Protein 6KSY (pdb70)

Foldseek 3Di:
DAEEEEQEQADQLVQHQLSNVLSVVQVVPDPDDPHHYDYQDDDHDDPPGFDQDVLATPVVRLLVSLVSLLVVCVVRVGQFYEYRYDAQQSCQNVVLSNCVVCPLLEAEEEEDQADLCDESVVHHRNSSRRLVLLQLDYDCSRVVSRPRRYQLLRYEYELYDDYDPVRVCVCVVRVHHYHHPVRLVVPVVVLVVSCVPSVNAEYAYEHEVQLAACVAPQFAPVNAPPDDDCNPPNRGTHDHHPVSVVVSVVVNCVSHPYRHYYYHGGHHNVVVVVVVVQVPDPPRVD/DDLVQAEEEQEQADQLVQHLLSNVLSVVQVVPDDDGSYHYDYQDDDRDDPDGFDQDPLATPVVSLLVSLVSLLVVCVVPVGQFYEYRDDAQLSCQNVVLSNCVVCPLLEAEEEEDQADLCDESVVHHRNSSRRLVLLQLDYDCSRVVSRPRRYQLLRYEYELYDDYDPVRVCVCVVRVRHYHHQVRLVVPVVSLVVSCVVSVNAEYAYEHEVQLAACVAPQFAPVNQPPDDCCPPPNRGTHDDHPVSVVVSVVVNCVRHPYRHYYYHGGRRNVVVVVVVVQVPDPPRVD/DAEEEQEQADQLVQHQLSNVLSVVQVVPDPDDPDHYDYQDDDHDDPPGFDQDPLATPVPRLLVSLVSLLVVCVVVLDQFYEYRYDAQLSCQNVVLSNCVVCPLLEAEEEEDQADLCDESVVHHRNSSNRLVLLQLDYDCSRVVSRPRRYQLLRYEYELYDDYDPVRVCVCVVSVRHYQHQVNLVVPVVSLVCSCVVSVRAEYAYEHEVQLAACVAPQFAPVNAPPDDDCNPPPRGTHDDHDVSVVVSVVVNCVSHPYRHYYYHGGHHNVVVVVVVVQVPDPPRD/DAAEEEEQEQADQLVQHQLSNVLSVVCVVPDPDDPHYYDYQDDDHDDVPGFDQDVLATPVVSLLVSLVSLLVVCVVRLGQFYEYRDDAQLVCQNVVLSNCVVCPQLEAEEEEDQADLCDESVVHHRNSSRRLVLLQLDYDCSRVVSRPRRHQQLRYEYELYDDYDPVRVCVCVVSVHHYHHQVNLVVPVVSLVCSCVVSVNAEYAYEHEVQLADCVAPQFAPVNAPPDDCCPPPNRGTHDDHPVSVVVVVVVNCVSHPYRHYYYHGGHHNVVVVVVVVQVPDPPRD

Solvent-accessible surface area: 45450 Å² total; per-residue (Å²): 158,107,31,1,18,0,24,4,0,3,16,1,0,8,58,32,60,12,2,33,20,0,0,39,4,0,23,88,7,16,29,124,61,127,33,31,60,29,79,0,79,16,70,139,40,117,72,142,117,47,133,103,48,131,20,0,7,0,20,76,45,1,58,64,0,15,58,46,0,44,116,31,0,83,140,44,68,0,28,5,1,10,0,0,0,0,0,2,9,0,0,0,6,0,1,4,31,0,1,36,96,30,107,81,66,0,0,0,0,0,0,0,1,27,1,9,0,21,14,32,152,23,92,106,20,0,29,8,2,0,0,1,2,0,27,33,59,33,26,73,56,0,20,188,51,12,140,57,62,6,47,31,49,34,0,0,0,0,0,9,30,104,27,67,81,38,5,18,68,14,11,31,121,65,144,8,72,12,0,6,4,62,4,5,127,36,21,0,53,20,0,48,27,3,7,160,103,42,137,5,80,59,0,0,0,0,0,3,0,10,0,1,28,14,138,53,4,37,5,0,39,7,5,95,30,71,62,31,143,127,90,46,64,97,37,10,38,2,105,0,54,24,95,35,0,13,108,1,0,60,40,0,25,88,83,15,138,18,5,0,0,0,0,0,7,3,0,2,15,14,7,40,46,0,68,58,0,0,78,96,0,15,35,0,27,128,83,8,45,28,68,22,3,28,0,23,4,0,3,15,1,0,7,59,31,61,17,1,25,42,0,0,53,40,23,23,200,110,28,109,133,58,151,30,39,60,32,79,0,83,14,67,137,42,116,75,135,115,49,134,98,52,140,19,0,7,1,31,72,47,1,54,63,0,15,57,52,0,53,105,31,0,70,137,49,78,4,34,4,2,31,0,5,0,0,0,2,8,0,0,0,5,0,1,3,28,0,1,46,83,27,120,82,76,0,0,0,0,0,0,0,1,29,1,10,0,22,13,24,158,72,95,107,21,0,30,9,2,0,0,1,0,0,23,36,56,34,17,78,57,1,24,157,36,10,129,48,61,5,42,29,64,31,0,0,0,0,0,9,24,104,56,75,114,69,6,43,95,7,21,83,111,53,159,9,68,52,0,30,0,83,79,8,118,82,13,0,26,29,0,2,31,1,0,1,80,35,118,0,68,67,0,0,6,0,16,4,22,10,0,4,31,12,141,98,48,155,24,0,40,6,19,90,77,86,62,36,144,129,89,45,66,95,42,9,42,5,91,0,54,84,96,31,10,80,109,0,16,87,9,0,40,45,9,10,69,42,2,2,60,0,27,0,7,13,0,2,11,111,33,46,83,100,103,63,104,70,99,146,67,108,163,87,86,150,167,42,4,27,0,23,4,0,3,15,1,0,7,56,32,60,14,1,35,41,0,0,54,40,24,23,198,113,26,108,131,59,161,25,46,65,42,80,0,82,17,67,131,38,114,72,138,112,47,134,105,57,134,21,0,5,0,28,75,46,1,37,63,0,12,53,45,0,24,116,27,0,81,136,60,82,11,95,21,2,30,0,5,0,0,0,1,8,0,0,0,1,0,1,0,26,0,1,46,83,32,116,80,66,0,0,0,0,0,0,0,1,25,1,10,0,26,5,32,173,72,91,103,17,0,28,12,1,0,0,1,1,0,26,35,60,30,25,79,48,0,22,165,26,10,134,37,60,6,36,32,103,30,0,0,0,0,0,9,29,60,54,74,108,70,5,42,90,18,21,80,126,69,160,8,72,50,0,33,2,10,64,7,36,30,21,0,55,18,1,19,58,0,0,14,107,38,81,0,21,58,0,0,6,0,16,3,22,9,0,4,7,11,125,100,47,154,23,0,38,6,18,98,76,87,66,33,134,126,84,43,64,91,41,7,38,1,26,0,32,85,96,28,9,79,118,1,16,87,43,0,39,36,0,2,66,49,9,3,57,0,26,0,5,12,0,3,12,104,35,41,77,93,93,62,89,65,105,146,71,114,191,119,62,202,88,80,34,2,11,0,21,5,1,3,14,1,0,8,59,27,59,14,1,36,21,0,0,41,3,0,23,90,7,14,35,125,57,77,35,34,63,30,80,0,87,14,70,139,40,100,69,131,122,48,135,102,56,138,20,0,5,0,26,64,50,2,53,83,4,16,71,56,0,34,88,14,0,74,127,45,63,0,23,5,1,5,0,0,0,0,0,2,9,0,0,0,3,0,1,2,30,0,1,35,83,29,111,83,115,0,0,0,0,0,0,0,1,28,1,10,0,21,24,33,187,56,95,104,18,0,27,11,2,0,0,1,1,0,24,37,58,37,27,65,46,1,24,167,47,10,146,39,59,4,36,36,95,27,0,0,0,0,0,10,30,107,57,66,115,67,8,45,99,13,22,70,130,62,163,9,73,53,0,30,3,119,77,7,122,98,19,0,108,26,1,30,55,0,5,121,111,36,170,6,60,47,0,0,0,0,0,4,0,9,0,1,27,15,139,51,5,35,6,0,44,6,6,90,30,75,67,32,145,125,91,43,66,94,38,9,38,2,105,0,35,20,94,23,1,14,112,0,0,51,38,0,27,90,80,12,117,24,10,0,1,0,0,0,6,3,0,4,14,13,8,43,50,0,70,59,2,0,80,102,3,16,48,2,46

CATH classification: 3.40.800.10

B-factor: mean 23.78, std 8.44, range [10.87, 66.66]

Secondary structure (DSSP, 8-state):
--EEEEE----TTTT-THHHHHHHHHHHHSPPPSSEEEE---PPP-SPPP-EETTEETHHHHHHHHHHHHHHHHHH--SEEEEE-SSGGGGHHHHHHHHHHHGGGEEEEEESSS-----TTT-SSGGGSHHHHHTT-S-HHHHTT-SSPPPGGGEEEES--S--HHHHHHHHHHT-EEE-HHHHHTT-HHHHHHHHHTT--EEEEEEEGGGB-TTT--SSGGG-TT--TTTTTT-----B-HHHHHHHHHHHHHSSEEEEEEEE----HHHHHHHHHHHHSSSTT-/--TTSPEEEE----TTTT-THHHHHHHHHHHHSPPPSS-EEE---PPP-SPPP-EETTEETHHHHHHHHHHHHHHHHHH--SSEEEE-SSGGGGHHHHHHHHHHHGGGEEEEEESSS-----TTT-SSGGGSHHHHHTT-S-HHHHTT-SSPPPGGGEEEES--S--HHHHHHHHHHT-EEE-HHHHHTT-HHHHHHHHHHT--EEEEEEEGGGB-TTT--SSGGG-TT--TTTTTT-----B-HHHHHHHHHHHHHSSEEEEEEEE----HHHHHHHHHHHHSSSTT-/-PEEEE----TTTT-THHHHHHHHHHHHSPPPSS-EEE---PPP-SPPP-EETTEETHHHHHHHHHHHHHHHHHH--S-EEEE-SSGGGGHHHHHHHHHHHGGGEEEEEESSS-----TTT-S-GGGTHHHHHTT-S-HHHHTT-SSPPPGGGEEEES--S--HHHHHHHHHHT-EEE-HHHHHTT-HHHHHHHHHHT--EEEEEEEGGGB-TTT--SSGGG-TT--TTTTTT-----B-HHHHHHHHHHHHHSSEEEEEEEE----HHHHHHHHHHHHSTTT-/---EEEEEE---TTTT-THHHHHHHHHHHHSPPPSSEEEE---PPP-SPPP-EETTEETHHHHHHHHHHHHHHHHHH--SEEEEEESSGGGGHHHHHHHHHHHGGGEEEEEESSS-----TTT-SSGGGSHHHHHTT-S-HHHHTT-SSPPPGGGEEEES--S--HHHHHHHHHHT-EEE-HHHHHTT-HHHHHHHHHTT--EEEEEEEGGGB-TTT--SSGGG-TT--TTTTTT-----B-HHHHHHHHHHHHTSSEEEEEEEE----HHHHHHHHHHHHSTTT-

Organism: Zymomonas mobilis subsp. mobilis (strain ATCC 31821 / ZM4 / CP4) (NCBI:txid264203)

Nearest PDB structures (foldseek):
  6ksy-assembly2_C-2  TM=1.004E+00  e=3.397E-61  Zymomonas mobilis subsp. mobilis ZM4 = ATCC 31821
  5zeh-assembly1_B  TM=8.153E-01  e=9.035E-18  Entamoeba histolytica
  5zeh-assembly1_A  TM=8.207E-01  e=1.378E-17  Entamoeba histolytica
  2ef4-assembly1_A  TM=7.714E-01  e=1.220E-12  Thermus thermophilus
  2eiv-assembly6_M  TM=7.763E-01  e=2.073E-11  Thermus thermophilus HB8

Radius of gyration: 36.87 Å; Cα contacts (8 Å, |Δi|>4): 2553; chains: 4; bounding box: 69×93×104 Å

Structure (mmCIF, N/CA/C/O backbone):
data_6KSY
#
_entry.id   6KSY
#
_cell.length_a   160.107
_cell.length_b   100.324
_cell.length_c   79.600
_cell.angle_alpha   90.000
_cell.angle_beta   113.310
_cell.angle_gamma   90.000
#
_symmetry.space_group_name_H-M   'C 1 2 1'
#
loop_
_entity.id
_entity.type
_entity.pdbx_description
1 polymer Arginase/agmatinase/formiminoglutamase
2 non-polymer 'ZINC ION'
3 water water
#
loop_
_atom_site.group_PDB
_atom_site.id
_atom_site.type_symbol
_atom_site.label_atom_id
_atom_site.label_alt_id
_atom_site.label_comp_id
_atom_site.label_asym_id
_atom_site.label_entity_id
_atom_site.label_seq_id
_atom_site.pdbx_PDB_ins_code
_atom_site.Cartn_x
_atom_site.Cartn_y
_atom_site.Cartn_z
_atom_site.occupancy
_atom_site.B_iso_or_equiv
_atom_site.auth_seq_id
_atom_site.auth_comp_id
_atom_site.auth_asym_id
_atom_site.auth_atom_id
_atom_site.pdbx_PDB_model_num
ATOM 1 N N . ASN A 1 5 ? 66.21200 115.99800 -0.45500 1.000 37.50000 5 ASN A N 1
ATOM 2 C CA . ASN A 1 5 ? 65.34000 114.99800 0.15200 1.000 34.75000 5 ASN A CA 1
ATOM 3 C C . ASN A 1 5 ? 65.23500 113.76900 -0.74000 1.000 33.97000 5 ASN A C 1
ATOM 4 O O . ASN A 1 5 ? 65.07700 113.89400 -1.95500 1.000 32.87000 5 ASN A O 1
ATOM 9 N N . LYS A 1 6 ? 65.31900 112.57900 -0.14300 1.000 27.79000 6 LYS A N 1
ATOM 10 C CA . LYS A 1 6 ? 65.32800 111.33200 -0.90400 1.000 27.26000 6 LYS A CA 1
ATOM 11 C C . LYS A 1 6 ? 64.39100 110.32000 -0.26200 1.000 21.18000 6 LYS A C 1
ATOM 12 O O . LYS A 1 6 ? 64.80800 109.53700 0.59500 1.000 23.13000 6 LYS A O 1
ATOM 18 N N . PRO A 1 7 ? 63.12500 110.28500 -0.67000 1.000 23.41000 7 PRO A N 1
ATOM 19 C CA . PRO A 1 7 ? 62.22000 109.25400 -0.15500 1.000 21.64000 7 PRO A CA 1
ATOM 20 C C . PRO A 1 7 ? 62.39100 107.94500 -0.90400 1.000 22.28000 7 PRO A C 1
ATOM 21 O O . PRO A 1 7 ? 62.77200 107.91200 -2.07700 1.000 21.38000 7 PRO A O 1
ATOM 25 N N . LEU A 1 8 ? 62.10900 106.85000 -0.20400 1.000 16.49000 8 LEU A N 1
ATOM 26 C CA . LEU A 1 8 ? 62.03300 105.53600 -0.83000 1.000 16.09000 8 LEU A CA 1
ATOM 27 C C . LEU A 1 8 ? 60.73700 104.86400 -0.41800 1.000 21.07000 8 LEU A C 1
ATOM 28 O O . LEU A 1 8 ? 60.43100 104.79200 0.77400 1.000 21.05000 8 LEU A O 1
ATOM 33 N N . ARG A 1 9 ? 59.99700 104.35900 -1.40200 1.000 16.22000 9 ARG A N 1
ATOM 34 C CA . ARG A 1 9 ? 58.84100 103.50600 -1.16900 1.000 18.17000 9 ARG A CA 1
ATOM 35 C C . ARG A 1 9 ? 59.26300 102.05100 -1.32900 1.000 18.40000 9 ARG A C 1
ATOM 36 O O . ARG A 1 9 ? 59.84500 101.67900 -2.35100 1.000 16.07000 9 ARG A O 1
ATOM 44 N N . LEU A 1 10 ? 59.00100 101.23900 -0.30600 1.000 15.86000 10 LEU A N 1
ATOM 45 C CA . LEU A 1 10 ? 59.30300 99.81400 -0.32500 1.000 17.02000 10 LEU A CA 1
ATOM 46 C C . LEU A 1 10 ? 57.99000 99.06200 -0.43600 1.000 17.50000 10 LEU A C 1
ATOM 47 O O . LEU A 1 10 ? 57.18900 99.06900 0.50600 1.000 19.85000 10 LEU A O 1
ATOM 52 N N . ILE A 1 11 ? 57.76600 98.40500 -1.56800 1.000 14.81000 11 ILE A N 1
ATOM 53 C CA . ILE A 1 11 ? 56.68100 97.43700 -1.66100 1.000 17.38000 11 ILE A CA 1
ATOM 54 C C . ILE A 1 11 ? 57.18900 96.12500 -1.07800 1.000 17.73000 11 ILE A C 1
ATOM 55 O O . ILE A 1 11 ? 58.14800 95.54300 -1.59000 1.000 19.11000 11 ILE A O 1
ATOM 60 N N . PHE A 1 12 ? 56.56000 95.66100 0.00300 1.000 13.66000 12 PHE A N 1
ATOM 61 C CA . PHE A 1 12 ? 57.10700 94.57300 0.81700 1.000 14.65000 12 PHE A CA 1
ATOM 62 C C . PHE A 1 12 ? 55.99000 93.57700 1.10100 1.000 18.60000 12 PHE A C 1
ATOM 63 O O . PHE A 1 12 ? 55.37800 93.59000 2.18000 1.000 15.14000 12 PHE A O 1
ATOM 71 N N . PRO A 1 13 ? 55.72200 92.66400 0.15200 1.000 15.91000 13 PRO A N 1
ATOM 72 C CA . PRO A 1 13 ? 54.54600 91.79500 0.26700 1.000 17.35000 13 PRO A CA 1
ATOM 73 C C . PRO A 1 13 ? 54.78000 90.56800 1.13500 1.000 17.30000 13 PRO A C 1
ATOM 74 O O . PRO A 1 13 ? 54.29300 89.47500 0.84300 1.000 16.89000 13 PRO A O 1
ATOM 78 N N . GLN A 1 14 ? 55.48900 90.76800 2.24200 1.000 16.31000 14 GLN A N 1
ATOM 79 C CA . GLN A 1 14 ? 55.74600 89.69000 3.19400 1.000 16.65000 14 GLN A CA 1
ATOM 80 C C . GLN A 1 14 ? 54.45900 89.17000 3.83000 1.000 18.73000 14 GLN A C 1
ATOM 81 O O . GLN A 1 14 ? 53.64900 89.93500 4.36400 1.000 17.38000 14 GLN A O 1
ATOM 87 N N . TRP A 1 15 ? 54.29200 87.85100 3.81300 1.000 18.32000 15 TRP A N 1
ATOM 88 C CA . TRP A 1 15 ? 53.10700 87.21700 4.37800 1.000 17.63000 15 TRP A CA 1
ATOM 89 C C . TRP A 1 15 ? 53.46200 86.17000 5.42100 1.000 19.09000 15 TRP A C 1
ATOM 90 O O . TRP A 1 15 ? 52.56800 85.68500 6.13100 1.000 20.65000 15 TRP A O 1
ATOM 101 N N . GLN A 1 16 ? 54.73800 85.82400 5.54200 1.000 18.07000 16 GLN A N 1
ATOM 102 C CA . GLN A 1 16 ? 55.15100 84.73300 6.41100 1.000 18.46000 16 GLN A CA 1
ATOM 103 C C . GLN A 1 16 ? 55.22100 85.14000 7.87500 1.000 21.33000 16 GLN A C 1
ATOM 104 O O . GLN A 1 16 ? 55.10500 84.27400 8.75200 1.000 20.08000 16 GLN A O 1
ATOM 110 N N . GLY A 1 17 ? 55.40000 86.43200 8.16300 1.000 21.56000 17 GLY A N 1
ATOM 111 C CA . GLY A 1 17 ? 55.44100 86.86900 9.54800 1.000 16.70000 17 GLY A CA 1
ATOM 112 C C . GLY A 1 17 ? 54.12600 86.67400 10.26600 1.000 18.69000 17 GLY A C 1
ATOM 113 O O . GLY A 1 17 ? 54.11000 86.40000 11.47200 1.000 20.19000 17 GLY A O 1
ATOM 114 N N . GLY A 1 18 ? 53.00900 86.81300 9.55000 1.000 18.76000 18 GLY A N 1
ATOM 115 C CA . GLY A 1 18 ? 51.69500 86.48300 10.05300 1.000 18.87000 18 GLY A CA 1
ATOM 116 C C . GLY A 1 18 ? 51.15000 85.16100 9.55800 1.000 22.11000 18 GLY A C 1
ATOM 117 O O . GLY A 1 18 ? 49.98300 84.85300 9.82900 1.000 25.40000 18 GLY A O 1
ATOM 118 N N . ASP A 1 19 ? 51.95000 84.38600 8.83300 1.000 20.40000 19 ASP A N 1
ATOM 119 C CA . ASP A 1 19 ? 51.56800 83.07900 8.28600 1.000 21.95000 19 ASP A CA 1
ATOM 120 C C . ASP A 1 19 ? 50.17000 83.11800 7.66600 1.000 25.29000 19 ASP A C 1
ATOM 121 O O . ASP A 1 19 ? 49.26600 82.36800 8.03200 1.000 23.22000 19 ASP A O 1
ATOM 126 N N . ASN A 1 20 ? 49.99800 84.02000 6.70600 1.000 20.39000 20 ASN A N 1
ATOM 127 C CA . ASN A 1 20 ? 48.68000 84.25100 6.11400 1.000 19.82000 20 ASN A CA 1
ATOM 128 C C . ASN A 1 20 ? 48.87300 84.69400 4.67400 1.000 22.22000 20 ASN A C 1
ATOM 129 O O . ASN A 1 20 ? 49.14200 85.87500 4.39400 1.000 19.66000 20 ASN A O 1
ATOM 134 N N . PRO A 1 21 ? 48.71200 83.77800 3.72700 1.000 21.89000 21 PRO A N 1
ATOM 135 C CA . PRO A 1 21 ? 48.97800 84.06700 2.30800 1.000 20.71000 21 PRO A CA 1
ATOM 136 C C . PRO A 1 21 ? 48.34100 85.34600 1.78400 1.000 18.77000 21 PRO A C 1
ATOM 137 O O . PRO A 1 21 ? 48.96300 86.00100 0.93100 1.000 21.19000 21 PRO A O 1
ATOM 141 N N . PRO A 1 22 ? 47.11900 85.72800 2.19400 1.000 20.30000 22 PRO A N 1
ATOM 142 C CA . PRO A 1 22 ? 46.50500 86.93800 1.60200 1.000 19.82000 22 PRO A CA 1
ATOM 143 C C . PRO A 1 22 ? 47.26300 88.23500 1.85900 1.000 19.33000 22 PRO A C 1
ATOM 144 O O . PRO A 1 22 ? 46.95700 89.23000 1.19200 1.000 18.59000 22 PRO A O 1
ATOM 148 N N . TYR A 1 23 ? 48.24000 88.27000 2.77300 1.000 19.47000 23 TYR A N 1
ATOM 149 C CA . TYR A 1 23 ? 49.01500 89.50000 2.91500 1.000 18.56000 23 TYR A CA 1
ATOM 150 C C . TYR A 1 23 ? 49.71300 89.86800 1.61200 1.000 17.96000 23 TYR A C 1
ATOM 151 O O . TYR A 1 23 ? 49.95100 91.05400 1.35400 1.000 16.15000 23 TYR A O 1
ATOM 160 N N . TYR A 1 24 ? 50.09300 88.87000 0.80800 1.000 16.83000 24 TYR A N 1
ATOM 161 C CA . TYR A 1 24 ? 50.81500 89.14400 -0.43100 1.000 16.95000 24 TYR A CA 1
ATOM 162 C C . TYR A 1 24 ? 49.96600 89.98900 -1.36900 1.000 17.62000 24 TYR A C 1
ATOM 163 O O . TYR A 1 24 ? 50.38300 91.06700 -1.81200 1.000 17.45000 24 TYR A O 1
ATOM 172 N N . LEU A 1 25 ? 48.75700 89.51800 -1.67400 1.000 15.75000 25 LEU A N 1
ATOM 173 C CA . LEU A 1 25 ? 47.83600 90.33100 -2.46300 1.000 15.56000 25 LEU A CA 1
ATOM 174 C C . LEU A 1 25 ? 47.55900 91.66600 -1.77800 1.000 18.89000 25 LEU A C 1
ATOM 175 O O . LEU A 1 25 ? 47.43600 92.70000 -2.44600 1.000 16.16000 25 LEU A O 1
ATOM 180 N N . GLY A 1 26 ? 47.45600 91.66100 -0.44500 1.000 18.00000 26 GLY A N 1
ATOM 181 C CA . GLY A 1 26 ? 47.18600 92.89700 0.27400 1.000 16.53000 26 GLY A CA 1
ATOM 182 C C . GLY A 1 26 ? 48.24000 93.95900 0.03300 1.000 15.90000 26 GLY A C 1
ATOM 183 O O . GLY A 1 26 ? 47.92400 95.14400 -0.08800 1.000 16.87000 26 GLY A O 1
ATOM 184 N N . SER A 1 27 ? 49.50900 93.54900 -0.04200 1.000 15.49000 27 SER A N 1
ATOM 185 C CA . SER A 1 27 ? 50.57000 94.50800 -0.32600 1.000 14.02000 27 SER A CA 1
ATOM 186 C C . SER A 1 27 ? 50.51100 94.99400 -1.77500 1.000 16.12000 27 SER A C 1
ATOM 187 O O . SER A 1 27 ? 50.63200 96.19600 -2.03900 1.000 15.21000 27 SER A O 1
ATOM 190 N N . GLN A 1 28 ? 50.29700 94.07900 -2.72400 1.000 15.38000 28 GLN A N 1
ATOM 191 C CA . GLN A 1 28 ? 50.22600 94.48900 -4.12300 1.000 16.13000 28 GLN A CA 1
ATOM 192 C C . GLN A 1 28 ? 49.03500 95.40600 -4.36700 1.000 18.31000 28 GLN A C 1
ATOM 193 O O . GLN A 1 28 ? 49.14000 96.38100 -5.11700 1.000 17.18000 28 GLN A O 1
ATOM 199 N N . LEU A 1 29 ? 47.90400 95.12500 -3.71900 1.000 16.84000 29 LEU A N 1
ATOM 200 C CA . LEU A 1 29 ? 46.73200 95.98100 -3.89200 1.000 14.94000 29 LEU A CA 1
ATOM 201 C C . LEU A 1 29 ? 46.95700 97.34300 -3.25000 1.000 15.34000 29 LEU A C 1
ATOM 202 O O . LEU A 1 29 ? 46.58600 98.37300 -3.81600 1.000 15.38000 29 LEU A O 1
ATOM 207 N N . LEU A 1 30 ? 47.57800 97.36800 -2.06800 1.000 15.74000 30 LEU A N 1
ATOM 208 C CA . LEU A 1 30 ? 47.95200 98.63500 -1.45000 1.000 15.61000 30 LEU A CA 1
ATOM 209 C C . LEU A 1 30 ? 48.81100 99.47700 -2.39100 1.000 17.55000 30 LEU A C 1
ATOM 210 O O . LEU A 1 30 ? 48.57800 100.67900 -2.55800 1.000 18.03000 30 LEU A O 1
ATOM 215 N N . ALA A 1 31 ? 49.80500 98.85100 -3.02800 1.000 16.81000 31 ALA A N 1
ATOM 216 C CA . ALA A 1 31 ? 50.66800 99.56600 -3.96300 1.000 17.07000 31 ALA A CA 1
ATOM 217 C C . ALA A 1 31 ? 49.87400 100.12700 -5.13400 1.000 19.76000 31 ALA A C 1
ATOM 218 O O . ALA A 1 31 ? 50.13700 101.24500 -5.59400 1.000 19.23000 31 ALA A O 1
ATOM 220 N N . TRP A 1 32 ? 48.89200 99.36100 -5.62600 1.000 16.99000 32 TRP A N 1
ATOM 221 C CA . TRP A 1 32 ? 48.08600 99.79700 -6.76400 1.000 19.65000 32 TRP A CA 1
ATOM 222 C C . TRP A 1 32 ? 47.17400 100.96700 -6.38900 1.000 17.29000 32 TRP A C 1
ATOM 223 O O . TRP A 1 32 ? 46.96300 101.88200 -7.19400 1.000 18.80000 32 TRP A O 1
ATOM 234 N N . LEU A 1 33 ? 46.65700 100.97100 -5.15700 1.000 16.24000 33 LEU A N 1
ATOM 235 C CA . LEU A 1 33 ? 45.76300 102.01500 -4.66400 1.000 15.75000 33 LEU A CA 1
ATOM 236 C C . LEU A 1 33 ? 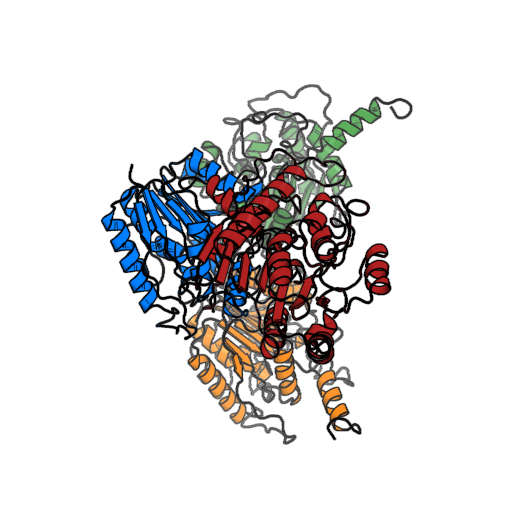46.49000 103.29400 -4.26100 1.000 17.28000 33 LEU A C 1
ATOM 237 O O . LEU A 1 33 ? 45.83900 104.32800 -4.08600 1.000 20.54000 33 LEU A O 1
ATOM 242 N N . SER A 1 34 ? 47.80500 103.24500 -4.10000 1.000 18.36000 34 SER A N 1
ATOM 243 C CA . SER A 1 34 ? 48.53300 104.36200 -3.52900 1.000 17.69000 34 SER A CA 1
ATOM 244 C C . SER A 1 34 ? 48.69600 105.49200 -4.53600 1.000 19.57000 34 SER A C 1
ATOM 245 O O . SER A 1 34 ? 48.67600 105.27400 -5.75000 1.000 20.91000 34 SER A O 1
ATOM 248 N N . PRO A 1 35 ? 48.90600 106.71600 -4.05300 1.000 19.34000 35 PRO A N 1
ATOM 249 C CA . PRO A 1 35 ? 49.30400 107.79900 -4.95400 1.000 21.92000 35 PRO A CA 1
ATOM 250 C C . PRO A 1 35 ? 50.64100 107.50000 -5.61800 1.000 22.84000 35 PRO A C 1
ATOM 251 O O . PRO A 1 35 ? 51.42000 106.65000 -5.17400 1.000 21.16000 35 PRO A O 1
ATOM 255 N N . ASP A 1 36 ? 50.89200 108.20800 -6.71200 1.000 24.58000 36 ASP A N 1
ATOM 256 C CA . ASP A 1 36 ? 52.16200 108.06900 -7.40700 1.000 24.68000 36 ASP A CA 1
ATOM 257 C C . ASP A 1 36 ? 53.31300 108.33700 -6.44100 1.000 25.96000 36 ASP A C 1
ATOM 258 O O . ASP A 1 36 ? 53.22400 109.24900 -5.61400 1.000 25.65000 36 ASP A O 1
ATOM 263 N N . PRO A 1 37 ? 54.40000 107.57400 -6.52200 1.000 26.33000 37 PRO A N 1
ATOM 264 C CA . PRO A 1 37 ? 55.50600 107.75900 -5.57100 1.000 24.33000 37 PRO A CA 1
ATOM 265 C C . PRO A 1 37 ? 56.26300 109.06300 -5.77600 1.000 26.02000 37 PRO A C 1
ATOM 266 O O . PRO A 1 37 ? 56.46800 109.52900 -6.89600 1.000 27.20000 37 PRO A O 1
ATOM 270 N N . LYS A 1 38 ? 56.73200 109.61500 -4.66100 1.000 27.72000 38 LYS A N 1
ATOM 271 C CA . LYS A 1 38 ? 57.47700 110.86800 -4.67900 1.000 30.18000 38 LYS A CA 1
ATOM 272 C C . LYS A 1 38 ? 58.93200 110.69100 -4.97800 1.000 24.69000 38 LYS A C 1
ATOM 273 O O . LYS A 1 38 ? 59.56900 111.62100 -5.47500 1.000 24.92000 38 LYS A O 1
ATOM 279 N N . GLY A 1 39 ? 59.45400 109.52000 -4.69600 1.000 20.31000 39 GLY A N 1
ATOM 280 C CA . GLY A 1 39 ? 60.85500 109.26500 -4.85600 1.000 23.01000 39 GLY A CA 1
ATOM 281 C C . GLY A 1 39 ? 61.01800 107.88200 -5.42300 1.000 20.77000 39 GLY A C 1
ATOM 282 O O . GLY A 1 39 ? 60.23600 107.45000 -6.28100 1.000 19.50000 39 GLY A O 1
ATOM 283 N N . ALA A 1 40 ? 62.02500 107.17300 -4.92900 1.000 19.82000 40 ALA A N 1
ATOM 284 C CA . ALA A 1 40 ? 62.35200 105.86300 -5.45500 1.000 20.00000 40 ALA A CA 1
ATOM 285 C C . ALA A 1 40 ? 61.31300 104.82700 -5.02400 1.000 20.04000 40 ALA A C 1
ATOM 286 O O . ALA A 1 40 ? 60.60400 104.99000 -4.02000 1.000 16.38000 40 ALA A O 1
ATOM 288 N N . VAL A 1 41 ? 61.21700 103.75300 -5.80900 1.000 20.65000 41 VAL A N 1
ATOM 289 C CA . VAL A 1 41 ? 60.40800 102.59200 -5.46200 1.000 16.88000 41 VAL A CA 1
ATOM 290 C C . VAL A 1 41 ? 61.23400 101.33400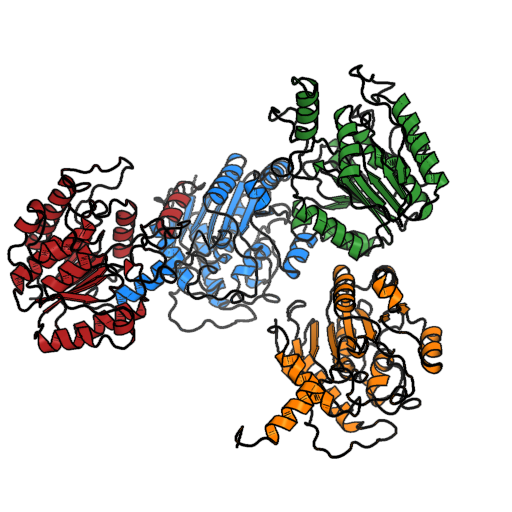 -5.67900 1.000 22.10000 41 VAL A C 1
ATOM 291 O O . VAL A 1 41 ? 61.90500 101.19600 -6.70900 1.000 20.80000 41 VAL A O 1
ATOM 295 N N . GLU A 1 42 ? 61.18900 100.42800 -4.70400 1.000 19.69000 42 GLU A N 1
ATOM 296 C CA . GLU A 1 42 ? 61.72600 99.08300 -4.82100 1.000 19.02000 42 GLU A CA 1
ATOM 297 C C . GLU A 1 42 ? 60.70100 98.10500 -4.27400 1.000 18.16000 42 GLU A C 1
ATOM 298 O O . GLU A 1 42 ? 59.92400 98.44200 -3.37800 1.000 20.09000 42 GLU A O 1
ATOM 304 N N . GLU A 1 43 ? 60.68800 96.89800 -4.82800 1.000 19.28000 43 GLU A N 1
ATOM 305 C CA . GLU A 1 43 ? 59.91300 95.80000 -4.26700 1.000 18.72000 43 GLU A CA 1
ATOM 306 C C . GLU A 1 43 ? 60.85900 94.76500 -3.67800 1.000 19.28000 43 GLU A C 1
ATOM 307 O O . GLU A 1 43 ? 61.77400 94.29800 -4.36200 1.000 20.91000 43 GLU A O 1
ATOM 313 N N . VAL A 1 44 ? 60.64500 94.42100 -2.41600 1.000 16.97000 44 VAL A N 1
ATOM 314 C CA . VAL A 1 44 ? 61.41900 93.34400 -1.78100 1.000 17.66000 44 VAL A CA 1
ATOM 315 C C . VAL A 1 44 ? 60.99900 92.00000 -2.37300 1.000 19.18000 44 VAL A C 1
ATOM 316 O O . VAL A 1 44 ? 59.79600 91.68400 -2.40000 1.000 18.94000 44 VAL A O 1
ATOM 320 N N . PRO A 1 45 ? 61.93600 91.18000 -2.84500 1.000 18.10000 45 PRO A N 1
ATOM 321 C CA . PRO A 1 45 ? 61.57100 89.84300 -3.34700 1.000 25.28000 45 PRO A CA 1
ATOM 322 C C . PRO A 1 45 ? 60.97900 88.98100 -2.24200 1.000 24.97000 45 PRO A C 1
ATOM 323 O O . PRO A 1 45 ? 61.61200 88.73200 -1.21100 1.000 24.70000 45 PRO A O 1
ATOM 327 N N . VAL A 1 46 ? 59.74800 88.53200 -2.46700 1.000 22.01000 46 VAL A N 1
ATOM 328 C CA . VAL A 1 46 ? 59.01700 87.66100 -1.54800 1.000 22.00000 46 VAL A CA 1
ATOM 329 C C . VAL A 1 46 ? 58.45000 86.50900 -2.36600 1.000 23.63000 46 VAL A C 1
ATOM 330 O O . VAL A 1 46 ? 57.77200 86.75500 -3.37300 1.000 23.89000 46 VAL A O 1
ATOM 334 N N . PRO A 1 47 ? 58.69400 85.25700 -1.98100 1.000 26.20000 47 PRO A N 1
ATOM 335 C CA . PRO A 1 47 ? 58.07000 84.13100 -2.69400 1.000 26.56000 47 PRO A CA 1
ATOM 336 C C . PRO A 1 47 ? 56.55700 84.18100 -2.55800 1.000 24.87000 47 PRO A C 1
ATOM 337 O O . PRO A 1 47 ? 56.02200 84.37000 -1.46500 1.000 25.75000 47 PRO A O 1
ATOM 341 N N . LYS A 1 48 ? 55.86700 83.99400 -3.67800 1.000 25.56000 48 LYS A N 1
ATOM 342 C CA . LYS A 1 48 ? 54.41600 83.96600 -3.65100 1.000 26.19000 48 LYS A CA 1
ATOM 343 C C . LYS A 1 48 ? 53.92600 82.74000 -2.88100 1.000 31.79000 48 LYS A C 1
ATOM 344 O O . LYS A 1 48 ? 54.55200 81.67700 -2.93000 1.000 32.05000 48 LYS A O 1
ATOM 350 N N . PRO A 1 49 ? 52.81600 82.86200 -2.15100 1.000 29.13000 49 PRO A N 1
ATOM 351 C CA . PRO A 1 49 ? 52.25500 81.68300 -1.47800 1.000 25.70000 49 PRO A CA 1
ATOM 352 C C . PRO A 1 49 ? 51.87200 80.61900 -2.49900 1.000 31.20000 49 PRO A C 1
ATOM 353 O O . PRO A 1 49 ? 51.24300 80.91400 -3.51700 1.000 33.01000 49 PRO A O 1
ATOM 357 N N . THR A 1 50 ? 52.25900 79.37500 -2.21500 1.000 34.37000 50 THR A N 1
ATOM 358 C CA . THR A 1 50 ? 51.98000 78.23300 -3.08300 1.000 37.09000 50 THR A CA 1
ATOM 359 C C . THR A 1 50 ? 51.00600 77.23600 -2.47800 1.000 39.65000 50 THR A C 1
ATOM 360 O O . THR A 1 50 ? 50.62700 76.27500 -3.15600 1.000 45.49000 50 THR A O 1
ATOM 364 N N . GLY A 1 51 ? 50.59600 77.42200 -1.22900 1.000 37.09000 51 GLY A N 1
ATOM 365 C CA . GLY A 1 51 ? 49.79700 76.44400 -0.53600 1.000 42.38000 51 GLY A CA 1
ATOM 366 C C . GLY A 1 51 ? 50.59300 75.43400 0.26200 1.000 40.07000 51 GLY A C 1
ATOM 367 O O . GLY A 1 51 ? 50.02300 74.76000 1.12300 1.000 40.51000 51 GLY A O 1
ATOM 368 N N . GLU A 1 52 ? 51.88200 75.31000 -0.00200 1.000 38.71000 52 GLU A N 1
ATOM 369 C CA . GLU A 1 52 ? 52.73500 74.50100 0.86200 1.000 39.28000 52 GLU A CA 1
ATOM 370 C C . GLU A 1 52 ? 52.89100 75.21100 2.20400 1.000 40.92000 52 GLU A C 1
ATOM 371 O O . GLU A 1 52 ? 53.29900 76.37600 2.23400 1.000 42.31000 52 GLU A O 1
ATOM 377 N N . PRO A 1 53 ? 52.58000 74.55500 3.32300 1.000 40.30000 53 PRO A N 1
ATOM 378 C CA . PRO A 1 53 ? 52.61700 75.25000 4.61800 1.000 34.85000 53 PRO A CA 1
ATOM 379 C C . PRO A 1 53 ? 54.03500 75.62300 5.02900 1.000 34.02000 53 PRO A C 1
ATOM 380 O O . PRO A 1 53 ? 54.99000 74.88000 4.79100 1.000 35.30000 53 PRO A O 1
ATOM 384 N N . LEU A 1 54 ? 54.16700 76.79300 5.64200 1.000 33.00000 54 LEU A N 1
ATOM 385 C CA . LEU A 1 54 ? 55.40800 77.12500 6.32100 1.000 32.99000 54 LEU A CA 1
ATOM 386 C C . LEU A 1 54 ? 55.54300 76.28000 7.57900 1.000 34.76000 54 LEU A C 1
ATOM 387 O O . LEU A 1 54 ? 54.54900 75.87600 8.18900 1.000 33.34000 54 LEU A O 1
ATOM 392 N N . GLN A 1 55 ? 56.77900 76.03000 7.98800 1.000 31.67000 55 GLN A N 1
ATOM 393 C CA . GLN A 1 55 ? 56.98600 75.29700 9.22500 1.000 38.01000 55 GLN A CA 1
ATOM 394 C C . GLN A 1 55 ? 57.65800 76.17500 10.26900 1.000 35.85000 55 GLN A C 1
ATOM 395 O O . GLN A 1 55 ? 58.32300 77.16800 9.95400 1.000 31.35000 55 GLN A O 1
ATOM 401 N N . GLU A 1 56 ? 57.44200 75.78800 11.52200 1.000 35.00000 56 GLU A N 1
ATOM 402 C CA . GLU A 1 56 ? 58.10600 76.41500 12.65500 1.000 31.14000 56 GLU A CA 1
ATOM 403 C C . GLU A 1 56 ? 59.58700 76.06900 12.64900 1.000 34.25000 56 GLU A C 1
ATOM 404 O O . GLU A 1 56 ? 59.96400 74.90000 12.51900 1.000 34.52000 56 GLU A O 1
ATOM 410 N N . GLU A 1 57 ? 60.43200 77.08600 12.79700 1.000 29.32000 57 GLU A N 1
ATOM 411 C CA . GLU A 1 57 ? 61.88200 76.92400 12.72000 1.000 30.23000 57 GLU A CA 1
ATOM 412 C C . GLU A 1 57 ? 62.47300 77.55700 13.97500 1.000 33.02000 57 GLU A C 1
ATOM 413 O O . GLU A 1 57 ? 62.59300 78.78400 14.05700 1.000 29.46000 57 GLU A O 1
ATOM 419 N N . ASN A 1 58 ? 62.82200 76.72000 14.95400 1.000 33.69000 58 ASN A N 1
ATOM 420 C CA . ASN A 1 58 ? 63.30500 77.18600 16.25300 1.000 31.43000 58 ASN A CA 1
ATOM 421 C C . ASN A 1 58 ? 62.34600 78.21000 16.85400 1.000 32.57000 58 ASN A C 1
ATOM 422 O O . ASN A 1 58 ? 62.74000 79.28500 17.31100 1.000 31.55000 58 ASN A O 1
ATOM 427 N N . GLY A 1 59 ? 61.06200 77.87900 16.83100 1.000 25.82000 59 GLY A N 1
ATOM 428 C CA . GLY A 1 59 ? 60.07300 78.70800 17.46700 1.000 27.91000 59 GLY A CA 1
ATOM 429 C C . GLY A 1 59 ? 59.50700 79.83400 16.62700 1.000 24.49000 59 GLY A C 1
ATOM 430 O O . GLY A 1 59 ? 58.61600 80.54200 17.11200 1.000 26.15000 59 GLY A O 1
ATOM 431 N N . ILE A 1 60 ? 59.97400 80.01800 15.38900 1.000 25.28000 60 ILE A N 1
ATOM 432 C CA . ILE A 1 60 ? 59.44400 81.05400 14.49800 1.000 24.86000 60 ILE A CA 1
ATOM 433 C C . ILE A 1 60 ? 59.01200 80.41000 13.18600 1.000 23.28000 60 ILE A C 1
ATOM 434 O O . ILE A 1 60 ? 59.82700 79.78100 12.49500 1.000 23.48000 60 ILE A O 1
ATOM 439 N N . VAL A 1 61 ? 57.74300 80.59500 12.83000 1.000 24.88000 61 VAL A N 1
ATOM 440 C CA . VAL A 1 61 ? 57.24500 80.11100 11.54900 1.000 23.63000 61 VAL A CA 1
ATOM 441 C C . VAL A 1 61 ? 57.95600 80.85100 10.42200 1.000 24.06000 61 VAL A C 1
ATOM 442 O O . VAL A 1 61 ? 57.98100 82.09000 10.38600 1.000 23.41000 61 VAL A O 1
ATOM 446 N N . GLY A 1 62 ? 58.56200 80.09800 9.50900 1.000 22.61000 62 GLY A N 1
ATOM 447 C CA . GLY A 1 62 ? 59.23500 80.70300 8.37100 1.000 24.32000 62 GLY A CA 1
ATOM 448 C C . GLY A 1 62 ? 60.47500 81.50600 8.71200 1.000 23.84000 62 GLY A C 1
ATOM 449 O O . GLY A 1 62 ? 60.79400 82.46100 8.00200 1.000 22.74000 62 GLY A O 1
ATOM 450 N N . ARG A 1 63 ? 61.20000 81.12300 9.76800 1.000 23.29000 63 ARG A N 1
ATOM 451 C CA . ARG A 1 63 ? 62.36000 81.89500 10.21400 1.000 21.71000 63 ARG A CA 1
ATOM 452 C C . ARG A 1 63 ? 63.33200 82.19400 9.07200 1.000 21.93000 63 ARG A C 1
ATOM 453 O O . ARG A 1 63 ? 63.73200 83.34700 8.87500 1.000 23.30000 63 ARG A O 1
ATOM 461 N N . SER A 1 64 ? 63.71600 81.17200 8.29700 1.000 21.52000 64 SER A N 1
ATOM 462 C CA . SER A 1 64 ? 64.78600 81.35100 7.31400 1.000 22.16000 64 SER A CA 1
ATOM 463 C C . SER A 1 64 ? 64.40800 82.36300 6.24000 1.000 21.28000 64 SER A C 1
ATOM 464 O O . SER A 1 64 ? 65.21100 83.23900 5.88300 1.000 22.13000 64 SER A O 1
ATOM 467 N N . ILE A 1 65 ? 63.20600 82.23000 5.67900 1.000 21.13000 65 ILE A N 1
ATOM 468 C CA . ILE A 1 65 ? 62.79600 83.14100 4.61800 1.000 20.27000 65 ILE A CA 1
ATOM 469 C C . ILE A 1 65 ? 62.59300 84.55100 5.17200 1.000 19.97000 65 ILE A C 1
ATOM 470 O O . ILE A 1 65 ? 62.87900 85.53600 4.48400 1.000 20.15000 65 ILE A O 1
ATOM 475 N N . LEU A 1 66 ? 62.13700 84.68100 6.42200 1.000 19.87000 66 LEU A N 1
ATOM 476 C CA . LEU A 1 66 ? 61.99100 86.01200 7.00600 1.000 20.69000 66 LEU A CA 1
ATOM 477 C C . LEU A 1 66 ? 63.34600 86.69200 7.15400 1.000 20.40000 66 LEU A C 1
ATOM 478 O O . LEU A 1 66 ? 63.47400 87.89900 6.90900 1.000 19.31000 66 LEU A O 1
ATOM 483 N N . ILE A 1 67 ? 64.37100 85.93600 7.55800 1.000 19.63000 67 ILE A N 1
ATOM 484 C CA . ILE A 1 67 ? 65.70400 86.52700 7.66400 1.000 18.61000 67 ILE A CA 1
ATOM 485 C C . ILE A 1 67 ? 66.22200 86.93500 6.29200 1.000 19.15000 67 ILE A C 1
ATOM 486 O O . ILE A 1 67 ? 66.86000 87.98500 6.13900 1.000 18.58000 67 ILE A O 1
ATOM 491 N N . ASP A 1 68 ? 65.96000 86.11500 5.27400 1.000 20.00000 68 ASP A N 1
ATOM 492 C CA . ASP A 1 68 ? 66.37300 86.46400 3.92100 1.000 21.24000 68 ASP A CA 1
ATOM 493 C C . ASP A 1 68 ? 65.71300 87.75700 3.45800 1.000 17.55000 68 ASP A C 1
ATOM 494 O O . ASP A 1 68 ? 66.37200 88.63600 2.88900 1.000 19.06000 68 ASP A O 1
ATOM 499 N N . GLN A 1 69 ? 64.41100 87.89200 3.69600 1.000 20.34000 69 GLN A N 1
ATOM 500 C CA . GLN A 1 69 ? 63.69300 89.08400 3.24800 1.000 18.35000 69 GLN A CA 1
ATOM 501 C C . GLN A 1 69 ? 64.09900 90.31600 4.04500 1.000 19.08000 69 GLN A C 1
ATOM 502 O O . GLN A 1 69 ? 64.19200 91.41800 3.48000 1.000 17.85000 69 GLN A O 1
ATOM 508 N N . LEU A 1 70 ? 64.37100 90.14200 5.33800 1.000 18.27000 70 LEU A N 1
ATOM 509 C CA . LEU A 1 70 ? 64.93100 91.21800 6.14500 1.000 17.93000 70 LEU A CA 1
ATOM 510 C C . LEU A 1 70 ? 66.26200 91.69100 5.57100 1.000 21.07000 70 LEU A C 1
ATOM 511 O O . LEU A 1 70 ? 66.50500 92.89800 5.45400 1.000 20.15000 70 LEU A O 1
ATOM 516 N N . SER A 1 71 ? 67.13100 90.74800 5.18200 1.000 16.92000 71 SER A N 1
ATOM 517 C CA . SER A 1 71 ? 68.41000 91.12500 4.59500 1.000 21.34000 71 SER A CA 1
ATOM 518 C C . SER A 1 71 ? 68.21700 91.85700 3.27500 1.000 20.12000 71 SER A C 1
ATOM 519 O O . SER A 1 71 ? 68.87700 92.87300 3.01400 1.000 20.42000 71 SER A O 1
ATOM 522 N N . GLU A 1 72 ? 67.29200 91.38100 2.44300 1.000 20.28000 72 GLU A N 1
ATOM 523 C CA . GLU A 1 72 ? 67.10100 92.00900 1.14200 1.000 19.96000 72 GLU A CA 1
ATOM 524 C C . GLU A 1 72 ? 66.46400 93.38700 1.27500 1.000 20.36000 72 GLU A C 1
ATOM 525 O O . GLU A 1 72 ? 66.80300 94.29900 0.50800 1.000 19.36000 72 GLU A O 1
ATOM 531 N N . ALA A 1 73 ? 65.54900 93.56200 2.23700 1.000 18.99000 73 ALA A N 1
ATOM 532 C CA . ALA A 1 73 ? 65.00300 94.89300 2.50100 1.000 15.68000 73 ALA A CA 1
ATOM 533 C C . ALA A 1 73 ? 66.11500 95.87400 2.86600 1.000 17.90000 73 ALA A C 1
ATOM 534 O O . ALA A 1 73 ? 66.15700 96.99600 2.34500 1.000 19.06000 73 ALA A O 1
ATOM 536 N N . ARG A 1 74 ? 67.03100 95.46500 3.75000 1.000 17.79000 74 ARG A N 1
ATOM 537 C CA . ARG A 1 74 ? 68.13400 96.34800 4.13100 1.000 18.53000 74 ARG A CA 1
ATOM 538 C C . ARG A 1 74 ? 69.00300 96.70000 2.92400 1.000 21.06000 74 ARG A C 1
ATOM 539 O O . ARG A 1 74 ? 69.41500 97.85500 2.76200 1.000 19.65000 74 ARG A O 1
ATOM 547 N N . GLN A 1 75 ? 69.28000 95.72000 2.05800 1.000 19.04000 75 GLN A N 1
ATOM 548 C CA . GLN A 1 75 ? 70.10100 95.98900 0.87900 1.000 21.98000 75 GLN A CA 1
ATOM 549 C C . GLN A 1 75 ? 69.44700 97.01500 -0.03500 1.000 21.61000 75 GLN A C 1
ATOM 550 O O . GLN A 1 75 ? 70.11700 97.92500 -0.54400 1.000 22.02000 75 GLN A O 1
ATOM 556 N N . LEU A 1 76 ? 68.13600 96.89300 -0.24100 1.000 19.32000 76 LEU A N 1
ATOM 557 C CA . LEU A 1 76 ? 67.41300 97.83200 -1.09200 1.000 18.63000 76 LEU A CA 1
ATOM 558 C C . LEU A 1 76 ? 67.36900 99.22500 -0.47800 1.000 21.44000 76 LEU A C 1
ATOM 559 O O . LEU A 1 76 ? 67.42400 100.22100 -1.20500 1.000 22.71000 76 LEU A O 1
ATOM 564 N N . ILE A 1 77 ? 67.26900 99.31800 0.84900 1.000 17.64000 77 ILE A N 1
ATOM 565 C CA . ILE A 1 77 ? 67.33700 100.62100 1.50700 1.000 19.04000 77 ILE A CA 1
ATOM 566 C C . ILE A 1 77 ? 68.71300 101.24400 1.31600 1.000 23.40000 77 ILE A C 1
ATOM 567 O O . ILE A 1 77 ? 68.84000 102.40900 0.91300 1.000 21.80000 77 ILE A O 1
ATOM 572 N N . GLU A 1 78 ? 69.76700 100.48400 1.63700 1.000 21.07000 78 GLU A N 1
ATOM 573 C CA . GLU A 1 78 ? 71.12600 101.00000 1.50000 1.000 24.68000 78 GLU A CA 1
ATOM 574 C C . GLU A 1 78 ? 71.40500 101.46400 0.08000 1.000 24.48000 78 GLU A C 1
ATOM 575 O O . GLU A 1 78 ? 72.15500 102.42700 -0.12500 1.000 25.84000 78 GLU A O 1
ATOM 581 N N . LYS A 1 79 ? 70.79600 100.80800 -0.90500 1.000 20.60000 79 LYS A N 1
ATOM 582 C CA . LYS A 1 79 ? 71.03400 101.17700 -2.29400 1.000 21.21000 79 LYS A CA 1
ATOM 583 C C . LYS A 1 79 ? 70.60100 102.61200 -2.57700 1.000 23.88000 79 LYS A C 1
ATOM 584 O O . LYS A 1 79 ? 71.17900 103.27200 -3.44800 1.000 26.68000 79 LYS A O 1
ATOM 590 N N . HIS A 1 80 ? 69.62100 103.12500 -1.83000 1.000 21.96000 80 HIS A N 1
ATOM 591 C CA . HIS A 1 80 ? 69.06300 104.45100 -2.08300 1.000 21.89000 80 HIS A CA 1
ATOM 592 C C . HIS A 1 80 ? 69.40900 105.48100 -1.01900 1.000 23.83000 80 HIS A C 1
ATOM 593 O O . HIS A 1 80 ? 69.05600 106.65600 -1.19000 1.000 25.01000 80 HIS A O 1
ATOM 600 N N . THR A 1 81 ? 70.08400 105.07800 0.06400 1.000 25.22000 81 THR A N 1
ATOM 601 C CA . THR A 1 81 ? 70.35400 105.85300 1.27800 1.000 24.99000 81 THR A CA 1
ATOM 602 C C . THR A 1 81 ? 69.29000 106.92600 1.50900 1.000 25.23000 81 THR A C 1
ATOM 603 O O . THR A 1 81 ? 69.59600 108.12500 1.50300 1.000 25.03000 81 THR A O 1
ATOM 607 N N . PRO A 1 82 ? 68.03600 106.53100 1.72100 1.000 21.35000 82 PRO A N 1
ATOM 608 C CA . PRO A 1 82 ? 66.94600 107.50700 1.77600 1.000 19.07000 82 PRO A CA 1
ATOM 609 C C . PRO A 1 82 ? 66.88100 108.22300 3.11500 1.000 23.19000 82 PRO A C 1
ATOM 610 O O . PRO A 1 82 ? 67.33900 107.73000 4.14700 1.000 21.43000 82 PRO A O 1
ATOM 614 N N . ASP A 1 83 ? 66.28600 109.41300 3.09000 1.000 19.22000 83 ASP A N 1
ATOM 615 C CA . ASP A 1 83 ? 66.02300 110.09600 4.34600 1.000 20.23000 83 ASP A CA 1
ATOM 616 C C . ASP A 1 83 ? 64.61000 109.85800 4.85100 1.000 18.31000 83 ASP A C 1
ATOM 617 O O . ASP A 1 83 ? 64.29900 110.25400 5.97400 1.000 16.90000 83 ASP A O 1
ATOM 622 N N . SER A 1 84 ? 63.75400 109.22100 4.05500 1.000 16.01000 84 SER A N 1
ATOM 623 C CA . SER A 1 84 ? 62.41000 108.89000 4.50400 1.000 16.29000 84 SER A CA 1
ATOM 624 C C . SER A 1 84 ? 61.98400 107.61000 3.80600 1.000 17.17000 84 SER A C 1
ATOM 625 O O . SER A 1 84 ? 62.48400 107.29200 2.72100 1.000 16.20000 84 SER A O 1
ATOM 628 N N . LEU A 1 85 ? 61.09400 106.85700 4.45800 1.000 15.14000 85 LEU A N 1
ATOM 629 C CA . LEU A 1 85 ? 60.67500 105.55200 3.96300 1.000 14.85000 85 LEU A CA 1
ATOM 630 C C . LEU A 1 85 ? 59.17100 105.40200 4.08800 1.000 18.38000 85 LEU A C 1
ATOM 631 O O . LEU A 1 85 ? 58.60800 105.65500 5.15500 1.000 15.10000 85 LEU A O 1
ATOM 636 N N . VAL A 1 86 ? 58.53900 104.95200 3.00800 1.000 14.43000 86 VAL A N 1
ATOM 637 C CA . VAL A 1 86 ? 57.15200 104.51900 3.01000 1.000 15.13000 86 VAL A CA 1
ATOM 638 C C . VAL A 1 86 ? 57.16200 103.03300 2.70700 1.000 13.76000 86 VAL A C 1
ATOM 639 O O . VAL A 1 86 ? 57.73900 102.60300 1.70300 1.000 15.19000 86 VAL A O 1
ATOM 643 N N . VAL A 1 87 ? 56.54700 102.24200 3.57500 1.000 13.04000 87 VAL A N 1
ATOM 644 C CA . VAL A 1 87 ? 56.61800 100.79100 3.47900 1.000 15.06000 87 VAL A CA 1
ATOM 645 C C . VAL A 1 87 ? 55.21300 100.25600 3.28800 1.000 16.05000 87 VAL A C 1
ATOM 646 O O . VAL A 1 87 ? 54.36000 100.40500 4.17400 1.000 14.39000 87 VAL A O 1
ATOM 650 N N . LEU A 1 88 ? 54.97500 99.62000 2.14300 1.000 12.82000 88 LEU A N 1
ATOM 651 C CA . LEU A 1 88 ? 53.65400 99.08100 1.83800 1.000 15.89000 88 LEU A CA 1
ATOM 652 C C . LEU A 1 88 ? 53.72100 97.57500 2.06900 1.000 14.64000 88 LEU A C 1
ATOM 653 O O . LEU A 1 88 ? 54.09600 96.80400 1.18300 1.000 16.05000 88 LEU A O 1
ATOM 658 N N . GLY A 1 89 ? 53.37300 97.15400 3.28400 1.000 13.49000 89 GLY A N 1
ATOM 659 C CA . GLY A 1 89 ? 53.35200 95.74700 3.63100 1.000 12.69000 89 GLY A CA 1
ATOM 660 C C . GLY A 1 89 ? 52.05700 95.10000 3.17600 1.000 14.24000 89 GLY A C 1
ATOM 661 O O . GLY A 1 89 ? 51.20700 95.73200 2.55000 1.000 14.13000 89 GLY A O 1
ATOM 662 N N . GLY A 1 90 ? 51.89600 93.81800 3.51300 1.000 15.20000 90 GLY A N 1
ATOM 663 C CA . GLY A 1 90 ? 52.83500 93.05000 4.31900 1.000 14.40000 90 GLY A CA 1
ATOM 664 C C . GLY A 1 90 ? 52.49900 93.01500 5.80800 1.000 14.59000 90 GLY A C 1
ATOM 665 O O . GLY A 1 90 ? 51.91500 93.95600 6.33400 1.000 15.59000 90 GLY A O 1
ATOM 666 N N . ASP A 1 91 ? 52.89000 91.94000 6.49900 1.000 16.16000 91 ASP A N 1
ATOM 667 C CA . ASP A 1 91 ? 52.63100 91.85700 7.93100 1.000 13.81000 91 ASP A CA 1
ATOM 668 C C . ASP A 1 91 ? 53.53500 92.83900 8.68700 1.000 15.17000 91 ASP A C 1
ATOM 669 O O . ASP A 1 91 ? 54.46800 93.41800 8.13300 1.000 14.37000 91 ASP A O 1
ATOM 674 N N . CYS A 1 92 ? 53.25100 93.02200 9.98000 1.000 14.83000 92 CYS A N 1
ATOM 675 C CA . CYS A 1 92 ? 53.90100 94.10700 10.71500 1.000 10.87000 92 CYS A CA 1
ATOM 676 C C . CYS A 1 92 ? 55.41200 93.99000 10.73200 1.000 13.40000 92 CYS A C 1
ATOM 677 O O . CYS A 1 92 ? 56.09200 95.00500 10.93800 1.000 13.68000 92 CYS A O 1
ATOM 680 N N . LEU A 1 93 ? 55.95800 92.78700 10.54200 1.000 13.96000 93 LEU A N 1
ATOM 681 C CA . LEU A 1 93 ? 57.40300 92.63700 10.62400 1.000 14.81000 93 LEU A CA 1
ATOM 682 C C . LEU A 1 93 ? 58.13500 93.37500 9.50900 1.000 15.15000 93 LEU A C 1
ATOM 683 O O . LEU A 1 93 ? 59.35100 93.55800 9.61400 1.000 15.79000 93 LEU A O 1
ATOM 688 N N . VAL A 1 94 ? 57.42900 93.83800 8.46900 1.000 13.76000 94 VAL A N 1
ATOM 689 C CA . VAL A 1 94 ? 58.09500 94.58500 7.40800 1.000 15.04000 94 VAL A CA 1
ATOM 690 C C . VAL A 1 94 ? 58.74300 95.86300 7.92100 1.000 14.34000 94 VAL A C 1
ATOM 691 O O . VAL A 1 94 ? 59.65000 96.38000 7.27600 1.000 16.59000 94 VAL A O 1
ATOM 695 N N . SER A 1 95 ? 58.30800 96.38800 9.07200 1.000 13.73000 95 SER A N 1
ATOM 696 C CA . SER A 1 95 ? 58.87000 97.64200 9.56400 1.000 13.82000 95 SER A CA 1
ATOM 697 C C . SER A 1 95 ? 60.25900 97.49600 10.17600 1.000 15.02000 95 SER A C 1
ATOM 698 O O . SER A 1 95 ? 60.87700 98.52000 10.47900 1.000 13.75000 95 SER A O 1
ATOM 701 N N . LEU A 1 96 ? 60.77400 96.27400 10.34800 1.000 13.94000 96 LEU A N 1
ATOM 702 C CA . LEU A 1 96 ? 62.00100 96.08200 11.11800 1.000 13.44000 96 LEU A CA 1
ATOM 703 C C . LEU A 1 96 ? 63.19500 96.75700 10.44600 1.000 13.17000 96 LEU A C 1
ATOM 704 O O . LEU A 1 96 ? 63.88000 97.58800 11.05500 1.000 13.48000 96 LEU A O 1
ATOM 709 N N . ALA A 1 97 ? 63.47200 96.41400 9.19200 1.000 13.92000 97 ALA A N 1
ATOM 710 C CA . ALA A 1 97 ? 64.63900 97.02800 8.56100 1.000 14.45000 97 ALA A CA 1
ATOM 711 C C . ALA A 1 97 ? 64.42500 98.51600 8.26600 1.000 13.75000 97 ALA A C 1
ATOM 712 O O . ALA A 1 97 ? 65.33800 99.32100 8.50400 1.000 14.25000 97 ALA A O 1
ATOM 714 N N . PRO A 1 98 ? 63.25000 98.92700 7.76300 1.000 13.87000 98 PRO A N 1
ATOM 715 C CA . PRO A 1 98 ? 63.02400 100.37200 7.56200 1.000 14.34000 98 PRO A CA 1
ATOM 716 C C . PRO A 1 98 ? 63.18500 101.18600 8.83900 1.000 13.59000 98 PRO A C 1
ATOM 717 O O . PRO A 1 98 ? 63.86300 102.22300 8.83100 1.000 13.27000 98 PRO A O 1
ATOM 721 N N . PHE A 1 99 ? 62.58300 100.74800 9.94600 1.000 13.78000 99 PHE A N 1
ATOM 722 C CA . PHE A 1 99 ? 62.66400 101.57300 11.14600 1.000 14.18000 99 PHE A CA 1
ATOM 723 C C . PHE A 1 99 ? 64.05400 101.49600 11.78100 1.000 14.91000 99 PHE A C 1
ATOM 724 O O . PHE A 1 99 ? 64.50200 102.46300 12.41600 1.000 13.84000 99 PHE A O 1
ATOM 732 N N . SER A 1 100 ? 64.76300 100.37600 11.59000 1.000 14.97000 100 SER A N 1
ATOM 733 C CA . SER A 1 100 ? 66.16000 100.28700 12.02500 1.000 14.15000 100 SER A CA 1
ATOM 734 C C . SER A 1 100 ? 67.03500 101.29200 11.28100 1.000 13.93000 100 SER A C 1
ATOM 735 O O . SER A 1 100 ? 67.87300 101.97700 11.89000 1.000 13.47000 100 SER A O 1
ATOM 738 N N . TRP A 1 101 ? 66.84200 101.40000 9.96100 1.000 13.76000 101 TRP A N 1
ATOM 739 C CA . TRP A 1 101 ? 67.51700 102.43000 9.17800 1.000 15.13000 101 TRP A CA 1
ATOM 740 C C . TRP A 1 101 ? 67.21800 103.82200 9.72400 1.000 16.26000 101 TRP A C 1
ATOM 741 O O . TRP A 1 101 ? 68.12400 104.64800 9.88200 1.000 14.23000 101 TRP A O 1
ATOM 752 N N . LEU A 1 102 ? 65.93600 104.11900 9.97800 1.000 12.96000 102 LEU A N 1
ATOM 753 C CA . LEU A 1 102 ? 65.58500 105.44800 10.47600 1.000 12.44000 102 LEU A CA 1
ATOM 754 C C . LEU A 1 102 ? 66.20000 105.70600 11.84700 1.000 14.99000 102 LEU A C 1
ATOM 755 O O . LEU A 1 102 ? 66.57000 106.84600 12.15800 1.000 15.62000 102 LEU A O 1
ATOM 760 N N . LEU A 1 103 ? 66.33100 104.66200 12.66600 1.000 14.81000 103 LEU A N 1
ATOM 761 C CA . LEU A 1 103 ? 67.02100 104.79700 13.94900 1.000 16.70000 103 LEU A CA 1
ATOM 762 C C . LEU A 1 103 ? 68.51800 105.09000 13.77000 1.000 15.58000 103 LEU A C 1
ATOM 763 O O . LEU A 1 103 ? 69.08600 105.90200 14.51000 1.000 13.98000 103 LEU A O 1
ATOM 768 N N . GLU A 1 104 ? 69.17700 104.44800 12.79800 1.000 15.15000 104 GLU A N 1
ATOM 769 C CA . GLU A 1 104 ? 70.57500 104.78200 12.52100 1.000 18.14000 104 GLU A CA 1
ATOM 770 C C . GLU A 1 104 ? 70.71900 106.22000 12.04000 1.000 18.68000 104 GLU A C 1
ATOM 771 O O . GLU A 1 104 ? 71.69600 106.90000 12.36300 1.000 18.00000 104 GLU A O 1
ATOM 777 N N . LYS A 1 105 ? 69.74600 106.70900 11.27800 1.000 16.04000 105 LYS A N 1
ATOM 778 C CA . LYS A 1 105 ? 69.87900 108.03400 10.69100 1.000 15.28000 105 LYS A CA 1
ATOM 779 C C . LYS A 1 105 ? 69.53700 109.13400 11.68000 1.000 17.78000 105 LYS A C 1
ATOM 780 O O . LYS A 1 105 ? 70.24300 110.14700 11.74700 1.000 21.09000 105 LYS A O 1
ATOM 786 N N . TYR A 1 106 ? 68.46800 108.94900 12.45100 1.000 15.44000 106 TYR A N 1
ATOM 787 C CA . TYR A 1 106 ? 67.91600 110.00900 13.28000 1.000 16.54000 106 TYR A CA 1
ATOM 788 C C . TYR A 1 106 ? 68.14400 109.78100 14.76800 1.000 16.14000 106 TYR A C 1
ATOM 789 O O . TYR A 1 106 ? 67.90700 110.70400 15.55900 1.000 16.05000 106 TYR A O 1
ATOM 798 N N . LYS A 1 107 ? 68.60800 108.58900 15.15400 1.000 17.13000 107 LYS A N 1
ATOM 799 C CA . LYS A 1 107 ? 69.10200 108.26200 16.50200 1.000 15.44000 107 LYS A CA 1
ATOM 800 C C . LYS A 1 107 ? 68.03800 108.57800 17.55200 1.000 15.96000 107 LYS A C 1
ATOM 801 O O . LYS A 1 107 ? 66.86800 108.20100 17.36900 1.000 15.85000 107 LYS A O 1
ATOM 807 N N . ASP A 1 108 ? 68.38800 109.23500 18.65600 1.000 16.29000 108 ASP A N 1
ATOM 808 C CA . ASP A 1 108 ? 67.49500 109.48100 19.77500 1.000 18.41000 108 ASP A CA 1
ATOM 809 C C . ASP A 1 108 ? 66.45700 110.54700 19.47200 1.000 16.95000 108 ASP A C 1
ATOM 810 O O . ASP A 1 108 ? 65.56200 110.76500 20.29400 1.000 18.18000 108 ASP A O 1
ATOM 815 N N . LYS A 1 109 ? 66.57000 111.23100 18.33500 1.000 15.90000 109 LYS A N 1
ATOM 816 C CA . LYS A 1 109 ? 65.58000 112.22600 17.94400 1.000 15.06000 109 LYS A CA 1
ATOM 817 C C . LYS A 1 109 ? 64.37100 111.59900 17.26200 1.000 16.30000 109 LYS A C 1
ATOM 818 O O . LYS A 1 109 ? 63.38800 112.30400 17.00600 1.000 14.59000 109 LYS A O 1
ATOM 824 N N . LEU A 1 110 ? 64.42500 110.30400 16.96900 1.000 14.00000 110 LEU A N 1
ATOM 825 C CA . LEU A 1 110 ? 63.30800 109.59300 16.36000 1.000 13.55000 110 LEU A CA 1
ATOM 826 C C . LEU A 1 110 ? 62.33700 109.10500 17.42400 1.000 16.35000 110 LEU A C 1
ATOM 827 O O . LEU A 1 110 ? 62.74700 108.57600 18.46200 1.000 15.88000 110 LEU A O 1
ATOM 832 N N . GLY A 1 111 ? 61.04900 109.26700 17.15000 1.000 13.87000 111 GLY A N 1
ATOM 833 C CA . GLY A 1 111 ? 60.01000 108.59000 17.90200 1.000 13.23000 111 GLY A CA 1
ATOM 834 C C . GLY A 1 111 ? 59.27700 107.63700 16.98000 1.000 15.54000 111 GLY A C 1
ATOM 835 O O . GLY A 1 111 ? 59.14500 107.89500 15.78100 1.000 13.59000 111 GLY A O 1
ATOM 836 N N . ILE A 1 112 ? 58.78900 106.54000 17.55100 1.000 12.94000 112 ILE A N 1
ATOM 837 C CA . ILE A 1 112 ? 58.02000 105.53500 16.81700 1.000 11.41000 112 ILE A CA 1
ATOM 838 C C . ILE A 1 112 ? 56.58300 105.59400 17.32000 1.000 13.94000 112 ILE A C 1
ATOM 839 O O . ILE A 1 112 ? 56.30200 105.28300 18.48800 1.000 14.10000 112 ILE A O 1
ATOM 844 N N . LEU A 1 113 ? 55.67100 106.01700 16.43700 1.000 12.18000 113 LEU A N 1
ATOM 845 C CA . LEU A 1 113 ? 54.24000 106.06600 16.74200 1.000 12.69000 113 LEU A CA 1
ATOM 846 C C . LEU A 1 113 ? 53.65400 104.79000 16.15500 1.000 14.58000 113 LEU A C 1
ATOM 847 O O . LEU A 1 113 ? 53.53400 104.65400 14.93600 1.000 14.02000 113 LEU A O 1
ATOM 852 N N . TRP A 1 114 ? 53.34700 103.83200 17.03200 1.000 13.09000 114 TRP A N 1
ATOM 853 C CA . TRP A 1 114 ? 52.93400 102.48800 16.63700 1.000 12.90000 114 TRP A CA 1
ATOM 854 C C . TRP A 1 114 ? 51.41400 102.41900 16.75100 1.000 13.49000 114 TRP A C 1
ATOM 855 O O . TRP A 1 114 ? 50.87200 102.31000 17.85500 1.000 13.65000 114 TRP A O 1
ATOM 866 N N . ILE A 1 115 ? 50.72200 102.48800 15.61000 1.000 13.21000 115 ILE A N 1
ATOM 867 C CA . ILE A 1 115 ? 49.26800 102.56600 15.57700 1.000 15.56000 115 ILE A CA 1
ATOM 868 C C . ILE A 1 115 ? 48.74800 101.16800 15.27300 1.000 15.82000 115 ILE A C 1
ATOM 869 O O . ILE A 1 115 ? 48.87900 100.66500 14.14800 1.000 15.29000 115 ILE A O 1
ATOM 874 N N . ASP A 1 116 ? 48.16500 100.53800 16.28700 1.000 14.38000 116 ASP A N 1
ATOM 875 C CA . ASP A 1 116 ? 47.92900 99.10100 16.27800 1.000 16.26000 116 ASP A CA 1
ATOM 876 C C . ASP A 1 116 ? 46.92400 98.78600 17.37400 1.000 17.38000 116 ASP A C 1
ATOM 877 O O . ASP A 1 116 ? 46.89800 99.45400 18.40700 1.000 18.14000 116 ASP A O 1
ATOM 882 N N . SER A 1 117 ? 46.08800 97.77400 17.14400 1.000 19.91000 117 SER A N 1
ATOM 883 C CA . SER A 1 117 ? 45.33000 97.22800 18.26000 1.000 17.79000 117 SER A CA 1
ATOM 884 C C . SER A 1 117 ? 46.23100 96.52500 19.27300 1.000 19.57000 117 SER A C 1
ATOM 885 O O . SER A 1 117 ? 45.83400 96.38700 20.43800 1.000 20.50000 117 SER A O 1
ATOM 888 N N . HIS A 1 118 ? 47.43100 96.10900 18.86200 1.000 17.64000 118 HIS A N 1
ATOM 889 C CA . HIS A 1 118 ? 48.33500 95.25300 19.61600 1.000 19.66000 118 HIS A CA 1
ATOM 890 C C . HIS A 1 118 ? 49.73200 95.85400 19.67700 1.000 20.75000 118 HIS A C 1
ATOM 891 O O . HIS A 1 118 ? 50.12700 96.61200 18.78700 1.000 20.68000 118 HIS A O 1
ATOM 898 N N . PRO A 1 119 ? 50.50700 95.53000 20.71100 1.000 20.04000 119 PRO A N 1
ATOM 899 C CA . PRO A 1 119 ? 51.81200 96.18800 20.88000 1.000 18.24000 119 PRO A CA 1
ATOM 900 C C . PRO A 1 119 ? 52.97800 95.53300 20.15000 1.000 20.44000 119 PRO A C 1
ATOM 901 O O . PRO A 1 119 ? 54.03900 96.15700 20.01200 1.000 18.93000 119 PRO A O 1
ATOM 905 N N . ASP A 1 120 ? 52.81200 94.28800 19.69300 1.000 19.78000 120 ASP A N 1
ATOM 906 C CA . ASP A 1 120 ? 53.83200 93.57700 18.92900 1.000 17.26000 120 ASP A CA 1
ATOM 907 C C . ASP A 1 120 ? 55.16400 93.52600 19.68600 1.000 19.39000 120 ASP A C 1
ATOM 908 O O . ASP A 1 120 ? 56.23200 93.79000 19.13000 1.000 19.12000 120 ASP A O 1
ATOM 913 N N . VAL A 1 121 ? 55.08600 93.15400 20.96600 1.000 18.07000 121 VAL A N 1
ATOM 914 C CA . VAL A 1 121 ? 56.25600 93.01400 21.82500 1.000 19.69000 121 VAL A CA 1
ATOM 915 C C . VAL A 1 121 ? 56.46300 91.57800 22.29700 1.000 21.62000 121 VAL A C 1
ATOM 916 O O . VAL A 1 121 ? 57.35300 91.32200 23.11100 1.000 21.28000 121 VAL A O 1
ATOM 920 N N . GLN A 1 122 ? 55.68000 90.63100 21.78900 1.000 21.76000 122 GLN A N 1
ATOM 921 C CA . GLN A 1 122 ? 55.91000 89.24100 22.15300 1.000 20.60000 122 GLN A CA 1
ATOM 922 C C . GLN A 1 122 ? 57.21200 88.73500 21.53000 1.000 23.81000 122 GLN A C 1
ATOM 923 O O . GLN A 1 122 ? 57.81500 89.37300 20.65700 1.000 20.97000 122 GLN A O 1
ATOM 929 N N . THR A 1 123 ? 57.67300 87.57700 22.02700 1.000 25.18000 123 THR A N 1
ATOM 930 C CA . THR A 1 123 ? 58.86300 86.89600 21.53700 1.000 22.35000 123 THR A CA 1
ATOM 931 C C . THR A 1 123 ? 58.47000 85.47600 21.13500 1.000 22.85000 123 THR A C 1
ATOM 932 O O . THR A 1 123 ? 57.31800 85.08100 21.34300 1.000 22.93000 123 THR A O 1
ATOM 936 N N . PRO A 1 124 ? 59.36800 84.69000 20.53600 1.000 23.91000 124 PRO A N 1
ATOM 937 C CA . PRO A 1 124 ? 59.00000 83.30600 20.19700 1.000 22.95000 124 PRO A CA 1
ATOM 938 C C . PRO A 1 124 ? 58.59400 82.46900 21.40000 1.000 27.96000 124 PRO A C 1
ATOM 939 O O . PRO A 1 124 ? 57.93900 81.43900 21.22100 1.000 30.78000 124 PRO A O 1
ATOM 943 N N . LYS A 1 125 ? 58.95800 82.87500 22.61800 1.000 29.65000 125 LYS A N 1
ATOM 944 C CA . LYS A 1 125 ? 58.47500 82.16000 23.79100 1.000 30.23000 125 LYS A CA 1
ATOM 945 C C . LYS A 1 125 ? 56.96800 82.31000 23.95200 1.000 30.57000 125 LYS A C 1
ATOM 946 O O . LYS A 1 125 ? 56.30300 81.39100 24.44500 1.000 33.82000 125 LYS A O 1
ATOM 952 N N . GLU A 1 126 ? 56.41200 83.44200 23.52200 1.000 28.10000 126 GLU A N 1
ATOM 953 C CA . GLU A 1 126 ? 54.98700 83.70300 23.64000 1.000 29.74000 126 GLU A CA 1
ATOM 954 C C . GLU A 1 126 ? 54.21600 83.41300 22.36500 1.000 30.59000 126 GLU A C 1
ATOM 955 O O . GLU A 1 126 ? 53.04300 83.04300 22.44100 1.000 31.75000 126 GLU A O 1
ATOM 961 N N . TYR A 1 127 ? 54.82600 83.55700 21.19200 1.000 25.40000 127 TYR A N 1
ATOM 962 C CA . TYR A 1 127 ? 54.03200 83.49400 19.97000 1.000 23.86000 127 TYR A CA 1
ATOM 963 C C . TYR A 1 127 ? 54.93200 83.13900 18.80200 1.000 25.12000 127 TYR A C 1
ATOM 964 O O . TYR A 1 127 ? 56.00900 83.72700 18.64700 1.000 23.48000 127 TYR A O 1
ATOM 973 N N . LYS A 1 128 ? 54.49600 82.18500 17.98100 1.000 22.04000 128 LYS A N 1
ATOM 974 C CA . LYS A 1 128 ? 55.34100 81.66700 16.91400 1.000 22.46000 128 LYS A CA 1
ATOM 975 C C . LYS A 1 128 ? 55.27400 82.47700 15.62400 1.000 23.23000 128 LYS A C 1
ATOM 976 O O . LYS A 1 128 ? 56.10600 82.24900 14.74000 1.000 24.40000 128 LYS A O 1
ATOM 982 N N . ASN A 1 129 ? 54.32500 83.40900 15.48400 1.000 21.65000 129 ASN A N 1
ATOM 983 C CA . ASN A 1 129 ? 54.21500 84.23300 14.28100 1.000 21.16000 129 ASN A CA 1
ATOM 984 C C . ASN A 1 129 ? 54.90000 85.57400 14.53500 1.000 18.45000 129 ASN A C 1
ATOM 985 O O . ASN A 1 129 ? 54.48600 86.33800 15.41800 1.000 20.71000 129 ASN A O 1
ATOM 990 N N . ALA A 1 130 ? 55.94000 85.84800 13.75200 1.000 17.70000 130 ALA A N 1
ATOM 991 C CA . ALA A 1 130 ? 56.89600 86.90800 14.04800 1.000 21.14000 130 ALA A CA 1
ATOM 992 C C . ALA A 1 130 ? 56.33600 88.30500 13.83400 1.000 20.89000 130 ALA A C 1
ATOM 993 O O . ALA A 1 130 ? 56.96700 89.27600 14.28200 1.000 18.87000 130 ALA A O 1
ATOM 995 N N . HIS A 1 131 ? 55.17600 88.44700 13.18600 1.000 20.36000 131 HIS A N 1
ATOM 996 C CA . HIS A 1 131 ? 54.64000 89.80000 13.08900 1.000 20.13000 131 HIS A CA 1
ATOM 997 C C . HIS A 1 131 ? 54.25900 90.36400 14.45200 1.000 17.69000 131 HIS A C 1
ATOM 998 O O . HIS A 1 131 ? 54.08800 91.58000 14.57400 1.000 18.62000 131 HIS A O 1
ATOM 1005 N N . ALA A 1 132 ? 54.19400 89.52800 15.49400 1.000 19.65000 132 ALA A N 1
ATOM 1006 C CA . ALA A 1 132 ? 53.93400 89.99800 16.84500 1.000 17.88000 132 ALA A CA 1
ATOM 1007 C C . ALA A 1 132 ? 55.21000 90.35700 17.60000 1.000 18.22000 132 ALA A C 1
ATOM 1008 O O . ALA A 1 132 ? 55.13800 90.68500 18.78800 1.000 19.50000 132 ALA A O 1
ATOM 1010 N N . HIS A 1 133 ? 56.37400 90.29700 16.94300 1.000 17.77000 133 HIS A N 1
ATOM 1011 C CA . HIS A 1 133 ? 57.65300 90.49400 17.61400 1.000 17.95000 133 HIS A CA 1
ATOM 1012 C C . HIS A 1 133 ? 58.31800 91.82800 17.31900 1.000 16.97000 133 HIS A C 1
ATOM 1013 O O . HIS A 1 133 ? 59.26600 92.18700 18.03000 1.000 17.24000 133 HIS A O 1
ATOM 1020 N N . VAL A 1 134 ? 57.85300 92.57000 16.30600 1.000 15.08000 134 VAL A N 1
ATOM 1021 C CA . VAL A 1 134 ? 58.72800 93.51600 15.61200 1.000 15.98000 134 VAL A CA 1
ATOM 1022 C C . VAL A 1 134 ? 59.02300 94.74400 16.47300 1.000 16.45000 134 VAL A C 1
ATOM 1023 O O . VAL A 1 134 ? 60.15000 95.25000 16.46700 1.000 15.17000 134 VAL A O 1
ATOM 1027 N N . LEU A 1 135 ? 58.04800 95.24200 17.23700 1.000 14.90000 135 LEU A N 1
ATOM 1028 C CA . LEU A 1 135 ? 58.32900 96.44200 18.02700 1.000 15.66000 135 LEU A CA 1
ATOM 1029 C C . LEU A 1 135 ? 59.28200 96.13000 19.17600 1.000 17.51000 135 LEU A C 1
ATOM 1030 O O . LEU A 1 135 ? 60.16300 96.94000 19.50000 1.000 16.07000 135 LEU A O 1
ATOM 1035 N N . GLY A 1 136 ? 59.12400 94.96600 19.80300 1.000 16.36000 136 GLY A N 1
ATOM 1036 C CA . GLY A 1 136 ? 60.12000 94.52500 20.76700 1.000 16.84000 136 GLY A CA 1
ATOM 1037 C C . GLY A 1 136 ? 61.50900 94.41200 20.16400 1.000 17.25000 136 GLY A C 1
ATOM 1038 O O . GLY A 1 136 ? 62.50800 94.77800 20.80100 1.000 17.61000 136 GLY A O 1
ATOM 1039 N N . GLU A 1 137 ? 61.59800 93.93300 18.91800 1.000 15.67000 137 GLU A N 1
ATOM 1040 C CA . GLU A 1 137 ? 62.91500 93.78600 18.29500 1.000 16.77000 137 GLU A CA 1
ATOM 1041 C C . GLU A 1 137 ? 63.55100 95.13800 17.98900 1.000 14.55000 137 GLU A C 1
ATOM 1042 O O . GLU A 1 137 ? 64.77800 95.26900 18.05400 1.000 15.46000 137 GLU A O 1
ATOM 1048 N N . LEU A 1 138 ? 62.73800 96.15400 17.66500 1.000 16.35000 138 LEU A N 1
ATOM 1049 C CA . LEU A 1 138 ? 63.28300 97.49800 17.47700 1.000 15.54000 138 LEU A CA 1
ATOM 1050 C C . LEU A 1 138 ? 63.86000 98.07300 18.76600 1.000 15.24000 138 LEU A C 1
ATOM 1051 O O . LEU A 1 138 ? 64.73300 98.93900 18.70400 1.000 15.38000 138 LEU A O 1
ATOM 1056 N N . MET A 1 139 ? 63.39500 97.61400 19.92800 1.000 17.63000 139 MET A N 1
ATOM 1057 C CA . MET A 1 139 ? 64.00600 97.94200 21.20600 1.000 16.96000 139 MET A CA 1
ATOM 1058 C C . MET A 1 139 ? 65.22500 97.08100 21.50000 1.000 17.88000 139 MET A C 1
ATOM 1059 O O . MET A 1 139 ? 65.88300 97.27900 22.53200 1.000 20.59000 139 MET A O 1
ATOM 1064 N N . GLY A 1 140 ? 65.53900 96.13300 20.63000 1.000 16.04000 140 GLY A N 1
ATOM 1065 C CA . GLY A 1 140 ? 66.66400 95.25100 20.85100 1.000 18.22000 140 GLY A CA 1
ATOM 1066 C C . GLY A 1 140 ? 66.33600 94.00300 21.62800 1.000 17.38000 140 GLY A C 1
ATOM 1067 O O . GLY A 1 140 ? 67.25100 93.21900 21.91300 1.000 17.39000 140 GLY A O 1
ATOM 1068 N N . ASN A 1 141 ? 65.05600 93.77300 21.94000 1.000 19.46000 141 ASN A N 1
ATOM 1069 C CA . ASN A 1 141 ? 64.59500 92.66300 22.76100 1.000 17.54000 141 ASN A CA 1
ATOM 1070 C C . ASN A 1 141 ? 64.10400 91.51800 21.88600 1.000 21.35000 141 ASN A C 1
ATOM 1071 O O . ASN A 1 141 ? 63.53600 91.73100 20.81100 1.000 19.45000 141 ASN A O 1
ATOM 1076 N N . GLY A 1 142 ? 64.31400 90.29600 22.36200 1.000 20.43000 142 GLY A N 1
ATOM 1077 C CA . GLY A 1 142 ? 63.75000 89.14900 21.68100 1.000 21.29000 142 GLY A CA 1
ATOM 1078 C C . GLY A 1 142 ? 64.75700 88.35400 20.88100 1.000 20.78000 142 GLY A C 1
ATOM 1079 O O . GLY A 1 142 ? 65.94100 88.29800 21.23100 1.000 22.48000 142 GLY A O 1
ATOM 1080 N N . ASP A 1 143 ? 64.29000 87.74500 19.79800 1.000 20.28000 143 ASP A N 1
ATOM 1081 C CA . ASP A 1 143 ? 65.09100 86.77600 19.06200 1.000 16.30000 143 ASP A CA 1
ATOM 1082 C C . ASP A 1 143 ? 66.28700 87.43600 18.38000 1.000 18.34000 143 ASP A C 1
ATOM 1083 O O . ASP A 1 143 ? 66.14000 88.38200 17.59900 1.000 16.69000 143 ASP A O 1
ATOM 1088 N N . SER A 1 144 ? 67.48500 86.91400 18.65800 1.000 18.17000 144 SER A N 1
ATOM 1089 C CA . SER A 1 144 ? 68.71200 87.58600 18.24300 1.000 16.75000 144 SER A CA 1
ATOM 1090 C C . SER A 1 144 ? 68.97200 87.52400 16.75000 1.000 15.08000 144 SER A C 1
ATOM 1091 O O . SER A 1 144 ? 69.74100 88.34800 16.24200 1.000 16.29000 144 SER A O 1
ATOM 1094 N N . ASP A 1 145 ? 68.38300 86.56400 16.02400 1.000 17.46000 145 ASP A N 1
ATOM 1095 C CA . ASP A 1 145 ? 68.53900 86.58600 14.57600 1.000 17.24000 145 ASP A CA 1
ATOM 1096 C C . ASP A 1 145 ? 67.98700 87.88300 14.00800 1.000 19.37000 145 ASP A C 1
ATOM 1097 O O . ASP A 1 145 ? 68.45800 88.36700 12.97300 1.000 20.32000 145 ASP A O 1
ATOM 1102 N N . PHE A 1 146 ? 66.99700 88.45600 14.68600 1.000 16.69000 146 PHE A N 1
ATOM 1103 C CA . PHE A 1 146 ? 66.39400 89.71800 14.29400 1.000 17.25000 146 PHE A CA 1
ATOM 1104 C C . PHE A 1 146 ? 67.01000 90.91000 15.01700 1.000 17.67000 146 PHE A C 1
ATOM 1105 O O . PHE A 1 146 ? 67.32800 91.91300 14.36900 1.000 17.27000 146 PHE A O 1
ATOM 1113 N N . THR A 1 147 ? 67.26200 90.82000 16.33200 1.000 17.24000 147 THR A N 1
ATOM 1114 C CA . THR A 1 147 ? 67.80700 91.99600 17.00500 1.000 16.89000 147 THR A CA 1
ATOM 1115 C C . THR A 1 147 ? 69.25200 92.28400 16.61700 1.000 17.17000 147 THR A C 1
ATOM 1116 O O . THR A 1 147 ? 69.68700 93.42800 16.77500 1.000 17.96000 147 THR A O 1
ATOM 1120 N N . ARG A 1 148 ? 70.00800 91.29400 16.10800 1.000 17.65000 148 ARG A N 1
ATOM 1121 C CA . ARG A 1 148 ? 71.38600 91.57900 15.71400 1.000 18.78000 148 ARG A CA 1
ATOM 1122 C C . ARG A 1 148 ? 71.45000 92.59800 14.58500 1.000 20.04000 148 ARG A C 1
ATOM 1123 O O . ARG A 1 148 ? 72.48200 93.24600 14.40900 1.000 20.40000 148 ARG A O 1
ATOM 1131 N N . THR A 1 149 ? 70.35900 92.79200 13.85300 1.000 19.18000 149 THR A N 1
ATOM 1132 C CA . THR A 1 149 ? 70.35500 93.77400 12.77600 1.000 18.44000 149 THR A CA 1
ATOM 1133 C C . THR A 1 149 ? 70.04200 95.18000 13.25900 1.000 17.64000 149 THR A C 1
ATOM 1134 O O . THR A 1 149 ? 70.08200 96.11700 12.45000 1.000 18.37000 149 THR A O 1
ATOM 1138 N N . VAL A 1 150 ? 69.73200 95.35200 14.53600 1.000 15.43000 150 VAL A N 1
ATOM 1139 C CA . VAL A 1 150 ? 69.29100 96.63500 15.07300 1.000 16.37000 150 VAL A CA 1
ATOM 1140 C C . VAL A 1 150 ? 70.49600 97.27100 15.77300 1.000 15.27000 150 VAL A C 1
ATOM 1141 O O . VAL A 1 150 ? 70.83000 96.92000 16.91300 1.000 16.87000 150 VAL A O 1
ATOM 1145 N N . LYS A 1 151 ? 71.13900 98.23400 15.10000 1.000 15.69000 151 LYS A N 1
ATOM 1146 C CA . LYS A 1 151 ? 72.38300 98.79900 15.62900 1.000 16.76000 151 LYS A CA 1
ATOM 1147 C C . LYS A 1 151 ? 72.14200 99.91100 16.63900 1.000 15.99000 151 LYS A C 1
ATOM 1148 O O . LYS A 1 151 ? 72.99700 100.14700 17.50600 1.000 16.82000 151 LYS A O 1
ATOM 1154 N N . HIS A 1 152 ? 71.01600 100.60900 16.53200 1.000 15.55000 152 HIS A N 1
ATOM 1155 C CA . HIS A 1 152 ? 70.64600 101.69900 17.43200 1.000 13.77000 152 HIS A CA 1
ATOM 1156 C C . HIS A 1 152 ? 69.24900 101.39300 17.95300 1.000 16.81000 152 HIS A C 1
ATOM 1157 O O . HIS A 1 152 ? 68.26400 101.94100 17.45200 1.000 15.79000 152 HIS A O 1
ATOM 1164 N N . PRO A 1 153 ? 69.12200 100.49200 18.93000 1.000 16.29000 153 PRO A N 1
ATOM 1165 C CA . PRO A 1 153 ? 67.78300 100.12900 19.42400 1.000 18.39000 153 PRO A CA 1
ATOM 1166 C C . PRO A 1 153 ? 67.07300 101.33000 20.02300 1.000 16.48000 153 PRO A C 1
ATOM 1167 O O . PRO A 1 153 ? 67.69100 102.20400 20.63400 1.000 19.75000 153 PRO A O 1
ATOM 1171 N N . VAL A 1 154 ? 65.76300 101.37000 19.84900 1.000 17.79000 154 VAL A N 1
ATOM 1172 C CA . VAL A 1 154 ? 65.00100 102.52000 20.31600 1.000 14.82000 154 VAL A CA 1
ATOM 1173 C C . VAL A 1 154 ? 64.78300 102.41500 21.82100 1.000 14.69000 154 VAL A C 1
ATOM 1174 O O . VAL A 1 154 ? 64.51600 101.33200 22.36500 1.000 15.96000 154 VAL A O 1
ATOM 1178 N N . SER A 1 155 ? 64.92400 103.54700 22.50300 1.000 17.03000 155 SER A N 1
ATOM 1179 C CA . SER A 1 155 ? 64.55600 103.61600 23.91000 1.000 17.56000 155 SER A CA 1
ATOM 1180 C C . SER A 1 155 ? 63.05100 103.39900 24.05300 1.000 19.09000 155 SER A C 1
ATOM 1181 O O . SER A 1 155 ? 62.27200 103.91500 23.24100 1.000 15.56000 155 SER A O 1
ATOM 1184 N N . PRO A 1 156 ? 62.59700 102.66200 25.07300 1.000 15.81000 156 PRO A N 1
ATOM 1185 C CA . PRO A 1 156 ? 61.14200 102.51400 25.26500 1.000 18.79000 156 PRO A CA 1
ATOM 1186 C C . PRO A 1 156 ? 60.42400 103.83600 25.49500 1.000 16.75000 156 PRO A C 1
ATOM 1187 O O . PRO A 1 156 ? 59.21600 103.92300 25.22100 1.000 16.86000 156 PRO A O 1
ATOM 1191 N N . GLN A 1 157 ? 61.13500 104.87500 25.94300 1.000 16.66000 157 GLN A N 1
ATOM 1192 C CA . GLN A 1 157 ? 60.52400 106.18300 26.12500 1.000 15.79000 157 GLN A CA 1
ATOM 1193 C C . GLN A 1 157 ? 60.26400 106.89100 24.79900 1.000 18.20000 157 GLN A C 1
ATOM 1194 O O . GLN A 1 157 ? 59.46400 107.83200 24.76400 1.000 17.92000 157 GLN A O 1
ATOM 1200 N N . LYS A 1 158 ? 60.88600 106.44300 23.70700 1.000 16.68000 158 LYS A N 1
ATOM 1201 C CA . LYS A 1 158 ? 60.66500 107.04100 22.39400 1.000 14.76000 158 LYS A CA 1
ATOM 1202 C C . LYS A 1 158 ? 59.63900 106.26000 21.57100 1.000 14.58000 158 LYS A C 1
ATOM 1203 O O . LYS A 1 158 ? 59.64000 106.34900 20.33800 1.000 14.41000 158 LYS A O 1
ATOM 1209 N N . ILE A 1 159 ? 58.77400 105.49300 22.23400 1.000 14.21000 159 ILE A N 1
ATOM 1210 C CA . ILE A 1 159 ? 57.67900 104.76200 21.60000 1.000 16.28000 159 ILE A CA 1
ATOM 1211 C C . ILE A 1 159 ? 56.35200 105.28600 22.13400 1.000 15.98000 159 ILE A C 1
ATOM 1212 O O . ILE A 1 159 ? 56.22800 105.59800 23.32500 1.000 17.95000 159 ILE A O 1
ATOM 1217 N N . MET A 1 160 ? 55.35000 105.36500 21.25300 1.000 14.90000 160 MET A N 1
ATOM 1218 C CA . MET A 1 160 ? 53.96400 105.61500 21.63800 1.000 13.87000 160 MET A CA 1
ATOM 1219 C C . MET A 1 160 ? 53.09400 104.61200 20.90000 1.000 15.64000 160 MET A C 1
ATOM 1220 O O . MET A 1 160 ? 53.11400 104.57100 19.66400 1.000 15.57000 160 MET A O 1
ATOM 1225 N N . ILE A 1 161 ? 52.35000 103.79600 21.64400 1.000 14.10000 161 ILE A N 1
ATOM 1226 C CA . ILE A 1 161 ? 51.44600 102.80900 21.04600 1.000 14.42000 161 ILE A CA 1
ATOM 1227 C C . ILE A 1 161 ? 50.03100 103.37300 21.10800 1.000 16.77000 161 ILE A C 1
ATOM 1228 O O . ILE A 1 161 ? 49.45200 103.51000 22.19300 1.000 17.24000 161 ILE A O 1
ATOM 1233 N N . ALA A 1 162 ? 49.46500 103.69500 19.94200 1.000 15.48000 162 ALA A N 1
ATOM 1234 C CA . ALA A 1 162 ? 48.16500 104.34800 19.84700 1.000 15.11000 162 ALA A CA 1
ATOM 1235 C C . ALA A 1 162 ? 47.13600 103.40000 19.24100 1.000 18.12000 162 ALA A C 1
ATOM 1236 O O . ALA A 1 162 ? 47.41300 102.73900 18.23900 1.000 16.65000 162 ALA A O 1
ATOM 1238 N N . GLY A 1 163 ? 45.93900 103.35300 19.83800 1.000 17.67000 163 GLY A N 1
ATOM 1239 C CA . GLY A 1 163 ? 44.87700 102.46800 19.38500 1.000 15.62000 163 GLY A CA 1
ATOM 1240 C C . GLY A 1 163 ? 44.80400 101.16800 20.15000 1.000 18.27000 163 GLY A C 1
ATOM 1241 O O . GLY A 1 163 ? 43.86200 100.38100 19.93900 1.000 19.57000 163 GLY A O 1
ATOM 1242 N N . ILE A 1 164 ? 45.76500 100.92900 21.02400 1.000 19.21000 164 ILE A N 1
ATOM 1243 C CA . ILE A 1 164 ? 45.84400 99.71000 21.81000 1.000 18.41000 164 ILE A CA 1
ATOM 1244 C C . ILE A 1 164 ? 44.78900 99.75200 22.90400 1.000 19.51000 164 ILE A C 1
ATOM 1245 O O . ILE A 1 164 ? 44.48100 100.81100 23.46800 1.000 20.76000 164 ILE A O 1
ATOM 1250 N N . HIS A 1 165 ? 44.23200 98.58000 23.19800 1.000 22.90000 165 HIS A N 1
ATOM 1251 C CA . HIS A 1 165 ? 43.29100 98.40400 24.29300 1.000 24.01000 165 HIS A CA 1
ATOM 1252 C C . HIS A 1 165 ? 43.26200 96.92900 24.65900 1.000 26.69000 165 HIS A C 1
ATOM 1253 O O . HIS A 1 165 ? 43.62300 96.06000 23.85700 1.000 26.71000 165 HIS A O 1
ATOM 1260 N N . ASP A 1 166 ? 42.83100 96.65700 25.88800 1.000 26.54000 166 ASP A N 1
ATOM 1261 C CA . ASP A 1 166 ? 42.69700 95.30800 26.43200 1.000 25.55000 166 ASP A CA 1
ATOM 1262 C C . ASP A 1 166 ? 43.92200 94.43900 26.11900 1.000 27.56000 166 ASP A C 1
ATOM 1263 O O . ASP A 1 166 ? 43.78800 93.37800 25.50200 1.000 27.47000 166 ASP A O 1
ATOM 1268 N N . PRO A 1 167 ? 45.11500 94.85500 26.53700 1.000 27.41000 167 PRO A N 1
ATOM 1269 C CA . PRO A 1 167 ? 46.30700 94.05100 26.25800 1.000 26.29000 167 PRO A CA 1
ATOM 1270 C C . PRO A 1 167 ? 46.29000 92.73400 27.01800 1.000 31.92000 167 PRO A C 1
ATOM 1271 O O . PRO A 1 167 ? 45.62600 92.57600 28.04700 1.000 30.39000 167 PRO A O 1
ATOM 1275 N N . LEU A 1 168 ? 47.04200 91.77600 26.48500 1.000 27.42000 168 LEU A N 1
ATOM 1276 C CA . LEU A 1 168 ? 47.23800 90.50500 27.16100 1.000 30.58000 168 LEU A CA 1
ATOM 1277 C C . LEU A 1 168 ? 48.06700 90.72100 28.42200 1.000 33.19000 168 LEU A C 1
ATOM 1278 O O . LEU A 1 168 ? 48.75000 91.74000 28.55900 1.000 31.22000 168 LEU A O 1
ATOM 1283 N N . PRO A 1 169 ? 48.00100 89.78400 29.37800 1.000 35.77000 169 PRO A N 1
ATOM 1284 C CA . PRO A 1 169 ? 48.80700 89.94700 30.59900 1.000 34.71000 169 PRO A CA 1
ATOM 1285 C C . PRO A 1 169 ? 50.29500 90.09900 30.32600 1.000 29.98000 169 PRO A C 1
ATOM 1286 O O . PRO A 1 169 ? 50.93500 90.96800 30.92500 1.000 34.41000 169 PRO A O 1
ATOM 1290 N N . TYR A 1 170 ? 50.86300 89.28900 29.42900 1.000 32.39000 170 TYR A N 1
ATOM 1291 C CA . TYR A 1 170 ? 52.27000 89.46200 29.08000 1.000 32.60000 170 TYR A CA 1
ATOM 1292 C C . TYR A 1 170 ? 52.53700 90.87300 28.56800 1.000 32.20000 170 TYR A C 1
ATOM 1293 O O . TYR A 1 170 ? 53.54200 91.49800 28.93300 1.000 30.25000 170 TYR A O 1
ATOM 1302 N N . GLU A 1 171 ? 51.64300 91.38600 27.72200 1.000 31.65000 171 GLU A N 1
ATOM 1303 C CA . GLU A 1 171 ? 51.87700 92.67500 27.07600 1.000 32.99000 171 GLU A CA 1
ATOM 1304 C C . GLU A 1 171 ? 51.73600 93.82300 28.05700 1.000 30.27000 171 GLU A C 1
ATOM 1305 O O . GLU A 1 171 ? 52.52200 94.77400 28.02300 1.000 28.24000 171 GLU A O 1
ATOM 1311 N N . ALA A 1 172 ? 50.72900 93.76600 28.92900 1.000 29.20000 172 ALA A N 1
ATOM 1312 C CA . ALA A 1 172 ? 50.57000 94.83000 29.91000 1.000 30.06000 172 ALA A CA 1
ATOM 1313 C C . ALA A 1 172 ? 51.75400 94.86200 30.86800 1.000 29.75000 172 ALA A C 1
ATOM 1314 O O . ALA A 1 172 ? 52.20200 95.94100 31.26600 1.000 29.24000 172 ALA A O 1
ATOM 1316 N N . ASN A 1 173 ? 52.29100 93.69200 31.23000 1.000 30.25000 173 ASN A N 1
ATOM 1317 C CA . ASN A 1 173 ? 53.47500 93.65900 32.08500 1.000 34.85000 173 ASN A CA 1
ATOM 1318 C C . ASN A 1 173 ? 54.67500 94.25500 31.36200 1.000 31.75000 173 ASN A C 1
ATOM 1319 O O . ASN A 1 173 ? 55.40800 95.07600 31.92400 1.000 33.82000 173 ASN A O 1
ATOM 1324 N N . PHE A 1 174 ? 54.88500 93.84100 30.10900 1.000 29.72000 174 PHE A N 1
ATOM 1325 C CA . PHE A 1 174 ? 55.98700 94.37100 29.31200 1.000 30.60000 174 PHE A CA 1
ATOM 1326 C C . PHE A 1 174 ? 55.89200 95.88300 29.18800 1.000 28.62000 174 PHE A C 1
ATOM 1327 O O . PHE A 1 174 ? 56.87600 96.60100 29.40400 1.000 28.22000 174 PHE A O 1
ATOM 1335 N N . ILE A 1 175 ? 54.71100 96.38200 28.81400 1.000 26.23000 175 ILE A N 1
ATOM 1336 C CA . ILE A 1 175 ? 54.50900 97.82200 28.69900 1.00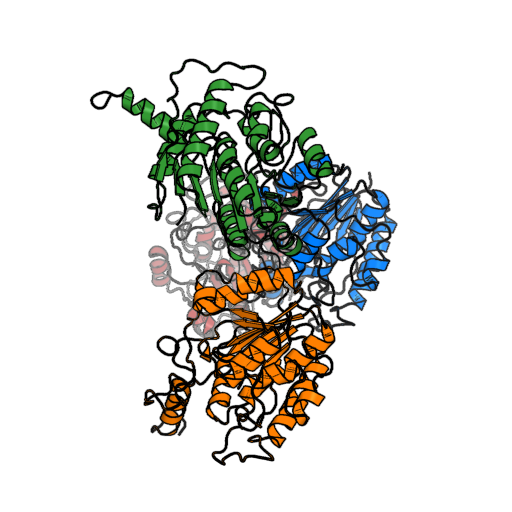0 24.30000 175 ILE A CA 1
ATOM 1337 C C . ILE A 1 175 ? 54.77200 98.50300 30.03300 1.000 27.34000 175 ILE A C 1
ATOM 1338 O O . ILE A 1 175 ? 55.43800 99.54100 30.09500 1.000 22.97000 175 ILE A O 1
ATOM 1343 N N . SER A 1 176 ? 54.27500 97.91500 31.12400 1.000 28.08000 176 SER A N 1
ATOM 1344 C CA . SER A 1 176 ? 54.46700 98.51200 32.44100 1.000 30.26000 176 SER A CA 1
ATOM 1345 C C . SER A 1 176 ? 55.93300 98.47100 32.85000 1.000 24.35000 176 SER A C 1
ATOM 1346 O O . SER A 1 176 ? 56.47900 99.46800 33.33900 1.000 31.82000 176 SER A O 1
ATOM 1349 N N . GLU A 1 177 ? 56.58700 97.32700 32.63600 1.000 27.94000 177 GLU A N 1
ATOM 1350 C CA . GLU A 1 177 ? 57.99200 97.17800 33.01600 1.000 31.07000 177 GLU A CA 1
ATOM 1351 C C . GLU A 1 177 ? 58.87400 98.22600 32.34700 1.000 32.46000 177 GLU A C 1
ATOM 1352 O O . GLU A 1 177 ? 59.78600 98.77700 32.97800 1.000 31.27000 177 GLU A O 1
ATOM 1358 N N . HIS A 1 178 ? 58.63300 98.50200 31.06700 1.000 27.66000 178 HIS A N 1
ATOM 1359 C CA . HIS A 1 178 ? 59.50400 99.36800 30.28400 1.000 28.05000 178 HIS A CA 1
ATOM 1360 C C . HIS A 1 178 ? 59.02200 100.81200 30.19600 1.000 26.10000 178 HIS A C 1
ATOM 1361 O O . HIS A 1 178 ? 59.67300 101.62300 29.53100 1.000 24.39000 178 HIS A O 1
ATOM 1368 N N . LYS A 1 179 ? 57.91200 101.15200 30.85100 1.000 25.86000 179 LYS A N 1
ATOM 1369 C CA . LYS A 1 179 ? 57.41200 102.52700 30.88500 1.000 29.64000 179 LYS A CA 1
ATOM 1370 C C . LYS A 1 179 ? 57.02300 103.00700 29.48500 1.000 24.08000 179 LYS A C 1
ATOM 1371 O O . LYS A 1 179 ? 57.25500 104.16100 29.13200 1.000 26.41000 179 LYS A O 1
ATOM 1377 N N . ILE A 1 180 ? 56.46500 102.11300 28.67300 1.000 23.44000 180 ILE A N 1
ATOM 1378 C CA . ILE A 1 180 ? 56.08900 102.47000 27.30200 1.000 19.54000 180 ILE A CA 1
ATOM 1379 C C . ILE A 1 180 ? 54.73800 103.17000 27.31800 1.000 18.43000 180 ILE A C 1
ATOM 1380 O O . ILE A 1 180 ? 53.74700 102.63000 27.82900 1.000 22.19000 180 ILE A O 1
ATOM 1385 N N . GLN A 1 181 ? 54.67800 104.35000 26.71200 1.000 16.99000 181 GLN A N 1
ATOM 1386 C CA . GLN A 1 181 ? 53.43900 105.11600 26.68000 1.000 17.85000 181 GLN A CA 1
ATOM 1387 C C . GLN A 1 181 ? 52.44700 104.52600 25.69000 1.000 15.72000 181 GLN A C 1
ATOM 1388 O O . GLN A 1 181 ? 52.81900 104.01300 24.63100 1.000 16.37000 181 GLN A O 1
ATOM 1394 N N . THR A 1 182 ? 51.16400 104.64100 26.03700 1.000 15.70000 182 THR A N 1
ATOM 1395 C CA . THR A 1 182 ? 50.07500 104.21400 25.17100 1.000 16.88000 182 THR A CA 1
ATOM 1396 C C . THR A 1 182 ? 49.05700 105.34000 25.02600 1.000 18.72000 182 THR A C 1
ATOM 1397 O O . THR A 1 182 ? 49.05000 106.31600 25.78300 1.000 17.59000 182 THR A O 1
ATOM 1401 N N . CYS A 1 183 ? 48.19300 105.19600 24.02900 1.000 16.03000 183 CYS A N 1
ATOM 1402 C CA . CYS A 1 183 ? 47.09500 106.13300 23.81700 1.000 17.08000 183 CYS A CA 1
ATOM 1403 C C . CYS A 1 183 ? 45.89800 105.31700 23.34700 1.000 19.66000 183 CYS A C 1
ATOM 1404 O O . CYS A 1 183 ? 45.89900 104.79800 22.22400 1.000 18.75000 183 CYS A O 1
ATOM 1407 N N . SER A 1 184 ? 44.88400 105.19800 24.20800 1.000 17.81000 184 SER A N 1
ATOM 1408 C CA . SER A 1 184 ? 43.71400 104.37600 23.91400 1.000 18.01000 184 SER A CA 1
ATOM 1409 C C . SER A 1 184 ? 42.91800 104.93400 22.73400 1.000 16.82000 184 SER A C 1
ATOM 1410 O O . SER A 1 184 ? 43.03600 106.11100 22.39600 1.000 18.53000 184 SER A O 1
ATOM 1413 N N . PRO A 1 185 ? 42.06700 104.10200 22.11000 1.000 18.22000 185 PRO A N 1
ATOM 1414 C CA . PRO A 1 185 ? 41.12100 104.64200 21.11600 1.000 19.33000 185 PRO A CA 1
ATOM 1415 C C . PRO A 1 185 ? 40.32300 105.82400 21.63800 1.000 21.60000 185 PRO A C 1
ATOM 1416 O O . PRO A 1 185 ? 40.10900 106.79600 20.90500 1.000 21.65000 185 PRO A O 1
ATOM 1420 N N . GLU A 1 186 ? 39.88500 105.77000 22.90200 1.000 20.44000 186 GLU A N 1
ATOM 1421 C CA . GLU A 1 186 ? 39.15700 106.89600 23.48600 1.000 24.50000 186 GLU A CA 1
ATOM 1422 C C . GLU A 1 186 ? 39.96800 108.18400 23.41100 1.000 23.34000 186 GLU A C 1
ATOM 1423 O O . GLU A 1 186 ? 39.44200 109.24600 23.05300 1.000 23.18000 186 GLU A O 1
ATOM 1429 N N . GLN A 1 187 ? 41.24400 108.12600 23.78700 1.000 17.85000 187 GLN A N 1
ATOM 1430 C CA . GLN A 1 187 ? 42.02000 109.35100 23.79300 1.000 18.06000 187 GLN A CA 1
ATOM 1431 C C . GLN A 1 187 ? 42.46100 109.75500 22.39700 1.000 20.45000 187 GLN A C 1
ATOM 1432 O O . GLN A 1 187 ? 42.72600 110.93700 22.17500 1.000 19.87000 187 GLN A O 1
ATOM 1438 N N . VAL A 1 188 ? 42.54400 108.81700 21.45200 1.000 19.35000 188 VAL A N 1
ATOM 1439 C CA . VAL A 1 188 ? 42.74000 109.23500 20.06500 1.000 19.91000 188 VAL A CA 1
ATOM 1440 C C . VAL A 1 188 ? 41.55100 110.07700 19.62500 1.000 20.97000 188 VAL A C 1
ATOM 1441 O O . VAL A 1 188 ? 41.71000 111.18300 19.09400 1.000 22.60000 188 VAL A O 1
ATOM 1445 N N . ARG A 1 189 ? 40.34000 109.60500 19.94200 1.000 19.37000 189 ARG A N 1
ATOM 1446 C CA . ARG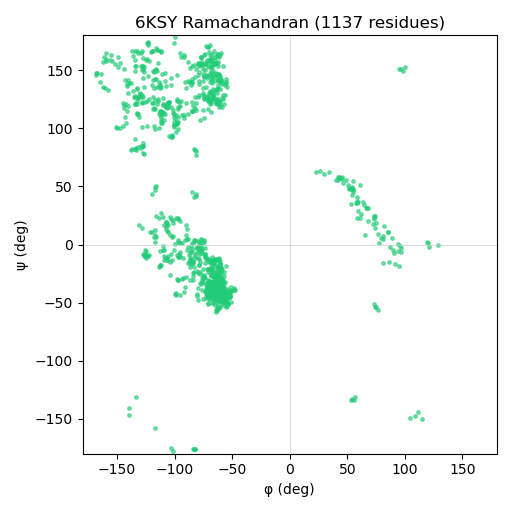 A 1 189 ? 39.11800 110.33300 19.59100 1.000 22.74000 189 ARG A CA 1
ATOM 1447 C C . ARG A 1 189 ? 39.03300 111.69400 20.26900 1.000 24.86000 189 ARG A C 1
ATOM 1448 O O . ARG A 1 189 ? 38.51100 112.65100 19.67500 1.000 23.44000 189 ARG A O 1
ATOM 1456 N N . SER A 1 190 ? 39.49300 111.80800 21.51400 1.000 25.18000 190 SER A N 1
ATOM 1457 C CA . SER A 1 190 ? 39.33800 113.05200 22.25100 1.000 21.94000 190 SER A CA 1
ATOM 1458 C C . SER A 1 190 ? 40.51000 114.00400 22.04900 1.000 25.68000 190 SER A C 1
ATOM 1459 O O . SER A 1 190 ? 40.66800 114.95300 22.82700 1.000 24.48000 190 SER A O 1
ATOM 1462 N N . GLY A 1 191 ? 41.32100 113.78700 21.01600 1.000 22.59000 191 GLY A N 1
ATOM 1463 C CA . GLY A 1 191 ? 42.32300 114.75800 20.62500 1.000 21.90000 191 GLY A CA 1
ATOM 1464 C C . GLY A 1 191 ? 43.75400 114.26300 20.65800 1.000 20.63000 191 GLY A C 1
ATOM 1465 O O . GLY A 1 191 ? 44.66100 115.06300 20.38800 1.000 21.12000 191 GLY A O 1
ATOM 1466 N N . ALA A 1 192 ? 44.00000 112.99300 21.00000 1.000 19.86000 192 ALA A N 1
ATOM 1467 C CA . ALA A 1 192 ? 45.35400 112.42500 21.04800 1.000 20.33000 192 ALA A CA 1
ATOM 1468 C C . ALA A 1 192 ? 46.30700 113.25200 21.91400 1.000 21.17000 192 ALA A C 1
ATOM 1469 O O . ALA A 1 192 ? 47.50100 113.35600 21.62000 1.000 20.58000 192 ALA A O 1
ATOM 1471 N N . GLN A 1 193 ? 45.80600 113.84800 22.99400 1.000 19.57000 193 GLN A N 1
ATOM 1472 C CA . GLN A 1 193 ? 46.67400 114.62800 23.87200 1.000 20.95000 193 GLN A CA 1
ATOM 1473 C C . GLN A 1 193 ? 47.92900 113.88500 24.32600 1.000 18.22000 193 GLN A C 1
ATOM 1474 O O . GLN A 1 193 ? 48.99600 114.51600 24.36200 1.000 20.39000 193 GLN A O 1
ATOM 1480 N N . PRO A 1 194 ? 47.89000 112.59500 24.68300 1.000 19.56000 194 PRO A N 1
ATOM 1481 C CA . PRO A 1 194 ? 49.14200 111.92500 25.07700 1.000 17.92000 194 PRO A CA 1
ATOM 1482 C C . PRO A 1 194 ? 50.18300 111.91900 23.97200 1.000 18.21000 194 PRO A C 1
ATOM 1483 O O . PRO A 1 194 ? 51.38100 111.98500 24.26400 1.000 17.64000 194 PRO A O 1
ATOM 1487 N N . VAL A 1 195 ? 49.76100 111.85400 22.71100 1.000 18.86000 195 VAL A N 1
ATOM 1488 C CA . VAL A 1 195 ? 50.72200 111.85400 21.60900 1.000 19.37000 195 VAL A CA 1
ATOM 1489 C C . VAL A 1 195 ? 51.39200 113.21800 21.48800 1.000 19.79000 195 VAL A C 1
ATOM 1490 O O . VAL A 1 195 ? 52.61600 113.31400 21.31900 1.000 17.41000 195 VAL A O 1
ATOM 1494 N N . LEU A 1 196 ? 50.59900 114.29500 21.55900 1.000 19.23000 196 LEU A N 1
ATOM 1495 C CA . LEU A 1 196 ? 51.17100 115.63500 21.49900 1.000 21.49000 196 LEU A CA 1
ATOM 1496 C C . LEU A 1 196 ? 52.11700 115.88900 22.66700 1.000 19.38000 196 LEU A C 1
ATOM 1497 O O . LEU A 1 196 ? 53.19700 116.46500 22.48800 1.000 18.29000 196 LEU A O 1
ATOM 1502 N N . ASP A 1 197 ? 51.72400 115.48000 23.87800 1.000 18.88000 197 ASP A N 1
ATOM 1503 C CA . ASP A 1 197 ? 52.57400 115.71500 25.03900 1.000 20.92000 197 ASP A CA 1
ATOM 1504 C C . ASP A 1 197 ? 53.86300 114.91500 24.94400 1.000 18.25000 197 ASP A C 1
ATOM 1505 O O . ASP A 1 197 ? 54.92700 115.38900 25.35300 1.000 20.05000 197 ASP A O 1
ATOM 1510 N N . TRP A 1 198 ? 53.77600 113.69500 24.40400 1.000 17.71000 198 TRP A N 1
ATOM 1511 C CA . TRP A 1 198 ? 54.95400 112.85500 24.25500 1.000 17.29000 198 TRP A CA 1
ATOM 1512 C C . TRP A 1 198 ? 55.93300 113.45600 23.25400 1.000 18.22000 198 TRP A C 1
ATOM 1513 O O . TRP A 1 198 ? 57.14100 113.49000 23.50900 1.000 16.51000 198 TRP A O 1
ATOM 1524 N N . ILE A 1 199 ? 55.43200 113.95800 22.11900 1.000 17.03000 199 ILE A N 1
ATOM 1525 C CA . ILE A 1 199 ? 56.32100 114.56100 21.12900 1.000 15.84000 199 ILE A CA 1
ATOM 1526 C C . ILE A 1 199 ? 57.04600 115.77500 21.72100 1.000 16.10000 199 ILE A C 1
ATOM 1527 O O . ILE A 1 199 ? 58.24800 115.96800 21.49900 1.000 19.16000 199 ILE A O 1
ATOM 1532 N N . LYS A 1 200 ? 56.34800 116.55900 22.54700 1.000 18.09000 200 LYS A N 1
ATOM 1533 C CA . LYS A 1 200 ? 56.96100 117.73100 23.17900 1.000 18.69000 200 LYS A CA 1
ATOM 1534 C C . LYS A 1 200 ? 57.96700 117.32700 24.25200 1.000 18.89000 200 LYS A C 1
ATOM 1535 O O . LYS A 1 200 ? 59.11900 117.78300 24.24300 1.000 19.95000 200 LYS A O 1
ATOM 1541 N N . ASN A 1 201 ? 57.55200 116.45900 25.17500 1.000 19.55000 201 ASN A N 1
ATOM 1542 C CA . ASN A 1 201 ? 58.33500 116.18600 26.37400 1.000 20.47000 201 ASN A CA 1
ATOM 1543 C C . ASN A 1 201 ? 59.50700 115.25400 26.10600 1.000 20.63000 201 ASN A C 1
ATOM 1544 O O . ASN A 1 201 ? 60.55800 115.40300 26.73800 1.000 21.30000 201 ASN A O 1
ATOM 1549 N N . GLU A 1 202 ? 59.36200 114.30700 25.18200 1.000 18.81000 202 GLU A N 1
ATOM 1550 C CA . GLU A 1 202 ? 60.46700 113.45600 24.77400 1.000 16.94000 202 GLU A CA 1
ATOM 1551 C C . GLU A 1 202 ? 61.25000 114.03200 23.60500 1.000 19.06000 202 GLU A C 1
ATOM 1552 O O . GLU A 1 202 ? 62.10800 113.33400 23.05700 1.000 20.93000 202 GLU A O 1
ATOM 1558 N N . LYS A 1 203 ? 60.97100 115.28100 23.21100 1.000 19.05000 203 LYS A N 1
ATOM 1559 C CA . LYS A 1 203 ? 61.71200 115.97500 22.15000 1.000 18.54000 203 LYS A CA 1
ATOM 1560 C C . LYS A 1 203 ? 61.81400 115.11000 20.89100 1.000 17.06000 203 LYS A C 1
ATOM 1561 O O . LYS A 1 203 ? 62.89600 114.87800 20.34300 1.000 19.79000 203 LYS A O 1
ATOM 1567 N N . ILE A 1 204 ? 60.66600 114.60600 20.45400 1.000 15.60000 204 ILE A N 1
ATOM 1568 C CA . ILE A 1 204 ? 60.58800 113.78700 19.24900 1.000 17.10000 204 ILE A CA 1
ATOM 1569 C C . ILE A 1 204 ? 60.65600 114.73500 18.05600 1.000 16.08000 204 ILE A C 1
ATOM 1570 O O . ILE A 1 204 ? 59.69700 115.45800 17.77800 1.000 20.10000 204 ILE A O 1
ATOM 1575 N N . GLU A 1 205 ? 61.79200 114.74700 17.36100 1.000 15.14000 205 GLU A N 1
ATOM 1576 C CA . GLU A 1 205 ? 61.96800 115.63400 16.22300 1.000 14.45000 205 GLU A CA 1
ATOM 1577 C C . GLU A 1 205 ? 61.60800 114.97300 14.90700 1.000 14.95000 205 GLU A C 1
ATOM 1578 O O . GLU A 1 205 ? 61.21200 115.66800 13.96200 1.000 16.67000 205 GLU A O 1
ATOM 1584 N N . TYR A 1 206 ? 61.78400 113.65800 14.82300 1.000 15.53000 206 TYR A N 1
ATOM 1585 C CA . TYR A 1 206 ? 61.51700 112.88100 13.62100 1.000 15.06000 206 TYR A CA 1
ATOM 1586 C C . TYR A 1 206 ? 60.59400 111.73900 13.99400 1.000 16.17000 206 TYR A C 1
ATOM 1587 O O . TYR A 1 206 ? 60.72700 111.17400 15.07700 1.000 14.55000 206 TYR A O 1
ATOM 1596 N N . LEU A 1 207 ? 59.66400 111.38800 13.09600 1.000 13.92000 207 LEU A N 1
ATOM 1597 C CA . LEU A 1 207 ? 58.59900 110.45600 13.44800 1.000 13.50000 207 LEU A CA 1
ATOM 1598 C C . LEU A 1 207 ? 58.51800 109.31100 12.45000 1.000 14.80000 207 LEU A C 1
ATOM 1599 O O . LEU A 1 207 ? 58.37900 109.53800 11.24300 1.000 14.45000 207 LEU A O 1
ATOM 1604 N N . ALA A 1 208 ? 58.55900 108.08600 12.96200 1.000 12.73000 208 ALA A N 1
ATOM 1605 C CA . ALA A 1 208 ? 58.28100 106.89000 12.17700 1.000 12.38000 208 ALA A CA 1
ATOM 1606 C C . ALA A 1 208 ? 56.91000 106.37700 12.59300 1.000 15.60000 208 ALA A C 1
ATOM 1607 O O . ALA A 1 208 ? 56.69800 106.03300 13.76400 1.000 14.58000 208 ALA A O 1
ATOM 1609 N N . ILE A 1 209 ? 55.97800 106.35900 11.64600 1.000 14.61000 209 ILE A N 1
ATOM 1610 C CA . ILE A 1 209 ? 54.58400 106.00200 11.89700 1.000 13.29000 209 ILE A CA 1
ATOM 1611 C C . ILE A 1 209 ? 54.34700 104.60500 11.34700 1.000 11.34000 209 ILE A C 1
ATOM 1612 O O . ILE A 1 209 ? 54.53300 104.36300 10.15100 1.000 14.01000 209 ILE A O 1
ATOM 1617 N N . HIS A 1 210 ? 53.90600 103.69100 12.20200 1.000 11.18000 210 HIS A N 1
ATOM 1618 C CA . HIS A 1 210 ? 53.51200 102.35500 11.77100 1.000 12.45000 210 HIS A CA 1
ATOM 1619 C C . HIS A 1 210 ? 52.00300 102.25000 11.90800 1.000 13.53000 210 HIS A C 1
ATOM 1620 O O . HIS A 1 210 ? 51.47900 102.39000 13.01700 1.000 15.30000 210 HIS A O 1
ATOM 1627 N N . ILE A 1 211 ? 51.30500 101.97300 10.80700 1.000 14.32000 211 ILE A N 1
ATOM 1628 C CA . ILE A 1 211 ? 49.85600 101.78100 10.84400 1.000 14.51000 211 ILE A CA 1
ATOM 1629 C C . ILE A 1 211 ? 49.56200 100.31800 10.56200 1.000 13.56000 211 ILE A C 1
ATOM 1630 O O . ILE A 1 211 ? 49.66900 99.86100 9.42100 1.000 15.22000 211 ILE A O 1
ATOM 1635 N N . ASP A 1 212 ? 49.21600 99.58000 11.60400 1.000 13.66000 212 ASP A N 1
ATOM 1636 C CA . ASP A 1 212 ? 48.65900 98.24600 11.44400 1.000 14.02000 212 ASP A CA 1
ATOM 1637 C C . ASP A 1 212 ? 47.17100 98.43200 11.20600 1.000 14.60000 212 ASP A C 1
ATOM 1638 O O . ASP A 1 212 ? 46.46300 98.93400 12.08100 1.000 14.38000 212 ASP A O 1
ATOM 1643 N N . LEU A 1 213 ? 46.69600 98.05800 10.01800 1.000 16.31000 213 LEU A N 1
ATOM 1644 C CA . LEU A 1 213 ? 45.30500 98.33100 9.68900 1.000 14.01000 213 LEU A CA 1
ATOM 1645 C C . LEU A 1 213 ? 44.31700 97.64900 10.64000 1.000 17.64000 213 LEU A C 1
ATOM 1646 O O . LEU A 1 213 ? 43.15200 98.06000 10.68500 1.000 16.46000 213 LEU A O 1
ATOM 1651 N N . ASP A 1 214 ? 44.74700 96.64500 11.41200 1.000 16.24000 214 ASP A N 1
ATOM 1652 C CA . ASP A 1 214 ? 43.82700 96.02100 12.36400 1.000 18.79000 214 ASP A CA 1
ATOM 1653 C C . ASP A 1 214 ? 43.55200 96.89600 13.59000 1.000 20.16000 214 ASP A C 1
ATOM 1654 O O . ASP A 1 214 ? 42.79500 96.47700 14.47700 1.000 19.03000 214 ASP A O 1
ATOM 1659 N N . VAL A 1 215 ? 44.12000 98.10400 13.64200 1.000 16.79000 215 VAL A N 1
ATOM 1660 C CA . VAL A 1 215 ? 43.63100 99.13300 14.55200 1.000 17.59000 215 VAL A CA 1
ATOM 1661 C C . VAL A 1 215 ? 42.22400 99.59200 14.16900 1.000 18.20000 215 VAL A C 1
ATOM 1662 O O . VAL A 1 215 ? 41.54400 100.23200 14.97400 1.000 17.88000 215 VAL A O 1
ATOM 1666 N N . LEU A 1 216 ? 41.76500 99.28600 12.95600 1.000 17.11000 216 LEU A N 1
ATOM 1667 C CA . LEU A 1 216 ? 40.48000 99.76800 12.47100 1.000 16.91000 216 LEU A CA 1
ATOM 1668 C C . LEU A 1 216 ? 39.34900 98.81200 12.84700 1.000 18.02000 216 LEU A C 1
ATOM 1669 O O . LEU A 1 216 ? 39.50000 97.58700 12.78800 1.000 20.21000 216 LEU A O 1
ATOM 1674 N N . ASP A 1 217 ? 38.21500 99.38400 13.22000 1.000 17.13000 217 ASP A N 1
ATOM 1675 C CA . ASP A 1 217 ? 37.02500 98.60400 13.52500 1.000 17.80000 217 ASP A CA 1
ATOM 1676 C C . ASP A 1 217 ? 36.63900 97.74600 12.32300 1.000 19.65000 217 ASP A C 1
ATOM 1677 O O . ASP A 1 217 ? 36.37000 98.29500 11.24800 1.000 19.95000 217 ASP A O 1
ATOM 1682 N N . PRO A 1 218 ? 36.57700 96.42100 12.46000 1.000 17.73000 218 PRO A N 1
ATOM 1683 C CA . PRO A 1 218 ? 36.27200 95.58100 11.29000 1.000 19.47000 218 PRO A CA 1
ATOM 1684 C C . PRO A 1 218 ? 34.84000 95.71200 10.81400 1.000 22.83000 218 PRO A C 1
ATOM 1685 O O . PRO A 1 218 ? 34.53500 95.25700 9.70400 1.000 24.38000 218 PRO A O 1
ATOM 1689 N N . HIS A 1 219 ? 33.95200 96.30900 11.61300 1.000 21.17000 219 HIS A N 1
ATOM 1690 C CA . HIS A 1 219 ? 32.59600 96.56300 11.13100 1.000 24.95000 219 HIS A CA 1
ATOM 1691 C C . HIS A 1 219 ? 32.58500 97.59700 10.01800 1.000 25.64000 219 HIS A C 1
ATOM 1692 O O . HIS A 1 219 ? 31.66900 97.60100 9.18600 1.000 27.55000 219 HIS A O 1
ATOM 1699 N N . ASN A 1 220 ? 33.58500 98.48200 9.98600 1.000 21.46000 220 ASN A N 1
ATOM 1700 C CA . ASN A 1 220 ? 33.59800 99.58900 9.04200 1.000 24.44000 220 ASN A CA 1
ATOM 1701 C C . ASN A 1 220 ? 34.70000 99.50000 7.99700 1.000 21.82000 220 ASN A C 1
ATOM 1702 O O . ASN A 1 220 ? 34.60500 100.17700 6.96600 1.000 21.65000 220 ASN A O 1
ATOM 1707 N N . PHE A 1 221 ? 35.73800 98.70700 8.23800 1.000 20.51000 221 PHE A N 1
ATOM 1708 C CA . PHE A 1 221 ? 36.77700 98.44100 7.24800 1.000 19.41000 221 PHE A CA 1
ATOM 1709 C C . PHE A 1 221 ? 36.98800 96.93400 7.22700 1.000 19.21000 221 PHE A C 1
ATOM 1710 O O . PHE A 1 221 ? 37.49000 96.35900 8.19700 1.000 18.52000 221 PHE A O 1
ATOM 1718 N N . ARG A 1 222 ? 36.62400 96.28800 6.12100 1.000 17.46000 222 ARG A N 1
ATOM 1719 C CA . ARG A 1 222 ? 36.48500 94.84000 6.11000 1.000 18.64000 222 ARG A CA 1
ATOM 1720 C C . ARG A 1 222 ? 37.67300 94.13400 5.46800 1.000 20.44000 222 ARG A C 1
ATOM 1721 O O . ARG A 1 222 ? 37.53600 92.99200 5.02300 1.000 19.87000 222 ARG A O 1
ATOM 1729 N N . SER A 1 223 ? 38.83400 94.79000 5.40000 1.000 17.23000 223 SER A N 1
ATOM 1730 C CA . SER A 1 223 ? 40.01700 94.16800 4.82000 1.000 16.24000 223 SER A CA 1
ATOM 1731 C C . SER A 1 223 ? 41.10800 94.01900 5.87600 1.000 18.39000 223 SER A C 1
ATOM 1732 O O . SER A 1 223 ? 42.26700 94.40300 5.66200 1.000 18.60000 223 SER A O 1
ATOM 1735 N N . VAL A 1 224 ? 40.72900 93.45000 7.02200 1.000 18.67000 224 VAL A N 1
ATOM 1736 C CA . VAL A 1 224 ? 41.64000 93.15500 8.12500 1.000 17.89000 224 VAL A CA 1
ATOM 1737 C C . VAL A 1 224 ? 41.30200 91.76400 8.64700 1.000 20.11000 224 VAL A C 1
ATOM 1738 O O . VAL A 1 224 ? 40.25100 91.20200 8.33300 1.000 19.28000 224 VAL A O 1
ATOM 1742 N N . LEU A 1 225 ? 42.20400 91.21700 9.47000 1.000 20.05000 225 LEU A N 1
ATOM 1743 C CA . LEU A 1 225 ? 42.04300 89.84500 9.94700 1.000 19.45000 225 LEU A CA 1
ATOM 1744 C C . LEU A 1 225 ? 40.66500 89.61500 10.56000 1.000 20.33000 225 LEU A C 1
ATOM 1745 O O . LEU A 1 225 ? 40.00300 88.60400 10.28500 1.000 21.78000 225 LEU A O 1
ATOM 1750 N N . PHE A 1 226 ? 40.21800 90.54700 11.40100 1.000 20.17000 226 PHE A N 1
ATOM 1751 C CA . PHE A 1 226 ? 39.01200 90.36700 12.20100 1.000 19.61000 226 PHE A CA 1
ATOM 1752 C C . PHE A 1 226 ? 37.73200 90.61000 11.41100 1.000 20.43000 226 PHE A C 1
ATOM 1753 O O . PHE A 1 226 ? 36.63600 90.52800 11.98000 1.000 22.82000 226 PHE A O 1
ATOM 1761 N N . ALA A 1 227 ? 37.83700 90.87900 10.11100 1.000 19.32000 227 ALA A N 1
ATOM 1762 C CA . ALA A 1 227 ? 36.67100 90.92900 9.24000 1.000 21.06000 227 ALA A CA 1
ATOM 1763 C C . ALA A 1 227 ? 36.60800 89.72500 8.30800 1.000 21.58000 227 ALA A C 1
ATOM 1764 O O . ALA A 1 227 ? 35.85300 89.73900 7.32600 1.000 22.31000 227 ALA A O 1
ATOM 1766 N N . LYS A 1 228 ? 37.36800 88.67700 8.61200 1.000 21.04000 228 LYS A N 1
ATOM 1767 C CA . LYS A 1 228 ? 37.37500 87.49800 7.75400 1.000 20.67000 228 LYS A CA 1
ATOM 1768 C C . LYS A 1 228 ? 35.95500 86.96200 7.60400 1.000 22.88000 228 LYS A C 1
ATOM 1769 O O . LYS A 1 228 ? 35.24700 86.79500 8.60800 1.000 21.66000 228 LYS A O 1
ATOM 1775 N N . PRO A 1 229 ? 35.48100 86.74000 6.38300 1.000 21.71000 229 PRO A N 1
ATOM 1776 C CA . PRO A 1 229 ? 34.10800 86.25100 6.21900 1.000 23.53000 229 PRO A CA 1
ATOM 1777 C C . PRO A 1 229 ? 33.92300 84.91000 6.91500 1.000 21.65000 229 PRO A C 1
ATOM 1778 O O . PRO A 1 229 ? 34.80900 84.05500 6.90600 1.000 23.57000 229 PRO A O 1
ATOM 1782 N N . GLY A 1 230 ? 32.76700 84.74900 7.55200 1.000 26.13000 230 GLY A N 1
ATOM 1783 C CA . GLY A 1 230 ? 32.43700 83.49300 8.19100 1.000 28.68000 230 GLY A CA 1
ATOM 1784 C C . GLY A 1 230 ? 33.07200 83.26400 9.54200 1.000 34.19000 230 GLY A C 1
ATOM 1785 O O . GLY A 1 230 ? 32.92100 82.17000 10.10000 1.000 31.88000 230 GLY A O 1
ATOM 1786 N N . ARG A 1 231 ? 33.77200 84.25400 10.08800 1.000 27.49000 231 ARG A N 1
ATOM 1787 C CA . ARG A 1 231 ? 34.43300 84.07800 11.37200 1.000 31.87000 231 ARG A CA 1
ATOM 1788 C C . ARG A 1 231 ? 33.41100 83.92200 12.49100 1.000 33.98000 231 ARG A C 1
ATOM 1789 O O . ARG A 1 231 ? 32.28000 84.41300 12.40900 1.000 34.59000 231 ARG A O 1
ATOM 1797 N N . GLY A 1 232 ? 33.82900 83.22200 13.54800 1.000 35.07000 232 GLY A N 1
ATOM 1798 C CA . GLY A 1 232 ? 33.11000 83.20500 14.80000 1.000 37.64000 232 GLY A CA 1
ATOM 1799 C C . GLY A 1 232 ? 33.74700 84.14600 15.81500 1.000 41.44000 232 GLY A C 1
ATOM 1800 O O . GLY A 1 232 ? 34.82100 84.70200 15.59400 1.000 38.16000 232 GLY A O 1
ATOM 1801 N N . GLN A 1 233 ? 33.06100 84.28500 16.95400 1.000 39.56000 233 GLN A N 1
ATOM 1802 C CA . GLN A 1 233 ? 33.42000 85.30000 17.94200 1.000 43.00000 233 GLN A CA 1
ATOM 1803 C C . GLN A 1 233 ? 34.80600 85.06300 18.53500 1.000 40.47000 233 GLN A C 1
ATOM 1804 O O . GLN A 1 233 ? 35.54500 86.01800 18.80200 1.000 39.43000 233 GLN A O 1
ATOM 1810 N N . HIS A 1 234 ? 35.17700 83.80400 18.75900 1.000 38.93000 234 HIS A N 1
ATOM 1811 C CA . HIS A 1 234 ? 36.40500 83.48500 19.47400 1.000 39.97000 234 HIS A CA 1
ATOM 1812 C C . HIS A 1 234 ? 37.47400 82.89900 18.56500 1.000 37.71000 234 HIS A C 1
ATOM 1813 O O . HIS A 1 234 ? 38.45600 82.33300 19.05400 1.000 40.96000 234 HIS A O 1
ATOM 1820 N N . ASP A 1 235 ? 37.32400 83.06600 17.24700 1.000 35.01000 235 ASP A N 1
ATOM 1821 C CA . ASP A 1 235 ? 38.25900 82.47600 16.29800 1.000 35.62000 235 ASP A CA 1
ATOM 1822 C C . ASP A 1 235 ? 39.68000 82.99200 16.46900 1.000 35.22000 235 ASP A C 1
ATOM 1823 O O . ASP A 1 235 ? 40.62400 82.33700 16.01300 1.000 36.96000 235 ASP A O 1
ATOM 1828 N N . PHE A 1 236 ? 39.86300 84.14100 17.12000 1.000 36.34000 236 PHE A N 1
ATOM 1829 C CA . PHE A 1 236 ? 41.18100 84.75600 17.22600 1.000 35.94000 236 PHE A CA 1
ATOM 1830 C C . PHE A 1 236 ? 41.66800 84.81900 18.66700 1.000 39.59000 236 PHE A C 1
ATOM 1831 O O . PHE A 1 236 ? 42.51400 85.65600 19.00200 1.000 39.76000 236 PHE A O 1
ATOM 1839 N N . GLY A 1 237 ? 41.16600 83.93000 19.52300 1.000 37.69000 237 GLY A N 1
ATOM 1840 C CA . GLY A 1 237 ? 41.60300 83.91100 20.90300 1.000 41.78000 237 GLY A CA 1
ATOM 1841 C C . GLY A 1 237 ? 41.09600 85.06000 21.73700 1.000 42.95000 237 GLY A C 1
ATOM 1842 O O . GLY A 1 237 ? 41.65900 85.33400 22.80200 1.000 42.33000 237 GLY A O 1
ATOM 1843 N N . ASP A 1 238 ? 40.05200 85.74900 21.27700 1.000 37.24000 238 ASP A N 1
ATOM 1844 C CA . ASP A 1 238 ? 39.46000 86.88200 21.98000 1.000 39.09000 238 ASP A CA 1
ATOM 1845 C C . ASP A 1 238 ? 40.46700 87.99900 22.22100 1.000 37.69000 238 ASP A C 1
ATOM 1846 O O . ASP A 1 238 ? 40.28700 88.82200 23.12400 1.000 36.15000 238 ASP A O 1
ATOM 1851 N N . VAL A 1 239 ? 41.53200 88.03600 21.41600 1.000 35.84000 239 VAL A N 1
ATOM 1852 C CA . VAL A 1 239 ? 42.46200 89.15300 21.46300 1.000 30.48000 239 VAL A CA 1
ATOM 1853 C C . VAL A 1 239 ? 41.73100 90.44100 21.06500 1.000 34.80000 239 VAL A C 1
ATOM 1854 O O . VAL A 1 239 ? 40.62400 90.42600 20.51500 1.000 31.91000 239 VAL A O 1
ATOM 1858 N N . ALA A 1 240 ? 42.36300 91.57500 21.37600 1.000 27.30000 240 ALA A N 1
ATOM 1859 C CA . ALA A 1 240 ? 41.76300 92.86600 21.08300 1.000 29.03000 240 ALA A CA 1
ATOM 1860 C C . ALA A 1 240 ? 41.53900 93.02200 19.58100 1.000 24.52000 240 ALA A C 1
ATOM 1861 O O . ALA A 1 240 ? 42.32100 92.52900 18.76400 1.000 23.03000 240 ALA A O 1
ATOM 1863 N N . GLU A 1 241 ? 40.44300 93.69300 19.22600 1.000 23.79000 241 GLU A N 1
ATOM 1864 C CA . GLU A 1 241 ? 40.10800 94.01700 17.84400 1.000 24.29000 241 GLU A CA 1
ATOM 1865 C C . GLU A 1 241 ? 39.99600 95.52900 17.68500 1.000 21.33000 241 GLU A C 1
ATOM 1866 O O . GLU A 1 241 ? 39.89100 96.27800 18.65700 1.000 22.69000 241 GLU A O 1
ATOM 1872 N N . GLY A 1 242 ? 39.98900 95.97600 16.43200 1.000 19.85000 242 GLY A N 1
ATOM 1873 C CA . GLY A 1 242 ? 40.10900 97.40200 16.16800 1.000 20.46000 242 GLY A CA 1
ATOM 1874 C C . GLY A 1 242 ? 38.89700 98.20000 16.62300 1.000 21.36000 242 GLY A C 1
ATOM 1875 O O . GLY A 1 242 ? 37.75000 97.74900 16.53300 1.000 20.47000 242 GLY A O 1
ATOM 1876 N N . LYS A 1 243 ? 39.15700 99.42000 17.10400 1.000 18.85000 243 LYS A N 1
ATOM 1877 C CA . LYS A 1 243 ? 38.09100 100.31200 17.53300 1.000 22.19000 243 LYS A CA 1
ATOM 1878 C C . LYS A 1 243 ? 38.11300 101.67700 16.86600 1.000 23.10000 243 LYS A C 1
ATOM 1879 O O . LYS A 1 243 ? 37.19500 102.47100 17.09700 1.000 26.40000 243 LYS A O 1
ATOM 1885 N N . LEU A 1 244 ? 39.11900 101.97900 16.05600 1.000 21.16000 244 LEU A N 1
ATOM 1886 C CA . LEU A 1 244 ? 39.18200 103.25400 15.36400 1.000 18.75000 244 LEU A CA 1
ATOM 1887 C C . LEU A 1 244 ? 38.58600 103.13000 13.96900 1.000 22.62000 244 LEU A C 1
ATOM 1888 O O . LEU A 1 244 ? 38.44400 102.03600 13.42200 1.000 20.45000 244 LEU A O 1
ATOM 1893 N N . ASN A 1 245 ? 38.24500 104.27100 13.39300 1.000 21.31000 245 ASN A N 1
ATOM 1894 C CA . ASN A 1 245 ? 37.88500 104.31300 11.98500 1.000 21.09000 245 ASN A CA 1
ATOM 1895 C C . ASN A 1 245 ? 38.91600 105.12000 11.20900 1.000 21.39000 245 ASN A C 1
ATOM 1896 O O . ASN A 1 245 ? 39.77800 105.78800 11.77800 1.000 18.53000 245 ASN A O 1
ATOM 1901 N N . ILE A 1 246 ? 38.84600 105.02100 9.88500 1.000 21.66000 246 ILE A N 1
ATOM 1902 C CA . ILE A 1 246 ? 39.88300 105.62100 9.04500 1.000 17.59000 246 ILE A CA 1
ATOM 1903 C C . ILE A 1 246 ? 40.08200 107.11300 9.33400 1.000 18.64000 246 ILE A C 1
ATOM 1904 O O . ILE A 1 246 ? 41.23600 107.53400 9.50400 1.000 18.66000 246 ILE A O 1
ATOM 1909 N N . PRO A 1 247 ? 39.03500 107.94100 9.44900 1.000 16.64000 247 PRO A N 1
ATOM 1910 C CA . PRO A 1 247 ? 39.26900 109.36300 9.76400 1.000 18.08000 247 PRO A CA 1
ATOM 1911 C C . PRO A 1 247 ? 40.00300 109.58500 11.07400 1.000 18.83000 247 PRO A C 1
ATOM 1912 O O . PRO A 1 247 ? 40.77600 110.55300 11.18900 1.000 19.65000 247 PRO A O 1
ATOM 1916 N N . ASP A 1 248 ? 39.78200 108.72600 12.07800 1.000 18.67000 248 ASP A N 1
ATOM 1917 C CA . ASP A 1 248 ? 40.53900 108.84400 13.32100 1.000 18.81000 248 ASP A CA 1
ATOM 1918 C C . ASP A 1 248 ? 42.02700 108.63200 13.07400 1.000 18.56000 248 ASP A C 1
ATOM 1919 O O . ASP A 1 248 ? 42.86800 109.34700 13.63500 1.000 17.73000 248 ASP A O 1
ATOM 1924 N N . VAL A 1 249 ? 42.37200 107.63200 12.25800 1.000 17.42000 249 VAL A N 1
ATOM 1925 C CA . VAL A 1 249 ? 43.77800 107.31800 12.01700 1.000 17.89000 249 VAL A CA 1
ATOM 1926 C C . VAL A 1 249 ? 44.42300 108.41000 11.18000 1.000 17.81000 249 VAL A C 1
ATOM 1927 O O . VAL A 1 249 ? 45.56200 108.81700 11.43000 1.000 16.91000 249 VAL A O 1
ATOM 1931 N N . VAL A 1 250 ? 43.70200 108.91100 10.17500 1.000 15.26000 250 VAL A N 1
ATOM 1932 C CA . VAL A 1 250 ? 44.24700 109.98700 9.35400 1.000 15.70000 250 VAL A CA 1
ATOM 1933 C C . VAL A 1 250 ? 44.50100 111.22300 10.20700 1.000 17.84000 250 VAL A C 1
ATOM 1934 O O . VAL A 1 250 ? 45.57000 111.84400 10.11700 1.000 16.42000 250 VAL A O 1
ATOM 1938 N N . LYS A 1 251 ? 43.53500 111.58100 11.06400 1.000 16.89000 251 LYS A N 1
ATOM 1939 C CA . LYS A 1 251 ? 43.68300 112.75700 11.91800 1.000 18.74000 251 LYS A CA 1
ATOM 1940 C C . LYS A 1 251 ? 44.86600 112.60300 12.86000 1.000 17.35000 251 LYS A C 1
ATOM 1941 O O . LYS A 1 251 ? 45.69500 113.51000 12.98300 1.000 17.08000 251 LYS A O 1
ATOM 1947 N N . LEU A 1 252 ? 44.96100 111.45300 13.53000 1.000 16.66000 252 LEU A N 1
ATOM 1948 C CA . LEU A 1 252 ? 46.07700 111.19900 14.43900 1.000 16.70000 252 LEU A CA 1
ATOM 1949 C C . LEU A 1 252 ? 47.41900 111.33600 13.72400 1.000 17.11000 252 LEU A C 1
ATOM 1950 O O . LEU A 1 252 ? 48.34400 111.98700 14.22900 1.000 15.49000 252 LEU A O 1
ATOM 1955 N N . ALA A 1 253 ? 47.55000 110.71200 12.55100 1.000 15.48000 253 ALA A N 1
ATOM 1956 C CA . ALA A 1 253 ? 48.82200 110.75200 11.83300 1.000 16.06000 253 ALA A CA 1
ATOM 1957 C C . ALA A 1 253 ? 49.18000 112.17400 11.43500 1.000 17.25000 253 ALA A C 1
ATOM 1958 O O . ALA A 1 253 ? 50.33700 112.59200 11.55100 1.000 16.48000 253 ALA A O 1
ATOM 1960 N N . ASN A 1 254 ? 48.19200 112.94400 10.98000 1.000 16.60000 254 ASN A N 1
ATOM 1961 C CA . ASN A 1 254 ? 48.47200 114.31500 10.57200 1.000 15.42000 254 ASN A CA 1
ATOM 1962 C C . ASN A 1 254 ? 48.72200 115.22700 11.77000 1.000 17.68000 254 ASN A C 1
ATOM 1963 O O . ASN A 1 254 ? 49.53500 116.15000 11.67300 1.000 17.07000 254 ASN A O 1
ATOM 1968 N N . GLN A 1 255 ? 48.06000 114.98300 12.90300 1.000 16.98000 255 GLN A N 1
ATOM 1969 C CA . GLN A 1 255 ? 48.39600 115.72600 14.11500 1.000 15.48000 255 GLN A CA 1
ATOM 1970 C C . GLN A 1 255 ? 49.84900 115.50900 14.49400 1.000 16.88000 255 GLN A C 1
ATOM 1971 O O . GLN A 1 255 ? 50.60100 116.46200 14.73300 1.000 16.49000 255 GLN A O 1
ATOM 1977 N N . ALA A 1 256 ? 50.25800 114.24500 14.56300 1.000 14.87000 256 ALA A N 1
ATOM 1978 C CA . ALA A 1 256 ? 51.62300 113.93700 14.97200 1.000 14.48000 256 ALA A CA 1
ATOM 1979 C C . ALA A 1 256 ? 52.63000 114.47400 13.96800 1.000 16.55000 256 ALA A C 1
ATOM 1980 O O . ALA A 1 256 ? 53.67900 115.00100 14.35400 1.000 17.12000 256 ALA A O 1
ATOM 1982 N N . ALA A 1 257 ? 52.33200 114.34600 12.67100 1.000 13.79000 257 ALA A N 1
ATOM 1983 C CA . ALA A 1 257 ? 53.24700 114.82900 11.64700 1.000 16.53000 257 ALA A CA 1
ATOM 1984 C C . ALA A 1 257 ? 53.26000 116.35000 11.52800 1.000 16.91000 257 ALA A C 1
ATOM 1985 O O . ALA A 1 257 ? 54.11100 116.89100 10.81300 1.000 18.75000 257 ALA A O 1
ATOM 1987 N N . SER A 1 258 ? 52.34300 117.05400 12.18500 1.000 15.94000 258 SER A N 1
ATOM 1988 C CA . SER A 1 258 ? 52.39500 118.50600 12.16300 1.000 17.34000 258 SER A CA 1
ATOM 1989 C C . SER A 1 258 ? 53.29100 119.08300 13.24900 1.000 16.64000 258 SER A C 1
ATOM 1990 O O . SER A 1 258 ? 53.62100 120.26900 13.18100 1.000 18.87000 258 SER A O 1
ATOM 1993 N N . ILE A 1 259 ? 53.71000 118.28800 14.23900 1.000 18.04000 259 ILE A N 1
ATOM 1994 C CA . ILE A 1 259 ? 54.56900 118.79100 15.30500 1.000 14.99000 259 ILE A CA 1
ATOM 1995 C C . ILE A 1 259 ? 55.88100 118.02900 15.38100 1.000 18.01000 259 ILE A C 1
ATOM 1996 O O . ILE A 1 259 ? 56.64900 118.19400 16.34100 1.000 17.21000 259 ILE A O 1
ATOM 2001 N N . SER A 1 260 ? 56.15000 117.20000 14.38100 1.000 17.26000 260 SER A N 1
ATOM 2002 C CA . SER A 1 260 ? 57.40300 116.48000 14.21900 1.000 17.65000 260 SER A CA 1
ATOM 2003 C C . SER A 1 260 ? 57.52100 116.18900 12.73400 1.000 19.67000 260 SER A C 1
ATOM 2004 O O . SER A 1 260 ? 56.53500 116.27300 11.99800 1.000 21.07000 260 SER A O 1
ATOM 2007 N N . LYS A 1 261 ? 58.72600 115.85400 12.29300 1.000 14.86000 261 LYS A N 1
ATOM 2008 C CA . LYS A 1 261 ? 58.97700 115.61500 10.87400 1.000 16.02000 261 LYS A CA 1
ATOM 2009 C C . LYS A 1 261 ? 58.78700 114.13600 10.56800 1.000 15.79000 261 LYS A C 1
ATOM 2010 O O . LYS A 1 261 ? 59.59600 113.29800 10.99600 1.000 15.80000 261 LYS A O 1
ATOM 2016 N N . ALA A 1 262 ? 57.74500 113.80600 9.81000 1.000 16.44000 262 ALA A N 1
ATOM 2017 C CA . ALA A 1 262 ? 57.49400 112.41200 9.46200 1.000 13.90000 262 ALA A CA 1
ATOM 2018 C C . ALA A 1 262 ? 58.56600 111.91300 8.49700 1.000 16.97000 262 ALA A C 1
ATOM 2019 O O . ALA A 1 262 ? 58.78300 112.50900 7.43100 1.000 16.92000 262 ALA A O 1
ATOM 2021 N N . VAL A 1 263 ? 59.22800 110.81200 8.87100 1.000 13.73000 263 VAL A N 1
ATOM 2022 C CA . VAL A 1 263 ? 60.27600 110.22400 8.04500 1.000 14.75000 263 VAL A CA 1
ATOM 2023 C C . VAL A 1 263 ? 60.00300 108.74800 7.78400 1.000 13.03000 263 VAL A C 1
ATOM 2024 O O . VAL A 1 263 ? 60.70200 108.12300 6.98200 1.000 14.50000 263 VAL A O 1
ATOM 2028 N N . GLY A 1 264 ? 59.01800 108.17100 8.46700 1.000 13.43000 264 GLY A N 1
ATOM 2029 C CA . GLY A 1 264 ? 58.62500 106.80700 8.18100 1.000 14.41000 264 GLY A CA 1
ATOM 2030 C C . GLY A 1 264 ? 57.11500 106.65100 8.17900 1.000 12.09000 264 GLY A C 1
ATOM 2031 O O . GLY A 1 264 ? 56.44400 107.20300 9.05500 1.000 13.70000 264 GLY A O 1
ATOM 2032 N N . LEU A 1 265 ? 56.58700 105.88300 7.22200 1.000 16.21000 265 LEU A N 1
ATOM 2033 C CA . LEU A 1 265 ? 55.18700 105.47700 7.22900 1.000 12.74000 265 LEU A CA 1
ATOM 2034 C C . LEU A 1 265 ? 55.08900 104.04100 6.73900 1.000 11.96000 265 LEU A C 1
ATOM 2035 O O . LEU A 1 265 ? 55.39500 103.77300 5.57700 1.000 15.75000 265 LEU A O 1
ATOM 2040 N N . THR A 1 266 ? 54.66600 103.11200 7.60600 1.000 12.53000 266 THR A N 1
ATOM 2041 C CA . THR A 1 266 ? 54.34500 101.75300 7.18300 1.000 14.47000 266 THR A CA 1
ATOM 2042 C C . THR A 1 266 ? 52.83500 101.55000 7.21500 1.000 14.40000 266 THR A C 1
ATOM 2043 O O . THR A 1 266 ? 52.16100 101.98700 8.15500 1.000 14.29000 266 THR A O 1
ATOM 2047 N N . ILE A 1 267 ? 52.29700 100.91300 6.17300 1.000 14.38000 267 ILE A N 1
ATOM 2048 C CA . ILE A 1 267 ? 50.92100 100.41800 6.17800 1.000 14.80000 267 ILE A CA 1
ATOM 2049 C C . ILE A 1 267 ? 50.99100 98.90200 6.16100 1.000 14.19000 267 ILE A C 1
ATOM 2050 O O . ILE A 1 267 ? 51.44100 98.31100 5.17000 1.000 15.10000 267 ILE A O 1
ATOM 2055 N N . ALA A 1 268 ? 50.55100 98.25900 7.24100 1.000 13.34000 268 ALA A N 1
ATOM 2056 C CA . ALA A 1 268 ? 50.73600 96.82100 7.38900 1.000 15.04000 268 ALA A CA 1
ATOM 2057 C C . ALA A 1 268 ? 49.41100 96.11100 7.63000 1.000 14.79000 268 ALA A C 1
ATOM 2058 O O . ALA A 1 268 ? 48.41000 96.72500 8.01100 1.000 14.60000 268 ALA A O 1
ATOM 2060 N N . GLU A 1 269 ? 49.42100 94.80000 7.34200 1.000 15.24000 269 GLU A N 1
ATOM 2061 C CA . GLU A 1 269 ? 48.37700 93.83700 7.71200 1.000 14.27000 269 GLU A CA 1
ATOM 2062 C C . GLU A 1 269 ? 47.09600 93.98200 6.89400 1.000 16.99000 269 GLU A C 1
ATOM 2063 O O . GLU A 1 269 ? 46.02900 93.52700 7.32600 1.000 16.85000 269 GLU A O 1
ATOM 2069 N N . HIS A 1 270 ? 47.17800 94.58800 5.71100 1.000 14.79000 270 HIS A N 1
ATOM 2070 C CA . HIS A 1 270 ? 46.06800 94.57900 4.76500 1.000 16.63000 270 HIS A CA 1
ATOM 2071 C C . HIS A 1 270 ? 45.73600 93.14500 4.36500 1.000 15.46000 270 HIS A C 1
ATOM 2072 O O . HIS A 1 270 ? 46.60300 92.40300 3.89100 1.000 17.15000 270 HIS A O 1
ATOM 2079 N N . LEU A 1 271 ? 44.48200 92.74300 4.59000 1.000 17.03000 271 LEU A N 1
ATOM 2080 C CA . LEU A 1 271 ? 43.99400 91.41100 4.24100 1.000 16.80000 271 LEU A CA 1
ATOM 2081 C C . LEU A 1 271 ? 42.70800 91.58100 3.44200 1.000 16.24000 271 LEU A C 1
ATOM 2082 O O . LEU A 1 271 ? 41.60500 91.56800 4.00500 1.000 19.07000 271 LEU A O 1
ATOM 2087 N N . PRO A 1 272 ? 42.81700 91.79500 2.12600 1.000 19.09000 272 PRO A N 1
ATOM 2088 C CA . PRO A 1 272 ? 41.64500 92.13300 1.29100 1.000 15.79000 272 PRO A CA 1
ATOM 2089 C C . PRO A 1 272 ? 40.84900 90.89700 0.87800 1.000 18.05000 272 PRO A C 1
ATOM 2090 O O . PRO A 1 272 ? 40.97800 90.36400 -0.22800 1.000 18.31000 272 PRO A O 1
ATOM 2094 N N . TRP A 1 273 ? 40.00600 90.43700 1.80500 1.000 17.86000 273 TRP A N 1
ATOM 2095 C CA . TRP A 1 273 ? 39.26700 89.19300 1.59000 1.000 20.01000 273 TRP A CA 1
ATOM 2096 C C . TRP A 1 273 ? 38.45800 89.24100 0.30100 1.000 19.11000 273 TRP A C 1
ATOM 2097 O O . TRP A 1 273 ? 38.47300 88.27800 -0.48600 1.000 19.36000 273 TRP A O 1
ATOM 2108 N N . ASP A 1 274 ? 37.75400 90.35400 0.05800 1.000 17.47000 274 ASP A N 1
ATOM 2109 C CA . ASP A 1 274 ? 36.93500 90.46900 -1.14600 1.000 18.68000 274 ASP A CA 1
ATOM 2110 C C . ASP A 1 274 ? 37.79500 90.38700 -2.40000 1.000 20.56000 274 ASP A C 1
ATOM 2111 O O . ASP A 1 274 ? 37.45700 89.68600 -3.36300 1.000 19.96000 274 ASP A O 1
ATOM 2116 N N . ALA A 1 275 ? 38.90400 91.12900 -2.42200 1.000 16.98000 275 ALA A N 1
ATOM 2117 C CA . ALA A 1 275 ? 39.73700 91.12200 -3.61800 1.000 17.27000 275 ALA A CA 1
ATOM 2118 C C . ALA A 1 275 ? 40.32100 89.73800 -3.85600 1.000 17.82000 275 ALA A C 1
ATOM 2119 O O . ALA A 1 275 ? 40.46800 89.30100 -5.00600 1.000 18.49000 275 ALA A O 1
ATOM 2121 N N . LEU A 1 276 ? 40.68000 89.04100 -2.77700 1.000 19.59000 276 LEU A N 1
ATOM 2122 C CA . LEU A 1 276 ? 41.22600 87.69400 -2.90800 1.000 20.49000 276 LEU A CA 1
ATOM 2123 C C . LEU A 1 276 ? 40.18100 86.74300 -3.48200 1.000 20.13000 276 LEU A C 1
ATOM 2124 O O . LEU A 1 276 ? 40.44500 85.99300 -4.42800 1.000 17.92000 276 LEU A O 1
ATOM 2129 N N . ASN A 1 277 ? 38.98200 86.78800 -2.92800 1.000 17.55000 277 ASN A N 1
ATOM 2130 C CA . ASN A 1 277 ? 37.92500 85.90700 -3.38800 1.000 20.19000 277 ASN A CA 1
ATOM 2131 C C . ASN A 1 277 ? 37.50300 86.25100 -4.81100 1.000 18.33000 277 ASN A C 1
ATOM 2132 O O . ASN A 1 277 ? 37.21000 85.34600 -5.60800 1.000 19.29000 277 ASN A O 1
ATOM 2137 N N . LEU A 1 278 ? 37.53800 87.53800 -5.16900 1.000 17.77000 278 LEU A N 1
ATOM 2138 C CA . LEU A 1 278 ? 37.22400 87.93700 -6.53600 1.000 19.94000 278 LEU A CA 1
ATOM 2139 C C . LEU A 1 278 ? 38.30600 87.47500 -7.50900 1.000 15.90000 278 LEU A C 1
ATOM 2140 O O . LEU A 1 278 ? 37.99500 86.97400 -8.59700 1.000 17.53000 278 LEU A O 1
ATOM 2145 N N . LYS A 1 279 ? 39.58200 87.64300 -7.14500 1.000 17.34000 279 LYS A N 1
ATOM 2146 C CA . LYS A 1 279 ? 40.66500 87.14000 -7.98500 1.000 18.47000 279 LYS A CA 1
ATOM 2147 C C . LYS A 1 279 ? 40.51400 85.64600 -8.24900 1.000 21.56000 279 LYS A C 1
ATOM 2148 O O . LYS A 1 279 ? 40.67600 85.18300 -9.38600 1.000 18.85000 279 LYS A O 1
ATOM 2154 N N . ASN A 1 280 ? 40.20400 84.87300 -7.20200 1.000 17.31000 280 ASN A N 1
ATOM 2155 C CA . ASN A 1 280 ? 40.06600 83.43300 -7.38000 1.000 19.13000 280 ASN A CA 1
ATOM 2156 C C . ASN A 1 280 ? 38.84100 83.10300 -8.21700 1.000 20.90000 280 ASN A C 1
ATOM 2157 O O . ASN A 1 280 ? 38.86300 82.15600 -9.01000 1.000 19.47000 280 ASN A O 1
ATOM 2162 N N . MET A 1 281 ? 37.76100 83.87200 -8.04400 1.000 18.19000 281 MET A N 1
ATOM 2163 C CA . MET A 1 281 ? 36.55900 83.68000 -8.85400 1.000 17.55000 281 MET A CA 1
ATOM 2164 C C . MET A 1 281 ? 36.86700 83.86000 -10.33400 1.000 16.98000 281 MET A C 1
ATOM 2165 O O . MET A 1 281 ? 36.49100 83.02700 -11.16800 1.000 20.44000 281 MET A O 1
ATOM 2170 N N . LEU A 1 282 ? 37.56300 84.94100 -10.67800 1.000 18.19000 282 LEU A N 1
ATOM 2171 C CA . LEU A 1 282 ? 37.83000 85.21300 -12.08400 1.000 16.23000 282 LEU A CA 1
ATOM 2172 C C . LEU A 1 282 ? 38.72700 84.14000 -12.68000 1.000 19.81000 282 LEU A C 1
ATOM 2173 O O . LEU A 1 282 ? 38.55300 83.73900 -13.83500 1.000 20.84000 282 LEU A O 1
ATOM 2178 N N . GLU A 1 283 ? 39.67400 83.63400 -11.89100 1.000 16.56000 283 GLU A N 1
ATOM 2179 C CA . GLU A 1 283 ? 40.52700 82.55800 -12.37700 1.000 18.17000 283 GLU A CA 1
ATOM 2180 C C . GLU A 1 283 ? 39.72100 81.31000 -12.70300 1.000 18.84000 283 GLU A C 1
ATOM 2181 O O . GLU A 1 283 ? 40.06800 80.57800 -13.63600 1.000 21.68000 283 GLU A O 1
ATOM 2187 N N . GLU A 1 284 ? 38.64400 81.05800 -11.95600 1.000 18.88000 284 GLU A N 1
ATOM 2188 C CA . GLU A 1 284 ? 37.86900 79.83000 -12.08800 1.000 17.71000 284 GLU A CA 1
ATOM 2189 C C . GLU A 1 284 ? 36.69300 79.95100 -13.05100 1.000 18.89000 284 GLU A C 1
ATOM 2190 O O . GLU A 1 284 ? 36.09700 78.92600 -13.39700 1.000 19.26000 284 GLU A O 1
ATOM 2196 N N . LEU A 1 285 ? 36.33500 81.16000 -13.48400 1.000 17.76000 285 LEU A N 1
ATOM 2197 C CA . LEU A 1 285 ? 35.15500 81.32800 -14.31900 1.000 16.28000 285 LEU A CA 1
ATOM 2198 C C . LEU A 1 285 ? 35.43800 80.94300 -15.77100 1.000 17.58000 285 LEU A C 1
ATOM 2199 O O . LEU A 1 285 ? 36.57500 81.01400 -16.24500 1.000 19.04000 285 LEU A O 1
ATOM 2204 N N . PRO A 1 286 ? 34.40500 80.55800 -16.51800 1.000 20.34000 286 PRO A N 1
ATOM 2205 C CA . PRO A 1 286 ? 34.60600 80.29700 -17.94800 1.000 18.83000 286 PRO A CA 1
ATOM 2206 C C . PRO A 1 286 ? 35.02500 81.55000 -18.70500 1.000 20.43000 286 PRO A C 1
ATOM 2207 O O . PRO A 1 286 ? 34.79900 82.68700 -18.27400 1.000 19.48000 286 PRO A O 1
ATOM 2211 N N . LEU A 1 287 ? 35.70300 81.31400 -19.83500 1.000 20.88000 287 LEU A N 1
ATOM 2212 C CA . LEU A 1 287 ? 35.99100 82.32000 -20.85300 1.000 20.15000 287 LEU A CA 1
ATOM 2213 C C . LEU A 1 287 ? 37.09500 83.30500 -20.46700 1.000 20.85000 287 LEU A C 1
ATOM 2214 O O . LEU A 1 287 ? 38.05100 83.48500 -21.23000 1.000 21.63000 287 LEU A O 1
ATOM 2219 N N . ILE A 1 288 ? 36.98000 83.96200 -19.31300 1.000 20.51000 288 ILE A N 1
ATOM 2220 C CA . ILE A 1 288 ? 37.90200 85.03800 -18.96500 1.000 20.54000 288 ILE A CA 1
ATOM 2221 C C . ILE A 1 288 ? 39.29700 84.46100 -18.76000 1.000 24.54000 288 ILE A C 1
ATOM 2222 O O . ILE A 1 288 ? 39.50300 83.55100 -17.94900 1.000 23.68000 288 ILE A O 1
ATOM 2227 N N . GLY A 1 289 ? 40.27300 84.99600 -19.48200 1.000 26.02000 289 GLY A N 1
ATOM 2228 C CA . GLY A 1 289 ? 41.59700 84.44900 -19.26800 1.000 26.47000 289 GLY A CA 1
ATOM 2229 C C . GLY A 1 289 ? 41.84700 83.12000 -19.93900 1.000 27.20000 289 GLY A C 1
ATOM 2230 O O . GLY A 1 289 ? 42.95800 82.59800 -19.82700 1.000 29.39000 289 GLY A O 1
ATOM 2231 N N . LYS A 1 290 ? 40.87300 82.57800 -20.67000 1.000 27.87000 290 LYS A N 1
ATOM 2232 C CA . LYS A 1 290 ? 40.93800 81.18900 -21.13500 1.000 27.44000 290 LYS A CA 1
ATOM 2233 C C . LYS A 1 290 ? 41.04100 81.03000 -22.65100 1.000 32.06000 290 LYS A C 1
ATOM 2234 O O . LYS A 1 290 ? 41.22400 79.90800 -23.12800 1.000 38.20000 290 LYS A O 1
ATOM 2240 N N . SER B 1 2 ? 57.77500 77.33900 26.11000 1.000 47.34000 2 SER B N 1
ATOM 2241 C CA . SER B 1 2 ? 56.67700 77.50200 27.05500 1.000 43.53000 2 SER B CA 1
ATOM 2242 C C . SER B 1 2 ? 56.57700 78.93000 27.56200 1.000 43.36000 2 SER B C 1
ATOM 2243 O O . SER B 1 2 ? 57.56600 79.66600 27.57700 1.000 45.57000 2 SER B O 1
ATOM 2246 N N . SER B 1 3 ? 55.38200 79.32200 27.98700 1.000 41.75000 3 SER B N 1
ATOM 2247 C CA . SER B 1 3 ? 55.18200 80.65400 28.52900 1.000 38.26000 3 SER B CA 1
ATOM 2248 C C . SER B 1 3 ? 54.17000 80.60400 29.66100 1.000 38.98000 3 SER B C 1
ATOM 2249 O O . SER B 1 3 ? 53.26500 79.76100 29.68400 1.000 36.59000 3 SER B O 1
ATOM 2252 N N . ILE B 1 4 ? 54.33300 81.54200 30.59300 1.000 37.00000 4 ILE B N 1
ATOM 2253 C CA . ILE B 1 4 ? 53.52100 81.60700 31.79700 1.000 37.27000 4 ILE B CA 1
ATOM 2254 C C . ILE B 1 4 ? 52.03500 81.77800 31.49500 1.000 40.84000 4 ILE B C 1
ATOM 2255 O O . ILE B 1 4 ? 51.19000 81.38800 32.30800 1.000 37.03000 4 ILE B O 1
ATOM 2260 N N . ASN B 1 5 ? 51.68400 82.32800 30.33300 1.000 40.98000 5 ASN B N 1
ATOM 2261 C CA . ASN B 1 5 ? 50.28700 82.56400 29.99600 1.000 38.71000 5 ASN B CA 1
ATOM 2262 C C . ASN B 1 5 ? 49.68800 81.46800 29.12500 1.000 38.41000 5 ASN B C 1
ATOM 2263 O O . ASN B 1 5 ? 48.53000 81.58500 28.71200 1.000 37.54000 5 ASN B O 1
ATOM 2268 N N . LYS B 1 6 ? 50.44300 80.41100 28.83200 1.000 35.21000 6 LYS B N 1
ATOM 2269 C CA . LYS B 1 6 ? 49.95100 79.27800 28.05100 1.000 29.81000 6 LYS B CA 1
ATOM 2270 C C . LYS B 1 6 ? 50.22100 78.00800 28.84900 1.000 21.67000 6 LYS B C 1
ATOM 2271 O O . LYS B 1 6 ? 51.16300 77.26000 28.56100 1.000 28.43000 6 LYS B O 1
ATOM 2277 N N . PRO B 1 7 ? 49.40400 77.73400 29.86400 1.000 24.03000 7 PRO B N 1
ATOM 2278 C CA . PRO B 1 7 ? 49.68500 76.60500 30.76000 1.000 23.96000 7 PRO B CA 1
ATOM 2279 C C . PRO B 1 7 ? 49.51400 75.26100 30.07600 1.000 22.61000 7 PRO B C 1
ATOM 2280 O O . PRO B 1 7 ? 48.75000 75.11200 29.12200 1.000 24.69000 7 PRO B O 1
ATOM 2284 N N . LEU B 1 8 ? 50.23500 74.26900 30.59400 1.000 20.83000 8 LEU B N 1
ATOM 2285 C CA . LEU B 1 8 ? 49.92300 72.88000 30.28200 1.000 21.56000 8 LEU B CA 1
ATOM 2286 C C . LEU B 1 8 ? 48.67100 72.47300 31.04100 1.000 20.72000 8 LEU B C 1
ATOM 2287 O O . LEU B 1 8 ? 48.60100 72.63300 32.26300 1.000 20.66000 8 LEU B O 1
ATOM 2292 N N . ARG B 1 9 ? 47.67800 71.95400 30.32400 1.000 19.43000 9 ARG B N 1
ATOM 2293 C CA . ARG B 1 9 ? 46.48100 71.43300 30.97100 1.000 20.12000 9 ARG B CA 1
ATOM 2294 C C . ARG B 1 9 ? 46.65400 69.93700 31.18100 1.000 21.79000 9 ARG B C 1
ATOM 2295 O O . ARG B 1 9 ? 46.89300 69.20000 30.22400 1.000 20.24000 9 ARG B O 1
ATOM 2303 N N . LEU B 1 10 ? 46.53900 69.49400 32.43000 1.000 16.81000 10 LEU B N 1
ATOM 2304 C CA . LEU B 1 10 ? 46.63800 68.08100 32.78200 1.000 19.08000 10 LEU B CA 1
ATOM 2305 C C . LEU B 1 10 ? 45.25300 67.60100 33.19400 1.000 20.39000 10 LEU B C 1
ATOM 2306 O O . LEU B 1 10 ? 44.73100 68.02900 34.22900 1.000 22.23000 10 LEU B O 1
ATOM 2311 N N . ILE B 1 11 ? 44.65200 66.73000 32.38500 1.000 17.43000 11 ILE B N 1
ATOM 2312 C CA . ILE B 1 11 ? 43.42600 66.04500 32.78300 1.000 17.99000 11 ILE B CA 1
ATOM 2313 C C . ILE B 1 11 ? 43.83200 64.83100 33.60600 1.000 17.80000 11 ILE B C 1
ATOM 2314 O O . ILE B 1 11 ? 44.56400 63.96200 33.12500 1.000 19.60000 11 ILE B O 1
ATOM 2319 N N . PHE B 1 12 ? 43.40300 64.78300 34.86300 1.000 16.14000 12 PHE B N 1
ATOM 2320 C CA . PHE B 1 12 ? 43.94700 63.83300 35.83500 1.000 15.72000 12 PHE B CA 1
ATOM 2321 C C . PHE B 1 12 ? 42.79600 63.18900 36.58900 1.000 16.40000 12 PHE B C 1
ATOM 2322 O O . PHE B 1 12 ? 42.45800 63.60700 37.70400 1.000 15.66000 12 PHE B O 1
ATOM 2330 N N . PRO B 1 13 ? 42.16800 62.14700 36.00800 1.000 15.88000 13 PRO B N 1
ATOM 2331 C CA . PRO B 1 13 ? 40.93100 61.60700 36.58900 1.000 16.91000 13 PRO B CA 1
ATOM 2332 C C . PRO B 1 13 ? 41.16500 60.59200 37.69500 1.000 19.11000 13 PRO B C 1
ATOM 2333 O O . PRO B 1 13 ? 40.51500 59.53800 37.75300 1.000 17.51000 13 PRO B O 1
ATOM 2337 N N . GLN B 1 14 ? 42.08000 60.92600 38.60200 1.000 16.82000 14 GLN B N 1
ATOM 2338 C CA . GLN B 1 14 ? 42.40200 60.06200 39.72700 1.000 15.89000 14 GLN B CA 1
ATOM 2339 C C . GLN B 1 14 ? 41.24400 59.98700 40.71700 1.000 19.03000 14 GLN B C 1
ATOM 2340 O O . GLN B 1 14 ? 40.68400 61.00800 41.12000 1.000 18.77000 14 GLN B O 1
ATOM 2346 N N . TRP B 1 15 ? 40.89000 58.76600 41.11500 1.000 17.43000 15 TRP B N 1
ATOM 2347 C CA . TRP B 1 15 ? 39.78300 58.54200 42.03600 1.000 16.48000 15 TRP B CA 1
ATOM 2348 C C . TRP B 1 15 ? 40.18700 57.73500 43.26000 1.000 18.01000 15 TRP B C 1
ATOM 2349 O O . TRP B 1 15 ? 39.41600 57.67000 44.23200 1.000 17.37000 15 TRP B O 1
ATOM 2360 N N . GLN B 1 16 ? 41.38200 57.14400 43.25000 1.000 19.10000 16 GLN B N 1
ATOM 2361 C CA . GLN B 1 16 ? 41.83200 56.24700 44.30300 1.000 18.62000 16 GLN B CA 1
ATOM 2362 C C . GLN B 1 16 ? 42.29500 56.98700 45.55200 1.000 19.77000 16 GLN B C 1
ATOM 2363 O O . GLN B 1 16 ? 42.26100 56.41100 46.65000 1.000 20.08000 16 GLN B O 1
ATOM 2369 N N . GLY B 1 17 ? 42.73200 58.24200 45.41200 1.000 17.84000 17 GLY B N 1
ATOM 2370 C CA . GLY B 1 17 ? 43.15500 58.99800 46.58100 1.000 19.09000 17 GLY B CA 1
ATOM 2371 C C . GLY B 1 17 ? 42.00800 59.28000 47.52900 1.000 19.54000 17 GLY B C 1
ATOM 2372 O O . GLY B 1 17 ? 42.19600 59.32200 48.74900 1.000 21.52000 17 GLY B O 1
ATOM 2373 N N . GLY B 1 18 ? 40.81300 59.48400 46.99200 1.000 18.58000 18 GLY B N 1
ATOM 2374 C CA . GLY B 1 18 ? 39.62100 59.58200 47.80700 1.000 21.54000 18 GLY B CA 1
ATOM 2375 C C . GLY B 1 18 ? 38.79500 58.31500 47.82400 1.000 23.58000 18 GLY B C 1
ATOM 2376 O O . GLY B 1 18 ? 37.68100 58.33300 48.36100 1.000 24.37000 18 GLY B O 1
ATOM 2377 N N . ASP B 1 19 ? 39.30200 57.23200 47.24200 1.000 20.74000 19 ASP B N 1
ATOM 2378 C CA . ASP B 1 19 ? 38.62000 55.93800 47.15300 1.000 21.88000 19 ASP B CA 1
ATOM 2379 C C . ASP B 1 19 ? 37.13700 56.10100 46.81200 1.000 24.94000 19 ASP B C 1
ATOM 2380 O O . ASP B 1 19 ? 36.24500 55.61900 47.51300 1.000 25.35000 19 ASP B O 1
ATOM 2385 N N . ASN B 1 20 ? 36.87800 56.79300 45.70200 1.000 20.21000 20 ASN B N 1
ATOM 2386 C CA . ASN B 1 20 ? 35.50500 57.10100 45.30200 1.000 19.34000 20 ASN B CA 1
ATOM 2387 C C . ASN B 1 20 ? 35.44200 57.11900 43.78400 1.000 20.57000 20 ASN B C 1
ATOM 2388 O O . ASN B 1 20 ? 35.80300 58.11700 43.14500 1.000 18.46000 20 ASN B O 1
ATOM 2393 N N . PRO B 1 21 ? 34.95200 56.04200 43.17200 1.000 19.65000 21 PRO B N 1
ATOM 2394 C CA . PRO B 1 21 ? 34.96800 55.91100 41.70200 1.000 19.50000 21 PRO B CA 1
ATOM 2395 C C . PRO B 1 21 ? 34.39400 57.10600 40.95000 1.000 20.07000 21 PRO B C 1
ATOM 2396 O O . PRO B 1 21 ? 34.90100 57.41100 39.86200 1.000 16.53000 21 PRO B O 1
ATOM 2400 N N . PRO B 1 22 ? 33.33300 57.78300 41.43000 1.000 18.47000 22 PRO B N 1
ATOM 2401 C CA . PRO B 1 22 ? 32.77600 58.90200 40.63800 1.000 19.37000 22 PRO B CA 1
ATOM 2402 C C . PRO B 1 22 ? 33.74500 60.06400 40.37900 1.000 17.23000 22 PRO B C 1
ATOM 2403 O O . PRO B 1 22 ? 33.43900 60.89200 39.51500 1.000 17.17000 22 PRO B O 1
ATOM 2407 N N . TYR B 1 23 ? 34.88300 60.15500 41.08100 1.000 17.40000 23 TYR B N 1
ATOM 2408 C CA . TYR B 1 23 ? 35.86200 61.18500 40.73500 1.000 18.54000 23 TYR B CA 1
ATOM 2409 C C . TYR B 1 23 ? 36.31600 61.08000 39.28200 1.000 15.71000 23 TYR B C 1
ATOM 2410 O O . TYR B 1 23 ? 36.66800 62.09900 38.67000 1.000 16.32000 23 TYR B O 1
ATOM 2419 N N . TYR B 1 24 ? 36.38000 59.86200 38.72700 1.000 17.17000 24 TYR B N 1
ATOM 2420 C CA . TYR B 1 24 ? 36.86400 59.72300 37.35500 1.000 15.94000 24 TYR B CA 1
ATOM 2421 C C . TYR B 1 24 ? 35.94300 60.46000 36.38600 1.000 17.62000 24 TYR B C 1
ATOM 2422 O O . TYR B 1 24 ? 36.39200 61.30000 35.59100 1.000 14.73000 24 TYR B O 1
ATOM 2431 N N . LEU B 1 25 ? 34.63600 60.17400 36.44600 1.000 15.49000 25 LEU B N 1
ATOM 2432 C CA . LEU B 1 25 ? 33.68900 60.92800 35.62700 1.000 15.67000 25 LEU B CA 1
ATOM 2433 C C . LEU B 1 25 ? 33.72900 62.41700 35.95900 1.000 16.96000 25 LEU B C 1
ATOM 2434 O O . LEU B 1 25 ? 33.58500 63.26700 35.07000 1.000 16.92000 25 LEU B O 1
ATOM 2439 N N . GLY B 1 26 ? 33.89800 62.75500 37.24100 1.000 17.76000 26 GLY B N 1
ATOM 2440 C CA . GLY B 1 26 ? 33.99500 64.16000 37.60600 1.000 15.57000 26 GLY B CA 1
ATOM 2441 C C . GLY B 1 26 ? 35.10500 64.87900 36.86100 1.000 14.79000 26 GLY B C 1
ATOM 2442 O O . GLY B 1 26 ? 34.94700 66.03000 36.44200 1.000 15.90000 26 GLY B O 1
ATOM 2443 N N . SER B 1 27 ? 36.23700 64.20200 36.66400 1.000 16.12000 27 SER B N 1
ATOM 2444 C CA . SER B 1 27 ? 37.34500 64.82500 35.94800 1.000 15.58000 27 SER B CA 1
ATOM 2445 C C . SER B 1 27 ? 37.05200 64.92800 34.45200 1.000 17.46000 27 SER B C 1
ATOM 2446 O O . SER B 1 27 ? 37.28500 65.97600 33.83800 1.000 16.44000 27 SER B O 1
ATOM 2449 N N . GLN B 1 28 ? 36.51900 63.85900 33.85100 1.000 16.06000 28 GLN B N 1
ATOM 2450 C CA . GLN B 1 28 ? 36.16000 63.91500 32.43700 1.000 19.06000 28 GLN B CA 1
ATOM 2451 C C . GLN B 1 28 ? 35.12200 64.99800 32.17300 1.000 17.10000 28 GLN B C 1
ATOM 2452 O O . GLN B 1 28 ? 35.19700 65.71300 31.16700 1.000 15.41000 28 GLN B O 1
ATOM 2458 N N . LEU B 1 29 ? 34.15200 65.14200 33.07400 1.000 15.79000 29 LEU B N 1
ATOM 2459 C CA . LEU B 1 29 ? 33.11400 66.15000 32.88600 1.000 16.02000 29 LEU B CA 1
ATOM 2460 C C . LEU B 1 29 ? 33.68100 67.55100 33.08400 1.000 17.01000 29 LEU B C 1
ATOM 2461 O O . LEU B 1 29 ? 33.35100 68.47900 32.33200 1.000 19.96000 29 LEU B O 1
ATOM 2466 N N . LEU B 1 30 ? 34.55000 67.71400 34.08300 1.000 15.82000 30 LEU B N 1
ATOM 2467 C CA . LEU B 1 30 ? 35.26700 68.97100 34.23300 1.000 16.70000 30 LEU B CA 1
ATOM 2468 C C . LEU B 1 30 ? 35.99300 69.34300 32.94300 1.000 15.56000 30 LEU B C 1
ATOM 2469 O O . LEU B 1 30 ? 35.92000 70.48900 32.48800 1.000 17.56000 30 LEU B O 1
ATOM 2474 N N . ALA B 1 31 ? 36.68700 68.37900 32.32700 1.000 16.24000 31 ALA B N 1
ATOM 2475 C CA . ALA B 1 31 ? 37.42200 68.67000 31.09700 1.000 19.72000 31 ALA B CA 1
ATOM 2476 C C . ALA B 1 31 ? 36.47800 69.07100 29.97100 1.000 19.46000 31 ALA B C 1
ATOM 2477 O O . ALA B 1 31 ? 36.78600 69.97600 29.18300 1.000 20.86000 31 ALA B O 1
ATOM 2479 N N . TRP B 1 32 ? 35.31400 68.41800 29.89100 1.000 16.74000 32 TRP B N 1
ATOM 2480 C CA . TRP B 1 32 ? 34.32600 68.74500 28.87200 1.000 19.63000 32 TRP B CA 1
ATOM 2481 C C . TRP B 1 32 ? 33.75400 70.14600 29.06900 1.000 18.02000 32 TRP B C 1
ATOM 2482 O O . TRP B 1 32 ? 33.51700 70.86400 28.09300 1.000 20.56000 32 TRP B O 1
ATOM 2493 N N . LEU B 1 33 ? 33.53500 70.55700 30.32500 1.000 16.41000 33 LEU B N 1
ATOM 2494 C CA . LEU B 1 33 ? 32.93600 71.85200 30.63700 1.000 19.40000 33 LEU B CA 1
ATOM 2495 C C . LEU B 1 33 ? 33.92500 73.01600 30.55000 1.000 18.02000 33 LEU B C 1
ATOM 2496 O O . LEU B 1 33 ? 33.50100 74.17800 30.57400 1.000 21.49000 33 LEU B O 1
ATOM 2501 N N . SER B 1 34 ? 35.21000 72.74100 30.44800 1.000 20.01000 34 SER B N 1
ATOM 2502 C CA . SER B 1 34 ? 36.21700 73.78400 30.55700 1.000 20.01000 34 SER B CA 1
ATOM 2503 C C . SER B 1 34 ? 36.31700 74.61100 29.27800 1.000 21.62000 34 SER B C 1
ATOM 2504 O O . SER B 1 34 ? 36.01000 74.12800 28.18400 1.000 23.58000 34 SER B O 1
ATOM 2507 N N . PRO B 1 35 ? 36.77700 75.85900 29.38600 1.000 21.11000 35 PRO B N 1
ATOM 2508 C CA . PRO B 1 35 ? 37.08400 76.64000 28.18100 1.000 22.61000 35 PRO B CA 1
ATOM 2509 C C . PRO B 1 35 ? 38.15500 75.94900 27.35200 1.000 25.92000 35 PRO B C 1
ATOM 2510 O O . PRO B 1 35 ? 38.87200 75.06700 27.82900 1.000 21.14000 35 PRO B O 1
ATOM 2514 N N . ASP B 1 36 ? 38.28600 76.39200 26.10600 1.000 25.77000 36 ASP B N 1
ATOM 2515 C CA . ASP B 1 36 ? 39.33000 75.84500 25.25000 1.000 26.86000 36 ASP B CA 1
ATOM 2516 C C . ASP B 1 36 ? 40.70600 76.10600 25.85900 1.000 25.26000 36 ASP B C 1
ATOM 2517 O O . ASP B 1 36 ? 40.94500 77.18000 26.42200 1.000 28.61000 36 ASP B O 1
ATOM 2522 N N . PRO B 1 37 ? 41.62100 75.14100 25.78300 1.000 27.09000 37 PRO B N 1
ATOM 2523 C CA . PRO B 1 37 ? 42.94400 75.32200 26.39800 1.000 25.33000 37 PRO B CA 1
ATOM 2524 C C . PRO B 1 37 ? 43.79600 76.32000 25.62800 1.000 26.76000 37 PRO B C 1
ATOM 2525 O O . PRO B 1 37 ? 43.75300 76.38600 24.39700 1.000 32.63000 37 PRO B O 1
ATOM 2529 N N . LYS B 1 38 ? 44.57400 77.10900 26.37300 1.000 29.80000 38 LYS B N 1
ATOM 2530 C CA . LYS B 1 38 ? 45.49500 78.06400 25.76600 1.000 31.50000 38 LYS B CA 1
ATOM 2531 C C . LYS B 1 38 ? 46.82100 77.43500 25.37000 1.000 32.77000 38 LYS B C 1
ATOM 2532 O O . LYS B 1 38 ? 47.58900 78.06300 24.63200 1.000 33.29000 38 LYS B O 1
ATOM 2538 N N . GLY B 1 39 ? 47.11000 76.23200 25.85500 1.000 27.04000 39 GLY B N 1
ATOM 2539 C CA . GLY B 1 39 ? 48.37700 75.57900 25.59400 1.000 23.98000 39 GLY B CA 1
ATOM 2540 C C . GLY B 1 39 ? 48.19600 74.09900 25.34000 1.000 26.08000 39 GLY B C 1
ATOM 2541 O O . GLY B 1 39 ? 47.17800 73.68700 24.78000 1.000 27.08000 39 GLY B O 1
ATOM 2542 N N . ALA B 1 40 ? 49.16600 73.28900 25.75300 1.000 22.33000 40 ALA B N 1
ATOM 2543 C CA . ALA B 1 40 ? 49.10000 71.86100 25.49800 1.000 25.45000 40 ALA B CA 1
ATOM 2544 C C . ALA B 1 40 ? 48.13300 71.20000 26.47200 1.000 23.80000 40 ALA B C 1
ATOM 2545 O O . ALA B 1 40 ? 47.77700 71.76500 27.51000 1.000 23.56000 40 ALA B O 1
ATOM 2547 N N . VAL B 1 41 ? 47.69000 69.99900 26.11100 1.000 24.00000 41 VAL B N 1
ATOM 2548 C CA . VAL B 1 41 ? 46.82000 69.18900 26.95900 1.000 22.76000 41 VAL B CA 1
ATOM 2549 C C . VAL B 1 41 ? 47.36900 67.77400 27.00700 1.000 25.27000 41 VAL B C 1
ATOM 2550 O O . VAL B 1 41 ? 47.73800 67.21200 25.97000 1.000 26.57000 41 VAL B O 1
ATOM 2554 N N . GLU B 1 42 ? 47.42800 67.20100 28.20600 1.000 19.80000 42 GLU B N 1
ATOM 2555 C CA . GLU B 1 42 ? 47.73500 65.79200 28.36900 1.000 19.87000 42 GLU B CA 1
ATOM 2556 C C . GLU B 1 42 ? 46.75100 65.19100 29.35900 1.000 23.13000 42 GLU B C 1
ATOM 2557 O O . GLU B 1 42 ? 46.19700 65.89300 30.20500 1.000 22.68000 42 GLU B O 1
ATOM 2563 N N . GLU B 1 43 ? 46.51700 63.89000 29.23300 1.000 23.56000 43 GLU B N 1
ATOM 2564 C CA . GLU B 1 43 ? 45.68900 63.15800 30.18000 1.000 20.16000 43 GLU B CA 1
ATOM 2565 C C . GLU B 1 43 ? 46.54900 62.10300 30.85900 1.000 21.94000 43 GLU B C 1
ATOM 2566 O O . GLU B 1 43 ? 47.18600 61.28800 30.18400 1.000 19.11000 43 GLU B O 1
ATOM 2572 N N . VAL B 1 44 ? 46.58300 62.13200 32.18300 1.000 18.75000 44 VAL B N 1
ATOM 2573 C CA . VAL B 1 44 ? 47.32400 61.11500 32.93700 1.000 20.00000 44 VAL B CA 1
ATOM 2574 C C . VAL B 1 44 ? 46.57300 59.79100 32.85300 1.000 21.18000 44 VAL B C 1
ATOM 2575 O O . VAL B 1 44 ? 45.37200 59.74900 33.16700 1.000 20.28000 44 VAL B O 1
ATOM 2579 N N . PRO B 1 45 ? 47.21300 58.70000 32.42700 1.000 21.48000 45 PRO B N 1
ATOM 2580 C CA . PRO B 1 45 ? 46.52800 57.39500 32.41600 1.000 20.39000 45 PRO B CA 1
ATOM 2581 C C . PRO B 1 45 ? 46.11400 56.96700 33.81600 1.000 21.72000 45 PRO B C 1
ATOM 2582 O O . PRO B 1 45 ? 46.95100 56.77300 34.70400 1.000 21.68000 45 PRO B O 1
ATOM 2586 N N . VAL B 1 46 ? 44.80800 56.81700 34.00200 1.000 17.97000 46 VAL B N 1
ATOM 2587 C CA . VAL B 1 46 ? 44.20300 56.33200 35.24100 1.000 19.59000 46 VAL B CA 1
ATOM 2588 C C . VAL B 1 46 ? 43.23300 55.22900 34.84900 1.000 18.98000 46 VAL B C 1
ATOM 2589 O O . VAL B 1 46 ? 42.40700 55.46100 33.96300 1.000 16.94000 46 VAL B O 1
ATOM 2593 N N . PRO B 1 47 ? 43.26800 54.05100 35.47400 1.000 19.81000 47 PRO B N 1
ATOM 2594 C CA . PRO B 1 47 ? 42.26900 53.02000 35.14700 1.000 20.98000 47 PRO B CA 1
ATOM 2595 C C . PRO B 1 47 ? 40.86900 53.47500 35.52100 1.000 21.96000 47 PRO B C 1
ATOM 2596 O O . PRO B 1 47 ? 40.63300 53.97400 36.62300 1.000 21.15000 47 PRO B O 1
ATOM 2600 N N . LYS B 1 48 ? 39.93600 53.29100 34.59600 1.000 20.44000 48 LYS B N 1
ATOM 2601 C CA . LYS B 1 48 ? 38.53700 53.51600 34.93000 1.000 24.23000 48 LYS B CA 1
ATOM 2602 C C . LYS B 1 48 ? 38.12100 52.56600 36.04900 1.000 26.36000 48 LYS B C 1
ATOM 2603 O O . LYS B 1 48 ? 38.56100 51.40900 36.07600 1.000 29.39000 48 LYS B O 1
ATOM 2609 N N . PRO B 1 49 ? 37.31300 53.01800 37.00200 1.000 23.40000 49 PRO B N 1
ATOM 2610 C CA . PRO B 1 49 ? 36.83900 52.10600 38.04900 1.000 22.37000 49 PRO B CA 1
ATOM 2611 C C . PRO B 1 49 ? 36.16400 50.89000 37.43100 1.000 26.71000 49 PRO B C 1
ATOM 2612 O O . PRO B 1 49 ? 35.39700 51.00500 36.47500 1.000 26.79000 49 PRO B O 1
ATOM 2616 N N . THR B 1 50 ? 36.49100 49.71200 37.96000 1.000 28.98000 50 THR B N 1
ATOM 2617 C CA . THR B 1 50 ? 35.98200 48.45300 37.42600 1.000 32.68000 50 THR B CA 1
ATOM 2618 C C . THR B 1 50 ? 34.97000 47.78000 38.33600 1.000 35.91000 50 THR B C 1
ATOM 2619 O O . THR B 1 50 ? 34.41200 46.74300 37.95400 1.000 37.82000 50 THR B O 1
ATOM 2623 N N . GLY B 1 51 ? 34.72600 48.32800 39.52300 1.000 33.54000 51 GLY B N 1
ATOM 2624 C CA . GLY B 1 51 ? 33.93400 47.67700 40.53700 1.000 37.60000 51 GLY B CA 1
ATOM 2625 C C . GLY B 1 51 ? 34.74300 46.89000 41.54800 1.000 35.85000 51 GLY B C 1
ATOM 2626 O O . GLY B 1 51 ? 34.22800 46.57900 42.62600 1.000 40.69000 51 GLY B O 1
ATOM 2627 N N . GLU B 1 52 ? 35.98400 46.56000 41.23000 1.000 34.57000 52 GLU B N 1
ATOM 2628 C CA . GLU B 1 52 ? 36.82800 45.85700 42.18500 1.000 37.51000 52 GLU B CA 1
ATOM 2629 C C . GLU B 1 52 ? 37.29700 46.82500 43.26500 1.000 39.00000 52 GLU B C 1
ATOM 2630 O O . GLU B 1 52 ? 37.79600 47.90800 42.94300 1.000 35.32000 52 GLU B O 1
ATOM 2636 N N . PRO B 1 53 ? 37.15300 46.48000 44.54000 1.000 36.89000 53 PRO B N 1
ATOM 2637 C CA . PRO B 1 53 ? 37.53700 47.42000 45.59600 1.000 38.91000 53 PRO B CA 1
ATOM 2638 C C . PRO B 1 53 ? 39.04100 47.61700 45.64700 1.000 33.71000 53 PRO B C 1
ATOM 2639 O O . PRO B 1 53 ? 39.82300 46.71200 45.35200 1.000 36.03000 53 PRO B O 1
ATOM 2643 N N . LEU B 1 54 ? 39.44100 48.83200 46.00700 1.000 32.78000 54 LEU B N 1
ATOM 2644 C CA . LEU B 1 54 ? 40.83200 49.06800 46.35400 1.000 32.90000 54 LEU B CA 1
ATOM 2645 C C . LEU B 1 54 ? 41.11100 48.53200 47.75500 1.000 32.07000 54 LEU B C 1
ATOM 2646 O O . LEU B 1 54 ? 40.20100 48.33600 48.56200 1.000 36.00000 54 LEU B O 1
ATOM 2651 N N . GLN B 1 55 ? 42.38700 48.30600 48.04400 1.000 31.05000 55 GLN B N 1
ATOM 2652 C CA . GLN B 1 55 ? 42.77600 47.78300 49.34300 1.000 32.41000 55 GLN B CA 1
ATOM 2653 C C . GLN B 1 55 ? 43.87100 48.63400 49.97300 1.000 33.84000 55 GLN B C 1
ATOM 2654 O O . GLN B 1 55 ? 44.70000 49.24400 49.28700 1.000 30.89000 55 GLN B O 1
ATOM 2660 N N . GLU B 1 56 ? 43.85100 48.65100 51.30000 1.000 32.46000 56 GLU B N 1
ATOM 2661 C CA . GLU B 1 56 ? 44.84200 49.36800 52.08600 1.000 32.69000 56 GLU B CA 1
ATOM 2662 C C . GLU B 1 56 ? 46.18600 48.66500 51.95100 1.000 35.36000 56 GLU B C 1
ATOM 2663 O O . GLU B 1 56 ? 46.29000 47.46300 52.21100 1.000 33.17000 56 GLU B O 1
ATOM 2669 N N . GLU B 1 57 ? 47.20800 49.40200 51.51500 1.000 33.34000 57 GLU B N 1
ATOM 2670 C CA . GLU B 1 57 ? 48.55200 48.86200 51.32300 1.000 28.70000 57 GLU B CA 1
ATOM 2671 C C . GLU B 1 57 ? 49.48500 49.61700 52.26400 1.000 31.75000 57 GLU B C 1
ATOM 2672 O O . GLU B 1 57 ? 49.87700 50.75600 51.98100 1.000 29.41000 57 GLU B O 1
ATOM 2678 N N . ASN B 1 58 ? 49.83400 48.97300 53.37300 1.000 30.20000 58 ASN B N 1
ATOM 2679 C CA . ASN B 1 58 ? 50.58900 49.58100 54.46700 1.000 33.57000 58 ASN B CA 1
ATOM 2680 C C . ASN B 1 58 ? 50.07100 50.98300 54.77300 1.000 30.19000 58 ASN B C 1
ATOM 2681 O O . ASN B 1 58 ? 50.79300 51.97700 54.70400 1.000 27.98000 58 ASN B O 1
ATOM 2686 N N . GLY B 1 59 ? 48.78200 51.04400 55.09000 1.000 30.64000 59 GLY B N 1
ATOM 2687 C CA . GLY B 1 59 ? 48.18600 52.24500 55.63000 1.000 29.61000 59 GLY B CA 1
ATOM 2688 C C . GLY B 1 59 ? 47.63300 53.23800 54.63000 1.000 25.47000 59 GLY B C 1
ATOM 2689 O O . GLY B 1 59 ? 47.04400 54.24000 55.05800 1.000 28.45000 59 GLY B O 1
ATOM 2690 N N . ILE B 1 60 ? 47.80100 53.00600 53.32500 1.000 24.35000 60 ILE B N 1
ATOM 2691 C CA . ILE B 1 60 ? 47.26700 53.89300 52.28900 1.000 25.56000 60 ILE B CA 1
ATOM 2692 C C . ILE B 1 60 ? 46.48100 53.06400 51.28700 1.000 25.64000 60 ILE B C 1
ATOM 2693 O O . ILE B 1 60 ? 47.03100 52.14800 50.66600 1.000 25.89000 60 ILE B O 1
ATOM 2698 N N . VAL B 1 61 ? 45.20400 53.40200 51.10600 1.000 25.54000 61 VAL B N 1
ATOM 2699 C CA . VAL B 1 61 ? 44.38100 52.71500 50.11500 1.000 25.86000 61 VAL B CA 1
ATOM 2700 C C . VAL B 1 61 ? 44.90000 53.02600 48.71700 1.000 27.33000 61 VAL B C 1
ATOM 2701 O O . VAL B 1 61 ? 45.10300 54.19400 48.35600 1.000 25.32000 61 VAL B O 1
ATOM 2705 N N . GLY B 1 62 ? 45.13600 51.97800 47.92800 1.000 25.35000 62 GLY B N 1
ATOM 2706 C CA . GLY B 1 62 ? 45.65400 52.13700 46.57700 1.000 24.31000 62 GLY B CA 1
ATOM 2707 C C . GLY B 1 62 ? 47.04900 52.72000 46.47100 1.000 24.58000 62 GLY B C 1
ATOM 2708 O O . GLY B 1 62 ? 47.34400 53.41700 45.49400 1.000 22.21000 62 GLY B O 1
ATOM 2709 N N . ARG B 1 63 ? 47.93000 52.42200 47.43300 1.000 23.72000 63 ARG B N 1
ATOM 2710 C CA . ARG B 1 63 ? 49.24400 53.06000 47.47300 1.000 24.18000 63 ARG B CA 1
ATOM 2711 C C . ARG B 1 63 ? 49.98900 52.91800 46.14800 1.000 24.26000 63 ARG B C 1
ATOM 2712 O O . ARG B 1 63 ? 50.46400 53.90900 45.58100 1.000 25.72000 63 ARG B O 1
ATOM 2720 N N . SER B 1 64 ? 50.09300 51.69300 45.62200 1.000 28.05000 64 SER B N 1
ATOM 2721 C CA . SER B 1 64 ? 50.97400 51.49200 44.47300 1.000 26.15000 64 SER B CA 1
ATOM 2722 C C . SER B 1 64 ? 50.43700 52.17600 43.21900 1.000 24.93000 64 SER B C 1
ATOM 2723 O O . SER B 1 64 ? 51.21300 52.75800 42.45200 1.000 23.74000 64 SER B O 1
ATOM 2726 N N . ILE B 1 65 ? 49.12000 52.12900 42.98500 1.000 24.51000 65 ILE B N 1
ATOM 2727 C CA . ILE B 1 65 ? 48.59500 52.80000 41.79600 1.000 22.71000 65 ILE B CA 1
ATOM 2728 C C . ILE B 1 65 ? 48.72000 54.31600 41.94600 1.000 21.55000 65 ILE B C 1
ATOM 2729 O O . ILE B 1 65 ? 48.95200 55.02700 40.95900 1.000 21.79000 65 ILE B O 1
ATOM 2734 N N . LEU B 1 66 ? 48.60200 54.83400 43.17100 1.000 21.66000 66 LEU B N 1
ATOM 2735 C CA . LEU B 1 66 ? 48.78000 56.27300 43.36800 1.000 21.07000 66 LEU B CA 1
ATOM 2736 C C . LEU B 1 66 ? 50.21600 56.70000 43.07800 1.000 23.67000 66 LEU B C 1
ATOM 2737 O O . LEU B 1 66 ? 50.44700 57.77000 42.49800 1.000 21.03000 66 LEU B O 1
ATOM 2742 N N . ILE B 1 67 ? 51.19400 55.88100 43.47400 1.000 22.30000 67 ILE B N 1
ATOM 2743 C CA . ILE B 1 67 ? 52.58900 56.17500 43.15400 1.000 23.15000 67 ILE B CA 1
ATOM 2744 C C . ILE B 1 67 ? 52.80900 56.13700 41.64600 1.000 23.24000 67 ILE B C 1
ATOM 2745 O O . ILE B 1 67 ? 53.50600 56.98700 41.07800 1.000 21.22000 67 ILE B O 1
ATOM 2750 N N . ASP B 1 68 ? 52.20600 55.15900 40.97000 1.000 23.06000 68 ASP B N 1
ATOM 2751 C CA . ASP B 1 68 ? 52.35200 55.06600 39.52100 1.000 24.48000 68 ASP B CA 1
ATOM 2752 C C . ASP B 1 68 ? 51.77600 56.29600 38.83500 1.000 22.13000 68 ASP B C 1
ATOM 2753 O O . ASP B 1 68 ? 52.37700 56.84200 37.90200 1.000 22.39000 68 ASP B O 1
ATOM 2758 N N . GLN B 1 69 ? 50.60900 56.75000 39.29100 1.000 23.29000 69 GLN B N 1
ATOM 2759 C CA . GLN B 1 69 ? 49.97400 57.89100 38.64700 1.000 21.65000 69 GLN B CA 1
ATOM 2760 C C . GLN B 1 69 ? 50.73300 59.17200 38.94900 1.000 17.90000 69 GLN B C 1
ATOM 2761 O O . GLN B 1 69 ? 50.84500 60.04500 38.08200 1.000 19.01000 69 GLN B O 1
ATOM 2767 N N . LEU B 1 70 ? 51.25600 59.29000 40.16800 1.000 21.91000 70 LEU B N 1
ATOM 2768 C CA . LEU B 1 70 ? 52.14100 60.40300 40.50800 1.000 21.03000 70 LEU B CA 1
ATOM 2769 C C . LEU B 1 70 ? 53.34400 60.45100 39.56600 1.000 22.74000 70 LEU B C 1
ATOM 2770 O O . LEU B 1 70 ? 53.70800 61.52000 39.05600 1.000 19.78000 70 LEU B O 1
ATOM 2775 N N . SER B 1 71 ? 53.95900 59.29400 39.30100 1.000 23.67000 71 SER B N 1
ATOM 2776 C CA . SER B 1 71 ? 55.08800 59.24900 38.37300 1.000 22.72000 71 SER B CA 1
ATOM 2777 C C . SER B 1 71 ? 54.66800 59.62300 36.95500 1.000 22.51000 71 SER B C 1
ATOM 2778 O O . SER B 1 71 ? 55.39800 60.32100 36.24100 1.000 25.05000 71 SER B O 1
ATOM 2781 N N . GLU B 1 72 ? 53.49800 59.16400 36.51400 1.000 20.72000 72 GLU B N 1
ATOM 2782 C CA . GLU B 1 72 ? 53.09000 59.46400 35.14800 1.000 20.56000 72 GLU B CA 1
ATOM 2783 C C . GLU B 1 72 ? 52.76400 60.94600 34.98600 1.000 20.70000 72 GLU B C 1
ATOM 2784 O O . GLU B 1 72 ? 53.03100 61.53900 33.93200 1.000 21.01000 72 GLU B O 1
ATOM 2790 N N . ALA B 1 73 ? 52.21600 61.56500 36.03300 1.000 20.59000 73 ALA B N 1
ATOM 2791 C CA . ALA B 1 73 ? 51.92900 62.99400 35.97400 1.000 18.72000 73 ALA B CA 1
ATOM 2792 C C . ALA B 1 73 ? 53.21700 63.79800 35.86200 1.000 19.38000 73 ALA B C 1
ATOM 2793 O O . ALA B 1 73 ? 53.31500 64.72800 35.05000 1.000 20.42000 73 ALA B O 1
ATOM 2795 N N . ARG B 1 74 ? 54.22700 63.42700 36.65200 1.000 20.83000 74 ARG B N 1
ATOM 2796 C CA . ARG B 1 74 ? 55.52700 64.08700 36.55400 1.000 23.33000 74 ARG B CA 1
ATOM 2797 C C . ARG B 1 74 ? 56.13500 63.92000 35.16500 1.000 24.77000 74 ARG B C 1
ATOM 2798 O O . ARG B 1 74 ? 56.67300 64.89000 34.60200 1.000 26.31000 74 ARG B O 1
ATOM 2806 N N . GLN B 1 75 ? 56.06500 62.70000 34.59000 1.000 23.82000 75 GLN B N 1
ATOM 2807 C CA . GLN B 1 75 ? 56.60500 62.49600 33.24400 1.000 26.17000 75 GLN B CA 1
ATOM 2808 C C . GLN B 1 75 ? 55.95900 63.42000 32.23600 1.000 25.48000 75 GLN B C 1
ATOM 2809 O O . GLN B 1 75 ? 56.63900 63.98400 31.36900 1.000 26.34000 75 GLN B O 1
ATOM 2815 N N . LEU B 1 76 ? 54.63500 63.54200 32.30700 1.000 22.75000 76 LEU B N 1
ATOM 2816 C CA . LEU B 1 76 ? 53.92500 64.36200 31.35000 1.000 21.19000 76 LEU B CA 1
ATOM 2817 C C . LEU B 1 76 ? 54.22800 65.83500 31.56400 1.000 22.48000 76 LEU B C 1
ATOM 2818 O O . LEU B 1 76 ? 54.25700 66.59600 30.59700 1.000 23.91000 76 LEU B O 1
ATOM 2823 N N . ILE B 1 77 ? 54.47800 66.24900 32.80800 1.000 21.81000 77 ILE B N 1
ATOM 2824 C CA . ILE B 1 77 ? 54.89300 67.63200 33.04600 1.000 24.43000 77 ILE B CA 1
ATOM 2825 C C . ILE B 1 77 ? 56.27100 67.88500 32.44200 1.000 27.26000 77 ILE B C 1
ATOM 2826 O O . ILE B 1 77 ? 56.47400 68.85600 31.70000 1.000 25.68000 77 ILE B O 1
ATOM 2831 N N . GLU B 1 78 ? 57.23500 67.00600 32.74900 1.000 27.47000 78 GLU B N 1
ATOM 2832 C CA . GLU B 1 78 ? 58.59000 67.13700 32.21500 1.000 29.60000 78 GLU B CA 1
ATOM 2833 C C . GLU B 1 78 ? 58.61800 67.11100 30.69400 1.000 31.75000 78 GLU B C 1
ATOM 2834 O O . GLU B 1 78 ? 59.50900 67.71000 30.07900 1.000 31.04000 78 GLU B O 1
ATOM 2840 N N . LYS B 1 79 ? 57.66300 66.41900 30.07000 1.000 28.16000 79 LYS B N 1
ATOM 2841 C CA . LYS B 1 79 ? 57.59800 66.41500 28.61700 1.000 24.38000 79 LYS B CA 1
ATOM 2842 C C . LYS B 1 79 ? 57.44400 67.83000 28.06400 1.000 29.94000 79 LYS B C 1
ATOM 2843 O O . LYS B 1 79 ? 58.01700 68.16000 27.02000 1.000 29.70000 79 LYS B O 1
ATOM 2849 N N . HIS B 1 80 ? 56.70800 68.69200 28.76800 1.000 25.38000 80 HIS B N 1
ATOM 2850 C CA . HIS B 1 80 ? 56.41700 70.03400 28.28500 1.000 25.84000 80 HIS B CA 1
ATOM 2851 C C . HIS B 1 80 ? 57.19600 71.13900 28.99300 1.000 28.00000 80 HIS B C 1
ATOM 2852 O O . HIS B 1 80 ? 57.17500 72.27800 28.51400 1.000 29.70000 80 HIS B O 1
ATOM 2859 N N . THR B 1 81 ? 57.89400 70.82900 30.09100 1.000 26.20000 81 THR B N 1
ATOM 2860 C CA . THR B 1 81 ? 58.57800 71.77000 30.98200 1.000 29.32000 81 THR B CA 1
ATOM 2861 C C . THR B 1 81 ? 57.80700 73.08600 31.07000 1.000 32.16000 81 THR B C 1
ATOM 2862 O O . THR B 1 81 ? 58.32400 74.14100 30.68000 1.000 29.02000 81 THR B O 1
ATOM 2866 N N . PRO B 1 82 ? 56.57600 73.06600 31.57800 1.000 26.85000 82 PRO B N 1
ATOM 2867 C CA . PRO B 1 82 ? 55.71900 74.25100 31.50300 1.000 23.55000 82 PRO B CA 1
ATOM 2868 C C . PRO B 1 82 ? 56.05500 75.28100 32.57000 1.000 22.82000 82 PRO B C 1
ATOM 2869 O O . PRO B 1 82 ? 56.60500 74.97400 33.63000 1.000 25.32000 82 PRO B O 1
ATOM 2873 N N . ASP B 1 83 ? 55.70300 76.53000 32.26400 1.000 22.72000 83 ASP B N 1
ATOM 2874 C CA . ASP B 1 83 ? 55.81800 77.61500 33.23300 1.000 23.94000 83 ASP B CA 1
ATOM 2875 C C . ASP B 1 83 ? 54.59100 77.72900 34.12600 1.000 21.87000 83 ASP B C 1
ATOM 2876 O O . ASP B 1 83 ? 54.66800 78.34800 35.19500 1.000 20.38000 83 ASP B O 1
ATOM 2881 N N . SER B 1 84 ? 53.46000 77.16300 33.70500 1.000 22.81000 84 SER B N 1
ATOM 2882 C CA . SER B 1 84 ? 52.24100 77.18300 34.50000 1.000 19.91000 84 SER B CA 1
ATOM 2883 C C . SER B 1 84 ? 51.44700 75.91800 34.19900 1.000 20.58000 84 SER B C 1
ATOM 2884 O O . SER B 1 84 ? 51.67200 75.25000 33.18600 1.000 18.40000 84 SER B O 1
ATOM 2887 N N . LEU B 1 85 ? 50.52000 75.59400 35.09800 1.000 17.75000 85 LEU B N 1
ATOM 2888 C CA . LEU B 1 85 ? 49.79000 74.33500 35.04100 1.000 17.46000 85 LEU B CA 1
ATOM 2889 C C . LEU B 1 85 ? 48.33500 74.54800 35.42900 1.000 18.73000 85 LEU B C 1
ATOM 2890 O O . LEU B 1 85 ? 48.04300 75.23500 36.41500 1.000 19.11000 85 LEU B O 1
ATOM 2895 N N . VAL B 1 86 ? 47.44300 73.90200 34.67700 1.000 14.95000 86 VAL B N 1
ATOM 2896 C CA . VAL B 1 86 ? 46.01800 73.78800 35.00000 1.000 16.52000 86 VAL B CA 1
ATOM 2897 C C . VAL B 1 86 ? 45.72900 72.30200 35.15000 1.000 18.68000 86 VAL B C 1
ATOM 2898 O O . VAL B 1 86 ? 45.99200 71.52500 34.22500 1.000 18.10000 86 VAL B O 1
ATOM 2902 N N . VAL B 1 87 ? 45.24100 71.89900 36.32200 1.000 15.36000 87 VAL B N 1
ATOM 2903 C CA . VAL B 1 87 ? 45.05300 70.48500 36.65800 1.000 16.54000 87 VAL B CA 1
ATOM 2904 C C . VAL B 1 87 ? 43.56500 70.22300 36.87000 1.000 18.07000 87 VAL B C 1
ATOM 2905 O O . VAL B 1 87 ? 42.95800 70.76400 37.80000 1.000 17.21000 87 VAL B O 1
ATOM 2909 N N . LEU B 1 88 ? 42.97800 69.38100 36.02100 1.000 16.25000 88 LEU B N 1
ATOM 2910 C CA . LEU B 1 88 ? 41.55500 69.06200 36.13400 1.000 16.52000 88 LEU B CA 1
ATOM 2911 C C . LEU B 1 88 ? 41.44900 67.68300 36.78200 1.000 15.30000 88 LEU B C 1
ATOM 2912 O O . LEU B 1 88 ? 41.50100 66.64600 36.11100 1.000 17.04000 88 LEU B O 1
ATOM 2917 N N . GLY B 1 89 ? 41.32100 67.67500 38.11000 1.000 15.67000 89 GLY B N 1
ATOM 2918 C CA . GLY B 1 89 ? 41.19000 66.44600 38.86400 1.000 14.66000 89 GLY B CA 1
ATOM 2919 C C . GLY B 1 89 ? 39.73800 65.99700 38.85700 1.000 15.33000 89 GLY B C 1
ATOM 2920 O O . GLY B 1 89 ? 38.88900 66.61600 38.22700 1.000 15.31000 89 GLY B O 1
ATOM 2921 N N . GLY B 1 90 ? 39.44800 64.92200 39.58600 1.000 16.40000 90 GLY B N 1
ATOM 2922 C CA . GLY B 1 90 ? 40.42800 64.14300 40.32100 1.000 16.56000 90 GLY B CA 1
ATOM 2923 C C . GLY B 1 90 ? 40.39400 64.52200 41.79100 1.000 15.90000 90 GLY B C 1
ATOM 2924 O O . GLY B 1 90 ? 40.03700 65.66300 42.09900 1.000 16.59000 90 GLY B O 1
ATOM 2925 N N . ASP B 1 91 ? 40.77700 63.60400 42.68400 1.000 15.97000 91 ASP B N 1
ATOM 2926 C CA . ASP B 1 91 ? 40.81600 63.92900 44.10500 1.000 16.02000 91 ASP B CA 1
ATOM 2927 C C . ASP B 1 91 ? 42.00500 64.86100 44.39600 1.000 16.80000 91 ASP B C 1
ATOM 2928 O O . ASP B 1 91 ? 42.86000 65.10000 43.53800 1.000 16.31000 91 ASP B O 1
ATOM 2933 N N . CYS B 1 92 ? 42.05200 65.39600 45.62400 1.000 17.16000 92 CYS B N 1
ATOM 2934 C CA . CYS B 1 92 ? 42.99500 66.47300 45.93900 1.000 15.33000 92 CYS B CA 1
ATOM 2935 C C . CYS B 1 92 ? 44.45300 66.07400 45.75000 1.000 18.63000 92 CYS B C 1
ATOM 2936 O O . CYS B 1 92 ? 45.29500 66.94800 45.52000 1.000 17.24000 92 CYS B O 1
ATOM 2939 N N . LEU B 1 93 ? 44.77400 64.78400 45.84600 1.000 16.17000 93 LEU B N 1
ATOM 2940 C CA . LEU B 1 93 ? 46.15900 64.34200 45.67600 1.000 16.35000 93 LEU B CA 1
ATOM 2941 C C . LEU B 1 93 ? 46.70700 64.60900 44.27300 1.000 18.29000 93 LEU B C 1
ATOM 2942 O O . LEU B 1 93 ? 47.93000 64.54200 44.08100 1.000 18.26000 93 LEU B O 1
ATOM 2947 N N . VAL B 1 94 ? 45.85800 64.95800 43.29700 1.000 15.33000 94 VAL B N 1
ATOM 2948 C CA . VAL B 1 94 ? 46.38000 65.27800 41.97200 1.000 15.13000 94 VAL B CA 1
ATOM 2949 C C . VAL B 1 94 ? 47.28700 66.50000 41.97800 1.000 14.70000 94 VAL B C 1
ATOM 2950 O O . VAL B 1 94 ? 48.09000 66.66000 41.06100 1.000 17.29000 94 VAL B O 1
ATOM 2954 N N . SER B 1 95 ? 47.20400 67.35500 42.99100 1.000 15.84000 95 SER B N 1
ATOM 2955 C CA . SER B 1 95 ? 48.07500 68.52600 42.98000 1.000 15.31000 95 SER B CA 1
ATOM 2956 C C . SER B 1 95 ? 49.51600 68.22400 43.37500 1.000 17.07000 95 SER B C 1
ATOM 2957 O O . SER B 1 95 ? 50.35000 69.12800 43.28900 1.000 17.17000 95 SER B O 1
ATOM 2960 N N . LEU B 1 96 ? 49.84300 66.99500 43.78300 1.000 15.57000 96 LEU B N 1
ATOM 2961 C CA . LEU B 1 96 ? 51.16400 66.74900 44.36500 1.000 14.08000 96 LEU B CA 1
ATOM 2962 C C . LEU B 1 96 ? 52.27300 66.98800 43.34400 1.000 17.53000 96 LEU B C 1
ATOM 2963 O O . LEU B 1 96 ? 53.15900 67.82200 43.56000 1.000 16.88000 96 LEU B O 1
ATOM 2968 N N . ALA B 1 97 ? 52.24200 66.27900 42.21900 1.000 16.91000 97 ALA B N 1
ATOM 2969 C CA . ALA B 1 97 ? 53.30400 66.47400 41.22900 1.000 16.99000 97 ALA B CA 1
ATOM 2970 C C . ALA B 1 97 ? 53.26700 67.86800 40.58500 1.000 20.03000 97 ALA B C 1
ATOM 2971 O O . ALA B 1 97 ? 54.32800 68.50000 40.45200 1.000 17.99000 97 ALA B O 1
ATOM 2973 N N . PRO B 1 98 ? 52.09800 68.37900 40.17700 1.000 17.15000 98 PRO B N 1
ATOM 2974 C CA . PRO B 1 98 ? 52.07600 69.74300 39.61100 1.000 15.12000 98 PRO B CA 1
ATOM 2975 C C . PRO B 1 98 ? 52.62300 70.80500 40.56200 1.000 15.56000 98 PRO B C 1
ATOM 2976 O O . PRO B 1 98 ? 53.42300 71.65500 40.15000 1.000 16.41000 98 PRO B O 1
ATOM 2980 N N . PHE B 1 99 ? 52.20400 70.79600 41.82400 1.000 14.87000 99 PHE B N 1
ATOM 2981 C CA . PHE B 1 99 ? 52.70000 71.84300 42.71900 1.000 15.39000 99 PHE B CA 1
ATOM 2982 C C . PHE B 1 99 ? 54.15700 71.60000 43.10500 1.000 17.46000 99 PHE B C 1
ATOM 2983 O O . PHE B 1 99 ? 54.89200 72.56300 43.36700 1.000 16.69000 99 PHE B O 1
ATOM 2991 N N . SER B 1 100 ? 54.59600 70.33400 43.13000 1.000 17.88000 100 SER B N 1
ATOM 2992 C CA . SER B 1 100 ? 56.01800 70.03500 43.32700 1.000 16.84000 100 SER B CA 1
ATOM 2993 C C . SER B 1 100 ? 56.86100 70.63500 42.21200 1.000 18.24000 100 SER B C 1
ATOM 2994 O O . SER B 1 100 ? 57.93100 71.21100 42.46300 1.000 18.03000 100 SER B O 1
ATOM 2997 N N . TRP B 1 101 ? 56.40000 70.49300 40.97100 1.000 19.39000 101 TRP B N 1
ATOM 2998 C CA . TRP B 1 101 ? 57.07500 71.11500 39.83800 1.000 19.56000 101 TRP B CA 1
ATOM 2999 C C . TRP B 1 101 ? 57.13200 72.62900 39.99600 1.000 20.19000 101 TRP B C 1
ATOM 3000 O O . TRP B 1 101 ? 58.18700 73.24700 39.81300 1.000 19.50000 101 TRP B O 1
ATOM 3011 N N . LEU B 1 102 ? 55.99800 73.25400 40.31800 1.000 17.45000 102 LEU B N 1
ATOM 3012 C CA . LEU B 1 102 ? 56.00000 74.70400 40.47900 1.000 18.31000 102 LEU B CA 1
ATOM 3013 C C . LEU B 1 102 ? 56.92200 75.14300 41.61000 1.000 17.94000 102 LEU B C 1
ATOM 3014 O O . LEU B 1 102 ? 57.51900 76.22300 41.53200 1.000 18.38000 102 LEU B O 1
ATOM 3019 N N . LEU B 1 103 ? 57.03900 74.33800 42.66900 1.000 16.09000 103 LEU B N 1
ATOM 3020 C CA . LEU B 1 103 ? 57.97000 74.65700 43.75000 1.000 19.58000 103 LEU B CA 1
ATOM 3021 C C . LEU B 1 103 ? 59.42100 74.53800 43.28500 1.000 19.78000 103 LEU B C 1
ATOM 3022 O O . LEU B 1 103 ? 60.27900 75.32800 43.70000 1.000 21.60000 103 LEU B O 1
ATOM 3027 N N . GLU B 1 104 ? 59.72300 73.56200 42.42600 1.000 22.08000 104 GLU B N 1
ATOM 3028 C CA . GLU B 1 104 ? 61.08900 73.47600 41.91100 1.000 24.23000 104 GLU B CA 1
ATOM 3029 C C . GLU B 1 104 ? 61.43200 74.66800 41.02500 1.000 23.19000 104 GLU B C 1
ATOM 3030 O O . GLU B 1 104 ? 62.58000 75.12900 41.02300 1.000 24.88000 104 GLU B O 1
ATOM 3036 N N . LYS B 1 105 ? 60.45100 75.18600 40.28200 1.000 21.32000 105 LYS B N 1
ATOM 3037 C CA . LYS B 1 105 ? 60.69500 76.26600 39.33000 1.000 20.83000 105 LYS B CA 1
ATOM 3038 C C . LYS B 1 105 ? 60.75300 77.62800 40.01100 1.000 22.60000 105 LYS B C 1
ATOM 3039 O O . LYS B 1 105 ? 61.64200 78.44300 39.71200 1.000 22.82000 105 LYS B O 1
ATOM 3045 N N . TYR B 1 106 ? 59.82300 77.88800 40.93100 1.000 18.89000 106 TYR B N 1
ATOM 3046 C CA . TYR B 1 106 ? 59.66300 79.20800 41.52300 1.000 19.15000 106 TYR B CA 1
ATOM 3047 C C . TYR B 1 106 ? 60.15900 79.29400 42.96200 1.000 21.19000 106 TYR B C 1
ATOM 3048 O O . TYR B 1 106 ? 60.29200 80.41000 43.48700 1.000 17.53000 106 TYR B O 1
ATOM 3057 N N . LYS B 1 107 ? 60.45100 78.15700 43.59600 1.000 19.54000 107 LYS B N 1
ATOM 3058 C CA . LYS B 1 107 ? 61.12300 78.06100 44.90500 1.000 22.05000 107 LYS B CA 1
ATOM 3059 C C . LYS B 1 107 ? 60.37500 78.91000 45.93600 1.000 21.84000 107 LYS B C 1
ATOM 3060 O O . LYS B 1 107 ? 59.13900 78.82300 46.02900 1.000 21.83000 107 LYS B O 1
ATOM 3066 N N . ASP B 1 108 ? 61.06700 79.72900 46.73300 1.000 20.36000 108 ASP B N 1
ATOM 3067 C CA . ASP B 1 108 ? 60.42300 80.42600 47.83600 1.000 21.10000 108 ASP B CA 1
ATOM 3068 C C . ASP B 1 108 ? 59.63900 81.65600 47.39000 1.000 20.35000 108 ASP B C 1
ATOM 3069 O O . ASP B 1 108 ? 59.07300 82.34900 48.24500 1.000 23.63000 108 ASP B O 1
ATOM 3074 N N . LYS B 1 109 ? 59.59300 81.93900 46.08800 1.000 18.47000 109 LYS B N 1
ATOM 3075 C CA . LYS B 1 109 ? 58.72300 82.98100 45.56800 1.000 17.88000 109 LYS B CA 1
ATOM 3076 C C . LYS B 1 109 ? 57.30000 82.49100 45.37000 1.000 19.64000 109 LYS B C 1
ATOM 3077 O O . LYS B 1 109 ? 56.40900 83.31000 45.12900 1.000 18.77000 109 LYS B O 1
ATOM 3083 N N . LEU B 1 110 ? 57.07400 81.18300 45.44800 1.000 17.76000 110 LEU B N 1
ATOM 3084 C CA . LEU B 1 110 ? 55.74200 80.61700 45.27000 1.000 16.45000 110 LEU B CA 1
ATOM 3085 C C . LEU B 1 110 ? 54.98100 80.61000 46.58500 1.000 19.08000 110 LEU B C 1
ATOM 3086 O O . LEU B 1 110 ? 55.54200 80.30000 47.64000 1.000 19.55000 110 LEU B O 1
ATOM 3091 N N . GLY B 1 111 ? 53.69400 80.93500 46.51300 1.000 17.96000 111 GLY B N 1
ATOM 3092 C CA . GLY B 1 111 ? 52.77300 80.66000 47.59300 1.000 15.28000 111 GLY B CA 1
ATOM 3093 C C . GLY B 1 111 ? 51.70700 79.69500 47.10800 1.000 16.40000 111 GLY B C 1
ATOM 3094 O O . GLY B 1 111 ? 51.38700 79.65000 45.92100 1.000 16.11000 111 GLY B O 1
ATOM 3095 N N . ILE B 1 112 ? 51.19100 78.89800 48.03000 1.000 14.47000 112 ILE B N 1
ATOM 3096 C CA . ILE B 1 112 ? 50.12500 77.94600 47.73900 1.000 14.44000 112 ILE B CA 1
ATOM 3097 C C . ILE B 1 112 ? 48.87900 78.43200 48.45500 1.000 15.07000 112 ILE B C 1
ATOM 3098 O O . ILE B 1 112 ? 48.83200 78.47700 49.69000 1.000 16.99000 112 ILE B O 1
ATOM 3103 N N . LEU B 1 113 ? 47.86400 78.80300 47.67500 1.000 15.38000 113 LEU B N 1
ATOM 3104 C CA . LEU B 1 113 ? 46.55900 79.18100 48.20100 1.000 14.88000 113 LEU B CA 1
ATOM 3105 C C . LEU B 1 113 ? 45.67200 77.94700 48.10600 1.000 14.60000 113 LEU B C 1
ATOM 3106 O O . LEU B 1 113 ? 45.26700 77.55100 47.00700 1.000 15.74000 113 LEU B O 1
ATOM 3111 N N . TRP B 1 114 ? 45.42200 77.31400 49.24900 1.000 14.94000 114 TRP B N 1
ATOM 3112 C CA . TRP B 1 114 ? 44.70400 76.04600 49.32300 1.000 14.67000 114 TRP B CA 1
ATOM 3113 C C . TRP B 1 114 ? 43.26900 76.35300 49.72200 1.000 14.01000 114 TRP B C 1
ATOM 3114 O O . TRP B 1 114 ? 42.99300 76.65800 50.88400 1.000 16.54000 114 TRP B O 1
ATOM 3125 N N . ILE B 1 115 ? 42.34700 76.26900 48.76100 1.000 15.59000 115 ILE B N 1
ATOM 3126 C CA . ILE B 1 115 ? 40.95400 76.64300 48.98000 1.000 16.61000 115 ILE B CA 1
ATOM 3127 C C . ILE B 1 115 ? 40.18200 75.34500 49.19300 1.000 16.34000 115 ILE B C 1
ATOM 3128 O O . ILE B 1 115 ? 40.02200 74.54300 48.26800 1.000 16.57000 115 ILE B O 1
ATOM 3133 N N . ASP B 1 116 ? 39.73100 75.12100 50.42300 1.000 16.90000 116 ASP B N 1
ATOM 3134 C CA . ASP B 1 116 ? 39.31200 73.80200 50.86400 1.000 16.81000 116 ASP B CA 1
ATOM 3135 C C . ASP B 1 116 ? 38.59600 73.96100 52.19300 1.000 19.23000 116 ASP B C 1
ATOM 3136 O O . ASP B 1 116 ? 38.95400 74.82500 53.00100 1.000 17.15000 116 ASP B O 1
ATOM 3141 N N . SER B 1 117 ? 37.58100 73.11900 52.41600 1.000 18.88000 117 SER B N 1
ATOM 3142 C CA . SER B 1 117 ? 37.00200 73.02900 53.75000 1.000 18.51000 117 SER B CA 1
ATOM 3143 C C . SER B 1 117 ? 37.97300 72.41200 54.74500 1.000 19.67000 117 SER B C 1
ATOM 3144 O O . SER B 1 117 ? 37.81100 72.61900 55.95200 1.000 19.34000 117 SER B O 1
ATOM 3147 N N . HIS B 1 118 ? 38.95300 71.65300 54.26000 1.000 17.78000 118 HIS B N 1
ATOM 3148 C CA . HIS B 1 118 ? 39.84000 70.81900 55.06300 1.000 21.74000 118 HIS B CA 1
ATOM 3149 C C . HIS B 1 118 ? 41.29000 71.13500 54.73800 1.000 21.61000 118 HIS B C 1
ATOM 3150 O O . HIS B 1 118 ? 41.59600 71.58200 53.62900 1.000 22.15000 118 HIS B O 1
ATOM 3157 N N . PRO B 1 119 ? 42.20700 70.91000 55.68600 1.000 22.71000 119 PRO B N 1
ATOM 3158 C CA . PRO B 1 119 ? 43.60600 71.31100 55.47000 1.000 20.58000 119 PRO B CA 1
ATOM 3159 C C . PRO B 1 119 ? 44.45700 70.27900 54.73100 1.000 20.87000 119 PRO B C 1
ATOM 3160 O O . PRO B 1 119 ? 45.53700 70.61700 54.23200 1.000 20.94000 119 PRO B O 1
ATOM 3164 N N . ASP B 1 120 ? 43.99100 69.03000 54.65800 1.000 20.94000 120 ASP B N 1
ATOM 3165 C CA . ASP B 1 120 ? 44.69600 67.95700 53.95400 1.000 20.57000 120 ASP B CA 1
ATOM 3166 C C . ASP B 1 120 ? 46.13300 67.80900 54.45100 1.000 20.96000 120 ASP B C 1
ATOM 3167 O O . ASP B 1 120 ? 47.07700 67.70800 53.66000 1.000 18.25000 120 ASP B O 1
ATOM 3172 N N . VAL B 1 121 ? 46.29000 67.77000 55.77800 1.000 21.64000 121 VAL B N 1
ATOM 3173 C CA . VAL B 1 121 ? 47.58900 67.61500 56.42300 1.000 21.12000 121 VAL B CA 1
ATOM 3174 C C . VAL B 1 121 ? 47.67900 66.33400 57.24600 1.000 23.00000 121 VAL B C 1
ATOM 3175 O O . VAL B 1 121 ? 48.67000 66.11900 57.95600 1.000 27.28000 121 VAL B O 1
ATOM 3179 N N . GLN B 1 122 ? 46.67100 65.47500 57.17100 1.000 23.39000 122 GLN B N 1
ATOM 3180 C CA . GLN B 1 122 ? 46.76200 64.19300 57.84400 1.000 24.47000 122 GLN B CA 1
ATOM 3181 C C . GLN B 1 122 ? 47.79700 63.30200 57.16100 1.000 25.68000 122 GLN B C 1
ATOM 3182 O O . GLN B 1 122 ? 48.23100 63.55400 56.03100 1.000 24.20000 122 GLN B O 1
ATOM 3188 N N . THR B 1 123 ? 48.21600 62.25600 57.88800 1.000 26.95000 123 THR B N 1
ATOM 3189 C CA . THR B 1 123 ? 49.16000 61.24300 57.42200 1.000 24.95000 123 THR B CA 1
ATOM 3190 C C . THR B 1 123 ? 48.48200 59.88200 57.55000 1.000 26.58000 123 THR B C 1
ATOM 3191 O O . THR B 1 123 ? 47.38700 59.80600 58.12500 1.000 27.48000 123 THR B O 1
ATOM 3195 N N . PRO B 1 124 ? 49.07000 58.79400 57.03400 1.000 28.00000 124 PRO B N 1
ATOM 3196 C CA . PRO B 1 124 ? 48.45000 57.46800 57.23700 1.000 26.12000 124 PRO B CA 1
ATOM 3197 C C . PRO B 1 124 ? 48.21300 57.10900 58.69600 1.000 29.94000 124 PRO B C 1
ATOM 3198 O O . PRO B 1 124 ? 47.40700 56.21300 58.97500 1.000 30.84000 124 PRO B O 1
ATOM 3202 N N . LYS B 1 125 ? 48.88400 57.77700 59.63800 1.000 30.12000 125 LYS B N 1
ATOM 3203 C CA . LYS B 1 125 ? 48.61400 57.53300 61.05100 1.000 30.52000 125 LYS B CA 1
ATOM 3204 C C . LYS B 1 125 ? 47.20900 57.98000 61.43400 1.000 33.94000 125 LYS B C 1
ATOM 3205 O O . LYS B 1 125 ? 46.60500 57.41300 62.35200 1.000 35.55000 125 LYS B O 1
ATOM 3211 N N . GLU B 1 126 ? 46.66900 58.97600 60.73100 1.000 30.21000 126 GLU B N 1
ATOM 3212 C CA . GLU B 1 126 ? 45.36400 59.54800 61.03600 1.000 30.10000 126 GLU B CA 1
ATOM 3213 C C . GLU B 1 126 ? 44.26000 59.09700 60.08700 1.000 30.23000 126 GLU B C 1
ATOM 3214 O O . GLU B 1 126 ? 43.08800 59.08600 60.48400 1.000 31.47000 126 GLU B O 1
ATOM 3220 N N . TYR B 1 127 ? 44.59200 58.72800 58.84900 1.000 28.28000 127 TYR B N 1
ATOM 3221 C CA . TYR B 1 127 ? 43.57300 58.54200 57.82500 1.000 28.53000 127 TYR B CA 1
ATOM 3222 C C . TYR B 1 127 ? 44.16200 57.77600 56.64700 1.000 25.77000 127 TYR B C 1
ATOM 3223 O O . TYR B 1 127 ? 45.29400 58.04100 56.23400 1.000 26.70000 127 TYR B O 1
ATOM 3232 N N . LYS B 1 128 ? 43.38400 56.84700 56.09000 1.000 24.81000 128 LYS B N 1
ATOM 3233 C CA . LYS B 1 128 ? 43.93700 55.92900 55.09900 1.000 27.69000 128 LYS B CA 1
ATOM 3234 C C . LYS B 1 128 ? 43.72900 56.37200 53.65500 1.000 25.62000 128 LYS B C 1
ATOM 3235 O O . LYS B 1 128 ? 44.31900 55.76300 52.75300 1.000 27.31000 128 LYS B O 1
ATOM 3241 N N . ASN B 1 129 ? 42.92400 57.39900 53.40000 1.000 26.37000 129 ASN B N 1
ATOM 3242 C CA . ASN B 1 129 ? 42.69700 57.87200 52.03800 1.000 24.27000 129 ASN B CA 1
ATOM 3243 C C . ASN B 1 129 ? 43.63900 59.04300 51.77300 1.000 23.22000 129 ASN B C 1
ATOM 3244 O O . ASN B 1 129 ? 43.60100 60.05100 52.48900 1.000 23.41000 129 ASN B O 1
ATOM 3249 N N . ALA B 1 130 ? 44.47000 58.91300 50.73600 1.000 22.58000 130 ALA B N 1
ATOM 3250 C CA . ALA B 1 130 ? 45.60500 59.81400 50.56700 1.000 21.80000 130 ALA B CA 1
ATOM 3251 C C . ALA B 1 130 ? 45.21800 61.21700 50.10900 1.000 21.12000 130 ALA B C 1
ATOM 3252 O O . ALA B 1 130 ? 46.08400 62.10200 50.14200 1.000 22.55000 130 ALA B O 1
ATOM 3254 N N . HIS B 1 131 ? 43.96400 61.45900 49.69700 1.000 21.02000 131 HIS B N 1
ATOM 3255 C CA . HIS B 1 131 ? 43.61500 62.84000 49.35800 1.000 19.87000 131 HIS B CA 1
ATOM 3256 C C . HIS B 1 131 ? 43.59900 63.74800 50.58300 1.000 23.93000 131 HIS B C 1
ATOM 3257 O O . HIS B 1 131 ? 43.64800 64.97400 50.43100 1.000 21.14000 131 HIS B O 1
ATOM 3264 N N . ALA B 1 132 ? 43.60600 63.18500 51.78100 1.000 20.62000 132 ALA B N 1
ATOM 3265 C CA . ALA B 1 132 ? 43.73700 63.97300 52.99800 1.000 23.19000 132 ALA B CA 1
ATOM 3266 C C . ALA B 1 132 ? 45.18700 64.27900 53.37000 1.000 22.09000 132 ALA B C 1
ATOM 3267 O O . ALA B 1 132 ? 45.41500 64.92800 54.39500 1.000 20.51000 132 ALA B O 1
ATOM 3269 N N . HIS B 1 133 ? 46.16600 63.83400 52.57300 1.000 21.10000 133 HIS B N 1
ATOM 3270 C CA . HIS B 1 133 ? 47.57800 63.93900 52.92900 1.000 20.54000 133 HIS B CA 1
ATOM 3271 C C . HIS B 1 133 ? 48.35500 64.97200 52.12600 1.000 20.77000 133 HIS B C 1
ATOM 3272 O O . HIS B 1 133 ? 49.49900 65.26700 52.48800 1.000 19.74000 133 HIS B O 1
ATOM 3279 N N . VAL B 1 134 ? 47.78600 65.51100 51.04300 1.000 19.80000 134 VAL B N 1
ATOM 3280 C CA . VAL B 1 134 ? 48.61800 66.06300 49.97400 1.000 19.02000 134 VAL B CA 1
ATOM 3281 C C . VAL B 1 134 ? 49.27500 67.37900 50.38500 1.000 18.98000 134 VAL B C 1
ATOM 3282 O O . VAL B 1 134 ? 50.43700 67.63100 50.04300 1.000 18.60000 134 VAL B O 1
ATOM 3286 N N . LEU B 1 135 ? 48.55700 68.25100 51.09800 1.000 19.38000 135 LEU B N 1
ATOM 3287 C CA . LEU B 1 135 ? 49.17200 69.52900 51.46300 1.000 19.02000 135 LEU B CA 1
ATOM 3288 C C . LEU B 1 135 ? 50.30600 69.32400 52.46300 1.000 20.87000 135 LEU B C 1
ATOM 3289 O O . LEU B 1 135 ? 51.35800 69.97100 52.36100 1.000 19.78000 135 LEU B O 1
ATOM 3294 N N . GLY B 1 136 ? 50.12100 68.42000 53.42900 1.000 20.04000 136 GLY B N 1
ATOM 3295 C CA . GLY B 1 136 ? 51.22400 68.05800 54.30800 1.000 22.16000 136 GLY B CA 1
ATOM 3296 C C . GLY B 1 136 ? 52.43500 67.53100 53.55500 1.000 22.83000 136 GLY B C 1
ATOM 3297 O O . GLY B 1 136 ? 53.57900 67.86100 53.88700 1.000 22.66000 136 GLY B O 1
ATOM 3298 N N . GLU B 1 137 ? 52.20100 66.70600 52.53000 1.000 20.19000 137 GLU B N 1
ATOM 3299 C CA . GLU B 1 137 ? 53.30000 66.16400 51.73700 1.000 20.19000 137 GLU B CA 1
ATOM 3300 C C . GLU B 1 137 ? 54.02200 67.24900 50.94800 1.000 22.23000 137 GLU B C 1
ATOM 3301 O O . GLU B 1 137 ? 55.24700 67.18000 50.77700 1.000 20.66000 137 GLU B O 1
ATOM 3307 N N . LEU B 1 138 ? 53.29600 68.26600 50.47400 1.000 17.58000 138 LEU B N 1
ATOM 3308 C CA . LEU B 1 138 ? 53.97000 69.35900 49.78500 1.000 17.67000 138 LEU B CA 1
ATOM 3309 C C . LEU B 1 138 ? 54.90600 70.11100 50.72600 1.000 20.30000 138 LEU B C 1
ATOM 3310 O O . LEU B 1 138 ? 55.88700 70.71000 50.27500 1.000 20.93000 138 LEU B O 1
ATOM 3315 N N . MET B 1 139 ? 54.62100 70.07900 52.02700 1.000 19.30000 139 MET B N 1
ATOM 3316 C CA . MET B 1 139 ? 55.47900 70.61200 53.08100 1.000 21.96000 139 MET B CA 1
ATOM 3317 C C . MET B 1 139 ? 56.62300 69.67500 53.44500 1.000 24.56000 139 MET B C 1
ATOM 3318 O O . MET B 1 139 ? 57.44600 70.02300 54.30600 1.000 25.47000 139 MET B O 1
ATOM 3323 N N . GLY B 1 140 ? 56.66900 68.49000 52.84600 1.000 23.57000 140 GLY B N 1
ATOM 3324 C CA . GLY B 1 140 ? 57.65200 67.49600 53.21300 1.000 23.95000 140 GLY B CA 1
ATOM 3325 C C . GLY B 1 140 ? 57.30800 66.68000 54.43700 1.000 27.61000 140 GLY B C 1
ATOM 3326 O O . GLY B 1 140 ? 58.19500 66.02600 54.99500 1.000 26.80000 140 GLY B O 1
ATOM 3327 N N . ASN B 1 141 ? 56.05400 66.68900 54.87400 1.000 23.93000 141 ASN B N 1
ATOM 3328 C CA . ASN B 1 141 ? 55.62800 65.94600 56.05100 1.000 25.17000 141 ASN B CA 1
ATOM 3329 C C . ASN B 1 141 ? 54.77800 64.75400 55.64100 1.000 25.31000 141 ASN B C 1
ATOM 3330 O O . ASN B 1 141 ? 53.95600 64.84800 54.72700 1.000 25.28000 141 ASN B O 1
ATOM 3335 N N . GLY B 1 142 ? 54.96900 63.63500 56.32500 1.000 25.78000 142 GLY B N 1
ATOM 3336 C CA . GLY B 1 142 ? 54.08900 62.51000 56.09600 1.000 24.55000 142 GLY B CA 1
ATOM 3337 C C . GLY B 1 142 ? 54.73900 61.32600 55.42200 1.000 26.44000 142 GLY B C 1
ATOM 3338 O O . GLY B 1 142 ? 55.91600 61.03200 55.66400 1.000 25.73000 142 GLY B O 1
ATOM 3339 N N . ASP B 1 143 ? 53.98400 60.64800 54.55700 1.000 24.57000 143 ASP B N 1
ATOM 3340 C CA . ASP B 1 143 ? 54.39900 59.33600 54.07400 1.000 26.61000 143 ASP B CA 1
ATOM 3341 C C . ASP B 1 143 ? 55.56600 59.45400 53.10600 1.000 24.95000 143 ASP B C 1
ATOM 3342 O O . ASP B 1 143 ? 55.48400 60.15600 52.09400 1.000 22.35000 143 ASP B O 1
ATOM 3347 N N . SER B 1 144 ? 56.64500 58.72300 53.41100 1.000 25.00000 144 SER B N 1
ATOM 3348 C CA . SER B 1 144 ? 57.90400 58.85300 52.68600 1.000 24.58000 144 SER B CA 1
ATOM 3349 C C . SER B 1 144 ? 57.78400 58.50200 51.20700 1.000 21.85000 144 SER B C 1
ATOM 3350 O O . SER B 1 144 ? 58.57200 58.99400 50.39900 1.000 22.11000 144 SER B O 1
ATOM 3353 N N . ASP B 1 145 ? 56.84500 57.62900 50.82000 1.000 23.47000 145 ASP B N 1
ATOM 3354 C CA . ASP B 1 145 ? 56.71500 57.30800 49.39900 1.000 22.71000 145 ASP B CA 1
ATOM 3355 C C . ASP B 1 145 ? 56.33700 58.54100 48.59400 1.000 22.88000 145 ASP B C 1
ATOM 3356 O O . ASP B 1 145 ? 56.67400 58.65300 47.40900 1.000 24.40000 145 ASP B O 1
ATOM 3361 N N . PHE B 1 146 ? 55.63400 59.47100 49.22700 1.000 24.87000 146 PHE B N 1
ATOM 3362 C CA . PHE B 1 146 ? 55.16100 60.68200 48.58300 1.000 21.53000 146 PHE B CA 1
ATOM 3363 C C . PHE B 1 146 ? 56.05600 61.88400 48.86200 1.000 21.51000 146 PHE B C 1
ATOM 3364 O O . PHE B 1 146 ? 56.33700 62.65800 47.94400 1.000 24.37000 146 PHE B O 1
ATOM 3372 N N . THR B 1 147 ? 56.53300 62.05200 50.09800 1.000 22.42000 147 THR B N 1
ATOM 3373 C CA . THR B 1 147 ? 57.38400 63.20500 50.39600 1.000 24.17000 147 THR B CA 1
ATOM 3374 C C . THR B 1 147 ? 58.71500 63.13000 49.65600 1.000 25.99000 147 THR B C 1
ATOM 3375 O O . THR B 1 147 ? 59.31200 64.17000 49.35400 1.000 23.21000 147 THR B O 1
ATOM 3379 N N . ARG B 1 148 ? 59.19700 61.91800 49.34900 1.000 26.86000 148 ARG B N 1
ATOM 3380 C CA . ARG B 1 148 ? 60.49200 61.80800 48.68200 1.000 25.91000 148 ARG B CA 1
ATOM 3381 C C . ARG B 1 148 ? 60.46000 62.28800 47.23700 1.000 26.14000 148 ARG B C 1
ATOM 3382 O O . ARG B 1 148 ? 61.53500 62.49900 46.66400 1.000 29.85000 148 ARG B O 1
ATOM 3390 N N . THR B 1 149 ? 59.27200 62.50000 46.65200 1.000 24.91000 149 THR B N 1
ATOM 3391 C CA . THR B 1 149 ? 59.12500 63.09100 45.32600 1.000 23.03000 149 THR B CA 1
ATOM 3392 C C . THR B 1 149 ? 59.09500 64.62000 45.33600 1.000 25.23000 149 THR B C 1
ATOM 3393 O O . THR B 1 149 ? 59.10600 65.22700 44.26100 1.000 24.79000 149 THR B O 1
ATOM 3397 N N . VAL B 1 150 ? 59.04900 65.25500 46.50300 1.000 25.33000 150 VAL B N 1
ATOM 3398 C CA . VAL B 1 150 ? 58.96100 66.71200 46.61100 1.000 23.13000 150 VAL B CA 1
ATOM 3399 C C . VAL B 1 150 ? 60.37500 67.23900 46.84100 1.000 22.72000 150 VAL B C 1
ATOM 3400 O O . VAL B 1 150 ? 60.88600 67.21000 47.96300 1.000 23.56000 150 VAL B O 1
ATOM 3404 N N . LYS B 1 151 ? 61.01100 67.73000 45.77500 1.000 23.76000 151 LYS B N 1
ATOM 3405 C CA . LYS B 1 151 ? 62.41200 68.13600 45.87300 1.000 24.21000 151 LYS B CA 1
ATOM 3406 C C . LYS B 1 151 ? 62.58700 69.47500 46.57900 1.000 24.50000 151 LYS B C 1
ATOM 3407 O O . LYS B 1 151 ? 63.63600 69.71400 47.18700 1.000 24.75000 151 LYS B O 1
ATOM 3413 N N . HIS B 1 152 ? 61.59700 70.36000 46.49600 1.000 24.31000 152 HIS B N 1
ATOM 3414 C CA . HIS B 1 152 ? 61.64600 71.67800 47.12700 1.000 23.58000 152 HIS B CA 1
ATOM 3415 C C . HIS B 1 152 ? 60.36000 71.84400 47.92400 1.000 21.53000 152 HIS B C 1
ATOM 3416 O O . HIS B 1 152 ? 59.38600 72.43400 47.43500 1.000 21.88000 152 HIS B O 1
ATOM 3423 N N . PRO B 1 153 ? 60.30800 71.31400 49.14600 1.000 21.62000 153 PRO B N 1
ATOM 3424 C CA . PRO B 1 153 ? 59.08300 71.43600 49.94000 1.000 22.43000 153 PRO B CA 1
ATOM 3425 C C . PRO B 1 153 ? 58.76900 72.89400 50.24300 1.000 21.79000 153 PRO B C 1
ATOM 3426 O O . PRO B 1 153 ? 59.66400 73.73100 50.41300 1.000 22.20000 153 PRO B O 1
ATOM 3430 N N . VAL B 1 154 ? 57.48500 73.19200 50.29100 1.000 19.83000 154 VAL B N 1
ATOM 3431 C CA . VAL B 1 154 ? 57.02600 74.53900 50.59600 1.000 20.39000 154 VAL B CA 1
ATOM 3432 C C . VAL B 1 154 ? 57.19100 74.79700 52.08600 1.000 18.70000 154 VAL B C 1
ATOM 3433 O O . VAL B 1 154 ? 56.87600 73.94200 52.92500 1.000 19.60000 154 VAL B O 1
ATOM 3437 N N . SER B 1 155 ? 57.71800 75.97200 52.41600 1.000 20.14000 155 SER B N 1
ATOM 3438 C CA . SER B 1 155 ? 57.72400 76.40300 53.80400 1.000 23.34000 155 SER B CA 1
ATOM 3439 C C . SER B 1 155 ? 56.29300 76.65800 54.26600 1.000 21.60000 155 SER B C 1
ATOM 3440 O O . SER B 1 155 ? 55.48600 77.22200 53.51700 1.000 18.80000 155 SER B O 1
ATOM 3443 N N . PRO B 1 156 ? 55.94200 76.26400 55.48600 1.000 20.22000 156 PRO B N 1
ATOM 3444 C CA . PRO B 1 156 ? 54.55800 76.47800 55.94000 1.000 22.22000 156 PRO B CA 1
ATOM 3445 C C . PRO B 1 156 ? 54.13700 77.93900 55.97200 1.000 22.41000 156 PRO B C 1
ATOM 3446 O O . PRO B 1 156 ? 52.92900 78.21100 55.90800 1.000 26.38000 156 PRO B O 1
ATOM 3450 N N . GLN B 1 157 ? 55.08400 78.88700 56.02200 1.000 24.00000 157 GLN B N 1
ATOM 3451 C CA . GLN B 1 157 ? 54.74100 80.30600 55.92100 1.000 23.47000 157 GLN B CA 1
ATOM 3452 C C . GLN B 1 157 ? 54.22000 80.68400 54.54000 1.000 21.59000 157 GLN B C 1
ATOM 3453 O O . GLN B 1 157 ? 53.56800 81.72800 54.40100 1.000 18.24000 157 GLN B O 1
ATOM 3459 N N . LYS B 1 158 ? 54.51700 79.88900 53.51200 1.000 18.66000 158 LYS B N 1
ATOM 3460 C CA . LYS B 1 158 ? 54.08700 80.17500 52.14900 1.000 18.06000 158 LYS B CA 1
ATOM 3461 C C . LYS B 1 158 ? 52.82000 79.41600 51.77100 1.000 17.75000 158 LYS B C 1
ATOM 3462 O O . LYS B 1 158 ? 52.56200 79.22100 50.58000 1.000 16.12000 158 LYS B O 1
ATOM 3468 N N . ILE B 1 159 ? 52.03700 78.99400 52.76300 1.000 16.68000 159 ILE B N 1
ATOM 3469 C CA . ILE B 1 159 ? 50.73900 78.35500 52.58000 1.000 19.18000 159 ILE B CA 1
ATOM 3470 C C . ILE B 1 159 ? 49.67500 79.24900 53.19700 1.000 18.79000 159 ILE B C 1
ATOM 3471 O O . ILE B 1 159 ? 49.90300 79.87300 54.24100 1.000 18.58000 159 ILE B O 1
ATOM 3476 N N . MET B 1 160 ? 48.51800 79.32000 52.54100 1.000 17.37000 160 MET B N 1
ATOM 3477 C CA . MET B 1 160 ? 47.32100 79.94600 53.08800 1.000 17.24000 160 MET B CA 1
ATOM 3478 C C . MET B 1 160 ? 46.15900 79.00800 52.80400 1.000 15.12000 160 MET B C 1
ATOM 3479 O O . MET B 1 160 ? 45.91300 78.67600 51.64300 1.000 16.00000 160 MET B O 1
ATOM 3484 N N . ILE B 1 161 ? 45.47000 78.54900 53.84900 1.000 15.08000 161 ILE B N 1
ATOM 3485 C CA . ILE B 1 161 ? 44.30800 77.67600 53.68700 1.000 15.31000 161 ILE B CA 1
ATOM 3486 C C . ILE B 1 161 ? 43.06800 78.54200 53.85900 1.000 14.77000 161 ILE B C 1
ATOM 3487 O O . ILE B 1 161 ? 42.81800 79.06700 54.94800 1.000 18.30000 161 ILE B O 1
ATOM 3492 N N . ALA B 1 162 ? 42.30300 78.71700 52.78900 1.000 15.39000 162 ALA B N 1
ATOM 3493 C CA . ALA B 1 162 ? 41.12200 79.57000 52.79900 1.000 14.76000 162 ALA B CA 1
ATOM 3494 C C . ALA B 1 162 ? 39.85500 78.73900 52.63800 1.000 17.65000 162 ALA B C 1
ATOM 3495 O O . ALA B 1 162 ? 39.79900 77.82300 51.80900 1.000 17.69000 162 ALA B O 1
ATOM 3497 N N . GLY B 1 163 ? 38.82700 79.08200 53.41800 1.000 16.47000 163 GLY B N 1
ATOM 3498 C CA . GLY B 1 163 ? 37.58300 78.34000 53.42500 1.000 17.50000 163 GLY B CA 1
ATOM 3499 C C . GLY B 1 163 ? 37.49100 77.31500 54.52900 1.000 17.63000 163 GLY B C 1
ATOM 3500 O O . GLY B 1 163 ? 36.44200 76.66700 54.67000 1.000 18.81000 163 GLY B O 1
ATOM 3501 N N . ILE B 1 164 ? 38.54600 77.16100 55.31200 1.000 17.22000 164 ILE B N 1
ATOM 3502 C CA . ILE B 1 164 ? 38.62400 76.15700 56.36400 1.000 18.61000 164 ILE B CA 1
ATOM 3503 C C . ILE B 1 164 ? 37.87600 76.65300 57.59000 1.000 19.52000 164 ILE B C 1
ATOM 3504 O O . ILE B 1 164 ? 37.85000 77.85100 57.89500 1.000 20.14000 164 ILE B O 1
ATOM 3509 N N . HIS B 1 165 ? 37.25400 75.71300 58.29800 1.000 21.46000 165 HIS B N 1
ATOM 3510 C CA . HIS B 1 165 ? 36.55400 75.99700 59.54100 1.000 23.09000 165 HIS B CA 1
ATOM 3511 C C . HIS B 1 165 ? 36.38200 74.67200 60.26300 1.000 24.61000 165 HIS B C 1
ATOM 3512 O O . HIS B 1 165 ? 36.40900 73.60800 59.64400 1.000 23.88000 165 HIS B O 1
ATOM 3519 N N . ASP B 1 166 ? 36.21500 74.74900 61.58100 1.000 26.10000 166 ASP B N 1
ATOM 3520 C CA . ASP B 1 166 ? 35.94900 73.58300 62.41800 1.000 24.17000 166 ASP B CA 1
ATOM 3521 C C . ASP B 1 166 ? 36.90900 72.42000 62.14900 1.000 25.23000 166 ASP B C 1
ATOM 3522 O O . ASP B 1 166 ? 36.47400 71.30100 61.86200 1.000 27.57000 166 ASP B O 1
ATOM 3527 N N . PRO B 1 167 ? 38.21300 72.64800 62.24400 1.000 28.17000 167 PRO B N 1
ATOM 3528 C CA . PRO B 1 167 ? 39.16900 71.56900 61.98300 1.000 24.50000 167 PRO B CA 1
ATOM 3529 C C . PRO B 1 167 ? 39.16700 70.53500 63.10000 1.000 29.71000 167 PRO B C 1
ATOM 3530 O O . PRO B 1 167 ? 38.75900 70.80000 64.23300 1.000 29.82000 167 PRO B O 1
ATOM 3534 N N . LEU B 1 168 ? 39.64300 69.34200 62.76000 1.000 26.71000 168 LEU B N 1
ATOM 3535 C CA . LEU B 1 168 ? 39.84200 68.30000 63.75100 1.000 28.91000 168 LEU B CA 1
ATOM 3536 C C . LEU B 1 168 ? 40.93300 68.72700 64.72600 1.000 30.63000 168 LEU B C 1
ATOM 3537 O O . LEU B 1 168 ? 41.77200 69.56700 64.40000 1.000 29.22000 168 LEU B O 1
ATOM 3542 N N . PRO B 1 169 ? 40.93900 68.16700 65.94200 1.000 32.67000 169 PRO B N 1
ATOM 3543 C CA . PRO B 1 169 ? 41.98800 68.55300 66.90200 1.000 30.25000 169 PRO B CA 1
ATOM 3544 C C . PRO B 1 169 ? 43.40100 68.34200 66.38000 1.000 29.17000 169 PRO B C 1
ATOM 3545 O O . PRO B 1 169 ? 44.26200 69.20900 66.58600 1.000 30.70000 169 PRO B O 1
ATOM 3549 N N . TYR B 1 170 ? 43.66600 67.21600 65.70600 1.000 29.84000 170 TYR B N 1
ATOM 3550 C CA . TYR B 1 170 ? 44.98400 66.99800 65.11100 1.000 31.06000 170 TYR B CA 1
ATOM 3551 C C . TYR B 1 170 ? 45.33900 68.12300 64.14700 1.000 32.19000 170 TYR B C 1
ATOM 3552 O O . TYR B 1 170 ? 46.46500 68.64500 64.16600 1.000 27.76000 170 TYR B O 1
ATOM 3561 N N . GLU B 1 171 ? 44.38500 68.51500 63.30500 1.000 27.88000 171 GLU B N 1
ATOM 3562 C CA . GLU B 1 171 ? 44.64400 69.52800 62.28900 1.000 29.00000 171 GLU B CA 1
ATOM 3563 C C . GLU B 1 171 ? 44.87200 70.89700 62.91100 1.000 26.66000 171 GLU B C 1
ATOM 3564 O O . GLU B 1 171 ? 45.77700 71.62400 62.49300 1.000 27.02000 171 GLU B O 1
ATOM 3570 N N . ALA B 1 172 ? 44.04500 71.27700 63.88700 1.000 27.97000 172 ALA B N 1
ATOM 3571 C CA . ALA B 1 172 ? 44.24400 72.55900 64.55400 1.000 27.77000 172 ALA B CA 1
ATOM 3572 C C . ALA B 1 172 ? 45.62600 72.63200 65.18500 1.000 30.24000 172 ALA B C 1
ATOM 3573 O O . ALA B 1 172 ? 46.31700 73.65200 65.07600 1.000 27.42000 172 ALA B O 1
ATOM 3575 N N . ASN B 1 173 ? 46.06000 71.54200 65.82100 1.000 30.18000 173 ASN B N 1
ATOM 3576 C CA . ASN B 1 173 ? 47.38400 71.51400 66.43300 1.000 30.70000 173 ASN B CA 1
ATOM 3577 C C . ASN B 1 173 ? 48.48500 71.60000 65.38300 1.000 31.95000 173 ASN B C 1
ATOM 3578 O O . ASN B 1 173 ? 49.47800 72.31200 65.57300 1.000 32.20000 173 ASN B O 1
ATOM 3583 N N . PHE B 1 174 ? 48.33300 70.86800 64.27300 1.000 29.96000 174 PHE B N 1
ATOM 3584 C CA . PHE B 1 174 ? 49.31700 70.92100 63.19700 1.000 28.72000 174 PHE B CA 1
ATOM 3585 C C . PHE B 1 174 ? 49.41400 72.32800 62.62200 1.000 29.51000 174 PHE B C 1
ATOM 3586 O O . PHE B 1 174 ? 50.51300 72.83500 62.37200 1.000 26.83000 174 PHE B O 1
ATOM 3594 N N . ILE B 1 175 ? 48.27000 72.97900 62.42400 1.000 25.19000 175 ILE B N 1
ATOM 3595 C CA . ILE B 1 175 ? 48.26300 74.32200 61.85900 1.000 26.28000 175 ILE B CA 1
ATOM 3596 C C . ILE B 1 175 ? 48.92500 75.29900 62.81700 1.000 28.25000 175 ILE B C 1
ATOM 3597 O O . ILE B 1 175 ? 49.74900 76.12700 62.41600 1.000 25.92000 175 ILE B O 1
ATOM 3602 N N . SER B 1 176 ? 48.58900 75.19800 64.10200 1.000 26.55000 176 SER B N 1
ATOM 3603 C CA . SER B 1 176 ? 49.18100 76.08600 65.09200 1.000 28.87000 176 SER B CA 1
ATOM 3604 C C . SER B 1 176 ? 50.68000 75.84800 65.21500 1.000 29.17000 176 SER B C 1
ATOM 3605 O O . SER B 1 176 ? 51.47300 76.79700 65.21800 1.000 33.94000 176 SER B O 1
ATOM 3608 N N . GLU B 1 177 ? 51.09000 74.57700 65.29500 1.000 27.91000 177 GLU B N 1
ATOM 3609 C CA . GLU B 1 177 ? 52.49900 74.26700 65.51700 1.000 31.63000 177 GLU B CA 1
ATOM 3610 C C . GLU B 1 177 ? 53.37400 74.71000 64.34900 1.000 32.07000 177 GLU B C 1
ATOM 3611 O O . GLU B 1 177 ? 54.54000 75.05900 64.55500 1.000 32.04000 177 GLU B O 1
ATOM 3617 N N . HIS B 1 178 ? 52.83600 74.72800 63.12700 1.000 30.53000 178 HIS B N 1
ATOM 3618 C CA . HIS B 1 178 ? 53.61200 75.12200 61.95800 1.000 29.45000 178 HIS B CA 1
ATOM 3619 C C . HIS B 1 178 ? 53.36300 76.56100 61.53300 1.000 28.70000 178 HIS B C 1
ATOM 3620 O O . HIS B 1 178 ? 53.96600 77.00900 60.55300 1.000 31.24000 178 HIS B O 1
ATOM 3627 N N . LYS B 1 179 ? 52.50300 77.29200 62.24800 1.000 25.51000 179 LYS B N 1
ATOM 3628 C CA . LYS B 1 179 ? 52.19000 78.68800 61.93900 1.000 31.53000 179 LYS B CA 1
ATOM 3629 C C . LYS B 1 179 ? 51.62900 78.82900 60.52400 1.000 30.35000 179 LYS B C 1
ATOM 3630 O O . LYS B 1 179 ? 51.90100 79.80500 59.81800 1.000 30.85000 179 LYS B O 1
ATOM 3636 N N . ILE B 1 180 ? 50.82900 77.84800 60.11300 1.000 27.26000 180 ILE B N 1
ATOM 3637 C CA . ILE B 1 180 ? 50.16700 77.89500 58.81000 1.000 25.21000 180 ILE B CA 1
ATOM 3638 C C . ILE B 1 180 ? 49.01300 78.88400 58.87700 1.000 20.52000 180 ILE B C 1
ATOM 3639 O O . ILE B 1 180 ? 48.16600 78.81900 59.77600 1.000 21.97000 180 ILE B O 1
ATOM 3644 N N . GLN B 1 181 ? 48.97600 79.80900 57.92500 1.000 25.57000 181 GLN B N 1
ATOM 3645 C CA . GLN B 1 181 ? 47.94800 80.83200 57.91900 1.000 21.76000 181 GLN B CA 1
ATOM 3646 C C . GLN B 1 181 ? 46.63500 80.27700 57.38400 1.000 18.73000 181 GLN B C 1
ATOM 3647 O O . GLN B 1 181 ? 46.61000 79.37000 56.54700 1.000 20.39000 181 GLN B O 1
ATOM 3653 N N . THR B 1 182 ? 45.53700 80.82200 57.90200 1.000 19.68000 182 THR B N 1
ATOM 3654 C CA . THR B 1 182 ? 44.20900 80.39000 57.50300 1.000 18.69000 182 THR B CA 1
ATOM 3655 C C . THR B 1 182 ? 43.31400 81.59700 57.28200 1.000 19.49000 182 THR B C 1
ATOM 3656 O O . THR B 1 182 ? 43.58000 82.70600 57.75800 1.000 21.24000 182 THR B O 1
ATOM 3660 N N . CYS B 1 183 ? 42.22000 81.35200 56.57200 1.000 16.03000 183 CYS B N 1
ATOM 3661 C CA . CYS B 1 183 ? 41.21300 82.37000 56.30800 1.000 15.83000 183 CYS B CA 1
ATOM 3662 C C . CYS B 1 183 ? 39.86000 81.67800 56.32300 1.000 20.55000 183 CYS B C 1
ATOM 3663 O O . CYS B 1 183 ? 39.60800 80.80000 55.49600 1.000 18.96000 183 CYS B O 1
ATOM 3666 N N . SER B 1 184 ? 39.00000 82.06200 57.25800 1.000 18.62000 184 SER B N 1
ATOM 3667 C CA . SER B 1 184 ? 37.71200 81.39200 57.41200 1.000 19.35000 184 SER B CA 1
ATOM 3668 C C . SER B 1 184 ? 36.73800 81.79500 56.30400 1.000 18.23000 184 SER B C 1
ATOM 3669 O O . SER B 1 184 ? 36.94100 82.79700 55.61600 1.000 17.26000 184 SER B O 1
ATOM 3672 N N . PRO B 1 185 ? 35.66400 81.02100 56.11600 1.000 20.47000 185 PRO B N 1
ATOM 3673 C CA . PRO B 1 185 ? 34.63700 81.43600 55.14100 1.000 19.07000 185 PRO B CA 1
ATOM 3674 C C . PRO B 1 185 ? 34.14000 82.85500 55.38500 1.000 20.84000 185 PRO B C 1
ATOM 3675 O O . PRO B 1 185 ? 34.00000 83.65100 54.44900 1.000 18.06000 185 PRO B O 1
ATOM 3679 N N . GLU B 1 186 ? 33.89200 83.19400 56.64600 1.000 19.27000 186 GLU B N 1
ATOM 3680 C CA . GLU B 1 186 ? 33.43400 84.53600 56.98600 1.000 21.84000 186 GLU B CA 1
ATOM 3681 C C . GLU B 1 186 ? 34.47300 85.58700 56.60800 1.000 19.97000 186 GLU B C 1
ATOM 3682 O O . GLU B 1 186 ? 34.12900 86.66500 56.10100 1.000 21.43000 186 GLU B O 1
ATOM 3688 N N . GLN B 1 187 ? 35.75600 85.28600 56.83500 1.000 18.05000 187 GLN B N 1
ATOM 3689 C CA . GLN B 1 187 ? 36.81600 86.21200 56.44700 1.000 18.67000 187 GLN B CA 1
ATOM 3690 C C . GLN B 1 187 ? 36.93000 86.34100 54.93100 1.000 20.96000 187 GLN B C 1
ATOM 3691 O O . GLN B 1 187 ? 37.23400 87.42600 54.42100 1.000 19.56000 187 GLN B O 1
ATOM 3697 N N . VAL B 1 188 ? 36.71400 85.25000 54.19200 1.000 18.45000 188 VAL B N 1
ATOM 3698 C CA . VAL B 1 188 ? 36.69800 85.36100 52.73300 1.000 18.54000 188 VAL B CA 1
ATOM 3699 C C . VAL B 1 188 ? 35.59500 86.31800 52.30100 1.000 17.88000 188 VAL B C 1
ATOM 3700 O O . VAL B 1 188 ? 35.81100 87.21100 51.47100 1.000 17.53000 188 VAL B O 1
ATOM 3704 N N . ARG B 1 189 ? 34.40000 86.16500 52.88700 1.000 20.39000 189 ARG B N 1
ATOM 3705 C CA . ARG B 1 189 ? 33.25600 86.95300 52.43300 1.000 21.08000 189 ARG B CA 1
ATOM 3706 C C . ARG B 1 189 ? 33.37600 88.41900 52.82000 1.000 23.13000 189 ARG B C 1
ATOM 3707 O O . ARG B 1 189 ? 32.75800 89.26600 52.16000 1.000 24.64000 189 ARG B O 1
ATOM 3715 N N . SER B 1 190 ? 34.15100 88.72800 53.86600 1.000 21.69000 190 SER B N 1
ATOM 3716 C CA . SER B 1 190 ? 34.41500 90.09400 54.30400 1.000 23.86000 190 SER B CA 1
ATOM 3717 C C . SER B 1 190 ? 35.52300 90.76900 53.51300 1.000 23.29000 190 SER B C 1
ATOM 3718 O O . SER B 1 190 ? 35.89700 91.89800 53.84900 1.000 24.82000 190 SER B O 1
ATOM 3721 N N . GLY B 1 191 ? 36.06500 90.10800 52.49300 1.000 19.70000 191 GLY B N 1
ATOM 3722 C CA . GLY B 1 191 ? 37.08000 90.70700 51.64300 1.000 19.92000 191 GLY B CA 1
ATOM 3723 C C . GLY B 1 191 ? 38.41500 89.98300 51.63300 1.000 19.17000 191 GLY B C 1
ATOM 3724 O O . GLY B 1 191 ? 39.34300 90.45700 50.96200 1.000 17.64000 191 GLY B O 1
ATOM 3725 N N . ALA B 1 192 ? 38.55100 88.86600 52.34600 1.000 15.70000 192 ALA B N 1
ATOM 3726 C CA . ALA B 1 192 ? 39.75800 88.03300 52.31100 1.000 15.93000 192 ALA B CA 1
ATOM 3727 C C . ALA B 1 192 ? 41.01200 88.80900 52.71000 1.000 17.82000 192 ALA B C 1
ATOM 3728 O O . ALA B 1 192 ? 42.10300 88.57100 52.18300 1.000 15.16000 192 ALA B O 1
ATOM 3730 N N . GLN B 1 193 ? 40.86800 89.72600 53.66000 1.000 16.43000 193 GLN B N 1
ATOM 3731 C CA . GLN B 1 193 ? 42.03200 90.46900 54.13300 1.000 15.61000 193 GLN B CA 1
ATOM 3732 C C . GLN B 1 193 ? 43.19000 89.57100 54.57400 1.000 16.87000 193 GLN B C 1
ATOM 3733 O O . GLN B 1 193 ? 44.34200 89.92300 54.27500 1.000 18.05000 193 GLN B O 1
ATOM 3739 N N . PRO B 1 194 ? 42.98600 88.43600 55.26800 1.000 17.59000 194 PRO B N 1
ATOM 3740 C CA . PRO B 1 194 ? 44.15300 87.59900 55.60400 1.000 18.41000 194 PRO B CA 1
ATOM 3741 C C . PRO B 1 194 ? 44.91700 87.10100 54.38700 1.000 17.33000 194 PRO B C 1
ATOM 3742 O O . PRO B 1 194 ? 46.14800 86.99200 54.44100 1.000 14.97000 194 PRO B O 1
ATOM 3746 N N . VAL B 1 195 ? 44.21800 86.77000 53.30300 1.000 16.09000 195 VAL B N 1
ATOM 3747 C CA . VAL B 1 195 ? 44.89200 86.33000 52.08400 1.000 15.76000 195 VAL B CA 1
ATOM 3748 C C . VAL B 1 195 ? 45.69700 87.47200 51.48700 1.000 14.10000 195 VAL B C 1
ATOM 3749 O O . VAL B 1 195 ? 46.85500 87.29800 51.09200 1.000 16.63000 195 VAL B O 1
ATOM 3753 N N . LEU B 1 196 ? 45.09000 88.65800 51.40700 1.000 15.27000 196 LEU B N 1
ATOM 3754 C CA . LEU B 1 196 ? 45.78900 89.81100 50.84800 1.000 15.53000 196 LEU B CA 1
ATOM 3755 C C . LEU B 1 196 ? 47.00900 90.17300 51.69600 1.000 14.71000 196 LEU B C 1
ATOM 3756 O O . LEU B 1 196 ? 48.09000 90.44800 51.15400 1.000 16.24000 196 LEU B O 1
ATOM 3761 N N . ASP B 1 197 ? 46.84400 90.20200 53.02300 1.000 17.13000 197 ASP B N 1
ATOM 3762 C CA . ASP B 1 197 ? 47.97300 90.49800 53.90400 1.000 16.03000 197 ASP B CA 1
ATOM 3763 C C . ASP B 1 197 ? 49.07600 89.46300 53.73700 1.000 18.37000 197 ASP B C 1
ATOM 3764 O O . ASP B 1 197 ? 50.26500 89.80500 53.72500 1.000 15.80000 197 ASP B O 1
ATOM 3769 N N . TRP B 1 198 ? 48.69700 88.18700 53.60200 1.000 15.79000 198 TRP B N 1
ATOM 3770 C CA . TRP B 1 198 ? 49.69300 87.12000 53.49200 1.000 17.17000 198 TRP B CA 1
ATOM 3771 C C . TRP B 1 198 ? 50.50400 87.25500 52.20200 1.000 16.18000 198 TRP B C 1
ATOM 3772 O O . TRP B 1 198 ? 51.73700 87.10800 52.21700 1.000 14.70000 198 TRP B O 1
ATOM 3783 N N . ILE B 1 199 ? 49.84300 87.57400 51.08500 1.000 13.44000 199 ILE B N 1
ATOM 3784 C CA . ILE B 1 199 ? 50.55400 87.78000 49.82100 1.000 14.20000 199 ILE B CA 1
ATOM 3785 C C . ILE B 1 199 ? 51.53800 88.93400 49.96000 1.000 17.21000 199 ILE B C 1
ATOM 3786 O O . ILE B 1 199 ? 52.68400 88.85400 49.50200 1.000 15.63000 199 ILE B O 1
ATOM 3791 N N . LYS B 1 200 ? 51.11700 90.00400 50.63300 1.000 15.70000 200 LYS B N 1
ATOM 3792 C CA . LYS B 1 200 ? 51.96700 91.18700 50.77900 1.000 15.67000 200 LYS B CA 1
ATOM 3793 C C . LYS B 1 200 ? 53.13600 90.92100 51.72000 1.000 14.51000 200 LYS B C 1
ATOM 3794 O O . LYS B 1 200 ? 54.29400 91.21300 51.39200 1.000 16.79000 200 LYS B O 1
ATOM 3800 N N . ASN B 1 201 ? 52.84900 90.38100 52.90200 1.000 14.12000 201 ASN B N 1
ATOM 3801 C CA . ASN B 1 201 ? 53.89500 90.21800 53.90900 1.000 16.95000 201 ASN B CA 1
ATOM 3802 C C . ASN B 1 201 ? 54.88200 89.12800 53.53100 1.000 18.91000 201 ASN B C 1
ATOM 3803 O O . ASN B 1 201 ? 56.08700 89.27100 53.76800 1.000 18.63000 201 ASN B O 1
ATOM 3808 N N . GLU B 1 202 ? 54.39600 88.02000 52.96900 1.000 16.26000 202 GLU B N 1
ATOM 3809 C CA . GLU B 1 202 ? 55.28600 86.94000 52.55600 1.000 17.28000 202 GLU B CA 1
ATOM 3810 C C . GLU B 1 202 ? 55.95100 87.20100 51.21800 1.000 17.16000 202 GLU B C 1
ATOM 3811 O O . GLU B 1 202 ? 56.83400 86.42800 50.82600 1.000 21.60000 202 GLU B O 1
ATOM 3817 N N . LYS B 1 203 ? 55.55400 88.26800 50.51800 1.000 16.27000 203 LYS B N 1
ATOM 3818 C CA . LYS B 1 203 ? 56.05300 88.58400 49.18400 1.000 16.57000 203 LYS B CA 1
ATOM 3819 C C . LYS B 1 203 ? 55.85300 87.39000 48.25500 1.000 20.74000 203 LYS B C 1
ATOM 3820 O O . LYS B 1 203 ? 56.79000 86.87800 47.64200 1.000 19.19000 203 LYS B O 1
ATOM 3826 N N . ILE B 1 204 ? 54.60200 86.93500 48.18200 1.000 17.40000 204 ILE B N 1
ATOM 3827 C CA . ILE B 1 204 ? 54.24100 85.83600 47.29400 1.000 18.99000 204 ILE B CA 1
ATOM 3828 C C . ILE B 1 204 ? 54.23700 86.39800 45.88000 1.000 19.26000 204 ILE B C 1
ATOM 3829 O O . ILE B 1 204 ? 53.35400 87.18400 45.52700 1.000 19.66000 204 ILE B O 1
ATOM 3834 N N . GLU B 1 205 ? 55.21600 86.00800 45.06400 1.000 17.65000 205 GLU B N 1
ATOM 3835 C CA . GLU B 1 205 ? 55.31800 86.53400 43.70600 1.000 18.35000 205 GLU B CA 1
ATOM 3836 C C . GLU B 1 205 ? 54.57100 85.67800 42.68900 1.000 19.42000 205 GLU B C 1
ATOM 3837 O O . GLU B 1 205 ? 54.00200 86.21400 41.73500 1.000 17.44000 205 GLU B O 1
ATOM 3843 N N . TYR B 1 206 ? 54.58700 84.36000 42.87300 1.000 18.17000 206 TYR B N 1
ATOM 3844 C CA . TYR B 1 206 ? 53.89000 83.41700 42.00700 1.000 17.85000 206 TYR B CA 1
ATOM 3845 C C . TYR B 1 206 ? 52.93200 82.58900 42.85000 1.000 16.46000 206 TYR B C 1
ATOM 3846 O O . TYR B 1 206 ? 53.21600 82.28000 44.00400 1.000 17.51000 206 TYR B O 1
ATOM 3855 N N . LEU B 1 207 ? 51.77600 82.24000 42.28100 1.000 16.41000 207 LEU B N 1
ATOM 3856 C CA . LEU B 1 207 ? 50.70600 81.66900 43.08800 1.000 14.35000 207 LEU B CA 1
ATOM 3857 C C . LEU B 1 207 ? 50.21600 80.36600 42.47300 1.000 15.90000 207 LEU B C 1
ATOM 3858 O O . LEU B 1 207 ? 49.89000 80.32900 41.28600 1.000 17.47000 207 LEU B O 1
ATOM 3863 N N . ALA B 1 208 ? 50.15400 79.31300 43.28800 1.000 16.41000 208 ALA B N 1
ATOM 3864 C CA . ALA B 1 208 ? 49.52800 78.03900 42.92800 1.000 16.12000 208 ALA B CA 1
ATOM 3865 C C . ALA B 1 208 ? 48.22600 77.92100 43.70800 1.000 17.11000 208 ALA B C 1
ATOM 3866 O O . ALA B 1 208 ? 48.23900 77.93100 44.94500 1.000 16.48000 208 ALA B O 1
ATOM 3868 N N . ILE B 1 209 ? 47.10000 77.85000 42.99000 1.000 17.06000 209 ILE B N 1
ATOM 3869 C CA . ILE B 1 209 ? 45.76800 77.86900 43.58900 1.000 14.22000 209 ILE B CA 1
ATOM 3870 C C . ILE B 1 209 ? 45.18400 76.47200 43.49000 1.000 14.29000 209 ILE B C 1
ATOM 3871 O O . ILE B 1 209 ? 45.03600 75.93900 42.38500 1.000 15.85000 209 ILE B O 1
ATOM 3876 N N . HIS B 1 210 ? 44.84600 75.88300 44.62800 1.000 13.40000 210 HIS B N 1
ATOM 3877 C CA . HIS B 1 210 ? 44.15400 74.59900 44.66700 1.000 13.30000 210 HIS B CA 1
ATOM 3878 C C . HIS B 1 210 ? 42.71900 74.83200 45.11300 1.000 13.29000 210 HIS B C 1
ATOM 3879 O O . HIS B 1 210 ? 42.48200 75.32300 46.22400 1.000 15.69000 210 HIS B O 1
ATOM 3886 N N . ILE B 1 211 ? 41.75700 74.48100 44.26900 1.000 14.67000 211 ILE B N 1
ATOM 3887 C CA . ILE B 1 211 ? 40.35300 74.60400 44.64200 1.000 15.20000 211 ILE B CA 1
ATOM 3888 C C . ILE B 1 211 ? 39.81100 73.20300 44.83800 1.000 15.64000 211 ILE B C 1
ATOM 3889 O O . ILE B 1 211 ? 39.61500 72.46600 43.86200 1.000 16.71000 211 ILE B O 1
ATOM 3894 N N . ASP B 1 212 ? 39.57700 72.82900 46.09700 1.000 15.53000 212 ASP B N 1
ATOM 3895 C CA . ASP B 1 212 ? 38.79500 71.63900 46.43200 1.000 17.23000 212 ASP B CA 1
ATOM 3896 C C . ASP B 1 212 ? 37.33000 72.06300 46.41600 1.000 16.22000 212 ASP B C 1
ATOM 3897 O O . ASP B 1 212 ? 36.91300 72.88700 47.23100 1.000 17.04000 212 ASP B O 1
ATOM 3902 N N . LEU B 1 213 ? 36.54500 71.51200 45.47900 1.000 17.65000 213 LEU B N 1
ATOM 3903 C CA . LEU B 1 213 ? 35.16500 71.96200 45.32100 1.000 16.12000 213 LEU B CA 1
ATOM 3904 C C . LEU B 1 213 ? 34.32400 71.75200 46.57900 1.000 16.59000 213 LEU B C 1
ATOM 3905 O O . LEU B 1 213 ? 33.26300 72.37900 46.70600 1.000 15.19000 213 LEU B O 1
ATOM 3910 N N . ASP B 1 214 ? 34.76900 70.91700 47.51800 1.000 17.65000 214 ASP B N 1
ATOM 3911 C CA . ASP B 1 214 ? 33.98900 70.76400 48.73800 1.000 18.41000 214 ASP B CA 1
ATOM 3912 C C . ASP B 1 214 ? 34.16600 71.93800 49.69100 1.000 19.74000 214 ASP B C 1
ATOM 3913 O O . ASP B 1 214 ? 33.58500 71.92000 50.78300 1.000 18.34000 214 ASP B O 1
ATOM 3918 N N . VAL B 1 215 ? 34.91700 72.97100 49.28900 1.000 18.76000 215 VAL B N 1
ATOM 3919 C CA . VAL B 1 215 ? 34.80500 74.26500 49.95100 1.000 17.18000 215 VAL B CA 1
ATOM 3920 C C . VAL B 1 215 ? 33.42700 74.88300 49.72100 1.000 19.17000 215 VAL B C 1
ATOM 3921 O O . VAL B 1 215 ? 33.03500 75.81500 50.44000 1.000 18.04000 215 VAL B O 1
ATOM 3925 N N . LEU B 1 216 ? 32.67600 74.39100 48.73100 1.000 19.07000 216 LEU B N 1
ATOM 3926 C CA . LEU B 1 216 ? 31.38800 74.96900 48.36300 1.000 17.37000 216 LEU B CA 1
ATOM 3927 C C . LEU B 1 216 ? 30.26600 74.38300 49.21200 1.000 18.61000 216 LEU B C 1
ATOM 3928 O O . LEU B 1 216 ? 30.24200 73.18200 49.49200 1.000 19.82000 216 LEU B O 1
ATOM 3933 N N . ASP B 1 217 ? 29.34100 75.24500 49.61500 1.000 17.70000 217 ASP B N 1
ATOM 3934 C CA . ASP B 1 217 ? 28.17400 74.83600 50.38100 1.000 17.05000 217 ASP B CA 1
ATOM 3935 C C . ASP B 1 217 ? 27.37700 73.83600 49.55600 1.000 18.29000 217 ASP B C 1
ATOM 3936 O O . ASP B 1 217 ? 26.95700 74.16800 48.44000 1.000 18.54000 217 ASP B O 1
ATOM 3941 N N . PRO B 1 218 ? 27.17700 72.61000 50.03600 1.000 17.98000 218 PRO B N 1
ATOM 3942 C CA . PRO B 1 218 ? 26.49400 71.60800 49.20200 1.000 18.84000 218 PRO B CA 1
ATOM 3943 C C . PRO B 1 218 ? 25.03000 71.92300 48.98300 1.000 21.35000 218 PRO B C 1
ATOM 3944 O O . PRO B 1 218 ? 24.41400 71.34300 48.07900 1.000 20.81000 218 PRO B O 1
ATOM 3948 N N . HIS B 1 219 ? 24.45100 72.83800 49.76100 1.000 19.91000 219 HIS B N 1
ATOM 3949 C CA . HIS B 1 219 ? 23.08300 73.25300 49.47700 1.000 24.07000 219 HIS B CA 1
ATOM 3950 C C . HIS B 1 219 ? 22.97700 73.95500 48.13400 1.000 23.56000 219 HIS B C 1
ATOM 3951 O O . HIS B 1 219 ? 21.90600 73.92600 47.51200 1.000 25.31000 219 HIS B O 1
ATOM 3958 N N . ASN B 1 220 ? 24.06400 74.59100 47.67100 1.000 20.70000 220 ASN B N 1
ATOM 3959 C CA . ASN B 1 220 ? 24.02300 75.39700 46.46100 1.000 22.91000 220 ASN B CA 1
ATOM 3960 C C . ASN B 1 220 ? 24.82700 74.82800 45.30100 1.000 19.83000 220 ASN B C 1
ATOM 3961 O O . ASN B 1 220 ? 24.61100 75.24300 44.15800 1.000 20.41000 220 ASN B O 1
ATOM 3966 N N . PHE B 1 221 ? 25.75100 73.91000 45.56300 1.000 17.33000 221 PHE B N 1
ATOM 3967 C CA . PHE B 1 221 ? 26.49300 73.20000 44.52600 1.000 18.33000 221 PHE B CA 1
ATOM 3968 C C . PHE B 1 221 ? 26.46100 71.72700 44.90300 1.000 15.88000 221 PHE B C 1
ATOM 3969 O O . PHE B 1 221 ? 27.04700 71.32500 45.91200 1.000 16.46000 221 PHE B O 1
ATOM 3977 N N . ARG B 1 222 ? 25.76400 70.92200 44.10200 1.000 15.17000 222 ARG B N 1
ATOM 3978 C CA . ARG B 1 222 ? 25.40300 69.57300 44.50400 1.000 16.43000 222 ARG B CA 1
ATOM 3979 C C . ARG B 1 222 ? 26.27500 68.50800 43.85300 1.000 20.59000 222 ARG B C 1
ATOM 3980 O O . ARG B 1 222 ? 25.86100 67.35000 43.75600 1.000 23.50000 222 ARG B O 1
ATOM 3988 N N . SER B 1 223 ? 27.46800 68.87200 43.40100 1.000 17.30000 223 SER B N 1
ATOM 3989 C CA . SER B 1 223 ? 28.34500 67.86900 42.81200 1.000 15.56000 223 SER B CA 1
ATOM 3990 C C . SER B 1 223 ? 29.61100 67.74100 43.64200 1.000 17.84000 223 SER B C 1
ATOM 3991 O O . SER B 1 223 ? 30.72600 67.76600 43.10700 1.000 15.48000 223 SER B O 1
ATOM 3994 N N . VAL B 1 224 ? 29.42900 67.59800 44.95300 1.000 18.52000 224 VAL B N 1
ATOM 3995 C CA . VAL B 1 224 ? 30.50400 67.38200 45.90800 1.000 17.24000 224 VAL B CA 1
ATOM 3996 C C . VAL B 1 224 ? 30.06700 66.26200 46.84100 1.000 18.99000 224 VAL B C 1
ATOM 3997 O O . VAL B 1 224 ? 28.89700 65.88200 46.88700 1.000 17.34000 224 VAL B O 1
ATOM 4001 N N . LEU B 1 225 ? 31.03600 65.73800 47.59700 1.000 17.44000 225 LEU B N 1
ATOM 4002 C CA . LEU B 1 225 ? 30.77200 64.58700 48.45400 1.000 19.42000 225 LEU B CA 1
ATOM 4003 C C . LEU B 1 225 ? 29.58700 64.84400 49.38100 1.000 19.83000 225 LEU B C 1
ATOM 4004 O O . LEU B 1 225 ? 28.72300 63.97600 49.55200 1.000 18.70000 225 LEU B O 1
ATOM 4009 N N . PHE B 1 226 ? 29.51300 66.04800 49.94900 1.000 18.35000 226 PHE B N 1
ATOM 4010 C CA . PHE B 1 226 ? 28.52500 66.38100 50.96900 1.000 18.15000 226 PHE B CA 1
ATOM 4011 C C . PHE B 1 226 ? 27.13700 66.64200 50.40300 1.000 19.03000 226 PHE B C 1
ATOM 4012 O O . PHE B 1 226 ? 26.20600 66.89200 51.17400 1.000 19.52000 226 PHE B O 1
ATOM 4020 N N . ALA B 1 227 ? 26.96300 66.57900 49.08700 1.000 18.49000 227 ALA B N 1
ATOM 4021 C CA . ALA B 1 227 ? 25.63700 66.63500 48.49200 1.000 18.99000 227 ALA B CA 1
ATOM 4022 C C . ALA B 1 227 ? 25.19400 65.28400 47.94900 1.000 19.96000 227 ALA B C 1
ATOM 4023 O O . ALA B 1 227 ? 24.29300 65.23200 47.10500 1.000 21.26000 227 ALA B O 1
ATOM 4025 N N . LYS B 1 228 ? 25.80900 64.19400 48.40600 1.000 19.70000 228 LYS B N 1
ATOM 4026 C CA . LYS B 1 228 ? 25.46600 62.87600 47.88100 1.000 19.34000 228 LYS B CA 1
ATOM 4027 C C . LYS B 1 228 ? 23.98500 62.60900 48.12400 1.000 22.30000 228 LYS B C 1
ATOM 4028 O O . LYS B 1 228 ? 23.51600 62.75200 49.26200 1.000 22.41000 228 LYS B O 1
ATOM 4034 N N . PRO B 1 229 ? 23.21300 62.26000 47.09200 1.000 22.21000 229 PRO B N 1
ATOM 4035 C CA . PRO B 1 229 ? 21.77800 62.03000 47.29400 1.000 21.87000 229 PRO B CA 1
ATOM 4036 C C . PRO B 1 229 ? 21.52500 60.97600 48.36100 1.000 22.27000 229 PRO B C 1
ATOM 4037 O O . PRO B 1 229 ? 22.19300 59.94300 48.41100 1.000 24.91000 229 PRO B O 1
ATOM 4041 N N . GLY B 1 230 ? 20.54400 61.24800 49.21900 1.000 27.92000 230 GLY B N 1
ATOM 4042 C CA . GLY B 1 230 ? 20.14300 60.29100 50.23100 1.000 27.91000 230 GLY B CA 1
ATOM 4043 C C . GLY B 1 230 ? 20.99700 60.24900 51.47800 1.000 31.22000 230 GLY B C 1
ATOM 4044 O O . GLY B 1 230 ? 20.79300 59.36300 52.31600 1.000 30.94000 230 GLY B O 1
ATOM 4045 N N . ARG B 1 231 ? 21.94600 61.16900 51.63600 1.000 27.92000 231 ARG B N 1
ATOM 4046 C CA . ARG B 1 231 ? 22.79100 61.16700 52.82000 1.000 27.09000 231 ARG B CA 1
ATOM 4047 C C . ARG B 1 231 ? 21.99900 61.56200 54.06500 1.000 29.56000 231 ARG B C 1
ATOM 4048 O O . ARG B 1 231 ? 20.94700 62.20000 53.99300 1.000 30.21000 231 ARG B O 1
ATOM 4056 N N . GLY B 1 232 ? 22.54000 61.18700 55.22400 1.000 34.16000 232 GLY B N 1
ATOM 4057 C CA . GLY B 1 232 ? 22.10000 61.71800 56.49400 1.000 36.11000 232 GLY B CA 1
ATOM 4058 C C . GLY B 1 232 ? 23.07800 62.75000 57.03000 1.000 36.86000 232 GLY B C 1
ATOM 4059 O O . GLY B 1 232 ? 24.06900 63.10700 56.38900 1.000 35.42000 232 GLY B O 1
ATOM 4060 N N . GLN B 1 233 ? 22.79700 63.22200 58.24800 1.000 39.17000 233 GLN B N 1
ATOM 4061 C CA . GLN B 1 233 ? 23.62400 64.28200 58.82300 1.000 37.80000 233 GLN B CA 1
ATOM 4062 C C . GLN B 1 233 ? 25.02300 63.78300 59.18200 1.000 38.23000 233 GLN B C 1
ATOM 4063 O O . GLN B 1 233 ? 26.00900 64.50900 59.00200 1.000 35.19000 233 GLN B O 1
ATOM 4069 N N . HIS B 1 234 ? 25.14000 62.54900 59.67800 1.000 36.55000 234 HIS B N 1
ATOM 4070 C CA . HIS B 1 234 ? 26.38300 62.07700 60.27800 1.000 36.17000 234 HIS B CA 1
ATOM 4071 C C . HIS B 1 234 ? 27.14200 61.09100 59.39400 1.000 37.51000 234 HIS B C 1
ATOM 4072 O O . HIS B 1 234 ? 28.05800 60.41600 59.87700 1.000 36.95000 234 HIS B O 1
ATOM 4079 N N . ASP B 1 235 ? 26.81100 61.02300 58.09900 1.000 33.24000 235 ASP B N 1
ATOM 4080 C CA . ASP B 1 235 ? 27.43100 60.03500 57.21800 1.000 33.03000 235 ASP B CA 1
ATOM 4081 C C . ASP B 1 235 ? 28.93200 60.24000 57.08000 1.000 34.59000 235 ASP B C 1
ATOM 4082 O O . ASP B 1 235 ? 29.66900 59.28400 56.80600 1.000 35.75000 235 ASP B O 1
ATOM 4087 N N . PHE B 1 236 ? 29.40600 61.47200 57.24300 1.000 34.23000 236 PHE B N 1
ATOM 4088 C CA . PHE B 1 236 ? 30.81100 61.78400 57.02700 1.000 36.24000 236 PHE B CA 1
ATOM 4089 C C . PHE B 1 236 ? 31.53400 62.09900 58.32900 1.000 35.97000 236 PHE B C 1
ATOM 4090 O O . PHE B 1 236 ? 32.56700 62.77400 58.31200 1.000 40.04000 236 PHE B O 1
ATOM 4098 N N . GLY B 1 237 ? 31.01600 61.60500 59.45400 1.000 39.09000 237 GLY B N 1
ATOM 4099 C CA . GLY B 1 237 ? 31.67700 61.78600 60.73100 1.000 36.65000 237 GLY B CA 1
ATOM 4100 C C . GLY B 1 237 ? 31.56600 63.17400 61.30900 1.000 36.70000 237 GLY B C 1
ATOM 4101 O O . GLY B 1 237 ? 32.35400 63.53100 62.18700 1.000 37.97000 237 GLY B O 1
ATOM 4102 N N . ASP B 1 238 ? 30.60400 63.96900 60.83600 1.000 36.39000 238 ASP B N 1
ATOM 4103 C CA . ASP B 1 238 ? 30.40300 65.35400 61.26300 1.000 38.45000 238 ASP B CA 1
ATOM 4104 C C . ASP B 1 238 ? 31.61200 66.23700 60.95800 1.000 33.31000 238 ASP B C 1
ATOM 4105 O O . ASP B 1 238 ? 31.79800 67.27600 61.59200 1.000 35.33000 238 ASP B O 1
ATOM 4110 N N . VAL B 1 239 ? 32.44300 65.84000 59.98800 1.000 31.16000 239 VAL B N 1
ATOM 4111 C CA . VAL B 1 239 ? 33.53500 66.70000 59.54100 1.000 27.15000 239 VAL B CA 1
ATOM 4112 C C . VAL B 1 239 ? 32.96200 67.98800 58.93800 1.000 27.26000 239 VAL B C 1
ATOM 4113 O O . VAL B 1 239 ? 31.77800 68.07300 58.58800 1.000 26.70000 239 VAL B O 1
ATOM 4117 N N . ALA B 1 240 ? 33.82000 69.00500 58.83200 1.000 26.11000 240 ALA B N 1
ATOM 4118 C CA . ALA B 1 240 ? 33.41200 70.28800 58.26800 1.000 26.10000 240 ALA B CA 1
ATOM 4119 C C . ALA B 1 240 ? 32.91100 70.12500 56.83900 1.000 23.17000 240 ALA B C 1
ATOM 4120 O O . ALA B 1 240 ? 33.46300 69.34700 56.05700 1.000 23.75000 240 ALA B O 1
ATOM 4122 N N . GLU B 1 241 ? 31.87300 70.88400 56.49100 1.000 22.97000 241 GLU B N 1
ATOM 4123 C CA . GLU B 1 241 ? 31.32300 70.92100 55.13800 1.000 22.43000 241 GLU B CA 1
ATOM 4124 C C . GLU B 1 241 ? 31.42200 72.33600 54.57400 1.000 21.46000 241 GLU B C 1
ATOM 4125 O O . GLU B 1 241 ? 31.65500 73.30700 55.29900 1.000 23.29000 241 GLU B O 1
ATOM 4131 N N . GLY B 1 242 ? 31.21500 72.44300 53.26400 1.000 20.94000 242 GLY B N 1
ATOM 4132 C CA . GLY B 1 242 ? 31.47400 73.70200 52.58600 1.000 22.70000 242 GLY B CA 1
ATOM 4133 C C . GLY B 1 242 ? 30.54000 74.80700 53.05000 1.000 22.53000 242 GLY B C 1
ATOM 4134 O O . GLY B 1 242 ? 29.36300 74.57800 53.33700 1.000 20.72000 242 GLY B O 1
ATOM 4135 N N . LYS B 1 243 ? 31.07800 76.02900 53.11300 1.000 22.48000 243 LYS B N 1
ATOM 4136 C CA . LYS B 1 243 ? 30.28200 77.19300 53.45100 1.000 19.25000 243 LYS B CA 1
ATOM 4137 C C . LYS B 1 243 ? 30.36600 78.31400 52.43000 1.000 22.91000 243 LYS B C 1
ATOM 4138 O O . LYS B 1 243 ? 29.60000 79.27400 52.54500 1.000 28.19000 243 LYS B O 1
ATOM 4144 N N . LEU B 1 244 ? 31.25600 78.23500 51.44500 1.000 20.42000 244 LEU B N 1
ATOM 4145 C CA . LEU B 1 244 ? 31.34600 79.27400 50.42600 1.000 21.49000 244 LEU B CA 1
ATOM 4146 C C . LEU B 1 244 ? 30.47100 78.93100 49.22900 1.000 20.95000 244 LEU B C 1
ATOM 4147 O O . LEU B 1 244 ? 30.07800 77.78100 49.02800 1.000 22.54000 244 LEU B O 1
ATOM 4152 N N . ASN B 1 245 ? 30.16600 79.95200 48.42700 1.000 19.38000 245 ASN B N 1
ATOM 4153 C CA . ASN B 1 245 ? 29.51900 79.75300 47.13800 1.000 20.58000 245 ASN B CA 1
ATOM 4154 C C . ASN B 1 245 ? 30.47300 80.11000 46.00400 1.000 20.12000 245 ASN B C 1
ATOM 4155 O O . ASN B 1 245 ? 31.53900 80.69900 46.20800 1.000 17.53000 245 ASN B O 1
ATOM 4160 N N . ILE B 1 246 ? 30.09900 79.70000 44.78800 1.000 19.88000 246 ILE B N 1
ATOM 4161 C CA . ILE B 1 246 ? 31.00300 79.86100 43.64400 1.000 18.61000 246 ILE B CA 1
ATOM 4162 C C . ILE B 1 246 ? 31.45400 81.30500 43.46600 1.000 17.80000 246 ILE B C 1
ATOM 4163 O O . ILE B 1 246 ? 32.65400 81.52800 43.24100 1.000 17.73000 246 ILE B O 1
ATOM 4168 N N . PRO B 1 247 ? 30.58900 82.32400 43.55100 1.000 17.46000 247 PRO B N 1
ATOM 4169 C CA . PRO B 1 247 ? 31.09500 83.69900 43.38500 1.000 16.39000 247 PRO B CA 1
ATOM 4170 C C . PRO B 1 247 ? 32.11200 84.10100 44.43900 1.000 17.07000 247 PRO B C 1
ATOM 4171 O O . PRO B 1 247 ? 33.01400 84.89600 44.13400 1.000 18.25000 247 PRO B O 1
ATOM 4175 N N . ASP B 1 248 ? 31.99800 83.56800 45.66600 1.000 15.33000 248 ASP B N 1
ATOM 4176 C CA . ASP B 1 248 ? 33.00100 83.82800 46.69700 1.000 17.57000 248 ASP B CA 1
ATOM 4177 C C . ASP B 1 248 ? 34.36700 83.31300 46.26700 1.000 19.10000 248 ASP B C 1
ATOM 4178 O O . ASP B 1 248 ? 35.38900 83.97100 46.50200 1.000 16.44000 248 ASP B O 1
ATOM 4183 N N . VAL B 1 249 ? 34.40000 82.10700 45.68600 1.000 15.90000 249 VAL B N 1
ATOM 4184 C CA . VAL B 1 249 ? 35.66100 81.47900 45.29200 1.000 18.11000 249 VAL B CA 1
ATOM 4185 C C . VAL B 1 249 ? 36.24900 82.19200 44.08000 1.000 16.45000 249 VAL B C 1
ATOM 4186 O O . VAL B 1 249 ? 37.46300 82.43600 44.01200 1.000 16.66000 249 VAL B O 1
ATOM 4190 N N . VAL B 1 250 ? 35.40100 82.52600 43.09800 1.000 15.09000 250 VAL B N 1
ATOM 4191 C CA . VAL B 1 250 ? 35.86400 83.27700 41.93400 1.000 15.39000 250 VAL B CA 1
ATOM 4192 C C . VAL B 1 250 ? 36.48100 84.59700 42.37300 1.000 16.52000 250 VAL B C 1
ATOM 4193 O O . VAL B 1 250 ? 37.57100 84.97100 41.92600 1.000 16.96000 250 VAL B O 1
ATOM 4197 N N . LYS B 1 251 ? 35.78600 85.32200 43.25400 1.000 14.70000 251 LYS B N 1
ATOM 4198 C CA . LYS B 1 251 ? 36.29300 86.61800 43.69400 1.000 16.08000 251 LYS B CA 1
ATOM 4199 C C . LYS B 1 251 ? 37.62500 86.45700 44.40900 1.000 16.06000 251 LYS B C 1
ATOM 4200 O O . LYS B 1 251 ? 38.57900 87.18800 44.11700 1.000 16.85000 251 LYS B O 1
ATOM 4206 N N . LEU B 1 252 ? 37.71400 85.48000 45.31300 1.000 14.13000 252 LEU B N 1
ATOM 4207 C CA . LEU B 1 252 ? 38.94700 85.25300 46.07400 1.000 14.58000 252 LEU B CA 1
ATOM 4208 C C . LEU B 1 252 ? 40.12100 84.93400 45.15500 1.000 14.86000 252 LEU B C 1
ATOM 4209 O O . LEU B 1 252 ? 41.22200 85.47900 45.31800 1.000 14.97000 252 LEU B O 1
ATOM 4214 N N . ALA B 1 253 ? 39.91200 84.02700 44.20000 1.000 14.95000 253 ALA B N 1
ATOM 4215 C CA . ALA B 1 253 ? 40.98300 83.63600 43.28700 1.000 15.89000 253 ALA B CA 1
ATOM 4216 C C . ALA B 1 253 ? 41.47500 84.82700 42.48400 1.000 17.16000 253 ALA B C 1
ATOM 4217 O O . ALA B 1 253 ? 42.68200 84.98600 42.26000 1.000 16.42000 253 ALA B O 1
ATOM 4219 N N . ASN B 1 254 ? 40.54900 85.67400 42.04200 1.000 16.25000 254 ASN B N 1
ATOM 4220 C CA . ASN B 1 254 ? 40.94100 86.82200 41.24700 1.000 15.07000 254 ASN B CA 1
ATOM 4221 C C . ASN B 1 254 ? 41.54800 87.92200 42.10400 1.000 16.36000 254 ASN B C 1
ATOM 4222 O O . ASN B 1 254 ? 42.43000 88.63900 41.62600 1.000 16.70000 254 ASN B O 1
ATOM 4227 N N . GLN B 1 255 ? 41.11300 88.06900 43.36000 1.000 15.44000 255 GLN B N 1
ATOM 4228 C CA . GLN B 1 255 ? 41.82300 88.98100 44.25900 1.000 14.58000 255 GLN B CA 1
ATOM 4229 C C . GLN B 1 255 ? 43.28600 88.58400 44.38100 1.000 17.41000 255 GLN B C 1
ATOM 4230 O O . GLN B 1 255 ? 44.19200 89.41200 44.21000 1.000 14.89000 255 GLN B O 1
ATOM 4236 N N . ALA B 1 256 ? 43.53000 87.31000 44.69400 1.000 15.79000 256 ALA B N 1
ATOM 4237 C CA . ALA B 1 256 ? 44.89400 86.84900 44.91500 1.000 16.22000 256 ALA B CA 1
ATOM 4238 C C . ALA B 1 256 ? 45.72300 86.96600 43.64600 1.000 16.49000 256 ALA B C 1
ATOM 4239 O O . ALA B 1 256 ? 46.89300 87.36300 43.69400 1.000 16.95000 256 ALA B O 1
ATOM 4241 N N . ALA B 1 257 ? 45.12900 86.62600 42.50000 1.000 14.61000 257 ALA B N 1
ATOM 4242 C CA . ALA B 1 257 ? 45.83300 86.66700 41.22600 1.000 15.63000 257 ALA B CA 1
ATOM 4243 C C . ALA B 1 257 ? 46.01000 88.08000 40.68100 1.000 17.16000 257 ALA B C 1
ATOM 4244 O O . ALA B 1 257 ? 46.66900 88.23800 39.64700 1.000 19.67000 257 ALA B O 1
ATOM 4246 N N . SER B 1 258 ? 45.45000 89.09500 41.34600 1.000 15.32000 258 SER B N 1
ATOM 4247 C CA . SER B 1 258 ? 45.69000 90.48700 40.98000 1.000 16.95000 258 SER B CA 1
ATOM 4248 C C . SER B 1 258 ? 46.98700 91.03700 41.56700 1.000 19.14000 258 SER B C 1
ATOM 4249 O O . SER B 1 258 ? 47.48600 92.05000 41.07100 1.000 19.58000 258 SER B O 1
ATOM 4252 N N . ILE B 1 259 ? 47.53900 90.41100 42.60400 1.000 16.07000 259 ILE B N 1
ATOM 4253 C CA . ILE B 1 259 ? 48.75100 90.95000 43.23000 1.000 16.54000 259 ILE B CA 1
ATOM 4254 C C . ILE B 1 259 ? 49.81200 89.86100 43.34000 1.000 20.68000 259 ILE B C 1
ATOM 4255 O O . ILE B 1 259 ? 50.81200 90.01900 44.04700 1.000 18.09000 259 ILE B O 1
ATOM 4260 N N . SER B 1 260 ? 49.60500 88.75900 42.62500 1.000 18.29000 260 SER B N 1
ATOM 4261 C CA . SER B 1 260 ? 50.60700 87.71000 42.47100 1.000 18.42000 260 SER B CA 1
ATOM 4262 C C . SER B 1 260 ? 50.32400 87.05500 41.13200 1.000 20.44000 260 SER B C 1
ATOM 4263 O O . SER B 1 260 ? 49.20800 87.13000 40.62400 1.000 22.30000 260 SER B O 1
ATOM 4266 N N . LYS B 1 261 ? 51.34900 86.45300 40.53300 1.000 18.74000 261 LYS B N 1
ATOM 4267 C CA . LYS B 1 261 ? 51.21800 85.86000 39.20700 1.000 17.22000 261 LYS B CA 1
ATOM 4268 C C . LYS B 1 261 ? 50.75200 84.41000 39.35100 1.000 18.39000 261 LYS B C 1
ATOM 4269 O O . LYS B 1 261 ? 51.49600 83.55600 39.84200 1.000 18.35000 261 LYS B O 1
ATOM 4275 N N . ALA B 1 262 ? 49.52600 84.12800 38.91200 1.000 18.91000 262 ALA B N 1
ATOM 4276 C CA . ALA B 1 262 ? 48.99700 82.76500 38.98000 1.000 16.88000 262 ALA B CA 1
ATOM 4277 C C . ALA B 1 262 ? 49.74900 81.85200 38.01600 1.000 16.97000 262 ALA B C 1
ATOM 4278 O O . ALA B 1 262 ? 49.80000 82.11800 36.80900 1.000 20.40000 262 ALA B O 1
ATOM 4280 N N . VAL B 1 263 ? 50.32100 80.77600 38.55600 1.000 15.34000 263 VAL B N 1
ATOM 4281 C CA . VAL B 1 263 ? 51.03600 79.77500 37.77300 1.000 17.18000 263 VAL B CA 1
ATOM 4282 C C . VAL B 1 263 ? 50.47500 78.37300 37.96300 1.000 17.48000 263 VAL B C 1
ATOM 4283 O O . VAL B 1 263 ? 50.90700 77.45000 37.26200 1.000 18.67000 263 VAL B O 1
ATOM 4287 N N . GLY B 1 264 ? 49.58400 78.16200 38.92400 1.000 17.55000 264 GLY B N 1
ATOM 4288 C CA . GLY B 1 264 ? 48.95800 76.86100 39.06500 1.000 17.18000 264 GLY B CA 1
ATOM 4289 C C . GLY B 1 264 ? 47.49300 77.01300 39.39400 1.000 15.98000 264 GLY B C 1
ATOM 4290 O O . GLY B 1 264 ? 47.12000 77.89300 40.17900 1.000 16.07000 264 GLY B O 1
ATOM 4291 N N . LEU B 1 265 ? 46.65100 76.18200 38.78100 1.000 15.33000 265 LEU B N 1
ATOM 4292 C CA . LEU B 1 265 ? 45.24100 76.10400 39.15800 1.000 15.03000 265 LEU B CA 1
ATOM 4293 C C . LEU B 1 265 ? 44.82600 74.64700 39.11500 1.000 16.27000 265 LEU B C 1
ATOM 4294 O O . LEU B 1 265 ? 44.90000 74.02500 38.05100 1.000 19.20000 265 LEU B O 1
ATOM 4299 N N . THR B 1 266 ? 44.40000 74.10700 40.25200 1.000 15.09000 266 THR B N 1
ATOM 4300 C CA . THR B 1 266 ? 43.81500 72.77100 40.30400 1.000 15.01000 266 THR B CA 1
ATOM 4301 C C . THR B 1 266 ? 42.34300 72.89600 40.66800 1.000 15.25000 266 THR B C 1
ATOM 4302 O O . THR B 1 266 ? 41.99100 73.63300 41.59500 1.000 15.00000 266 THR B O 1
ATOM 4306 N N . ILE B 1 267 ? 41.49000 72.16000 39.95500 1.000 14.27000 267 ILE B N 1
ATOM 4307 C CA . ILE B 1 267 ? 40.08700 72.00500 40.32900 1.000 16.45000 267 ILE B CA 1
ATOM 4308 C C . ILE B 1 267 ? 39.92300 70.55600 40.75400 1.000 12.61000 267 ILE B C 1
ATOM 4309 O O . ILE B 1 267 ? 40.09200 69.65200 39.92900 1.000 15.48000 267 ILE B O 1
ATOM 4314 N N . ALA B 1 268 ? 39.64200 70.31600 42.03700 1.000 12.87000 268 ALA B N 1
ATOM 4315 C CA . ALA B 1 268 ? 39.64000 68.95600 42.56100 1.000 15.99000 268 ALA B CA 1
ATOM 4316 C C . ALA B 1 268 ? 38.30500 68.58700 43.21000 1.000 15.62000 268 ALA B C 1
ATOM 4317 O O . ALA B 1 268 ? 37.51900 69.45100 43.60600 1.000 16.14000 268 ALA B O 1
ATOM 4319 N N . GLU B 1 269 ? 38.08000 67.27100 43.31600 1.000 17.23000 269 GLU B N 1
ATOM 4320 C CA . GLU B 1 269 ? 37.02700 66.62800 44.11100 1.000 13.27000 269 GLU B CA 1
ATOM 4321 C C . GLU B 1 269 ? 35.62400 66.76800 43.51400 1.000 18.54000 269 GLU B C 1
ATOM 4322 O O . GLU B 1 269 ? 34.63300 66.64100 44.24000 1.000 17.21000 269 GLU B O 1
ATOM 4328 N N . HIS B 1 270 ? 35.51700 66.99200 42.20500 1.000 15.34000 270 HIS B N 1
ATOM 4329 C CA . HIS B 1 270 ? 34.21900 67.00900 41.52700 1.000 17.33000 270 HIS B CA 1
ATOM 4330 C C . HIS B 1 270 ? 33.57200 65.63000 41.59800 1.000 17.02000 270 HIS B C 1
ATOM 4331 O O . HIS B 1 270 ? 34.15100 64.64200 41.13400 1.000 14.44000 270 HIS B O 1
ATOM 4338 N N . LEU B 1 271 ? 32.36200 65.56500 42.16600 1.000 16.34000 271 LEU B N 1
ATOM 4339 C CA . LEU B 1 271 ? 31.61000 64.31600 42.30500 1.000 16.63000 271 LEU B CA 1
ATOM 4340 C C . LEU B 1 271 ? 30.23200 64.55000 41.70900 1.000 17.49000 271 LEU B C 1
ATOM 4341 O O . LEU B 1 271 ? 29.27800 64.89200 42.42400 1.000 17.17000 271 LEU B O 1
ATOM 4346 N N . PRO B 1 272 ? 30.09200 64.39800 40.38300 1.000 18.47000 272 PRO B N 1
ATOM 4347 C CA . PRO B 1 272 ? 28.83600 64.75000 39.68800 1.000 16.70000 272 PRO B CA 1
ATOM 4348 C C . PRO B 1 272 ? 27.77300 63.65800 39.78300 1.000 17.99000 272 PRO B C 1
ATOM 4349 O O . PRO B 1 272 ? 27.53300 62.89900 38.84500 1.000 16.87000 272 PRO B O 1
ATOM 4353 N N . TRP B 1 273 ? 27.13500 63.57500 40.95800 1.000 18.75000 273 TRP B N 1
ATOM 4354 C CA . TRP B 1 273 ? 26.17200 62.50500 41.23100 1.000 15.35000 273 TRP B CA 1
ATOM 4355 C C . TRP B 1 273 ? 25.09500 62.43500 40.15700 1.000 16.47000 273 TRP B C 1
ATOM 4356 O O . TRP B 1 273 ? 24.75600 61.34400 39.67700 1.000 17.82000 273 TRP B O 1
ATOM 4367 N N . ASP B 1 274 ? 24.55600 63.58700 39.75300 1.000 17.34000 274 ASP B N 1
ATOM 4368 C CA . ASP B 1 274 ? 23.49300 63.58600 38.74500 1.000 17.35000 274 ASP B CA 1
ATOM 4369 C C . ASP B 1 274 ? 23.98700 63.01500 37.42400 1.000 18.77000 274 ASP B C 1
ATOM 4370 O O . ASP B 1 274 ? 23.27400 62.23900 36.76700 1.000 17.31000 274 ASP B O 1
ATOM 4375 N N . ALA B 1 275 ? 25.18000 63.42500 36.98900 1.000 18.00000 275 ALA B N 1
ATOM 4376 C CA . ALA B 1 275 ? 25.67900 62.93700 35.70800 1.000 17.39000 275 ALA B CA 1
ATOM 4377 C C . ALA B 1 275 ? 25.92900 61.43600 35.75600 1.000 19.54000 275 ALA B C 1
ATOM 4378 O O . ALA B 1 275 ? 25.65600 60.72700 34.77900 1.000 18.95000 275 ALA B O 1
ATOM 4380 N N . LEU B 1 276 ? 26.45000 60.93600 36.88700 1.000 16.29000 276 LEU B N 1
ATOM 4381 C CA . LEU B 1 276 ? 26.66200 59.50200 37.05400 1.000 18.68000 276 LEU B CA 1
ATOM 4382 C C . LEU B 1 276 ? 25.33800 58.74400 37.00600 1.000 19.95000 276 LEU B C 1
ATOM 4383 O O . LEU B 1 276 ? 25.20700 57.73300 36.30400 1.000 19.02000 276 LEU B O 1
ATOM 4388 N N . ASN B 1 277 ? 24.33900 59.22500 37.74700 1.000 17.31000 277 ASN B N 1
ATOM 4389 C CA . ASN B 1 277 ? 23.05800 58.52700 37.77300 1.000 17.54000 277 ASN B CA 1
ATOM 4390 C C . ASN B 1 277 ? 22.35700 58.59900 36.42100 1.000 17.48000 277 ASN B C 1
ATOM 4391 O O . ASN B 1 277 ? 21.70800 57.62800 36.00900 1.000 18.15000 277 ASN B O 1
ATOM 4396 N N . LEU B 1 278 ? 22.48200 59.73100 35.71500 1.000 14.87000 278 LEU B N 1
ATOM 4397 C CA . LEU B 1 278 ? 21.88700 59.84700 34.38500 1.000 19.63000 278 LEU B CA 1
ATOM 4398 C C . LEU B 1 278 ? 22.59200 58.93000 33.39400 1.000 18.23000 278 LEU B C 1
ATOM 4399 O O . LEU B 1 278 ? 21.93300 58.23600 32.61100 1.000 17.14000 278 LEU B O 1
ATOM 4404 N N . LYS B 1 279 ? 23.92800 58.86900 33.45600 1.000 16.96000 279 LYS B N 1
ATOM 4405 C CA . LYS B 1 279 ? 24.67900 57.96900 32.57900 1.000 17.42000 279 LYS B CA 1
ATOM 4406 C C . LYS B 1 279 ? 24.25000 56.52200 32.76500 1.000 18.94000 279 LYS B C 1
ATOM 4407 O O . LYS B 1 279 ? 24.06300 55.78600 31.78600 1.000 18.63000 279 LYS B O 1
ATOM 4413 N N . ASN B 1 280 ? 24.04800 56.10900 34.01400 1.000 15.35000 280 ASN B N 1
ATOM 4414 C CA . ASN B 1 280 ? 23.64000 54.73800 34.27300 1.000 18.38000 280 ASN B CA 1
ATOM 4415 C C . ASN B 1 280 ? 22.19200 54.51300 33.84400 1.000 19.64000 280 ASN B C 1
ATOM 4416 O O . ASN B 1 280 ? 21.86300 53.45100 33.31300 1.000 20.27000 280 ASN B O 1
ATOM 4421 N N . MET B 1 281 ? 21.32500 55.51500 34.02600 1.000 15.80000 281 MET B N 1
ATOM 4422 C CA . MET B 1 281 ? 19.94100 55.38400 33.56700 1.000 16.58000 281 MET B CA 1
ATOM 4423 C C . MET B 1 281 ? 19.88500 55.13200 32.06900 1.000 18.27000 281 MET B C 1
ATOM 4424 O O . MET B 1 281 ? 19.15100 54.24700 31.60500 1.000 18.40000 281 MET B O 1
ATOM 4429 N N . LEU B 1 282 ? 20.67200 55.88900 31.29600 1.000 17.22000 282 LEU B N 1
ATOM 4430 C CA . LEU B 1 282 ? 20.64200 55.76100 29.84000 1.000 17.92000 282 LEU B CA 1
ATOM 4431 C C . LEU B 1 282 ? 21.12300 54.38700 29.39400 1.000 19.16000 282 LEU B C 1
ATOM 4432 O O . LEU B 1 282 ? 20.56300 53.79800 28.45700 1.000 19.38000 282 LEU B O 1
ATOM 4437 N N . GLU B 1 283 ? 22.13900 53.83600 30.08100 1.000 18.63000 283 GLU B N 1
ATOM 4438 C CA . GLU B 1 283 ? 22.60200 52.49400 29.74000 1.000 17.44000 283 GLU B CA 1
ATOM 4439 C C . GLU B 1 283 ? 21.51500 51.44900 29.94800 1.000 19.37000 283 GLU B C 1
ATOM 4440 O O . GLU B 1 283 ? 21.52400 50.41000 29.28000 1.000 21.44000 283 GLU B O 1
ATOM 4446 N N . GLU B 1 284 ? 20.58400 51.69200 30.87500 1.000 17.00000 284 GLU B N 1
ATOM 4447 C CA . GLU B 1 284 ? 19.57700 50.70900 31.24700 1.000 19.35000 284 GLU B CA 1
ATOM 4448 C C . GLU B 1 284 ? 18.25300 50.89100 30.51400 1.000 17.92000 284 GLU B C 1
ATOM 4449 O O . GLU B 1 284 ? 17.39300 50.01300 30.60000 1.000 23.45000 284 GLU B O 1
ATOM 4455 N N . LEU B 1 285 ? 18.06500 51.98900 29.82000 1.000 17.18000 285 LEU B N 1
ATOM 4456 C CA . LEU B 1 285 ? 16.80100 52.25000 29.15000 1.000 15.71000 285 LEU B CA 1
ATOM 4457 C C . LEU B 1 285 ? 16.68600 51.47600 27.84100 1.000 19.84000 285 LEU B C 1
ATOM 4458 O O . LEU B 1 285 ? 17.69000 51.15800 27.19800 1.000 21.12000 285 LEU B O 1
ATOM 4463 N N . PRO B 1 286 ? 15.46300 51.18500 27.41100 1.000 18.57000 286 PRO B N 1
ATOM 4464 C CA . PRO B 1 286 ? 15.28300 50.54400 26.10600 1.000 21.82000 286 PRO B CA 1
ATOM 4465 C C . PRO B 1 286 ? 15.70000 51.46200 24.96700 1.000 19.58000 286 PRO B C 1
ATOM 4466 O O . PRO B 1 286 ? 15.75900 52.68900 25.11200 1.000 18.05000 286 PRO B O 1
ATOM 4470 N N . LEU B 1 287 ? 16.06800 50.83600 23.84300 1.000 18.27000 287 LEU B N 1
ATOM 4471 C CA . LEU B 1 287 ? 16.29000 51.50800 22.56200 1.000 19.88000 287 LEU B CA 1
ATOM 4472 C C . LEU B 1 287 ? 17.61400 52.25900 22.48000 1.000 21.84000 287 LEU B C 1
ATOM 4473 O O . LEU B 1 287 ? 18.42100 52.01100 21.57600 1.000 21.58000 287 LEU B O 1
ATOM 4478 N N . ILE B 1 288 ? 17.84800 53.18400 23.40400 1.000 19.60000 288 ILE B N 1
ATOM 4479 C CA . ILE B 1 288 ? 18.98800 54.08700 23.27100 1.000 22.46000 288 ILE B CA 1
ATOM 4480 C C . ILE B 1 288 ? 20.27900 53.29000 23.38100 1.000 25.44000 288 ILE B C 1
ATOM 4481 O O . ILE B 1 288 ? 20.47700 52.53100 24.33900 1.000 24.12000 288 ILE B O 1
ATOM 4486 N N . GLY B 1 289 ? 21.15800 53.45100 22.38900 1.000 24.77000 289 GLY B N 1
ATOM 4487 C CA . GLY B 1 289 ? 22.42400 52.73900 22.37200 1.000 24.82000 289 GLY B CA 1
ATOM 4488 C C . GLY B 1 289 ? 22.29500 51.24300 22.22400 1.000 34.01000 289 GLY B C 1
ATOM 4489 O O . GLY B 1 289 ? 23.29100 50.52300 22.37300 1.000 31.69000 289 GLY B O 1
ATOM 4490 N N . LYS B 1 290 ? 21.09200 50.75500 21.96300 1.000 28.92000 290 LYS B N 1
ATOM 4491 C CA . LYS B 1 290 ? 20.86100 49.35300 21.71000 1.000 32.38000 290 LYS B CA 1
ATOM 4492 C C . LYS B 1 290 ? 20.51800 49.22600 20.22900 1.000 36.56000 290 LYS B C 1
ATOM 4493 O O . LYS B 1 290 ? 20.58600 48.14600 19.65500 1.000 42.14000 290 LYS B O 1
ATOM 4499 N N . LYS C 1 6 ? 30.28200 100.23900 59.51600 1.000 34.45000 6 LYS C N 1
ATOM 4500 C CA . LYS C 1 6 ? 29.79500 101.12500 58.45600 1.000 27.76000 6 LYS C CA 1
ATOM 4501 C C . LYS C 1 6 ? 30.42500 102.51900 58.55600 1.000 21.63000 6 LYS C C 1
ATOM 4502 O O . LYS C 1 6 ? 30.64800 103.03400 59.65600 1.000 23.83000 6 LYS C O 1
ATOM 4508 N N . PRO C 1 7 ? 30.73100 103.12300 57.40400 1.000 19.53000 7 PRO C N 1
ATOM 4509 C CA . PRO C 1 7 ? 31.41400 104.42100 57.41600 1.000 20.63000 7 PRO C CA 1
ATOM 4510 C C . PRO C 1 7 ? 30.54500 105.51800 57.99700 1.000 18.96000 7 PRO C C 1
ATOM 4511 O O . PRO C 1 7 ? 29.32000 105.50400 57.85900 1.000 22.15000 7 PRO C O 1
ATOM 4515 N N . LEU C 1 8 ? 31.20500 106.48700 58.62900 1.000 16.47000 8 LEU C N 1
ATOM 4516 C CA . LEU C 1 8 ? 30.58800 107.79500 58.83100 1.000 17.47000 8 LEU C CA 1
ATOM 4517 C C . LEU C 1 8 ? 30.50800 108.49900 57.48500 1.000 19.07000 8 LEU C C 1
ATOM 4518 O O . LEU C 1 8 ? 31.52700 108.65900 56.80800 1.000 20.19000 8 LEU C O 1
ATOM 4523 N N . ARG C 1 9 ? 29.30000 108.89800 57.08800 1.000 17.62000 9 ARG C N 1
ATOM 4524 C CA . ARG C 1 9 ? 29.11500 109.74900 55.92200 1.000 17.58000 9 ARG C CA 1
ATOM 4525 C C . ARG C 1 9 ? 29.16600 111.20900 56.35600 1.000 18.36000 9 ARG C C 1
ATOM 4526 O O . ARG C 1 9 ? 28.38400 111.63300 57.21100 1.000 18.69000 9 ARG C O 1
ATOM 4534 N N . LEU C 1 10 ? 30.09500 111.97300 55.78000 1.000 18.31000 10 LEU C N 1
ATOM 4535 C CA . LEU C 1 10 ? 30.26000 113.39300 56.07700 1.000 17.77000 10 LEU C CA 1
ATOM 4536 C C . LEU C 1 10 ? 29.86600 114.19100 54.84100 1.000 19.83000 10 LEU C C 1
ATOM 4537 O O . LEU C 1 10 ? 30.58200 114.16800 53.83200 1.000 20.92000 10 LEU C O 1
ATOM 4542 N N . ILE C 1 11 ? 28.72700 114.87900 54.91700 1.000 21.48000 11 ILE C N 1
ATOM 4543 C CA . ILE C 1 11 ? 28.32500 115.83300 53.88600 1.000 18.89000 11 ILE C CA 1
ATOM 4544 C C . ILE C 1 11 ? 29.05800 117.14400 54.14700 1.000 20.10000 11 ILE C C 1
ATOM 4545 O O . ILE C 1 11 ? 28.92500 117.73900 55.22200 1.000 20.08000 11 ILE C O 1
ATOM 4550 N N . PHE C 1 12 ? 29.83000 117.60400 53.16500 1.000 17.24000 12 PHE C N 1
ATOM 4551 C CA . PHE C 1 12 ? 30.79900 118.67900 53.37500 1.000 15.08000 12 PHE C CA 1
ATOM 4552 C C . PHE C 1 12 ? 30.73200 119.63300 52.18700 1.000 18.55000 12 PHE C C 1
ATOM 4553 O O . PHE C 1 12 ? 31.56000 119.58700 51.26800 1.000 17.65000 12 PHE C O 1
ATOM 4561 N N . PRO C 1 13 ? 29.75000 120.54300 52.18700 1.000 17.96000 13 PRO C N 1
ATOM 4562 C CA . PRO C 1 13 ? 29.49800 121.36100 50.99100 1.000 19.71000 13 PRO C CA 1
ATOM 4563 C C . PRO C 1 13 ? 30.42300 122.55900 50.86800 1.000 17.06000 13 PRO C C 1
ATOM 4564 O O . PRO C 1 13 ? 29.99600 123.65800 50.49500 1.000 19.26000 13 PRO C O 1
ATOM 4568 N N . GLN C 1 14 ? 31.70300 122.33900 51.13400 1.000 18.23000 14 GLN C N 1
ATOM 4569 C CA . GLN C 1 14 ? 32.68600 123.40700 51.07400 1.000 16.42000 14 GLN C CA 1
ATOM 4570 C C . GLN C 1 14 ? 32.85900 123.89100 49.64200 1.000 18.56000 14 GLN C C 1
ATOM 4571 O O . GLN C 1 14 ? 33.02000 123.09300 48.71500 1.000 17.88000 14 GLN C O 1
ATOM 4577 N N . TRP C 1 15 ? 32.83100 125.20500 49.46600 1.000 18.86000 15 TRP C N 1
ATOM 4578 C CA . TRP C 1 15 ? 33.00100 125.80600 48.15700 1.000 18.43000 15 TRP C CA 1
ATOM 4579 C C . TRP C 1 15 ? 34.10600 126.84100 48.13900 1.000 19.06000 15 TRP C C 1
ATOM 4580 O O . TRP C 1 15 ? 34.48300 127.30000 47.05300 1.000 19.41000 15 TRP C O 1
ATOM 4591 N N . GLN C 1 16 ? 34.66200 127.19500 49.29800 1.000 21.19000 16 GLN C N 1
ATOM 4592 C CA . GLN C 1 16 ? 35.63100 128.27000 49.37900 1.000 21.37000 16 GLN C CA 1
ATOM 4593 C C . GLN C 1 16 ? 37.04200 127.81600 49.02200 1.000 23.32000 16 GLN C C 1
ATOM 4594 O O . GLN C 1 16 ? 37.86000 128.65000 48.61400 1.000 22.32000 16 GLN C O 1
ATOM 4600 N N . GLY C 1 17 ? 37.34700 126.52100 49.14900 1.000 19.93000 17 GLY C N 1
ATOM 4601 C CA . GLY C 1 17 ? 38.66400 126.04300 48.75200 1.000 21.04000 17 GLY C CA 1
ATOM 4602 C C . GLY C 1 17 ? 38.91500 126.15600 47.26100 1.000 20.62000 17 GLY C C 1
ATOM 4603 O O . GLY C 1 17 ? 40.04600 126.39500 46.83100 1.000 21.05000 17 GLY C O 1
ATOM 4604 N N . GLY C 1 18 ? 37.86800 126.01700 46.45100 1.000 20.50000 18 GLY C N 1
ATOM 4605 C CA . GLY C 1 18 ? 37.97300 126.28200 45.03200 1.000 22.16000 18 GLY C CA 1
ATOM 4606 C C . GLY C 1 18 ? 37.32400 127.58300 44.61800 1.000 22.56000 18 GLY C C 1
ATOM 4607 O O . GLY C 1 18 ? 37.17100 127.82200 43.41300 1.000 24.54000 18 GLY C O 1
ATOM 4608 N N . ASP C 1 19 ? 36.93600 128.42600 45.57400 1.000 20.54000 19 ASP C N 1
ATOM 4609 C CA . ASP C 1 19 ? 36.29500 129.73100 45.36400 1.000 23.95000 19 ASP C CA 1
ATOM 4610 C C . ASP C 1 19 ? 35.27100 129.69600 44.23000 1.000 26.47000 19 ASP C C 1
ATOM 4611 O O . ASP C 1 19 ? 35.31800 130.47800 43.27900 1.000 26.35000 19 ASP C O 1
ATOM 4616 N N . ASN C 1 20 ? 34.31400 128.77600 44.36200 1.000 22.03000 20 ASN C N 1
ATOM 4617 C CA . ASN C 1 20 ? 33.29400 128.57700 43.33300 1.000 21.66000 20 ASN C CA 1
ATOM 4618 C C . ASN C 1 20 ? 31.98200 128.21000 44.01200 1.000 22.56000 20 ASN C C 1
ATOM 4619 O O . ASN C 1 20 ? 31.77000 127.05400 44.41000 1.000 20.97000 20 ASN C O 1
ATOM 4624 N N . PRO C 1 21 ? 31.06200 129.16300 44.13300 1.000 20.57000 21 PRO C N 1
ATOM 4625 C CA . PRO C 1 21 ? 29.79600 128.92200 44.83000 1.000 21.16000 21 PRO C CA 1
ATOM 4626 C C . PRO C 1 21 ? 29.08900 127.63600 44.41900 1.000 20.22000 21 PRO C C 1
ATOM 4627 O O . PRO C 1 21 ? 28.51500 126.97300 45.29700 1.000 22.31000 21 PRO C O 1
ATOM 4631 N N . PRO C 1 22 ? 29.06700 127.23900 43.13200 1.000 20.34000 22 PRO C N 1
ATOM 4632 C CA . PRO C 1 22 ? 28.28400 126.04000 42.76700 1.000 17.36000 22 PRO C CA 1
ATOM 4633 C C . PRO C 1 22 ? 28.75100 124.74600 43.43600 1.000 18.37000 22 PRO C C 1
ATOM 4634 O O . PRO C 1 22 ? 28.01900 123.75000 43.37700 1.000 16.72000 22 PRO C O 1
ATOM 4638 N N . TYR C 1 23 ? 29.93200 124.71800 44.05900 1.000 18.35000 23 TYR C N 1
ATOM 4639 C CA . TYR C 1 23 ? 30.31200 123.51500 44.79400 1.000 17.40000 23 TYR C CA 1
ATOM 4640 C C . TYR C 1 23 ? 29.29600 123.20000 45.87900 1.000 18.35000 23 TYR C C 1
ATOM 4641 O O . TYR C 1 23 ? 29.12600 122.03400 46.25300 1.000 19.48000 23 TYR C O 1
ATOM 4650 N N . TYR C 1 24 ? 28.66900 124.23000 46.45000 1.000 17.26000 24 TYR C N 1
ATOM 4651 C CA . TYR C 1 24 ? 27.71300 123.98600 47.52100 1.000 18.99000 24 TYR C CA 1
ATOM 4652 C C . TYR C 1 24 ? 26.53800 123.16600 47.01000 1.000 17.74000 24 TYR C C 1
ATOM 4653 O O . TYR C 1 24 ? 26.21600 122.11700 47.56900 1.000 17.15000 24 TYR C O 1
ATOM 4662 N N . LEU C 1 25 ? 25.88000 123.63300 45.93900 1.000 18.55000 25 LEU C N 1
ATOM 4663 C CA . LEU C 1 25 ? 24.82400 122.83900 45.31800 1.000 16.21000 25 LEU C CA 1
ATOM 4664 C C . LEU C 1 25 ? 25.34700 121.47700 44.87700 1.000 16.74000 25 LEU C C 1
ATOM 4665 O O . LEU C 1 25 ? 24.63600 120.46900 44.96400 1.000 16.92000 25 LEU C O 1
ATOM 4670 N N . GLY C 1 26 ? 26.60400 121.42700 44.42100 1.000 17.20000 26 GLY C N 1
ATOM 4671 C CA . GLY C 1 26 ? 27.15600 120.16800 43.94900 1.000 17.32000 26 GLY C CA 1
ATOM 4672 C C . GLY C 1 26 ? 27.23900 119.12600 45.04500 1.000 16.69000 26 GLY C C 1
ATOM 4673 O O . GLY C 1 26 ? 26.96200 117.94700 44.81400 1.000 16.24000 26 GLY C O 1
ATOM 4674 N N . SER C 1 27 ? 27.58600 119.55500 46.26400 1.000 14.46000 27 SER C N 1
ATOM 4675 C CA . SER C 1 27 ? 27.62200 118.64100 47.40400 1.000 16.97000 27 SER C CA 1
ATOM 4676 C C . SER C 1 27 ? 26.22100 118.20400 47.82300 1.000 16.45000 27 SER C C 1
ATOM 4677 O O . SER C 1 27 ? 25.98700 117.01700 48.09100 1.000 18.24000 27 SER C O 1
ATOM 4680 N N . GLN C 1 28 ? 25.27500 119.14700 47.89400 1.000 15.54000 28 GLN C N 1
ATOM 4681 C CA . GLN C 1 28 ? 23.90700 118.77700 48.24600 1.000 17.57000 28 GLN C CA 1
ATOM 4682 C C . GLN C 1 28 ? 23.31400 117.82200 47.22000 1.000 16.89000 28 GLN C C 1
ATOM 4683 O O . GLN C 1 28 ? 22.64000 116.84700 47.57900 1.000 16.66000 28 GLN C O 1
ATOM 4689 N N . LEU C 1 29 ? 23.56500 118.07200 45.93100 1.000 16.12000 29 LEU C N 1
ATOM 4690 C CA . LEU C 1 29 ? 23.02700 117.19100 44.89900 1.000 17.15000 29 LEU C CA 1
ATOM 4691 C C . LEU C 1 29 ? 23.67800 115.81200 44.95900 1.000 17.09000 29 LEU C C 1
ATOM 4692 O O . LEU C 1 29 ? 23.00500 114.78300 44.80300 1.000 16.58000 29 LEU C O 1
ATOM 4697 N N . LEU C 1 30 ? 24.99100 115.77900 45.16300 1.000 17.13000 30 LEU C N 1
ATOM 4698 C CA . LEU C 1 30 ? 25.68600 114.51400 45.37400 1.000 14.51000 30 LEU C CA 1
ATOM 4699 C C . LEU C 1 30 ? 25.05600 113.72300 46.51800 1.000 17.35000 30 LEU C C 1
ATOM 4700 O O . LEU C 1 30 ? 24.81900 112.51400 46.39600 1.000 18.10000 30 LEU C O 1
ATOM 4705 N N . ALA C 1 31 ? 24.74500 114.39700 47.62700 1.000 16.71000 31 ALA C N 1
ATOM 4706 C CA . ALA C 1 31 ? 24.13600 113.70700 48.76300 1.000 19.00000 31 ALA C CA 1
ATOM 4707 C C . ALA C 1 31 ? 22.77700 113.12900 48.39700 1.000 19.82000 31 ALA C C 1
ATOM 4708 O O . ALA C 1 31 ? 22.40400 112.03700 48.84900 1.000 22.06000 31 ALA C O 1
ATOM 4710 N N . TRP C 1 32 ? 22.03000 113.84900 47.56900 1.000 17.73000 32 TRP C N 1
ATOM 4711 C CA . TRP C 1 32 ? 20.69800 113.41100 47.17200 1.000 17.06000 32 TRP C CA 1
ATOM 4712 C C . TRP C 1 32 ? 20.75200 112.21700 46.22400 1.000 17.46000 32 TRP C C 1
ATOM 4713 O O . TRP C 1 32 ? 19.91100 111.31800 46.29800 1.000 22.96000 32 TRP C O 1
ATOM 4724 N N . LEU C 1 33 ? 21.73100 112.19200 45.31700 1.000 16.24000 33 LEU C N 1
ATOM 4725 C CA . LEU C 1 33 ? 21.87800 111.10200 44.36100 1.000 17.35000 33 LEU C CA 1
ATOM 4726 C C . LEU C 1 33 ? 22.52700 109.85300 44.95400 1.000 18.10000 33 LEU C C 1
ATOM 4727 O O . LEU C 1 33 ? 22.48600 108.79400 44.32200 1.000 20.33000 33 LEU C O 1
ATOM 4732 N N . SER C 1 34 ? 23.10300 109.94600 46.14300 1.000 20.96000 34 SER C N 1
ATOM 4733 C CA . SER C 1 34 ? 23.89000 108.85400 46.69300 1.000 17.07000 34 SER C CA 1
ATOM 4734 C C . SER C 1 34 ? 22.98600 107.74000 47.20900 1.000 20.02000 34 SER C C 1
ATOM 4735 O O . SER C 1 34 ? 21.83200 107.98800 47.56900 1.000 21.71000 34 SER C O 1
ATOM 4738 N N . PRO C 1 35 ? 23.49300 106.50600 47.26500 1.000 20.89000 35 PRO C N 1
ATOM 4739 C CA . PRO C 1 35 ? 22.73400 105.42900 47.91300 1.000 23.37000 35 PRO C CA 1
ATOM 4740 C C . PRO C 1 35 ? 22.48400 105.75500 49.37800 1.000 20.50000 35 PRO C C 1
ATOM 4741 O O . PRO C 1 35 ? 23.11300 106.64000 49.96600 1.000 20.55000 35 PRO C O 1
ATOM 4745 N N . ASP C 1 36 ? 21.52800 105.04000 49.95700 1.000 22.30000 36 ASP C N 1
ATOM 4746 C CA . ASP C 1 36 ? 21.20600 105.25200 51.35800 1.000 25.07000 36 ASP C CA 1
ATOM 4747 C C . ASP C 1 36 ? 22.42200 104.93000 52.22800 1.000 20.49000 36 ASP C C 1
ATOM 4748 O O . ASP C 1 36 ? 23.11200 103.93000 51.99100 1.000 24.14000 36 ASP C O 1
ATOM 4753 N N . PRO C 1 37 ? 22.71800 105.75300 53.22900 1.000 22.02000 37 PRO C N 1
ATOM 4754 C CA . PRO C 1 37 ? 23.87400 105.47900 54.09000 1.000 21.72000 37 PRO C CA 1
ATOM 4755 C C . PRO C 1 37 ? 23.56400 104.34100 55.04500 1.000 26.22000 37 PRO C C 1
ATOM 4756 O O . PRO C 1 37 ? 22.44900 104.21600 55.55400 1.000 29.72000 37 PRO C O 1
ATOM 4760 N N . LYS C 1 38 ? 24.55600 103.48500 55.26100 1.000 25.33000 38 LYS C N 1
ATOM 4761 C CA . LYS C 1 38 ? 24.40300 102.39100 56.20600 1.000 26.70000 38 LYS C CA 1
ATOM 4762 C C . LYS C 1 38 ? 24.97700 102.71900 57.57400 1.000 27.21000 38 LYS C C 1
ATOM 4763 O O . LYS C 1 38 ? 24.72500 101.97400 58.52900 1.000 28.68000 38 LYS C O 1
ATOM 4769 N N . GLY C 1 39 ? 25.71900 103.81700 57.69100 1.000 22.46000 39 GLY C N 1
ATOM 4770 C CA . GLY C 1 39 ? 26.22500 104.27200 58.96500 1.000 24.24000 39 GLY C CA 1
ATOM 4771 C C . GLY C 1 39 ? 25.69000 105.63300 59.36500 1.000 22.51000 39 GLY C C 1
ATOM 4772 O O . GLY C 1 39 ? 24.63300 106.06400 58.89000 1.000 28.32000 39 GLY C O 1
ATOM 4773 N N . ALA C 1 40 ? 26.41000 106.31000 60.25000 1.000 21.95000 40 ALA C N 1
ATOM 4774 C CA . ALA C 1 40 ? 26.00400 107.62500 60.71800 1.000 26.15000 40 ALA C CA 1
ATOM 4775 C C . ALA C 1 40 ? 26.22400 108.66500 59.62600 1.000 22.93000 40 ALA C C 1
ATOM 4776 O O . ALA C 1 40 ? 27.03400 108.47500 58.71400 1.000 21.88000 40 ALA C O 1
ATOM 4778 N N . VAL C 1 41 ? 25.46500 109.75600 59.70600 1.000 23.33000 41 VAL C N 1
ATOM 4779 C CA . VAL C 1 41 ? 25.59700 110.88200 58.79000 1.000 21.25000 41 VAL C CA 1
ATOM 4780 C C . VAL C 1 41 ? 25.77800 112.15600 59.60100 1.000 24.90000 41 VAL C C 1
ATOM 4781 O O . VAL C 1 41 ? 25.06700 112.37600 60.59200 1.000 26.81000 41 VAL C O 1
ATOM 4785 N N . GLU C 1 42 ? 26.72600 112.98900 59.18400 1.000 21.95000 42 GLU C N 1
ATOM 4786 C CA . GLU C 1 42 ? 26.90100 114.32700 59.72900 1.000 23.68000 42 GLU C CA 1
ATOM 4787 C C . GLU C 1 42 ? 27.08100 115.29200 58.57000 1.000 25.02000 42 GLU C C 1
ATOM 4788 O O . GLU C 1 42 ? 27.53600 114.89900 57.49300 1.000 21.76000 42 GLU C O 1
ATOM 4794 N N . GLU C 1 43 ? 26.72200 116.55500 58.79100 1.000 24.69000 43 GLU C N 1
ATOM 4795 C CA . GLU C 1 43 ? 26.94500 117.60200 57.80000 1.000 24.25000 43 GLU C CA 1
ATOM 4796 C C . GLU C 1 43 ? 27.80000 118.70700 58.40200 1.000 22.36000 43 GLU C C 1
ATOM 4797 O O . GLU C 1 43 ? 27.45500 119.26800 59.44900 1.000 23.56000 43 GLU C O 1
ATOM 4803 N N . VAL C 1 44 ? 28.91500 119.02200 57.74700 1.000 20.60000 44 VAL C N 1
ATOM 4804 C CA . VAL C 1 44 ? 29.77000 120.12000 58.19300 1.000 20.50000 44 VAL C CA 1
ATOM 4805 C C . VAL C 1 44 ? 29.04500 121.43200 57.93300 1.000 25.74000 44 VAL C C 1
ATOM 4806 O O . VAL C 1 44 ? 28.65800 121.70200 56.78600 1.000 20.90000 44 VAL C O 1
ATOM 4810 N N . PRO C 1 45 ? 28.83500 122.26800 58.95300 1.000 25.37000 45 PRO C N 1
ATOM 4811 C CA . PRO C 1 45 ? 28.22200 123.58200 58.71800 1.000 27.44000 45 PRO C CA 1
ATOM 4812 C C . PRO C 1 45 ? 29.09600 124.41400 57.79400 1.000 27.00000 45 PRO C C 1
ATOM 4813 O O . PRO C 1 45 ? 30.28300 124.62800 58.05400 1.000 25.15000 45 PRO C O 1
ATOM 4817 N N . VAL C 1 46 ? 28.50400 124.85300 56.69000 1.000 23.65000 46 VAL C N 1
ATOM 4818 C CA . VAL C 1 46 ? 29.18900 125.66200 55.68400 1.000 21.66000 46 VAL C CA 1
ATOM 4819 C C . VAL C 1 46 ? 28.25500 126.80600 55.32600 1.000 24.22000 46 VAL C C 1
ATOM 4820 O O . VAL C 1 46 ? 27.09900 126.55300 54.97100 1.000 23.95000 46 VAL C O 1
ATOM 4824 N N . PRO C 1 47 ? 28.69400 128.06000 55.39400 1.000 25.89000 47 PRO C N 1
ATOM 4825 C CA . PRO C 1 47 ? 27.80800 129.16600 55.00200 1.000 26.12000 47 PRO C CA 1
ATOM 4826 C C . PRO C 1 47 ? 27.50800 129.11200 53.51500 1.000 24.72000 47 PRO C C 1
ATOM 4827 O O . PRO C 1 47 ? 28.40900 128.93200 52.69500 1.000 26.57000 47 PRO C O 1
ATOM 4831 N N . LYS C 1 48 ? 26.23100 129.27100 53.17400 1.000 28.53000 48 LYS C N 1
ATOM 4832 C CA . LYS C 1 48 ? 25.85400 129.30200 51.77300 1.000 30.52000 48 LYS C CA 1
ATOM 4833 C C . LYS C 1 48 ? 26.49000 130.51100 51.08900 1.000 31.11000 48 LYS C C 1
ATOM 4834 O O . LYS C 1 48 ? 26.70400 131.55300 51.71700 1.000 32.39000 48 LYS C O 1
ATOM 4840 N N . PRO C 1 49 ? 26.82600 130.39600 49.80700 1.000 28.32000 49 PRO C N 1
ATOM 4841 C CA . PRO C 1 49 ? 27.33400 131.56400 49.08200 1.000 32.37000 49 PRO C CA 1
ATOM 4842 C C . PRO C 1 49 ? 26.27900 132.66100 49.04300 1.000 33.10000 49 PRO C C 1
ATOM 4843 O O . PRO C 1 49 ? 25.08200 132.39200 48.93500 1.000 33.95000 49 PRO C O 1
ATOM 4847 N N . THR C 1 50 ? 26.73700 133.90700 49.15900 1.000 39.33000 50 THR C N 1
ATOM 4848 C CA . THR C 1 50 ? 25.84700 135.06200 49.16400 1.000 39.09000 50 THR C CA 1
ATOM 4849 C C . THR C 1 50 ? 26.07500 136.01000 47.99800 1.000 42.49000 50 THR C C 1
ATOM 4850 O O . THR C 1 50 ? 25.40600 137.04700 47.92800 1.000 42.85000 50 THR C O 1
ATOM 4854 N N . GLY C 1 51 ? 26.99100 135.69300 47.08200 1.000 41.52000 51 GLY C N 1
ATOM 4855 C CA . GLY C 1 51 ? 27.40000 136.63000 46.05800 1.000 44.71000 51 GLY C CA 1
ATOM 4856 C C . GLY C 1 51 ? 28.42800 137.64300 46.51100 1.000 44.38000 51 GLY C C 1
ATOM 4857 O O . GLY C 1 51 ? 29.04800 138.29800 45.66400 1.000 44.39000 51 GLY C O 1
ATOM 4858 N N . GLU C 1 52 ? 28.61700 137.79900 47.81500 1.000 41.39000 52 GLU C N 1
ATOM 4859 C CA . GLU C 1 52 ? 29.70700 138.61600 48.32400 1.000 44.28000 52 GLU C CA 1
ATOM 4860 C C . GLU C 1 52 ? 31.02500 137.87000 48.14600 1.000 45.25000 52 GLU C C 1
ATOM 4861 O O . GLU C 1 52 ? 31.15600 136.73200 48.61700 1.000 39.73000 52 GLU C O 1
ATOM 4867 N N . PRO C 1 53 ? 32.01900 138.46800 47.49400 1.000 43.90000 53 PRO C N 1
ATOM 4868 C CA . PRO C 1 53 ? 33.23200 137.71800 47.15300 1.000 39.89000 53 PRO C CA 1
ATOM 4869 C C . PRO C 1 53 ? 34.05900 137.35400 48.37600 1.000 37.87000 53 PRO C C 1
ATOM 4870 O O . PRO C 1 53 ? 34.08600 138.06600 49.38300 1.000 38.49000 53 PRO C O 1
ATOM 4874 N N . LEU C 1 54 ? 34.74200 136.21800 48.27600 1.000 36.25000 54 LEU C N 1
ATOM 4875 C CA . LEU C 1 54 ? 35.75200 135.87200 49.25800 1.000 34.80000 54 LEU C CA 1
ATOM 4876 C C . LEU C 1 54 ? 37.00700 136.70000 49.02800 1.000 35.00000 54 LEU C C 1
ATOM 4877 O O . LEU C 1 54 ? 37.29100 137.14300 47.91100 1.000 37.41000 54 LEU C O 1
ATOM 4882 N N . GLN C 1 55 ? 37.76800 136.89300 50.09400 1.000 35.66000 55 GLN C N 1
ATOM 4883 C CA . GLN C 1 55 ? 38.99700 137.66500 50.05700 1.000 38.89000 55 GLN C CA 1
ATOM 4884 C C . GLN C 1 55 ? 40.20300 136.75000 50.19300 1.000 38.02000 55 GLN C C 1
ATOM 4885 O O . GLN C 1 55 ? 40.15100 135.71800 50.87300 1.000 32.81000 55 GLN C O 1
ATOM 4891 N N . GLU C 1 56 ? 41.29500 137.14100 49.54600 1.000 35.68000 56 GLU C N 1
ATOM 4892 C CA . GLU C 1 56 ? 42.58100 136.50900 49.79400 1.000 34.09000 56 GLU C CA 1
ATOM 4893 C C . GLU C 1 56 ? 43.07900 136.92600 51.17300 1.000 35.14000 56 GLU C C 1
ATOM 4894 O O . GLU C 1 56 ? 43.31400 138.11300 51.42500 1.000 36.20000 56 GLU C O 1
ATOM 4900 N N . GLU C 1 57 ? 43.21000 135.95700 52.07200 1.000 31.49000 57 GLU C N 1
ATOM 4901 C CA . GLU C 1 57 ? 43.59400 136.19800 53.45900 1.000 32.26000 57 GLU C CA 1
ATOM 4902 C C . GLU C 1 57 ? 44.96500 135.57100 53.68600 1.000 32.68000 57 GLU C C 1
ATOM 4903 O O . GLU C 1 57 ? 45.08000 134.35600 53.88400 1.000 33.08000 57 GLU C O 1
ATOM 4909 N N . ASN C 1 58 ? 46.00600 136.40200 53.65200 1.000 35.84000 58 ASN C N 1
ATOM 4910 C CA . ASN C 1 58 ? 47.37500 135.94100 53.86800 1.000 32.51000 58 ASN C CA 1
ATOM 4911 C C . ASN C 1 58 ? 47.75500 134.86600 52.85000 1.000 34.23000 58 ASN C C 1
ATOM 4912 O O . ASN C 1 58 ? 48.38800 133.86000 53.18100 1.000 32.30000 58 ASN C O 1
ATOM 4917 N N . GLY C 1 59 ? 47.34700 135.07100 51.59800 1.000 31.56000 59 GLY C N 1
ATOM 4918 C CA . GLY C 1 59 ? 47.72100 134.18900 50.51500 1.000 33.47000 59 GLY C CA 1
ATOM 4919 C C . GLY C 1 59 ? 46.73800 133.08000 50.19700 1.000 29.64000 59 GLY C C 1
ATOM 4920 O O . GLY C 1 59 ? 46.94800 132.36100 49.20900 1.000 29.25000 59 GLY C O 1
ATOM 4921 N N . ILE C 1 60 ? 45.67900 132.91700 50.99100 1.000 29.17000 60 ILE C N 1
ATOM 4922 C CA . ILE C 1 60 ? 44.68500 131.86300 50.78800 1.000 26.44000 60 ILE C CA 1
ATOM 4923 C C . ILE C 1 60 ? 43.30600 132.50300 50.77400 1.000 28.47000 60 ILE C C 1
ATOM 4924 O O . ILE C 1 60 ? 42.90700 133.14800 51.75100 1.000 28.31000 60 ILE C O 1
ATOM 4929 N N . VAL C 1 61 ? 42.57800 132.32000 49.67000 1.000 26.97000 61 VAL C N 1
ATOM 4930 C CA . VAL C 1 61 ? 41.21400 132.82300 49.57300 1.000 25.27000 61 VAL C CA 1
ATOM 4931 C C . VAL C 1 61 ? 40.35000 132.15000 50.62900 1.000 24.75000 61 VAL C C 1
ATOM 4932 O O . VAL C 1 61 ? 40.30200 130.91700 50.72100 1.000 25.42000 61 VAL C O 1
ATOM 4936 N N . GLY C 1 62 ? 39.68800 132.96100 51.45400 1.000 26.49000 62 GLY C N 1
ATOM 4937 C CA . GLY C 1 62 ? 38.79500 132.44500 52.48200 1.000 26.67000 62 GLY C CA 1
ATOM 4938 C C . GLY C 1 62 ? 39.48000 131.65300 53.57300 1.000 25.75000 62 GLY C C 1
ATOM 4939 O O . GLY C 1 62 ? 38.87200 130.73500 54.13500 1.000 26.85000 62 GLY C O 1
ATOM 4940 N N . ARG C 1 63 ? 40.72600 131.99900 53.90600 1.000 26.41000 63 ARG C N 1
ATOM 4941 C CA . ARG C 1 63 ? 41.49400 131.21000 54.86800 1.000 24.56000 63 ARG C CA 1
ATOM 4942 C C . ARG C 1 63 ? 40.73900 131.01100 56.17700 1.000 27.62000 63 ARG C C 1
ATOM 4943 O O . ARG C 1 63 ? 40.68200 129.89600 56.70700 1.000 26.74000 63 ARG C O 1
ATOM 4951 N N . SER C 1 64 ? 40.13000 132.08000 56.70100 1.000 28.94000 64 SER C N 1
ATOM 4952 C CA . SER C 1 64 ? 39.51700 132.02100 58.02400 1.000 26.82000 64 SER C CA 1
ATOM 4953 C C . SER C 1 64 ? 38.35100 131.03800 58.06700 1.000 29.30000 64 SER C C 1
ATOM 4954 O O . SER C 1 64 ? 38.24200 130.22600 58.99700 1.000 25.61000 64 SER C O 1
ATOM 4957 N N . ILE C 1 65 ? 37.46000 131.10500 57.07200 1.000 24.55000 65 ILE C N 1
ATOM 4958 C CA . ILE C 1 65 ? 36.30200 130.21100 57.06200 1.000 23.66000 65 ILE C CA 1
ATOM 4959 C C . ILE C 1 65 ? 36.73600 128.77700 56.76400 1.000 22.90000 65 ILE C C 1
ATOM 4960 O O . ILE C 1 65 ? 36.15400 127.82400 57.29800 1.000 24.10000 65 ILE C O 1
ATOM 4965 N N . LEU C 1 66 ? 37.77400 128.59700 55.94700 1.000 23.48000 66 LEU C N 1
ATOM 4966 C CA . LEU C 1 66 ? 38.29300 127.25300 55.68900 1.000 23.77000 66 LEU C CA 1
ATOM 4967 C C . LEU C 1 66 ? 38.86400 126.62400 56.95200 1.000 22.89000 66 LEU C C 1
ATOM 4968 O O . LEU C 1 66 ? 38.69300 125.42100 57.19100 1.000 20.84000 66 LEU C O 1
ATOM 4973 N N . ILE C 1 67 ? 39.56300 127.41600 57.76800 1.000 22.30000 67 ILE C N 1
ATOM 4974 C CA . ILE C 1 67 ? 40.10700 126.88800 59.01400 1.000 21.51000 67 ILE C CA 1
ATOM 4975 C C . ILE C 1 67 ? 38.98100 126.52400 59.96700 1.000 21.71000 67 ILE C C 1
ATOM 4976 O O . ILE C 1 67 ? 39.03300 125.49700 60.65500 1.000 23.19000 67 ILE C O 1
ATOM 4981 N N . ASP C 1 68 ? 37.94300 127.35800 60.01600 1.000 23.99000 68 ASP C N 1
ATOM 4982 C CA . ASP C 1 68 ? 36.75900 127.05400 60.81100 1.000 23.61000 68 ASP C CA 1
ATOM 4983 C C . ASP C 1 68 ? 36.11400 125.74400 60.36600 1.000 26.17000 68 ASP C C 1
ATOM 4984 O O . ASP C 1 68 ? 35.77700 124.88700 61.19100 1.000 21.95000 68 ASP C O 1
ATOM 4989 N N . GLN C 1 69 ? 35.93400 125.57400 59.05600 1.000 23.25000 69 GLN C N 1
ATOM 4990 C CA . GLN C 1 69 ? 35.27200 124.37500 58.55100 1.000 22.87000 69 GLN C CA 1
ATOM 4991 C C . GLN C 1 69 ? 36.14300 123.13900 58.74500 1.000 20.83000 69 GLN C C 1
ATOM 4992 O O . GLN C 1 69 ? 35.62700 122.05600 59.03000 1.000 18.91000 69 GLN C O 1
ATOM 4998 N N . LEU C 1 70 ? 37.46000 123.28400 58.59400 1.000 18.84000 70 LEU C N 1
ATOM 4999 C CA . LEU C 1 70 ? 38.36700 122.17200 58.87200 1.000 18.82000 70 LEU C CA 1
ATOM 5000 C C . LEU C 1 70 ? 38.26000 121.74300 60.32300 1.000 21.89000 70 LEU C C 1
ATOM 5001 O O . LEU C 1 70 ? 38.18200 120.54500 60.63000 1.000 20.43000 70 LEU C O 1
ATOM 5006 N N . SER C 1 71 ? 38.26300 122.71600 61.23600 1.000 18.64000 71 SER C N 1
ATOM 5007 C CA . SER C 1 71 ? 38.15000 122.38700 62.65100 1.000 21.47000 71 SER C CA 1
ATOM 5008 C C . SER C 1 71 ? 36.80600 121.73700 62.96000 1.000 22.36000 71 SER C C 1
ATOM 5009 O O . SER C 1 71 ? 36.73200 120.80500 63.76800 1.000 22.52000 71 SER C O 1
ATOM 5012 N N . GLU C 1 72 ? 35.72400 122.21400 62.33800 1.000 20.38000 72 GLU C N 1
ATOM 5013 C CA . GLU C 1 72 ? 34.43200 121.59300 62.60200 1.000 22.10000 72 GLU C CA 1
ATOM 5014 C C . GLU C 1 72 ? 34.36700 120.18800 62.00900 1.000 18.91000 72 GLU C C 1
ATOM 5015 O O . GLU C 1 72 ? 33.81400 119.27300 62.63100 1.000 19.65000 72 GLU C O 1
ATOM 5021 N N . ALA C 1 73 ? 34.95400 119.99400 60.82100 1.000 19.51000 73 ALA C N 1
ATOM 5022 C CA . ALA C 1 73 ? 35.01400 118.65100 60.25100 1.000 18.21000 73 ALA C CA 1
ATOM 5023 C C . ALA C 1 73 ? 35.76700 117.70500 61.17200 1.000 19.34000 73 ALA C C 1
ATOM 5024 O O . ALA C 1 73 ? 35.31300 116.58400 61.42800 1.000 19.86000 73 ALA C O 1
ATOM 5026 N N . ARG C 1 74 ? 36.91300 118.14700 61.69100 1.000 17.57000 74 ARG C N 1
ATOM 5027 C CA . ARG C 1 74 ? 37.69000 117.29600 62.58200 1.000 18.55000 74 ARG C CA 1
ATOM 5028 C C . ARG C 1 74 ? 36.90900 116.97800 63.85400 1.000 21.31000 74 ARG C C 1
ATOM 5029 O O . ARG C 1 74 ? 36.95700 115.84800 64.35400 1.000 20.14000 74 ARG C O 1
ATOM 5037 N N . GLN C 1 75 ? 36.17400 117.96400 64.38100 1.000 19.78000 75 GLN C N 1
ATOM 5038 C CA . GLN C 1 75 ? 35.36100 117.73700 65.57500 1.000 21.77000 75 GLN C CA 1
ATOM 5039 C C . GLN C 1 75 ? 34.29600 116.68000 65.31900 1.000 19.18000 75 GLN C C 1
ATOM 5040 O O . GLN C 1 75 ? 34.06900 115.80100 66.15900 1.000 19.51000 75 GLN C O 1
ATOM 5046 N N . LEU C 1 76 ? 33.64200 116.74000 64.15400 1.000 19.58000 76 LEU C N 1
ATOM 5047 C CA . LEU C 1 76 ? 32.59400 115.77200 63.84300 1.000 21.78000 76 LEU C CA 1
ATOM 5048 C C . LEU C 1 76 ? 33.17500 114.37500 63.66000 1.000 22.19000 76 LEU C C 1
ATOM 5049 O O . LEU C 1 76 ? 32.59500 113.38700 64.12500 1.000 22.25000 76 LEU C O 1
ATOM 5054 N N . ILE C 1 77 ? 34.32400 114.28000 62.99100 1.000 18.18000 77 ILE C N 1
ATOM 5055 C CA . ILE C 1 77 ? 34.99000 112.98900 62.80300 1.000 19.50000 77 ILE C CA 1
ATOM 5056 C C . ILE C 1 77 ? 35.41700 112.40600 64.14500 1.000 22.69000 77 ILE C C 1
ATOM 5057 O O . ILE C 1 77 ? 35.14600 111.24100 64.45500 1.000 23.11000 77 ILE C O 1
ATOM 5062 N N . GLU C 1 78 ? 36.09000 113.21300 64.96500 1.000 20.92000 78 GLU C N 1
ATOM 5063 C CA . GLU C 1 78 ? 36.60400 112.72100 66.24000 1.000 21.97000 78 GLU C CA 1
ATOM 5064 C C . GLU C 1 78 ? 35.48200 112.29100 67.17100 1.000 23.31000 78 GLU C C 1
ATOM 5065 O O . GLU C 1 78 ? 35.65600 111.36300 67.96700 1.000 22.57000 78 GLU C O 1
ATOM 5071 N N . LYS C 1 79 ? 34.31400 112.92800 67.06600 1.000 23.12000 79 LYS C N 1
ATOM 5072 C CA . LYS C 1 79 ? 33.17600 112.50100 67.86900 1.000 21.23000 79 LYS C CA 1
ATOM 5073 C C . LYS C 1 79 ? 32.75900 111.07700 67.52200 1.000 23.27000 79 LYS C C 1
ATOM 5074 O O . LYS C 1 79 ? 32.32700 110.31900 68.40000 1.000 22.71000 79 LYS C O 1
ATOM 5080 N N . HIS C 1 80 ? 32.91300 110.68400 66.26200 1.000 16.70000 80 HIS C N 1
ATOM 5081 C CA . HIS C 1 80 ? 32.50200 109.36100 65.82000 1.000 18.74000 80 HIS C CA 1
ATOM 5082 C C . HIS C 1 80 ? 33.62500 108.33200 65.82600 1.000 20.28000 80 HIS C C 1
ATOM 5083 O O . HIS C 1 80 ? 33.33800 107.15300 65.60700 1.000 20.23000 80 HIS C O 1
ATOM 5090 N N . THR C 1 81 ? 34.89100 108.74300 66.09700 1.000 18.90000 81 THR C N 1
ATOM 5091 C CA . THR C 1 81 ? 36.11600 107.92800 65.98600 1.000 21.12000 81 THR C CA 1
ATOM 5092 C C . THR C 1 81 ? 35.94700 106.74800 65.02700 1.000 19.45000 81 THR C C 1
ATOM 5093 O O . THR C 1 81 ? 36.05100 105.58500 65.44000 1.000 21.27000 81 THR C O 1
ATOM 5097 N N . PRO C 1 82 ? 35.68200 106.99800 63.74800 1.000 20.04000 82 PRO C N 1
ATOM 5098 C CA . PRO C 1 82 ? 35.18700 105.94000 62.86000 1.000 18.61000 82 PRO C CA 1
ATOM 5099 C C . PRO C 1 82 ? 36.28100 105.10500 62.21500 1.000 17.76000 82 PRO C C 1
ATOM 5100 O O . PRO C 1 82 ? 37.39600 105.56100 61.96900 1.000 19.61000 82 PRO C O 1
ATOM 5104 N N . ASP C 1 83 ? 35.92900 103.85700 61.91400 1.000 17.82000 83 ASP C N 1
ATOM 5105 C CA . ASP C 1 83 ? 36.84100 102.98700 61.18100 1.000 18.66000 83 ASP C CA 1
ATOM 5106 C C . ASP C 1 83 ? 36.90400 103.33600 59.69600 1.000 17.78000 83 ASP C C 1
ATOM 5107 O O . ASP C 1 83 ? 37.88000 102.97600 59.03100 1.000 17.12000 83 ASP C O 1
ATOM 5112 N N . SER C 1 84 ? 35.88900 104.01300 59.16600 1.000 17.51000 84 SER C N 1
ATOM 5113 C CA . SER C 1 84 ? 35.85800 104.33500 57.74400 1.000 16.30000 84 SER C CA 1
ATOM 5114 C C . SER C 1 84 ? 34.99500 105.57500 57.54500 1.000 18.39000 84 SER C C 1
ATOM 5115 O O . SER C 1 84 ? 34.16100 105.92600 58.39200 1.000 16.39000 84 SER C O 1
ATOM 5118 N N . LEU C 1 85 ? 35.23500 106.24800 56.42200 1.000 14.61000 85 LEU C N 1
ATOM 5119 C CA . LEU C 1 85 ? 34.65300 107.55700 56.15700 1.000 15.88000 85 LEU C CA 1
ATOM 5120 C C . LEU C 1 85 ? 34.27400 107.65100 54.69000 1.000 16.13000 85 LEU C C 1
ATOM 5121 O O . LEU C 1 85 ? 35.05200 107.25400 53.81900 1.000 15.57000 85 LEU C O 1
ATOM 5126 N N . VAL C 1 86 ? 33.08300 108.19400 54.42600 1.000 16.40000 86 VAL C N 1
ATOM 5127 C CA . VAL C 1 86 ? 32.65400 108.58900 53.08400 1.000 14.89000 86 VAL C CA 1
ATOM 5128 C C . VAL C 1 86 ? 32.38600 110.08800 53.14000 1.000 15.75000 86 VAL C C 1
ATOM 5129 O O . VAL C 1 86 ? 31.59100 110.54600 53.96600 1.000 17.18000 86 VAL C O 1
ATOM 5133 N N . VAL C 1 87 ? 33.07700 110.85200 52.30100 1.000 14.32000 87 VAL C N 1
ATOM 5134 C CA . VAL C 1 87 ? 32.99800 112.31000 52.32400 1.000 14.37000 87 VAL C CA 1
ATOM 5135 C C . VAL C 1 87 ? 32.38200 112.79800 51.02000 1.000 15.76000 87 VAL C C 1
ATOM 5136 O O . VAL C 1 87 ? 32.93900 112.56600 49.93600 1.000 14.33000 87 VAL C O 1
ATOM 5140 N N . LEU C 1 88 ? 31.26000 113.50400 51.11900 1.000 16.36000 88 LEU C N 1
ATOM 5141 C CA . LEU C 1 88 ? 30.58500 114.02600 49.93100 1.000 14.39000 88 LEU C CA 1
ATOM 5142 C C . LEU C 1 88 ? 30.85700 115.52600 49.87000 1.000 17.08000 88 LEU C C 1
ATOM 5143 O O . LEU C 1 88 ? 30.15100 116.33900 50.47500 1.000 18.89000 88 LEU C O 1
ATOM 5148 N N . GLY C 1 89 ? 31.90600 115.89600 49.13200 1.000 15.47000 89 GLY C N 1
ATOM 5149 C CA . GLY C 1 89 ? 32.25700 117.28500 48.93500 1.000 13.30000 89 GLY C CA 1
ATOM 5150 C C . GLY C 1 89 ? 31.42600 117.89700 47.82100 1.000 14.75000 89 GLY C C 1
ATOM 5151 O O . GLY C 1 89 ? 30.53300 117.25700 47.27100 1.000 15.92000 89 GLY C O 1
ATOM 5152 N N . GLY C 1 90 ? 31.72300 119.15500 47.49000 1.000 16.02000 90 GLY C N 1
ATOM 5153 C CA . GLY C 1 90 ? 32.76200 119.95500 48.12200 1.000 17.09000 90 GLY C CA 1
ATOM 5154 C C . GLY C 1 90 ? 34.07900 119.93800 47.35200 1.000 16.21000 90 GLY C C 1
ATOM 5155 O O . GLY C 1 90 ? 34.37900 118.95200 46.68700 1.000 16.69000 90 GLY C O 1
ATOM 5156 N N . ASP C 1 91 ? 34.87500 121.00500 47.44800 1.000 16.71000 91 ASP C N 1
ATOM 5157 C CA . ASP C 1 91 ? 36.16200 121.02400 46.75700 1.000 15.89000 91 ASP C CA 1
ATOM 5158 C C . ASP C 1 91 ? 37.14500 120.05400 47.42500 1.000 16.88000 91 ASP C C 1
ATOM 5159 O O . ASP C 1 91 ? 36.89400 119.52800 48.51300 1.000 14.51000 91 ASP C O 1
ATOM 5164 N N . CYS C 1 92 ? 38.28900 119.82200 46.76800 1.000 15.38000 92 CYS C N 1
ATOM 5165 C CA . CYS C 1 92 ? 39.16800 118.72500 47.20100 1.000 15.96000 92 CYS C CA 1
ATOM 5166 C C . CYS C 1 92 ? 39.70200 118.89900 48.61600 1.000 16.11000 92 CYS C C 1
ATOM 5167 O O . CYS C 1 92 ? 40.08900 117.90200 49.23900 1.000 16.19000 92 CYS C O 1
ATOM 5170 N N . LEU C 1 93 ? 39.76900 120.12800 49.13200 1.000 15.64000 93 LEU C N 1
ATOM 5171 C CA . LEU C 1 93 ? 40.27500 120.31400 50.48500 1.000 18.30000 93 LEU C CA 1
ATOM 5172 C C . LEU C 1 93 ? 39.41500 119.63100 51.54100 1.000 17.14000 93 LEU C C 1
ATOM 5173 O O . LEU C 1 93 ? 39.88400 119.47100 52.67700 1.000 17.02000 93 LEU C O 1
ATOM 5178 N N . VAL C 1 94 ? 38.19800 119.19700 51.20200 1.000 14.55000 94 VAL C N 1
ATOM 5179 C CA . VAL C 1 94 ? 37.38500 118.48000 52.18400 1.000 12.95000 94 VAL C CA 1
ATOM 5180 C C . VAL C 1 94 ? 38.06100 117.19400 52.65900 1.000 16.48000 94 VAL C C 1
ATOM 5181 O O . VAL C 1 94 ? 37.71100 116.68500 53.72200 1.000 15.37000 94 VAL C O 1
ATOM 5185 N N . SER C 1 95 ? 39.02800 116.65200 51.91200 1.000 14.09000 95 SER C N 1
ATOM 5186 C CA . SER C 1 95 ? 39.63200 115.40100 52.36300 1.000 15.44000 95 SER C CA 1
ATOM 5187 C C . SER C 1 95 ? 40.66600 115.57400 53.47100 1.000 17.08000 95 SER C C 1
ATOM 5188 O O . SER C 1 95 ? 41.13700 114.56000 54.01000 1.000 15.34000 95 SER C O 1
ATOM 5191 N N . LEU C 1 96 ? 41.00900 116.80800 53.85000 1.000 14.77000 96 LEU C N 1
ATOM 5192 C CA . LEU C 1 96 ? 42.12700 117.01400 54.76900 1.000 14.88000 96 LEU C CA 1
ATOM 5193 C C . LEU C 1 96 ? 41.86200 116.37100 56.12500 1.000 16.39000 96 LEU C C 1
ATOM 5194 O O . LEU C 1 96 ? 42.64900 115.54600 56.59000 1.000 16.00000 96 LEU C O 1
ATOM 5199 N N . ALA C 1 97 ? 40.75700 116.73500 56.77900 1.000 16.94000 97 ALA C N 1
ATOM 5200 C CA . ALA C 1 97 ? 40.52400 116.16900 58.10800 1.000 16.29000 97 ALA C CA 1
ATOM 5201 C C . ALA C 1 97 ? 40.17400 114.68300 58.03000 1.000 15.46000 97 ALA C C 1
ATOM 5202 O O . ALA C 1 97 ? 40.71600 113.88700 58.81900 1.000 15.58000 97 ALA C O 1
ATOM 5204 N N . PRO C 1 98 ? 39.30500 114.26100 57.10000 1.000 16.02000 98 PRO C N 1
ATOM 5205 C CA . PRO C 1 98 ? 39.02400 112.82100 56.97400 1.000 16.52000 98 PRO C CA 1
ATOM 5206 C C . PRO C 1 98 ? 40.27000 111.97100 56.77700 1.000 14.91000 98 PRO C C 1
ATOM 5207 O O . PRO C 1 98 ? 40.42900 110.94200 57.45200 1.000 14.36000 98 PRO C O 1
ATOM 5211 N N . PHE C 1 99 ? 41.14000 112.34600 55.83300 1.000 14.20000 99 PHE C N 1
ATOM 5212 C CA . PHE C 1 99 ? 42.29600 111.49400 55.56100 1.000 17.84000 99 PHE C CA 1
ATOM 5213 C C . PHE C 1 99 ? 43.34200 111.62500 56.66200 1.000 15.94000 99 PHE C C 1
ATOM 5214 O O . PHE C 1 99 ? 44.10200 110.67600 56.90800 1.000 16.02000 99 PHE C O 1
ATOM 5222 N N . SER C 1 100 ? 43.38600 112.77900 57.34300 1.000 17.38000 100 SER C N 1
ATOM 5223 C CA . SER C 1 100 ? 44.27000 112.92600 58.49600 1.000 16.53000 100 SER C CA 1
ATOM 5224 C C . SER C 1 100 ? 43.87800 111.96500 59.60600 1.000 16.73000 100 SER C C 1
ATOM 5225 O O . SER C 1 100 ? 44.74700 111.33900 60.23500 1.000 15.68000 100 SER C O 1
ATOM 5228 N N . TRP C 1 101 ? 42.57100 111.82500 59.85100 1.000 18.29000 101 TRP C N 1
ATOM 5229 C CA . TRP C 1 101 ? 42.09000 110.85300 60.82700 1.000 17.76000 101 TRP C CA 1
ATOM 5230 C C . TRP C 1 101 ? 42.46200 109.43300 60.41500 1.000 16.49000 101 TRP C C 1
ATOM 5231 O O . TRP C 1 101 ? 42.94400 108.63800 61.22900 1.000 16.21000 101 TRP C O 1
ATOM 5242 N N . LEU C 1 102 ? 42.24000 109.08600 59.14600 1.000 16.00000 102 LEU C N 1
ATOM 5243 C CA . LEU C 1 102 ? 42.57000 107.73400 58.71300 1.000 16.70000 102 LEU C CA 1
ATOM 5244 C C . LEU C 1 102 ? 44.07000 107.46700 58.83000 1.000 15.47000 102 LEU C C 1
ATOM 5245 O O . LEU C 1 102 ? 44.47700 106.33800 59.13400 1.000 16.09000 102 LEU C O 1
ATOM 5250 N N . LEU C 1 103 ? 44.89700 108.48900 58.60600 1.000 14.72000 103 LEU C N 1
ATOM 5251 C CA . LEU C 1 103 ? 46.34000 108.33800 58.81100 1.000 15.44000 103 LEU C CA 1
ATOM 5252 C C . LEU C 1 103 ? 46.66500 108.07600 60.27700 1.000 15.59000 103 LEU C C 1
ATOM 5253 O O . LEU C 1 103 ? 47.50400 107.22800 60.58600 1.000 17.80000 103 LEU C O 1
ATOM 5258 N N . GLU C 1 104 ? 46.02200 108.79900 61.19500 1.000 16.29000 104 GLU C N 1
ATOM 5259 C CA . GLU C 1 104 ? 46.25500 108.54400 62.62000 1.000 17.90000 104 GLU C CA 1
ATOM 5260 C C . GLU C 1 104 ? 45.88300 107.11200 63.00600 1.000 19.38000 104 GLU C C 1
ATOM 5261 O O . GLU C 1 104 ? 46.57300 106.47800 63.82000 1.000 20.22000 104 GLU C O 1
ATOM 5267 N N . LYS C 1 105 ? 44.78400 106.59700 62.45300 1.000 15.61000 105 LYS C N 1
ATOM 5268 C CA . LYS C 1 105 ? 44.28700 105.27400 62.82100 1.000 18.14000 105 LYS C CA 1
ATOM 5269 C C . LYS C 1 105 ? 45.12000 104.15500 62.19800 1.000 19.45000 105 LYS C C 1
ATOM 5270 O O . LYS C 1 105 ? 45.49200 103.19700 62.88400 1.000 19.57000 105 LYS C O 1
ATOM 5276 N N . TYR C 1 106 ? 45.42600 104.25400 60.89700 1.000 17.68000 106 TYR C N 1
ATOM 5277 C CA . TYR C 1 106 ? 46.03400 103.14900 60.15700 1.000 17.09000 106 TYR C CA 1
ATOM 5278 C C . TYR C 1 106 ? 47.52600 103.33500 59.88700 1.000 18.48000 106 TYR C C 1
ATOM 5279 O O . TYR C 1 106 ? 48.20100 102.35800 59.51900 1.000 16.90000 106 TYR C O 1
ATOM 5288 N N . LYS C 1 107 ? 48.04300 104.55200 60.06300 1.000 15.96000 107 LYS C N 1
ATOM 5289 C CA . LYS C 1 107 ? 49.47100 104.88200 60.02300 1.000 17.69000 107 LYS C CA 1
ATOM 5290 C C . LYS C 1 107 ? 50.07700 104.37000 58.71300 1.000 19.61000 107 LYS C C 1
ATOM 5291 O O . LYS C 1 107 ? 49.47700 104.58500 57.64800 1.000 15.07000 107 LYS C O 1
ATOM 5297 N N . ASP C 1 108 ? 51.23800 103.70600 58.74200 1.000 19.82000 108 ASP C N 1
ATOM 5298 C CA . ASP C 1 108 ? 51.94100 103.33300 57.52300 1.000 17.61000 108 ASP C CA 1
ATOM 5299 C C . ASP C 1 108 ? 51.28200 102.17500 56.78500 1.000 16.67000 108 ASP C C 1
ATOM 5300 O O . ASP C 1 10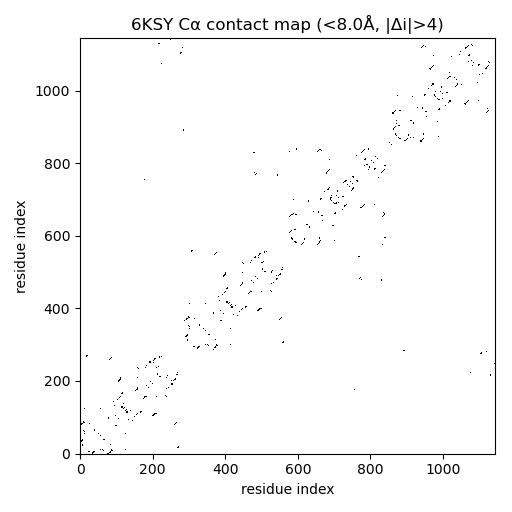8 ? 51.74100 101.81900 55.69200 1.000 20.58000 108 ASP C O 1
ATOM 5305 N N . LYS C 1 109 ? 50.21800 101.58900 57.32200 1.000 16.17000 109 LYS C N 1
ATOM 5306 C CA . LYS C 1 109 ? 49.50400 100.56300 56.58100 1.000 15.45000 109 LYS C CA 1
ATOM 5307 C C . LYS C 1 109 ? 48.46400 101.14800 55.63500 1.000 16.53000 109 LYS C C 1
ATOM 5308 O O . LYS C 1 109 ? 47.85600 100.39500 54.87000 1.000 14.29000 109 LYS C O 1
ATOM 5314 N N . LEU C 1 110 ? 48.26100 102.45800 55.68000 1.000 14.10000 110 LEU C N 1
ATOM 5315 C CA . LEU C 1 110 ? 47.32700 103.15300 54.80500 1.000 13.81000 110 LEU C CA 1
ATOM 5316 C C . LEU C 1 110 ? 48.03400 103.61400 53.53700 1.000 15.31000 110 LEU C C 1
ATOM 5317 O O . LEU C 1 110 ? 49.17200 104.10200 53.58300 1.000 16.80000 110 LEU C O 1
ATOM 5322 N N . GLY C 1 111 ? 47.33700 103.48500 52.41500 1.000 16.35000 111 GLY C N 1
ATOM 5323 C CA . GLY C 1 111 ? 47.72900 104.13900 51.18700 1.000 13.12000 111 GLY C CA 1
ATOM 5324 C C . GLY C 1 111 ? 46.63100 105.10500 50.79500 1.000 14.63000 111 GLY C C 1
ATOM 5325 O O . GLY C 1 111 ? 45.45600 104.88000 51.09000 1.000 13.21000 111 GLY C O 1
ATOM 5326 N N . ILE C 1 112 ? 47.03100 106.19400 50.14200 1.000 14.08000 112 ILE C N 1
ATOM 5327 C CA . ILE C 1 112 ? 46.10200 107.19800 49.62800 1.000 11.19000 112 ILE C CA 1
ATOM 5328 C C . ILE C 1 112 ? 46.13600 107.11000 48.11000 1.000 14.39000 112 ILE C C 1
ATOM 5329 O O . ILE C 1 112 ? 47.17700 107.35900 47.48800 1.000 14.13000 112 ILE C O 1
ATOM 5334 N N . LEU C 1 113 ? 45.00900 106.70700 47.52300 1.000 14.47000 113 LEU C N 1
ATOM 5335 C CA . LEU C 1 113 ? 44.84500 106.63800 46.07100 1.000 11.45000 113 LEU C CA 1
ATOM 5336 C C . LEU C 1 113 ? 44.12900 107.92400 45.66600 1.000 13.70000 113 LEU C C 1
ATOM 5337 O O . LEU C 1 113 ? 42.91600 108.07100 45.86400 1.000 13.88000 113 LEU C O 1
ATOM 5342 N N . TRP C 1 114 ? 44.88300 108.85400 45.09800 1.000 13.94000 114 TRP C N 1
ATOM 5343 C CA . TRP C 1 114 ? 44.39800 110.19600 44.77600 1.000 13.80000 114 TRP C CA 1
ATOM 5344 C C . TRP C 1 114 ? 44.03800 110.19600 43.29500 1.000 15.08000 114 TRP C C 1
ATOM 5345 O O . TRP C 1 114 ? 44.93100 110.19300 42.44800 1.000 14.70000 114 TRP C O 1
ATOM 5356 N N . ILE C 1 115 ? 42.73200 110.14400 42.98800 1.000 12.02000 115 ILE C N 1
ATOM 5357 C CA . ILE C 1 115 ? 42.23100 110.05400 41.61600 1.000 13.07000 115 ILE C CA 1
ATOM 5358 C C . ILE C 1 115 ? 41.81900 111.46100 41.18400 1.000 12.24000 115 ILE C C 1
ATOM 5359 O O . ILE C 1 115 ? 40.82900 112.02000 41.67900 1.000 15.19000 115 ILE C O 1
ATOM 5364 N N . ASP C 1 116 ? 42.56600 112.03500 40.24400 1.000 13.47000 116 ASP C N 1
ATOM 5365 C CA . ASP C 1 116 ? 42.51600 113.47200 39.99700 1.000 16.84000 116 ASP C CA 1
ATOM 5366 C C . ASP C 1 116 ? 43.25400 113.75900 38.70000 1.000 16.18000 116 ASP C C 1
ATOM 5367 O O . ASP C 1 116 ? 44.23500 113.08200 38.38000 1.000 17.65000 116 ASP C O 1
ATOM 5372 N N . SER C 1 117 ? 42.79600 114.77900 37.96900 1.000 17.06000 117 SER C N 1
ATOM 5373 C CA . SER C 1 117 ? 43.59900 115.28000 36.86000 1.000 16.70000 117 SER C CA 1
ATOM 5374 C C . SER C 1 117 ? 44.85000 115.99300 37.35700 1.000 18.46000 117 SER C C 1
ATOM 5375 O O . SER C 1 117 ? 45.83700 116.07800 36.62100 1.000 17.87000 117 SER C O 1
ATOM 5378 N N . HIS C 1 118 ? 44.82400 116.49300 38.58900 1.000 16.23000 118 HIS C N 1
ATOM 5379 C CA . HIS C 1 118 ? 45.85100 117.34800 39.15900 1.000 17.39000 118 HIS C CA 1
ATOM 5380 C C . HIS C 1 118 ? 46.34600 116.77200 40.47700 1.000 19.31000 118 HIS C C 1
ATOM 5381 O O . HIS C 1 118 ? 45.60600 116.06200 41.15900 1.000 15.57000 118 HIS C O 1
ATOM 5388 N N . PRO C 1 119 ? 47.59300 117.06700 40.86500 1.000 19.01000 119 PRO C N 1
ATOM 5389 C CA . PRO C 1 119 ? 48.15200 116.44500 42.08100 1.000 17.95000 119 PRO C CA 1
ATOM 5390 C C . PRO C 1 119 ? 47.80300 117.14000 43.38600 1.000 17.69000 119 PRO C C 1
ATOM 5391 O O . PRO C 1 119 ? 48.01900 116.53500 44.45000 1.000 18.56000 119 PRO C O 1
ATOM 5395 N N . ASP C 1 120 ? 47.32700 118.38400 43.35300 1.000 20.09000 120 ASP C N 1
ATOM 5396 C CA . ASP C 1 120 ? 46.94800 119.12400 44.55800 1.000 19.16000 120 ASP C CA 1
ATOM 5397 C C . ASP C 1 120 ? 48.10300 119.17600 45.56200 1.000 20.75000 120 ASP C C 1
ATOM 5398 O O . ASP C 1 120 ? 47.93900 118.92900 46.76100 1.000 19.38000 120 ASP C O 1
ATOM 5403 N N . VAL C 1 121 ? 49.29000 119.50700 45.05500 1.000 19.01000 121 VAL C N 1
ATOM 5404 C CA . VAL C 1 121 ? 50.48200 119.66900 45.87900 1.000 19.99000 121 VAL C CA 1
ATOM 5405 C C . VAL C 1 121 ? 51.02000 121.09200 45.82900 1.000 21.76000 121 VAL C C 1
ATOM 5406 O O . VAL C 1 121 ? 52.13400 121.34900 46.29500 1.000 24.11000 121 VAL C O 1
ATOM 5410 N N . GLN C 1 122 ? 50.25000 122.03100 45.29900 1.000 21.65000 122 GLN C N 1
ATOM 5411 C CA . GLN C 1 122 ? 50.69100 123.41300 45.33700 1.000 23.46000 122 GLN C CA 1
ATOM 5412 C C . GLN C 1 122 ? 50.57100 123.97700 46.75900 1.000 24.69000 122 GLN C C 1
ATOM 5413 O O . GLN C 1 122 ? 49.94500 123.38800 47.64700 1.000 23.13000 122 GLN C O 1
ATOM 5419 N N . THR C 1 123 ? 51.24100 125.10800 46.98700 1.000 26.85000 123 THR C N 1
ATOM 5420 C CA . THR C 1 123 ? 51.16300 125.81300 48.26100 1.000 26.35000 123 THR C CA 1
ATOM 5421 C C . THR C 1 123 ? 50.68600 127.23900 47.99000 1.000 27.14000 123 THR C C 1
ATOM 5422 O O . THR C 1 123 ? 50.56200 127.62100 46.81900 1.000 28.59000 123 THR C O 1
ATOM 5426 N N . PRO C 1 124 ? 50.39900 128.05800 49.01400 1.000 26.29000 124 PRO C N 1
ATOM 5427 C CA . PRO C 1 124 ? 49.98600 129.44400 48.72800 1.000 28.95000 124 PRO C CA 1
ATOM 5428 C C . PRO C 1 124 ? 51.00200 130.22500 47.90700 1.000 32.97000 124 PRO C C 1
ATOM 5429 O O . PRO C 1 124 ? 50.61600 131.18500 47.22600 1.000 33.48000 124 PRO C O 1
ATOM 5433 N N . LYS C 1 125 ? 52.28000 129.83400 47.93500 1.000 30.64000 125 LYS C N 1
ATOM 5434 C CA . LYS C 1 125 ? 53.26600 130.45500 47.05200 1.000 31.96000 125 LYS C CA 1
ATOM 5435 C C . LYS C 1 125 ? 52.84500 130.34900 45.59200 1.000 35.43000 125 LYS C C 1
ATOM 5436 O O . LYS C 1 125 ? 53.00100 131.30300 44.81900 1.000 35.61000 125 LYS C O 1
ATOM 5442 N N . GLU C 1 126 ? 52.29900 129.19900 45.20000 1.000 27.75000 126 GLU C N 1
ATOM 5443 C CA . GLU C 1 126 ? 51.96600 128.93500 43.80600 1.000 32.12000 126 GLU C CA 1
ATOM 5444 C C . GLU C 1 126 ? 50.53000 129.29500 43.44700 1.000 31.75000 126 GLU C C 1
ATOM 5445 O O . GLU C 1 126 ? 50.25800 129.63300 42.28800 1.000 33.05000 126 GLU C O 1
ATOM 5451 N N . TYR C 1 127 ? 49.60000 129.22700 44.39800 1.000 30.11000 127 TYR C N 1
ATOM 5452 C CA . TYR C 1 127 ? 48.18900 129.30300 44.04400 1.000 29.21000 127 TYR C CA 1
ATOM 5453 C C . TYR C 1 127 ? 47.35800 129.63300 45.27500 1.000 28.50000 127 TYR C C 1
ATOM 5454 O O . TYR C 1 127 ? 47.53900 129.02500 46.33300 1.000 22.62000 127 TYR C O 1
ATOM 5463 N N . LYS C 1 128 ? 46.41500 130.56400 45.11300 1.000 27.01000 128 LYS C N 1
ATOM 5464 C CA . LYS C 1 128 ? 45.66500 131.11000 46.23600 1.000 28.07000 128 LYS C CA 1
ATOM 5465 C C . LYS C 1 128 ? 44.42700 130.30100 46.61100 1.000 24.65000 128 LYS C C 1
ATOM 5466 O O . LYS C 1 128 ? 43.84000 130.55600 47.67200 1.000 26.59000 128 LYS C O 1
ATOM 5472 N N . ASN C 1 129 ? 43.99700 129.35800 45.78000 1.000 27.37000 129 ASN C N 1
ATOM 5473 C CA . ASN C 1 129 ? 42.81300 128.55800 46.06300 1.000 23.45000 129 ASN C CA 1
ATOM 5474 C C . ASN C 1 129 ? 43.26600 127.25500 46.71000 1.000 22.51000 129 ASN C C 1
ATOM 5475 O O . ASN C 1 129 ? 44.01200 126.48000 46.09900 1.000 22.40000 129 ASN C O 1
ATOM 5480 N N . ALA C 1 130 ? 42.81200 127.01900 47.94200 1.000 20.77000 130 ALA C N 1
ATOM 5481 C CA . ALA C 1 130 ? 43.37700 125.95300 48.76500 1.000 21.63000 130 ALA C CA 1
ATOM 5482 C C . ALA C 1 130 ? 42.98100 124.54400 48.32100 1.000 20.34000 130 ALA C C 1
ATOM 5483 O O . ALA C 1 130 ? 43.56300 123.57600 48.82900 1.000 20.31000 130 ALA C O 1
ATOM 5485 N N . HIS C 1 131 ? 42.02000 124.37800 47.40800 1.000 21.55000 131 HIS C N 1
ATOM 5486 C CA . HIS C 1 131 ? 41.74800 123.01700 46.96000 1.000 20.64000 131 HIS C CA 1
ATOM 5487 C C . HIS C 1 131 ? 42.90500 122.43300 46.15700 1.000 20.53000 131 HIS C C 1
ATOM 5488 O O . HIS C 1 131 ? 42.93800 121.21700 45.93800 1.000 20.17000 131 HIS C O 1
ATOM 5495 N N . ALA C 1 132 ? 43.88600 123.25100 45.78100 1.000 19.74000 132 ALA C N 1
ATOM 5496 C CA . ALA C 1 132 ? 45.08800 122.75500 45.13200 1.000 20.45000 132 ALA C CA 1
ATOM 5497 C C . ALA C 1 132 ? 46.20300 122.41700 46.11500 1.000 18.93000 132 ALA C C 1
ATOM 5498 O O . ALA C 1 132 ? 47.29200 122.05100 45.67300 1.000 19.50000 132 ALA C O 1
ATOM 5500 N N . HIS C 1 133 ? 45.96300 122.53000 47.42200 1.000 17.08000 133 HIS C N 1
ATOM 5501 C CA . HIS C 1 133 ? 47.00100 122.34900 48.43000 1.000 20.79000 133 HIS C CA 1
ATOM 5502 C C . HIS C 1 133 ? 46.88600 121.04700 49.20100 1.000 21.56000 133 HIS C C 1
ATOM 5503 O O . HIS C 1 133 ? 47.82900 120.68800 49.91100 1.000 19.20000 133 HIS C O 1
ATOM 5510 N N . VAL C 1 134 ? 45.75500 120.34300 49.09200 1.000 18.28000 134 VAL C N 1
ATOM 5511 C CA . VAL C 1 134 ? 45.36000 119.41100 50.14600 1.000 17.94000 134 VAL C CA 1
ATOM 5512 C C . VAL C 1 134 ? 46.25600 118.16900 50.18700 1.000 18.30000 134 VAL C C 1
ATOM 5513 O O . VAL C 1 134 ? 46.59400 117.68000 51.27200 1.000 18.91000 134 VAL C O 1
ATOM 5517 N N . LEU C 1 135 ? 46.64800 117.61300 49.03200 1.000 15.66000 135 LEU C N 1
ATOM 5518 C CA . LEU C 1 135 ? 47.46000 116.39600 49.11500 1.000 17.22000 135 LEU C CA 1
ATOM 5519 C C . LEU C 1 135 ? 48.84500 116.71200 49.66100 1.000 18.52000 135 LEU C C 1
ATOM 5520 O O . LEU C 1 135 ? 49.39700 115.94600 50.46300 1.000 18.55000 135 LEU C O 1
ATOM 5525 N N . GLY C 1 136 ? 49.41300 117.85100 49.26000 1.000 19.42000 136 GLY C 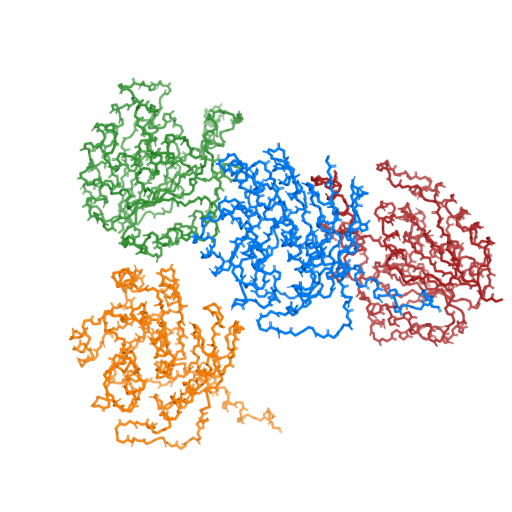N 1
ATOM 5526 C CA . GLY C 1 136 ? 50.65800 118.29100 49.86600 1.000 18.55000 136 GLY C CA 1
ATOM 5527 C C . GLY C 1 136 ? 50.54600 118.48200 51.36900 1.000 19.53000 136 GLY C C 1
ATOM 5528 O O . GLY C 1 136 ? 51.47100 118.14400 52.11600 1.000 21.11000 136 GLY C O 1
ATOM 5529 N N . GLU C 1 137 ? 49.40200 119.00300 51.83800 1.000 20.26000 137 GLU C N 1
ATOM 5530 C CA . GLU C 1 137 ? 49.23100 119.20100 53.27600 1.000 20.08000 137 GLU C CA 1
ATOM 5531 C C . GLU C 1 137 ? 49.10900 117.87100 54.00500 1.000 21.15000 137 GLU C C 1
ATOM 5532 O O . GLU C 1 137 ? 49.59700 117.73900 55.13500 1.000 19.25000 137 GLU C O 1
ATOM 5538 N N . LEU C 1 138 ? 48.50200 116.86200 53.36200 1.000 17.01000 138 LEU C N 1
ATOM 5539 C CA . LEU C 1 138 ? 48.46400 115.53500 53.96900 1.000 18.11000 138 LEU C CA 1
ATOM 5540 C C . LEU C 1 138 ? 49.86000 114.95500 54.13800 1.000 21.38000 138 LEU C C 1
ATOM 5541 O O . LEU C 1 138 ? 50.08100 114.13100 55.03000 1.000 19.02000 138 LEU C O 1
ATOM 5546 N N . MET C 1 139 ? 50.81100 115.36500 53.29300 1.000 19.87000 139 MET C N 1
ATOM 5547 C CA . MET C 1 139 ? 52.21500 115.02700 53.47500 1.000 21.24000 139 MET C CA 1
ATOM 5548 C C . MET C 1 139 ? 52.90300 115.89700 54.51400 1.000 22.19000 139 MET C C 1
ATOM 5549 O O . MET C 1 139 ? 54.09000 115.68600 54.77600 1.000 24.79000 139 MET C O 1
ATOM 5554 N N . GLY C 1 140 ? 52.20800 116.87200 55.09400 1.000 21.13000 140 GLY C N 1
ATOM 5555 C CA . GLY C 1 140 ? 52.84300 117.78200 56.03300 1.000 23.74000 140 GLY C CA 1
ATOM 5556 C C . GLY C 1 140 ? 53.53600 118.96100 55.38700 1.000 28.24000 140 GLY C C 1
ATOM 5557 O O . GLY C 1 140 ? 54.25300 119.69900 56.07800 1.000 28.61000 140 GLY C O 1
ATOM 5558 N N . ASN C 1 141 ? 53.32200 119.17300 54.09200 1.000 25.88000 141 ASN C N 1
ATOM 5559 C CA . ASN C 1 141 ? 53.95800 120.23900 53.32800 1.000 26.86000 141 ASN C CA 1
ATOM 5560 C C . ASN C 1 141 ? 52.98300 121.38700 53.10500 1.000 28.26000 141 ASN C C 1
ATOM 5561 O O . ASN C 1 141 ? 51.81400 121.17100 52.77600 1.000 27.18000 141 ASN C O 1
ATOM 5566 N N . GLY C 1 142 ? 53.47400 122.61600 53.26600 1.000 27.37000 142 GLY C N 1
ATOM 5567 C CA . GLY C 1 142 ? 52.71600 123.78600 52.88300 1.000 27.04000 142 GLY C CA 1
ATOM 5568 C C . GLY C 1 142 ? 52.34200 124.64200 54.07900 1.000 27.99000 142 GLY C C 1
ATOM 5569 O O . GLY C 1 142 ? 53.06300 124.69100 55.08500 1.000 31.00000 142 GLY C O 1
ATOM 5570 N N . ASP C 1 143 ? 51.20300 125.31400 53.94900 1.000 27.57000 143 ASP C N 1
ATOM 5571 C CA . ASP C 1 143 ? 50.76900 126.32200 54.90400 1.000 28.32000 143 ASP C CA 1
ATOM 5572 C C . ASP C 1 143 ? 50.54200 125.71400 56.27800 1.000 30.46000 143 ASP C C 1
ATOM 5573 O O . ASP C 1 143 ? 49.72900 124.79800 56.43700 1.000 27.01000 143 ASP C O 1
ATOM 5578 N N . SER C 1 144 ? 51.23300 126.26100 57.28200 1.000 27.05000 144 SER C N 1
ATOM 5579 C CA . SER C 1 144 ? 51.22600 125.64800 58.60300 1.000 27.74000 144 SER C CA 1
ATOM 5580 C C . SER C 1 144 ? 49.87600 125.75200 59.30200 1.000 25.08000 144 SER C C 1
ATOM 5581 O O . SER C 1 144 ? 49.61500 124.96400 60.21500 1.000 26.49000 144 SER C O 1
ATOM 5584 N N . ASP C 1 145 ? 49.01100 126.69700 58.91700 1.000 27.06000 145 ASP C N 1
ATOM 5585 C CA . ASP C 1 145 ? 47.66700 126.70700 59.48500 1.000 25.82000 145 ASP C CA 1
ATOM 5586 C C . ASP C 1 145 ? 46.96000 125.38600 59.21600 1.000 29.16000 145 ASP C C 1
ATOM 5587 O O . ASP C 1 145 ? 46.12000 124.94800 60.01100 1.000 24.47000 145 ASP C O 1
ATOM 5592 N N . PHE C 1 146 ? 47.29400 124.73900 58.10600 1.000 26.14000 146 PHE C N 1
ATOM 5593 C CA . PHE C 1 146 ? 46.66100 123.48100 57.74200 1.000 25.11000 146 PHE C CA 1
ATOM 5594 C C . PHE C 1 146 ? 47.50600 122.27100 58.11600 1.000 22.95000 146 PHE C C 1
ATOM 5595 O O . PHE C 1 146 ? 46.96800 121.30800 58.67200 1.000 23.99000 146 PHE C O 1
ATOM 5603 N N . THR C 1 147 ? 48.82200 122.31000 57.87400 1.000 22.95000 147 THR C N 1
ATOM 5604 C CA . THR C 1 147 ? 49.66500 121.16200 58.20500 1.000 23.63000 147 THR C CA 1
ATOM 5605 C C . THR C 1 147 ? 49.74400 120.91500 59.70400 1.000 24.97000 147 THR C C 1
ATOM 5606 O O . THR C 1 147 ? 50.01400 119.78000 60.11500 1.000 23.39000 147 THR C O 1
ATOM 5610 N N . ARG C 1 148 ? 49.48900 121.93400 60.53300 1.000 25.61000 148 ARG C N 1
ATOM 5611 C CA . ARG C 1 148 ? 49.51100 121.72900 61.97800 1.000 26.94000 148 ARG C CA 1
ATOM 5612 C C . ARG C 1 148 ? 48.40000 120.80100 62.45600 1.000 26.23000 148 ARG C C 1
ATOM 5613 O O . ARG C 1 148 ? 48.47500 120.29500 63.58100 1.000 26.83000 148 ARG C O 1
ATOM 5621 N N . THR C 1 149 ? 47.38200 120.56000 61.63700 1.000 23.58000 149 THR C N 1
ATOM 5622 C CA . THR C 1 149 ? 46.30000 119.66400 62.01000 1.000 24.65000 149 THR C CA 1
ATOM 5623 C C . THR C 1 149 ? 46.56800 118.21500 61.61500 1.000 23.48000 149 THR C C 1
ATOM 5624 O O . THR C 1 149 ? 45.77500 117.33900 61.96700 1.000 26.22000 149 THR C O 1
ATOM 5628 N N . VAL C 1 150 ? 47.66300 117.94100 60.91400 1.000 23.76000 150 VAL C N 1
ATOM 5629 C CA . VAL C 1 150 ? 47.97000 116.60200 60.41400 1.000 21.86000 150 VAL C CA 1
ATOM 5630 C C . VAL C 1 150 ? 48.96400 115.96400 61.38400 1.000 24.19000 150 VAL C C 1
ATOM 5631 O O . VAL C 1 150 ? 50.17600 116.18700 61.29100 1.000 24.89000 150 VAL C O 1
ATOM 5635 N N . LYS C 1 151 ? 48.45000 115.15000 62.31500 1.000 21.32000 151 LYS C N 1
ATOM 5636 C CA . LYS C 1 151 ? 49.30500 114.58400 63.35700 1.000 23.20000 151 LYS C CA 1
ATOM 5637 C C . LYS C 1 151 ? 50.20400 113.47700 62.82400 1.000 23.99000 151 LYS C C 1
ATOM 5638 O O . LYS C 1 151 ? 51.27700 113.23200 63.38400 1.000 22.34000 151 LYS C O 1
ATOM 5644 N N . HIS C 1 152 ? 49.79100 112.79600 61.75900 1.000 20.64000 152 HIS C N 1
ATOM 5645 C CA . HIS C 1 152 ? 50.55100 111.69200 61.17100 1.000 19.46000 152 HIS C CA 1
ATOM 5646 C C . HIS C 1 152 ? 50.58100 111.91200 59.66400 1.000 21.74000 152 HIS C C 1
ATOM 5647 O O . HIS C 1 152 ? 49.78100 111.32100 58.92400 1.000 21.97000 152 HIS C O 1
ATOM 5654 N N . PRO C 1 153 ? 51.48000 112.76800 59.17400 1.000 22.54000 153 PRO C N 1
ATOM 5655 C CA . PRO C 1 153 ? 51.55500 113.00100 57.72500 1.000 18.90000 153 PRO C CA 1
ATOM 5656 C C . PRO C 1 153 ? 51.89600 111.72000 56.98100 1.000 21.44000 153 PRO C C 1
ATOM 5657 O O . PRO C 1 153 ? 52.61800 110.85200 57.48300 1.000 20.61000 153 PRO C O 1
ATOM 5661 N N . VAL C 1 154 ? 51.34700 111.60200 55.77200 1.000 17.94000 154 VAL C N 1
ATOM 5662 C CA . VAL C 1 154 ? 51.56600 110.41900 54.95000 1.000 18.08000 154 VAL C CA 1
ATOM 5663 C C . VAL C 1 154 ? 52.93800 110.50700 54.29200 1.000 18.09000 154 VAL C C 1
ATOM 5664 O O . VAL C 1 154 ? 53.39700 111.58800 53.89100 1.000 18.72000 154 VAL C O 1
ATOM 5668 N N . SER C 1 155 ? 53.61800 109.36900 54.22000 1.000 15.52000 155 SER C N 1
ATOM 5669 C CA . SER C 1 155 ? 54.82500 109.28500 53.42400 1.000 15.65000 155 SER C CA 1
ATOM 5670 C C . SER C 1 155 ? 54.47000 109.38200 51.94400 1.000 16.45000 155 SER C C 1
ATOM 5671 O O . SER C 1 155 ? 53.48400 108.78500 51.50600 1.000 15.24000 155 SER C O 1
ATOM 5674 N N . PRO C 1 156 ? 55.26300 110.09000 51.14200 1.000 15.42000 156 PRO C N 1
ATOM 5675 C CA . PRO C 1 156 ? 55.02000 110.06300 49.68800 1.000 18.46000 156 PRO C CA 1
ATOM 5676 C C . PRO C 1 156 ? 55.10800 108.67000 49.08700 1.000 18.68000 156 PRO C C 1
ATOM 5677 O O . PRO C 1 156 ? 54.56500 108.44700 47.99700 1.000 17.77000 156 PRO C O 1
ATOM 5681 N N . GLN C 1 157 ? 55.77800 107.72300 49.75300 1.000 16.92000 157 GLN C N 1
ATOM 5682 C CA . GLN C 1 157 ? 55.80400 106.34400 49.28500 1.000 16.78000 157 GLN C CA 1
ATOM 5683 C C . GLN C 1 157 ? 54.44100 105.66800 49.41100 1.000 18.10000 157 GLN C C 1
ATOM 5684 O O . GLN C 1 157 ? 54.19100 104.65800 48.73800 1.000 15.48000 157 GLN C O 1
ATOM 5690 N N . LYS C 1 158 ? 53.55000 106.21700 50.23500 1.000 15.39000 158 LYS C N 1
ATOM 5691 C CA . LYS C 1 158 ? 52.23000 105.64400 50.45400 1.000 14.05000 158 LYS C CA 1
ATOM 5692 C C . LYS C 1 158 ? 51.14400 106.41700 49.72600 1.000 15.03000 158 LYS C C 1
ATOM 5693 O O . LYS C 1 158 ? 49.98200 106.35200 50.13400 1.000 14.76000 158 LYS C O 1
ATOM 5699 N N . ILE C 1 159 ? 51.50800 107.14000 48.65900 1.000 12.79000 159 ILE C N 1
ATOM 5700 C CA . ILE C 1 159 ? 50.59000 107.88800 47.80600 1.000 12.80000 159 ILE C CA 1
ATOM 5701 C C . ILE C 1 159 ? 50.67700 107.31900 46.39700 1.000 15.13000 159 ILE C C 1
ATOM 5702 O O . ILE C 1 159 ? 51.76500 106.97400 45.92300 1.000 15.96000 159 ILE C O 1
ATOM 5707 N N . MET C 1 160 ? 49.53300 107.23700 45.72300 1.000 13.03000 160 MET C N 1
ATOM 5708 C CA . MET C 1 160 ? 49.47700 106.96900 44.29200 1.000 15.13000 160 MET C CA 1
ATOM 5709 C C . MET C 1 160 ? 48.51900 107.98000 43.68200 1.000 14.43000 160 MET C C 1
ATOM 5710 O O . MET C 1 160 ? 47.36300 108.06200 44.10400 1.000 13.90000 160 MET C O 1
ATOM 5715 N N . ILE C 1 161 ? 48.98300 108.74800 42.70000 1.000 13.82000 161 ILE C N 1
ATOM 5716 C CA . ILE C 1 161 ? 48.11600 109.70900 42.01600 1.000 14.18000 161 ILE C CA 1
ATOM 5717 C C . ILE C 1 161 ? 47.75100 109.11200 40.67000 1.000 14.15000 161 ILE C C 1
ATOM 5718 O O . ILE C 1 161 ? 48.63700 108.86600 39.84600 1.000 14.80000 161 ILE C O 1
ATOM 5723 N N . ALA C 1 162 ? 46.45300 108.88500 40.44800 1.000 13.52000 162 ALA C N 1
ATOM 5724 C CA . ALA C 1 162 ? 45.95500 108.19200 39.26900 1.000 13.82000 162 ALA C CA 1
ATOM 5725 C C . ALA C 1 162 ? 45.03200 109.10300 38.47800 1.000 15.03000 162 ALA C C 1
ATOM 5726 O O . ALA C 1 162 ? 44.16600 109.76300 39.05200 1.000 16.25000 162 ALA C O 1
ATOM 5728 N N . GLY C 1 163 ? 45.19100 109.09000 37.15200 1.000 14.25000 163 GLY C N 1
ATOM 5729 C CA . GLY C 1 163 ? 44.44200 109.96800 36.27500 1.000 17.55000 163 GLY C CA 1
ATOM 5730 C C . GLY C 1 163 ? 45.15900 111.25000 35.93600 1.000 15.97000 163 GLY C C 1
ATOM 5731 O O . GLY C 1 163 ? 44.60700 112.07700 35.19300 1.000 16.58000 163 GLY C O 1
ATOM 5732 N N . ILE C 1 164 ? 46.37400 111.43800 36.46100 1.000 16.62000 164 ILE C N 1
ATOM 5733 C CA . ILE C 1 164 ? 47.12200 112.67700 36.29400 1.000 17.05000 164 ILE C CA 1
ATOM 5734 C C . ILE C 1 164 ? 47.87400 112.63600 34.97300 1.000 17.89000 164 ILE C C 1
ATOM 5735 O O . ILE C 1 164 ? 48.36500 111.58800 34.54100 1.000 18.55000 164 ILE C O 1
ATOM 5740 N N . HIS C 1 165 ? 47.93800 113.78700 34.31200 1.000 20.23000 165 HIS C N 1
ATOM 5741 C CA . HIS C 1 165 ? 48.62900 113.92200 33.04000 1.000 17.47000 165 HIS C CA 1
ATOM 5742 C C . HIS C 1 165 ? 48.90800 115.39800 32.82700 1.000 20.95000 165 HIS C C 1
ATOM 5743 O O . HIS C 1 165 ? 48.28000 116.26100 33.44300 1.000 22.18000 165 HIS C O 1
ATOM 5750 N N . ASP C 1 166 ? 49.85400 115.67500 31.94100 1.000 21.90000 166 ASP C N 1
ATOM 5751 C CA . ASP C 1 166 ? 50.27500 117.03600 31.63000 1.000 25.68000 166 ASP C CA 1
ATOM 5752 C C . ASP C 1 166 ? 50.51000 117.90200 32.87100 1.000 24.39000 166 ASP C C 1
ATOM 5753 O O . ASP C 1 166 ? 49.95500 119.00200 32.98100 1.000 24.88000 166 ASP C O 1
ATOM 5758 N N . PRO C 1 167 ? 51.32900 117.45500 33.82000 1.000 23.70000 167 PRO C N 1
ATOM 5759 C CA . PRO C 1 167 ? 51.53100 118.26000 35.03100 1.000 24.75000 167 PRO C CA 1
ATOM 5760 C C . PRO C 1 167 ? 52.29300 119.54100 34.71600 1.000 25.35000 167 PRO C C 1
ATOM 5761 O O . PRO C 1 167 ? 53.06800 119.60700 33.75800 1.000 25.57000 167 PRO C O 1
ATOM 5765 N N . LEU C 1 168 ? 52.05200 120.57000 35.52800 1.000 24.89000 168 LEU C N 1
ATOM 5766 C CA . LEU C 1 168 ? 52.87200 121.77100 35.45300 1.000 24.42000 168 LEU C CA 1
ATOM 5767 C C . LEU C 1 168 ? 54.30300 121.43500 35.87900 1.000 25.58000 168 LEU C C 1
ATOM 5768 O O . LEU C 1 168 ? 54.52600 120.46500 36.60900 1.000 25.07000 168 LEU C O 1
ATOM 5773 N N . PRO C 1 169 ? 55.29500 122.20800 35.41600 1.000 25.65000 169 PRO C N 1
ATOM 5774 C CA . PRO C 1 169 ? 56.69000 121.91600 35.80800 1.000 27.56000 169 PRO C CA 1
ATOM 5775 C C . PRO C 1 169 ? 56.90100 121.80800 37.30800 1.000 23.00000 169 PRO C C 1
ATOM 5776 O O . PRO C 1 169 ? 57.57800 120.87200 37.75500 1.000 25.31000 169 PRO C O 1
ATOM 5780 N N . TYR C 1 170 ? 56.34600 122.73900 38.09600 1.000 27.06000 170 TYR C N 1
ATOM 5781 C CA . TYR C 1 170 ? 56.45000 122.64600 39.55400 1.000 26.92000 170 TYR C CA 1
ATOM 5782 C C . TYR C 1 170 ? 55.97100 121.28800 40.03700 1.000 26.69000 170 TYR C C 1
ATOM 5783 O O . TYR C 1 170 ? 56.61800 120.64100 40.86800 1.000 26.44000 170 TYR C O 1
ATOM 5792 N N . GLU C 1 171 ? 54.83200 120.84100 39.50800 1.000 25.79000 171 GLU C N 1
ATOM 5793 C CA . GLU C 1 171 ? 54.22900 119.58700 39.94300 1.000 26.47000 171 GLU C CA 1
ATOM 5794 C C . GLU C 1 171 ? 55.06100 118.38700 39.51200 1.000 22.66000 171 GLU C C 1
ATOM 5795 O O . GLU C 1 171 ? 55.22700 117.43400 40.28400 1.000 22.92000 171 GLU C O 1
ATOM 5801 N N . ALA C 1 172 ? 55.56600 118.39900 38.27300 1.000 23.42000 172 ALA C N 1
ATOM 5802 C CA . ALA C 1 172 ? 56.41200 117.30100 37.81700 1.000 25.83000 172 ALA C CA 1
ATOM 5803 C C . ALA C 1 172 ? 57.66800 117.19800 38.67000 1.000 23.54000 172 ALA C C 1
ATOM 5804 O O . ALA C 1 172 ? 58.09100 116.09600 39.04400 1.000 24.74000 172 ALA C O 1
ATOM 5806 N N . ASN C 1 173 ? 58.26700 118.34100 39.00500 1.000 23.28000 173 ASN C N 1
ATOM 5807 C CA . ASN C 1 173 ? 59.43900 118.33500 39.87300 1.000 26.44000 173 ASN C CA 1
ATOM 5808 C C . ASN C 1 173 ? 59.08300 117.82600 41.26500 1.000 25.50000 173 ASN C C 1
ATOM 5809 O O . ASN C 1 173 ? 59.80200 117.00500 41.84500 1.000 24.46000 173 ASN C O 1
ATOM 5814 N N . PHE C 1 174 ? 57.97800 118.32100 41.82300 1.000 21.84000 174 PHE C N 1
ATOM 5815 C CA . PHE C 1 174 ? 57.54700 117.87800 43.14900 1.000 22.56000 174 PHE C CA 1
ATOM 5816 C C . PHE C 1 174 ? 57.32800 116.36500 43.17400 1.000 21.96000 174 PHE C C 1
ATOM 5817 O O . PHE C 1 174 ? 57.80300 115.66900 44.07900 1.000 21.81000 174 PHE C O 1
ATOM 5825 N N . ILE C 1 175 ? 56.63500 115.83300 42.16500 1.000 21.96000 175 ILE C N 1
ATOM 5826 C CA . ILE C 1 175 ? 56.37600 114.39600 42.10600 1.000 20.70000 175 ILE C CA 1
ATOM 5827 C C . ILE C 1 175 ? 57.67500 113.61700 41.94400 1.000 20.35000 175 ILE C C 1
ATOM 5828 O O . ILE C 1 175 ? 57.88700 112.58500 42.59100 1.000 23.77000 175 ILE C O 1
ATOM 5833 N N . SER C 1 176 ? 58.56600 114.09900 41.08400 1.000 22.28000 176 SER C N 1
ATOM 5834 C CA . SER C 1 176 ? 59.81400 113.38300 40.84700 1.000 24.30000 176 SER C CA 1
ATOM 5835 C C . SER C 1 176 ? 60.70400 113.41300 42.08400 1.000 25.39000 176 SER C C 1
ATOM 5836 O O . SER C 1 176 ? 61.27500 112.39000 42.48000 1.000 25.51000 176 SER C O 1
ATOM 5839 N N . GLU C 1 177 ? 60.82900 114.58400 42.70500 1.000 26.09000 177 GLU C N 1
ATOM 5840 C CA . GLU C 1 177 ? 61.73200 114.73100 43.84200 1.000 27.14000 177 GLU C CA 1
ATOM 5841 C C . GLU C 1 177 ? 61.21800 113.99500 45.06900 1.000 29.16000 177 GLU C C 1
ATOM 5842 O O . GLU C 1 177 ? 62.02000 113.51400 45.88300 1.000 30.14000 177 GLU C O 1
ATOM 5848 N N . HIS C 1 178 ? 59.90000 113.89100 45.22400 1.000 24.81000 178 HIS C N 1
ATOM 5849 C CA . HIS C 1 178 ? 59.33900 113.16400 46.35300 1.000 24.35000 178 HIS C CA 1
ATOM 5850 C C . HIS C 1 178 ? 59.04100 111.70900 46.02600 1.000 23.70000 178 HIS C C 1
ATOM 5851 O O . HIS C 1 178 ? 58.57400 110.97600 46.90700 1.000 23.97000 178 HIS C O 1
ATOM 5858 N N . LYS C 1 179 ? 59.34700 111.27600 44.80100 1.000 23.79000 179 LYS C N 1
ATOM 5859 C CA . LYS C 1 179 ? 59.16700 109.89200 44.36100 1.000 23.50000 179 LYS C CA 1
ATOM 5860 C C . LYS C 1 179 ? 57.73400 109.41500 44.58600 1.000 23.03000 179 LYS C C 1
ATOM 5861 O O . LYS C 1 179 ? 57.48700 108.28700 45.02100 1.000 24.25000 179 LYS C O 1
ATOM 5867 N N . ILE C 1 180 ? 56.77300 110.27800 44.26800 1.000 24.28000 180 ILE C N 1
ATOM 5868 C CA . ILE C 1 180 ? 55.36700 109.90400 44.36900 1.000 20.10000 180 ILE C CA 1
ATOM 5869 C C . ILE C 1 180 ? 55.00000 109.08400 43.14500 1.000 19.87000 180 ILE C C 1
ATOM 5870 O O . ILE C 1 180 ? 55.21400 109.51700 42.00600 1.000 19.94000 180 ILE C O 1
ATOM 5875 N N . GLN C 1 181 ? 54.43000 107.90500 43.37500 1.000 17.79000 181 GLN C N 1
ATOM 5876 C CA . GLN C 1 181 ? 54.02300 107.06200 42.26200 1.000 18.82000 181 GLN C CA 1
ATOM 5877 C C . GLN C 1 181 ? 52.79000 107.64000 41.57000 1.000 18.00000 181 GLN C C 1
ATOM 5878 O O . GLN C 1 181 ? 51.92500 108.25800 42.19800 1.000 16.64000 181 GLN C O 1
ATOM 5884 N N . THR C 1 182 ? 52.73200 107.44200 40.25100 1.000 17.02000 182 THR C N 1
ATOM 5885 C CA . THR C 1 182 ? 51.63800 107.95900 39.44200 1.000 15.83000 182 THR C CA 1
ATOM 5886 C C . THR C 1 182 ? 51.14400 106.87700 38.50000 1.000 16.33000 182 THR C C 1
ATOM 5887 O O . THR C 1 182 ? 51.83700 105.90000 38.20300 1.000 19.32000 182 THR C O 1
ATOM 5891 N N . CYS C 1 183 ? 49.91200 107.06400 38.03800 1.000 13.83000 183 CYS C N 1
ATOM 5892 C CA . CYS C 1 183 ? 49.30000 106.14800 37.08600 1.000 16.58000 183 CYS C CA 1
ATOM 5893 C C . CYS C 1 183 ? 48.49300 107.03200 36.14200 1.000 16.88000 183 CYS C C 1
ATOM 5894 O O . CYS C 1 183 ? 47.44300 107.53300 36.53300 1.000 16.30000 183 CYS C O 1
ATOM 5897 N N . SER C 1 184 ? 48.99700 107.24200 34.92400 1.000 16.70000 184 SER C N 1
ATOM 5898 C CA . SER C 1 184 ? 48.34500 108.13900 33.97100 1.000 15.71000 184 SER C CA 1
ATOM 5899 C C . SER C 1 184 ? 46.97900 107.58200 33.56200 1.000 12.86000 184 SER C C 1
ATOM 5900 O O . SER C 1 184 ? 46.68500 106.41100 33.80700 1.000 15.34000 184 SER C O 1
ATOM 5903 N N . PRO C 1 185 ? 46.12200 108.40500 32.91900 1.000 15.80000 185 PRO C N 1
ATOM 5904 C CA . PRO C 1 185 ? 44.84600 107.85900 32.41800 1.000 15.42000 185 PRO C CA 1
ATOM 5905 C C . PRO C 1 185 ? 45.03100 106.64300 31.53400 1.000 16.32000 185 PRO C C 1
ATOM 5906 O O . PRO C 1 185 ? 44.23900 105.70000 31.60100 1.000 15.95000 185 PRO C O 1
ATOM 5910 N N . GLU C 1 186 ? 46.06500 106.64900 30.69700 1.000 17.93000 186 GLU C N 1
ATOM 5911 C CA . GLU C 1 186 ? 46.27300 105.53300 29.78400 1.000 16.23000 186 GLU C CA 1
ATOM 5912 C C . GLU C 1 186 ? 46.84500 104.31500 30.49600 1.000 18.78000 186 GLU C C 1
ATOM 5913 O O . GLU C 1 186 ? 46.52000 103.17800 30.12900 1.000 19.88000 186 GLU C O 1
ATOM 5919 N N . GLN C 1 187 ? 47.66000 104.52500 31.53000 1.000 17.30000 187 GLN C N 1
ATOM 5920 C CA . GLN C 1 187 ? 48.06700 103.40700 32.37200 1.000 18.33000 187 GLN C CA 1
ATOM 5921 C C . GLN C 1 187 ? 46.88700 102.82500 33.13200 1.000 19.68000 187 GLN C C 1
ATOM 5922 O O . GLN C 1 187 ? 46.84400 101.61100 33.35700 1.000 19.00000 187 GLN C O 1
ATOM 5928 N N . VAL C 1 188 ? 45.92900 103.66400 33.54400 1.000 15.71000 188 VAL C N 1
ATOM 5929 C CA . VAL C 1 188 ? 44.69500 103.13700 34.12800 1.000 17.78000 188 VAL C CA 1
ATOM 5930 C C . VAL C 1 188 ? 43.98000 102.24600 33.11800 1.000 16.55000 188 VAL C C 1
ATOM 5931 O O . VAL C 1 188 ? 43.56700 101.12400 33.42900 1.000 18.61000 188 VAL C O 1
ATOM 5935 N N . ARG C 1 189 ? 43.82100 102.74300 31.89100 1.000 16.71000 189 ARG C N 1
ATOM 5936 C CA . ARG C 1 189 ? 43.04400 102.02300 30.88600 1.000 19.76000 189 ARG C CA 1
ATOM 5937 C C . ARG C 1 189 ? 43.67200 100.69000 30.51200 1.000 21.65000 189 ARG C C 1
ATOM 5938 O O . ARG C 1 189 ? 42.95700 99.74600 30.15200 1.000 22.53000 189 ARG C O 1
ATOM 5946 N N . SER C 1 190 ? 44.99000 100.59300 30.57800 1.000 19.86000 190 SER C N 1
ATOM 5947 C CA . SER C 1 190 ? 45.63600 99.33400 30.24100 1.000 25.29000 190 SER C CA 1
ATOM 5948 C C . SER C 1 190 ? 45.65200 98.34600 31.40100 1.000 26.81000 190 SER C C 1
ATOM 5949 O O . SER C 1 190 ? 46.21200 97.25400 31.24800 1.000 29.18000 190 SER C O 1
ATOM 5952 N N . GLY C 1 191 ? 45.06700 98.69000 32.55500 1.000 18.35000 191 GLY C N 1
ATOM 5953 C CA . GLY C 1 191 ? 44.90900 97.72000 33.62700 1.000 22.22000 191 GLY C CA 1
ATOM 5954 C C . GLY C 1 191 ? 45.42000 98.18100 34.98100 1.000 20.54000 191 GLY C C 1
ATOM 5955 O O . GLY C 1 191 ? 45.33400 97.44900 35.97400 1.000 21.44000 191 GLY C O 1
ATOM 5956 N N . ALA C 1 192 ? 45.95600 99.39800 35.02300 1.000 18.01000 192 ALA C N 1
ATOM 5957 C CA . ALA C 1 192 ? 46.37100 100.03100 36.27600 1.000 20.02000 192 ALA C CA 1
ATOM 5958 C C . ALA C 1 192 ? 47.42300 99.19100 37.00000 1.000 20.42000 192 ALA C C 1
ATOM 5959 O O . ALA C 1 192 ? 47.43600 99.09800 38.23100 1.000 16.50000 192 ALA C O 1
ATOM 5961 N N . GLN C 1 193 ? 48.30400 98.56000 36.22500 1.000 19.34000 193 GLN C N 1
ATOM 5962 C CA . GLN C 1 193 ? 49.41200 97.81300 36.81800 1.000 18.40000 193 GLN C CA 1
ATOM 5963 C C . GLN C 1 193 ? 50.20200 98.61400 37.84400 1.000 17.37000 193 GLN C C 1
ATOM 5964 O O . GLN C 1 193 ? 50.59100 98.02500 38.86500 1.000 18.92000 193 GLN C O 1
ATOM 5970 N N . PRO C 1 194 ? 50.49100 99.91300 37.65300 1.000 19.87000 194 PRO C N 1
ATOM 5971 C CA . PRO C 1 194 ? 51.20000 100.65000 38.71800 1.000 18.40000 194 PRO C CA 1
ATOM 5972 C C . PRO C 1 194 ? 50.48100 100.61700 40.05400 1.000 17.86000 194 PRO C C 1
ATOM 5973 O O . PRO C 1 194 ? 51.13700 100.55500 41.10400 1.000 16.73000 194 PRO C O 1
ATOM 5977 N N . VAL C 1 195 ? 49.14800 100.67300 40.04200 1.000 16.91000 195 VAL C N 1
ATOM 5978 C CA . VAL C 1 195 ? 48.39100 100.65400 41.29100 1.000 14.68000 195 VAL C CA 1
ATOM 5979 C C . VAL C 1 195 ? 48.51300 99.29500 41.95900 1.000 16.98000 195 VAL C C 1
ATOM 5980 O O . VAL C 1 195 ? 48.70000 99.20100 43.18000 1.000 16.72000 195 VAL C O 1
ATOM 5984 N N . LEU C 1 196 ? 48.41800 98.22200 41.16500 1.000 16.30000 196 LEU C N 1
ATOM 5985 C CA . LEU C 1 196 ? 48.56500 96.87200 41.69400 1.000 17.71000 196 LEU C CA 1
ATOM 5986 C C . LEU C 1 196 ? 49.94500 96.66700 42.30300 1.000 16.19000 196 LEU C C 1
ATOM 5987 O O . LEU C 1 196 ? 50.07100 96.13200 43.41000 1.000 18.29000 196 LEU C O 1
ATOM 5992 N N . ASP C 1 197 ? 50.99500 97.08400 41.58300 1.000 16.08000 197 ASP C N 1
ATOM 5993 C CA . ASP C 1 197 ? 52.36000 96.91100 42.07600 1.000 18.46000 197 ASP C CA 1
ATOM 5994 C C . ASP C 1 197 ? 52.59000 97.72100 43.34100 1.000 17.87000 197 ASP C C 1
ATOM 5995 O O . ASP C 1 197 ? 53.30900 97.28400 44.24800 1.000 17.65000 197 ASP C O 1
ATOM 6000 N N . TRP C 1 198 ? 52.03500 98.93200 43.38900 1.000 15.36000 198 TRP C N 1
ATOM 6001 C CA . TRP C 1 198 ? 52.24000 99.80400 44.54300 1.000 18.35000 198 TRP C CA 1
ATOM 6002 C C . TRP C 1 198 ? 51.58200 99.22600 45.79300 1.000 15.39000 198 TRP C C 1
ATOM 6003 O O . TRP C 1 198 ? 52.21100 99.14400 46.85400 1.000 16.05000 198 TRP C O 1
ATOM 6014 N N . ILE C 1 199 ? 50.33000 98.77800 45.68100 1.000 15.10000 199 ILE C N 1
ATOM 6015 C CA . ILE C 1 199 ? 49.67600 98.17200 46.84100 1.000 16.66000 199 ILE C CA 1
ATOM 6016 C C . ILE C 1 199 ? 50.43800 96.92900 47.29700 1.000 15.52000 199 ILE C C 1
ATOM 6017 O O . ILE C 1 199 ? 50.63000 96.70900 48.50200 1.000 15.86000 199 ILE C O 1
ATOM 6022 N N . LYS C 1 200 ? 50.92600 96.12400 46.34100 1.000 12.61000 200 LYS C N 1
ATOM 6023 C CA . LYS C 1 200 ? 51.65800 94.90300 46.67900 1.000 13.76000 200 LYS C CA 1
ATOM 6024 C C . LYS C 1 200 ? 52.99100 95.21800 47.34700 1.000 17.08000 200 LYS C C 1
ATOM 6025 O O . LYS C 1 200 ? 53.30800 94.67100 48.41100 1.000 15.89000 200 LYS C O 1
ATOM 6031 N N . ASN C 1 201 ? 53.77900 96.10500 46.73600 1.000 15.77000 201 ASN C N 1
ATOM 6032 C CA . ASN C 1 201 ? 55.16900 96.27800 47.16100 1.000 17.79000 201 ASN C CA 1
ATOM 6033 C C . ASN C 1 201 ? 55.29700 97.14800 48.40400 1.000 18.09000 201 ASN C C 1
ATOM 6034 O O . ASN C 1 201 ? 56.17000 96.89800 49.24600 1.000 16.53000 201 ASN C O 1
ATOM 6039 N N . GLU C 1 202 ? 54.47500 98.19600 48.51900 1.000 13.65000 202 GLU C N 1
ATOM 6040 C CA . GLU C 1 202 ? 54.43700 98.98200 49.74700 1.000 15.24000 202 GLU C CA 1
ATOM 6041 C C . GLU C 1 202 ? 53.63700 98.28900 50.83700 1.000 16.83000 202 GLU C C 1
ATOM 6042 O O . GLU C 1 202 ? 53.64600 98.75700 51.97900 1.000 20.56000 202 GLU C O 1
ATOM 6048 N N . LYS C 1 203 ? 52.95000 97.18900 50.51000 1.000 14.54000 203 LYS C N 1
ATOM 6049 C CA . LYS C 1 203 ? 52.17400 96.43000 51.49000 1.000 14.95000 203 LYS C CA 1
ATOM 6050 C C . LYS C 1 203 ? 51.07600 97.30700 52.09100 1.000 17.46000 203 LYS C C 1
ATOM 6051 O O . LYS C 1 203 ? 50.92800 97.42700 53.31100 1.000 17.44000 203 LYS C O 1
ATOM 6057 N N . ILE C 1 204 ? 50.30900 97.93300 51.20500 1.000 13.96000 204 ILE C N 1
ATOM 6058 C CA . ILE C 1 204 ? 49.18400 98.78500 51.58500 1.000 16.95000 204 ILE C CA 1
ATOM 6059 C C . ILE C 1 204 ? 48.03400 97.88600 52.01500 1.000 17.01000 204 ILE C C 1
ATOM 6060 O O . ILE C 1 204 ? 47.49400 97.13500 51.20100 1.000 16.93000 204 ILE C O 1
ATOM 6065 N N . GLU C 1 205 ? 47.63800 97.96700 53.28500 1.000 16.66000 205 GLU C N 1
ATOM 6066 C CA . GLU C 1 205 ? 46.55100 97.12800 53.78300 1.000 15.20000 205 GLU C CA 1
ATOM 6067 C C . GLU C 1 205 ? 45.19900 97.82900 53.79700 1.000 15.66000 205 GLU C C 1
ATOM 6068 O O . GLU C 1 205 ? 44.16200 97.16700 53.63800 1.000 15.58000 205 GLU C O 1
ATOM 6074 N N . TYR C 1 206 ? 45.18800 99.14000 53.99200 1.000 14.22000 206 TYR C N 1
ATOM 6075 C CA . TYR C 1 206 ? 43.96800 99.94200 54.03600 1.000 16.79000 206 TYR C CA 1
ATOM 6076 C C . TYR C 1 206 ? 44.09800 101.08300 53.04700 1.000 14.87000 206 TYR C C 1
ATOM 6077 O O . TYR C 1 206 ? 45.19700 101.59100 52.82300 1.000 14.45000 206 TYR C O 1
ATOM 6086 N N . LEU C 1 207 ? 42.96900 101.50500 52.47100 1.000 13.60000 207 LEU C N 1
ATOM 6087 C CA . LEU C 1 207 ? 43.02200 102.41000 51.32900 1.000 13.97000 207 LEU C CA 1
ATOM 6088 C C . LEU C 1 207 ? 42.06600 103.57600 51.51300 1.000 12.92000 207 LEU C C 1
ATOM 6089 O O . LEU C 1 207 ? 40.88200 103.37200 51.78900 1.000 15.48000 207 LEU C O 1
ATOM 6094 N N . ALA C 1 208 ? 42.57700 104.79900 51.37400 1.000 12.15000 208 ALA C N 1
ATOM 6095 C CA . ALA C 1 208 ? 41.74100 105.99500 51.31000 1.000 13.25000 208 ALA C CA 1
ATOM 6096 C C . ALA C 1 208 ? 41.72000 106.46600 49.86100 1.000 14.54000 208 ALA C C 1
ATOM 6097 O O . ALA C 1 208 ? 42.77300 106.77600 49.30000 1.000 13.89000 208 ALA C O 1
ATOM 6099 N N . ILE C 1 209 ? 40.53500 106.48100 49.25200 1.000 12.44000 209 ILE C N 1
ATOM 6100 C CA . ILE C 1 209 ? 40.36800 106.82700 47.84200 1.000 13.73000 209 ILE C CA 1
ATOM 6101 C C . I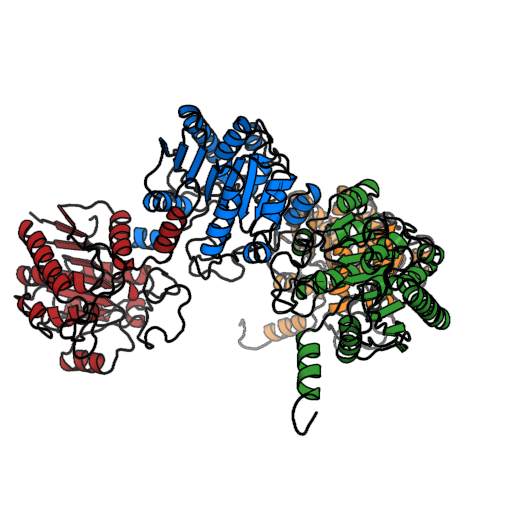LE C 1 209 ? 39.77400 108.22200 47.75200 1.000 14.14000 209 ILE C C 1
ATOM 6102 O O . ILE C 1 209 ? 38.66000 108.46000 48.23600 1.000 13.04000 209 ILE C O 1
ATOM 6107 N N . HIS C 1 210 ? 40.48500 109.13600 47.09700 1.000 13.30000 210 HIS C N 1
ATOM 6108 C CA . HIS C 1 210 ? 39.95900 110.46500 46.79500 1.000 12.65000 210 HIS C CA 1
ATOM 6109 C C . HIS C 1 210 ? 39.61000 110.50700 45.31900 1.000 12.76000 210 HIS C C 1
ATOM 6110 O O . HIS C 1 210 ? 40.47800 110.26700 44.47900 1.000 14.60000 210 HIS C O 1
ATOM 6117 N N . ILE C 1 211 ? 38.35100 110.80600 44.99800 1.000 12.49000 211 ILE C N 1
ATOM 6118 C CA . ILE C 1 211 ? 37.94100 110.95200 43.60700 1.000 13.22000 211 ILE C CA 1
ATOM 6119 C C . ILE C 1 211 ? 37.60400 112.41900 43.38100 1.000 14.47000 211 ILE C C 1
ATOM 6120 O O . ILE C 1 211 ? 36.54200 112.89800 43.79800 1.000 15.73000 211 ILE C O 1
ATOM 6125 N N . ASP C 1 212 ? 38.50200 113.13100 42.71300 1.000 14.33000 212 ASP C N 1
ATOM 6126 C CA . ASP C 1 212 ? 38.18500 114.44200 42.14800 1.000 17.16000 212 ASP C CA 1
ATOM 6127 C C . ASP C 1 212 ? 37.47500 114.20800 40.82400 1.000 15.51000 212 ASP C C 1
ATOM 6128 O O . ASP C 1 212 ? 38.05800 113.64900 39.89200 1.000 15.02000 212 ASP C O 1
ATOM 6133 N N . LEU C 1 213 ? 36.20900 114.61900 40.73600 1.000 15.00000 213 LEU C N 1
ATOM 6134 C CA . LEU C 1 213 ? 35.43600 114.32400 39.53300 1.000 17.08000 213 LEU C CA 1
ATOM 6135 C C . LEU C 1 213 ? 36.03100 114.96200 38.27900 1.000 16.25000 213 LEU C C 1
ATOM 6136 O O . LEU C 1 213 ? 35.70300 114.51700 37.17100 1.000 16.01000 213 LEU C O 1
ATOM 6141 N N . ASP C 1 214 ? 36.91700 115.96300 38.40500 1.000 17.37000 214 ASP C N 1
ATOM 6142 C CA . ASP C 1 214 ? 37.52900 116.52600 37.20200 1.000 19.59000 214 ASP C CA 1
ATOM 6143 C C . ASP C 1 214 ? 38.58300 115.60200 36.59100 1.000 18.00000 214 ASP C C 1
ATOM 6144 O O . ASP C 1 214 ? 39.20300 115.96400 35.58200 1.000 17.39000 214 ASP C O 1
ATOM 6149 N N . VAL C 1 215 ? 38.76500 114.40000 37.15700 1.000 16.49000 215 VAL C N 1
ATOM 6150 C CA . VAL C 1 215 ? 39.47100 113.33700 36.44400 1.000 19.16000 215 VAL C CA 1
ATOM 6151 C C . VAL C 1 215 ? 38.67400 112.87700 35.22200 1.000 17.61000 215 VAL C C 1
ATOM 6152 O O . VAL C 1 215 ? 39.24800 112.27100 34.30000 1.000 15.32000 215 VAL C O 1
ATOM 6156 N N . LEU C 1 216 ? 37.36700 113.17300 35.18000 1.000 17.72000 216 LEU C N 1
ATOM 6157 C CA . LEU C 1 216 ? 36.46500 112.72800 34.12300 1.000 16.81000 216 LEU C CA 1
ATOM 6158 C C . LEU C 1 216 ? 36.50000 113.67400 32.92900 1.000 18.31000 216 LEU C C 1
ATOM 6159 O O . LEU C 1 216 ? 36.53100 114.89400 33.09300 1.000 17.68000 216 LEU C O 1
ATOM 6164 N N . ASP C 1 217 ? 36.47100 113.09700 31.73400 1.000 16.43000 217 ASP C N 1
ATOM 6165 C CA . ASP C 1 217 ? 36.47300 113.87500 30.49700 1.000 17.16000 217 ASP C CA 1
ATOM 6166 C C . ASP C 1 217 ? 35.21800 114.74100 30.43200 1.000 14.70000 217 ASP C C 1
ATOM 6167 O O . ASP C 1 217 ? 34.10200 114.20700 30.50500 1.000 17.28000 217 ASP C O 1
ATOM 6172 N N . PRO C 1 218 ? 35.34700 116.06600 30.32100 1.000 16.21000 218 PRO C N 1
ATOM 6173 C CA . PRO C 1 218 ? 34.15300 116.92700 30.37500 1.000 16.59000 218 PRO C CA 1
ATOM 6174 C C . PRO C 1 218 ? 33.25500 116.80200 29.16100 1.000 19.13000 218 PRO C C 1
ATOM 6175 O O . PRO C 1 218 ? 32.10000 117.25800 29.21700 1.000 19.88000 218 PRO C O 1
ATOM 6179 N N . HIS C 1 219 ? 33.73200 116.19200 28.07400 1.000 18.76000 219 HIS C N 1
ATOM 6180 C CA . HIS C 1 219 ? 32.86800 115.96000 26.92200 1.000 21.25000 219 HIS C CA 1
ATOM 6181 C C . HIS C 1 219 ? 31.79800 114.93200 27.24100 1.000 20.60000 219 HIS C C 1
ATOM 6182 O O . HIS C 1 219 ? 30.72300 114.95000 26.63000 1.000 19.81000 219 HIS C O 1
ATOM 6189 N N . ASN C 1 220 ? 32.06400 114.03600 28.19900 1.000 16.86000 220 ASN C N 1
ATOM 6190 C CA . ASN C 1 220 ? 31.14300 112.96100 28.52300 1.000 21.13000 220 ASN C CA 1
ATOM 6191 C C . ASN C 1 220 ? 30.51100 113.07800 29.90100 1.000 17.85000 220 ASN C C 1
ATOM 6192 O O . ASN C 1 220 ? 29.47300 112.45200 30.13200 1.000 20.05000 220 ASN C O 1
ATOM 6197 N N . PHE C 1 221 ? 31.08400 113.87300 30.80000 1.000 15.45000 221 PHE C N 1
ATOM 6198 C CA . PHE C 1 221 ? 30.46900 114.17400 32.09100 1.000 16.05000 221 PHE C CA 1
ATOM 6199 C C . PHE C 1 221 ? 30.51800 115.68400 32.27700 1.000 16.85000 221 PHE C C 1
ATOM 6200 O O . PHE C 1 221 ? 31.59600 116.25000 32.47800 1.000 16.42000 221 PHE C O 1
ATOM 6208 N N . ARG C 1 222 ? 29.35800 116.34400 32.20900 1.000 15.20000 222 ARG C N 1
ATOM 6209 C CA . ARG C 1 222 ? 29.31400 117.79500 32.06600 1.000 16.58000 222 ARG C CA 1
ATOM 6210 C C . ARG C 1 222 ? 29.07400 118.52400 33.38500 1.000 20.07000 222 ARG C C 1
ATOM 6211 O O . ARG C 1 222 ? 28.60600 119.67000 33.37400 1.000 20.52000 222 ARG C O 1
ATOM 6219 N N . SER C 1 223 ? 29.39400 117.90200 34.52100 1.000 14.82000 223 SER C N 1
ATOM 6220 C CA . SER C 1 223 ? 29.19700 118.51400 35.82900 1.000 16.76000 223 SER C CA 1
ATOM 6221 C C . SER C 1 223 ? 30.52400 118.64200 36.57400 1.000 17.71000 223 SER C C 1
ATOM 6222 O O . SER C 1 223 ? 30.62700 118.35900 37.77400 1.000 16.31000 223 SER C O 1
ATOM 6225 N N . VAL C 1 224 ? 31.55300 119.07300 35.84000 1.000 16.74000 224 VAL C N 1
ATOM 6226 C CA . VAL C 1 224 ? 32.86100 119.41400 36.37700 1.000 17.34000 224 VAL C CA 1
ATOM 6227 C C . VAL C 1 224 ? 33.22000 120.80300 35.86500 1.000 19.79000 224 VAL C C 1
ATOM 6228 O O . VAL C 1 224 ? 32.59800 121.31900 34.93400 1.000 19.25000 224 VAL C O 1
ATOM 6232 N N . LEU C 1 225 ? 34.26000 121.38900 36.47300 1.000 16.68000 225 LEU C N 1
ATOM 6233 C CA . LEU C 1 225 ? 34.68900 122.74800 36.13500 1.000 18.07000 225 LEU C CA 1
ATOM 6234 C C . LEU C 1 225 ? 34.90100 122.92500 34.63400 1.000 20.93000 225 LEU C C 1
ATOM 6235 O O . LEU C 1 225 ? 34.46200 123.91800 34.04000 1.000 19.45000 225 LEU C O 1
ATOM 6240 N N . PHE C 1 226 ? 35.56300 121.95700 34.00200 1.000 17.57000 226 PHE C N 1
ATOM 6241 C CA . PHE C 1 226 ? 35.96300 122.05800 32.60200 1.000 18.57000 226 PHE C CA 1
ATOM 6242 C C . PHE C 1 226 ? 34.81300 121.84600 31.62700 1.000 18.38000 226 PHE C C 1
ATOM 6243 O O . PHE C 1 226 ? 35.04300 121.87700 30.41700 1.000 20.12000 226 PHE C O 1
ATOM 6251 N N . ALA C 1 227 ? 33.59500 121.62200 32.11700 1.000 19.16000 227 ALA C N 1
ATOM 6252 C CA . ALA C 1 227 ? 32.41500 121.57700 31.26800 1.000 16.39000 227 ALA C CA 1
ATOM 6253 C C . ALA C 1 227 ? 31.52700 122.80200 31.45200 1.000 17.79000 227 ALA C C 1
ATOM 6254 O O . ALA C 1 227 ? 30.34300 122.76400 31.09500 1.000 22.58000 227 ALA C O 1
ATOM 6256 N N . LYS C 1 228 ? 32.07100 123.88900 31.99900 1.000 18.67000 228 LYS C N 1
ATOM 6257 C CA . LYS C 1 228 ? 31.27100 125.09300 32.19500 1.000 19.39000 228 LYS C CA 1
ATOM 6258 C C . LYS C 1 228 ? 30.70100 125.56000 30.85600 1.000 21.11000 228 LYS C C 1
ATOM 6259 O O . LYS C 1 228 ? 31.46100 125.74500 29.89500 1.000 22.05000 228 LYS C O 1
ATOM 6265 N N . PRO C 1 229 ? 29.38500 125.74000 30.74500 1.000 20.81000 229 PRO C N 1
ATOM 6266 C CA . PRO C 1 229 ? 28.81200 126.18700 29.46900 1.000 21.45000 229 PRO C CA 1
ATOM 6267 C C . PRO C 1 229 ? 29.39100 127.52500 29.02100 1.000 20.90000 229 PRO C C 1
ATOM 6268 O O . PRO C 1 229 ? 29.64300 128.42200 29.82700 1.000 21.40000 229 PRO C O 1
ATOM 6272 N N . GLY C 1 230 ? 29.62100 127.63900 27.71500 1.000 25.08000 230 GLY C N 1
ATOM 6273 C CA . GLY C 1 230 ? 30.13000 128.87300 27.15400 1.000 28.30000 230 GLY C CA 1
ATOM 6274 C C . GLY C 1 230 ? 31.60200 129.12000 27.38400 1.000 29.09000 230 GLY C C 1
ATOM 6275 O O . GLY C 1 230 ? 32.08300 130.21900 27.08600 1.000 31.11000 230 GLY C O 1
ATOM 6276 N N . ARG C 1 231 ? 32.33400 128.14100 27.90600 1.000 25.86000 231 ARG C N 1
ATOM 6277 C CA . ARG C 1 231 ? 33.76200 128.31200 28.11300 1.000 24.74000 231 ARG C CA 1
ATOM 6278 C C . ARG C 1 231 ? 34.49800 128.38900 26.78100 1.000 25.74000 231 ARG C C 1
ATOM 6279 O O . ARG C 1 231 ? 34.04000 127.88800 25.75000 1.000 25.00000 231 ARG C O 1
ATOM 6287 N N . GLY C 1 232 ? 35.67600 129.01300 26.82700 1.000 30.02000 232 GLY C N 1
ATOM 6288 C CA . GLY C 1 232 ? 36.62000 128.95700 25.73800 1.000 28.92000 232 GLY C CA 1
ATOM 6289 C C . GLY C 1 232 ? 37.74700 127.96800 26.01700 1.000 31.60000 232 GLY C C 1
ATOM 6290 O O . GLY C 1 232 ? 37.79800 127.29500 27.04600 1.000 29.57000 232 GLY C O 1
ATOM 6291 N N . GLN C 1 233 ? 38.67700 127.91200 25.06200 1.000 26.02000 233 GLN C N 1
ATOM 6292 C CA . GLN C 1 233 ? 39.79400 126.97500 25.14100 1.000 29.11000 233 GLN C CA 1
ATOM 6293 C C . GLN C 1 233 ? 40.66300 127.20500 26.37700 1.000 29.53000 233 GLN C C 1
ATOM 6294 O O . GLN C 1 233 ? 41.07500 126.24700 27.04600 1.000 29.71000 233 GLN C O 1
ATOM 6300 N N . HIS C 1 234 ? 40.97000 128.46300 26.68700 1.000 26.90000 234 HIS C N 1
ATOM 6301 C CA . HIS C 1 234 ? 42.03100 128.80000 27.62900 1.000 27.66000 234 HIS C CA 1
ATOM 6302 C C . HIS C 1 234 ? 41.51100 129.29400 28.97200 1.000 26.70000 234 HIS C C 1
ATOM 6303 O O . HIS C 1 234 ? 42.30200 129.79300 29.77800 1.000 28.83000 234 HIS C O 1
ATOM 6310 N N . ASP C 1 235 ? 40.20900 129.14100 29.24200 1.000 27.25000 235 ASP C N 1
ATOM 6311 C CA . ASP C 1 235 ? 39.60100 129.75300 30.42300 1.000 27.33000 235 ASP C CA 1
ATOM 6312 C C . ASP C 1 235 ? 40.28000 129.32300 31.71400 1.000 31.77000 235 ASP C C 1
ATOM 6313 O O . ASP C 1 235 ? 40.26900 130.06900 32.70200 1.000 30.10000 235 ASP C O 1
ATOM 6318 N N . PHE C 1 236 ? 40.87300 128.13700 31.73200 1.000 26.32000 236 PHE C N 1
ATOM 6319 C CA . PHE C 1 236 ? 41.48200 127.58200 32.93500 1.000 26.97000 236 PHE C CA 1
ATOM 6320 C C . PHE C 1 236 ? 43.00200 127.50700 32.82200 1.000 28.83000 236 PHE C C 1
ATOM 6321 O O . PHE C 1 236 ? 43.64800 126.66800 33.46200 1.000 25.18000 236 PHE C O 1
ATOM 6329 N N . GLY C 1 237 ? 43.58600 128.38900 32.01500 1.000 31.59000 237 GLY C N 1
ATOM 6330 C CA . GLY C 1 237 ? 45.02900 128.44900 31.90900 1.000 27.23000 237 GLY C CA 1
ATOM 6331 C C . GLY C 1 237 ? 45.67000 127.24700 31.26200 1.000 31.95000 237 GLY C C 1
ATOM 6332 O O . GLY C 1 237 ? 46.86700 127.01200 31.46500 1.000 30.38000 237 GLY C O 1
ATOM 6333 N N . ASP C 1 238 ? 44.90300 126.46900 30.49400 1.000 28.59000 238 ASP C N 1
ATOM 6334 C CA . ASP C 1 238 ? 45.40300 125.27400 29.81700 1.000 28.34000 238 ASP C CA 1
ATOM 6335 C C . ASP C 1 238 ? 45.96100 124.25400 30.80100 1.000 27.29000 238 ASP C C 1
ATOM 6336 O O . ASP C 1 238 ? 46.87100 123.49200 30.46600 1.000 30.98000 238 ASP C O 1
ATOM 6341 N N . VAL C 1 239 ? 45.42900 124.24600 32.02700 1.000 24.49000 239 VAL C N 1
ATOM 6342 C CA . VAL C 1 239 ? 45.72700 123.14700 32.94200 1.000 24.22000 239 VAL C CA 1
ATOM 6343 C C . VAL C 1 239 ? 45.13700 121.85800 32.36900 1.000 24.39000 239 VAL C C 1
ATOM 6344 O O . VAL C 1 239 ? 44.23500 121.87800 31.52700 1.000 21.62000 239 VAL C O 1
ATOM 6348 N N . ALA C 1 240 ? 45.67500 120.72500 32.82100 1.000 23.97000 240 ALA C N 1
ATOM 6349 C CA . ALA C 1 240 ? 45.17400 119.42700 32.38400 1.000 23.66000 240 ALA C CA 1
ATOM 6350 C C . ALA C 1 240 ? 43.67900 119.30300 32.65400 1.000 19.15000 240 ALA C C 1
ATOM 6351 O O . ALA C 1 240 ? 43.17100 119.79500 33.67100 1.000 21.60000 240 ALA C O 1
ATOM 6353 N N . GLU C 1 241 ? 42.96000 118.65600 31.73600 1.000 18.79000 241 GLU C N 1
ATOM 6354 C CA . GLU C 1 241 ? 41.54100 118.39000 31.93400 1.000 20.55000 241 GLU C CA 1
ATOM 6355 C C . GLU C 1 241 ? 41.31300 116.88200 31.94800 1.000 17.57000 241 GLU C C 1
ATOM 6356 O O . GLU C 1 241 ? 42.19000 116.09600 31.57400 1.000 19.62000 241 GLU C O 1
ATOM 6362 N N . GLY C 1 242 ? 40.12700 116.47000 32.38700 1.000 18.83000 242 GLY C N 1
ATOM 6363 C CA . GLY C 1 242 ? 39.87800 115.04900 32.58700 1.000 16.70000 242 GLY C CA 1
ATOM 6364 C C . GLY C 1 242 ? 39.98700 114.25000 31.29600 1.000 18.12000 242 GLY C C 1
ATOM 6365 O O . GLY C 1 242 ? 39.55800 114.69100 30.22400 1.000 18.64000 242 GLY C O 1
ATOM 6366 N N . LYS C 1 243 ? 40.55200 113.04400 31.40700 1.000 16.07000 243 LYS C N 1
ATOM 6367 C CA . LYS C 1 243 ? 40.63200 112.13900 30.26800 1.000 17.87000 243 LYS C CA 1
ATOM 6368 C C . LYS C 1 243 ? 40.02800 110.76300 30.51300 1.000 18.28000 243 LYS C C 1
ATOM 6369 O O . LYS C 1 243 ? 39.94700 109.97400 29.56300 1.000 20.77000 243 LYS C O 1
ATOM 6375 N N . LEU C 1 244 ? 39.58800 110.44900 31.73000 1.000 15.07000 244 LEU C N 1
ATOM 6376 C CA . LEU C 1 244 ? 38.92700 109.18100 31.99400 1.000 16.83000 244 LEU C CA 1
ATOM 6377 C C . LEU C 1 244 ? 37.42200 109.35900 31.90300 1.000 17.59000 244 LEU C C 1
ATOM 6378 O O . LEU C 1 244 ? 36.90700 110.47800 31.91100 1.000 17.77000 244 LEU C O 1
ATOM 6383 N N . ASN C 1 245 ? 36.72500 108.23700 31.80800 1.000 16.85000 245 ASN C N 1
ATOM 6384 C CA . ASN C 1 245 ? 35.27800 108.22700 31.87600 1.000 17.63000 245 ASN C CA 1
ATOM 6385 C C . ASN C 1 245 ? 34.84200 107.44600 33.10800 1.000 20.39000 245 ASN C C 1
ATOM 6386 O O . ASN C 1 245 ? 35.64900 106.79200 33.77400 1.000 15.65000 245 ASN C O 1
ATOM 6391 N N . ILE C 1 246 ? 33.54800 107.55100 33.42600 1.000 18.13000 246 ILE C N 1
ATOM 6392 C CA . ILE C 1 246 ? 33.04100 106.96000 34.66800 1.000 19.12000 246 ILE C CA 1
ATOM 6393 C C . ILE C 1 246 ? 33.34900 105.47500 34.77500 1.000 18.32000 246 ILE C C 1
ATOM 6394 O O . ILE C 1 246 ? 33.80700 105.04100 35.84300 1.000 16.38000 246 ILE C O 1
ATOM 6399 N N . PRO C 1 247 ? 33.14800 104.64400 33.74800 1.000 16.89000 247 PRO C N 1
ATOM 6400 C CA . PRO C 1 247 ? 33.47700 103.21900 33.90900 1.000 17.13000 247 PRO C CA 1
ATOM 6401 C C . PRO C 1 247 ? 34.94200 102.96600 34.22000 1.000 16.31000 247 PRO C C 1
ATOM 6402 O O . PRO C 1 247 ? 35.25000 101.99300 34.91600 1.000 17.03000 247 PRO C O 1
ATOM 6406 N N . ASP C 1 248 ? 35.84900 103.79900 33.70100 1.000 17.03000 248 ASP C N 1
ATOM 6407 C CA . ASP C 1 248 ? 37.26400 103.63100 34.01100 1.000 16.16000 248 ASP C CA 1
ATOM 6408 C C . ASP C 1 248 ? 37.53000 103.89200 35.48700 1.000 18.33000 248 ASP C C 1
ATOM 6409 O O . ASP C 1 248 ? 38.30600 103.16800 36.12400 1.000 17.33000 248 ASP C O 1
ATOM 6414 N N . VAL C 1 249 ? 36.90800 104.94100 36.03600 1.000 15.09000 249 VAL C N 1
ATOM 6415 C CA . VAL C 1 249 ? 37.08900 105.27000 37.44400 1.000 17.21000 249 VAL C CA 1
ATOM 6416 C C . VAL C 1 249 ? 36.45300 104.20700 38.33900 1.000 17.55000 249 VAL C C 1
ATOM 6417 O O . VAL C 1 249 ? 37.03200 103.81100 39.35800 1.000 15.63000 249 VAL C O 1
ATOM 6421 N N . VAL C 1 250 ? 35.25100 103.73600 37.98700 1.000 15.16000 250 VAL C N 1
ATOM 6422 C CA . VAL C 1 250 ? 34.60500 102.69300 38.78800 1.000 14.80000 250 VAL C CA 1
ATOM 6423 C C . VAL C 1 250 ? 35.45600 101.43400 38.81600 1.000 16.75000 250 VAL C C 1
ATOM 6424 O O . VAL C 1 250 ? 35.67700 100.83700 39.87700 1.000 17.90000 250 VAL C O 1
ATOM 6428 N N . LYS C 1 251 ? 35.92500 100.99700 37.64600 1.000 15.34000 251 LYS C N 1
ATOM 6429 C CA . LYS C 1 251 ? 36.76900 99.80800 37.58700 1.000 17.25000 251 LYS C CA 1
ATOM 6430 C C . LYS C 1 251 ? 38.04300 100.00400 38.39900 1.000 17.84000 251 LYS C C 1
ATOM 6431 O O . LYS C 1 251 ? 38.46600 99.10600 39.14000 1.000 18.80000 251 LYS C O 1
ATOM 6437 N N . LEU C 1 252 ? 38.67400 101.17200 38.26500 1.000 16.06000 252 LEU C N 1
ATOM 6438 C CA . LEU C 1 252 ? 39.90900 101.43100 38.99800 1.000 17.23000 252 LEU C CA 1
ATOM 6439 C C . LEU C 1 252 ? 39.67900 101.36600 40.50200 1.000 16.25000 252 LEU C C 1
ATOM 6440 O O . LEU C 1 252 ? 40.45300 100.73700 41.23900 1.000 15.51000 252 LEU C O 1
ATOM 6445 N N . ALA C 1 253 ? 38.63800 102.04900 40.98000 1.000 14.67000 253 ALA C N 1
ATOM 6446 C CA . ALA C 1 253 ? 38.33300 102.05100 42.40900 1.000 15.12000 253 ALA C CA 1
ATOM 6447 C C . ALA C 1 253 ? 38.05500 100.64500 42.91100 1.000 17.69000 253 ALA C C 1
ATOM 6448 O O . ALA C 1 253 ? 38.52600 100.25200 43.98500 1.000 17.65000 253 ALA C O 1
ATOM 6450 N N . ASN C 1 254 ? 37.30100 99.86600 42.13800 1.000 14.82000 254 ASN C N 1
ATOM 6451 C CA . ASN C 1 254 ? 36.97400 98.52000 42.58700 1.000 16.39000 254 ASN C CA 1
ATOM 6452 C C . ASN C 1 254 ? 38.17500 97.58700 42.49600 1.000 16.32000 254 ASN C C 1
ATOM 6453 O O . ASN C 1 254 ? 38.32900 96.70500 43.34500 1.000 17.80000 254 ASN C O 1
ATOM 6458 N N . GLN C 1 255 ? 39.03400 97.77100 41.49000 1.000 16.40000 255 GLN C N 1
ATOM 6459 C CA . GLN C 1 255 ? 40.30600 97.04600 41.45100 1.000 16.70000 255 GLN C CA 1
ATOM 6460 C C . GLN C 1 255 ? 41.10200 97.26100 42.73600 1.000 15.17000 255 GLN C C 1
ATOM 6461 O O . GLN C 1 255 ? 41.53100 96.30400 43.39200 1.000 15.48000 255 GLN C O 1
ATOM 6467 N N . ALA C 1 256 ? 41.30700 98.52100 43.09900 1.000 14.81000 256 ALA C N 1
ATOM 6468 C CA . ALA C 1 256 ? 42.11500 98.84300 44.27100 1.000 13.53000 256 ALA C CA 1
ATOM 6469 C C . ALA C 1 256 ? 41.44600 98.36300 45.55500 1.000 16.54000 256 ALA C C 1
ATOM 6470 O O . ALA C 1 256 ? 42.12300 97.85200 46.45900 1.000 15.70000 256 ALA C O 1
ATOM 6472 N N . ALA C 1 257 ? 40.11600 98.51700 45.65200 1.000 12.44000 257 ALA C N 1
ATOM 6473 C CA . ALA C 1 257 ? 39.38500 98.05100 46.83000 1.000 15.14000 257 ALA C CA 1
ATOM 6474 C C . ALA C 1 257 ? 39.28000 96.52900 46.89800 1.000 16.79000 257 ALA C C 1
ATOM 6475 O O . ALA C 1 257 ? 38.89700 96.00800 47.94900 1.000 21.74000 257 ALA C O 1
ATOM 6477 N N . SER C 1 258 ? 39.60800 95.81300 45.81600 1.000 16.73000 258 SER C N 1
ATOM 6478 C CA . SER C 1 258 ? 39.62800 94.35600 45.84200 1.000 15.19000 258 SER C CA 1
ATOM 6479 C C . SER C 1 258 ? 40.93700 93.78600 46.35900 1.000 14.71000 258 SER C C 1
ATOM 6480 O O . SER C 1 258 ? 40.98700 92.59600 46.69200 1.000 17.33000 258 SER C O 1
ATOM 6483 N N . ILE C 1 259 ? 41.99400 94.59400 46.42900 1.000 14.75000 259 ILE C N 1
ATOM 6484 C CA . ILE C 1 259 ? 43.29600 94.11100 46.87300 1.000 13.90000 259 ILE C CA 1
ATOM 6485 C C . ILE C 1 259 ? 43.78300 94.84600 48.11500 1.000 16.43000 259 ILE C C 1
ATOM 6486 O O . ILE C 1 259 ? 44.93700 94.68400 48.51600 1.000 17.03000 259 ILE C O 1
ATOM 6491 N N . SER C 1 260 ? 42.90900 95.62800 48.74600 1.000 14.41000 260 SER C N 1
ATOM 6492 C CA . SER C 1 260 ? 43.17600 96.33300 49.99200 1.000 17.03000 260 SER C CA 1
ATOM 6493 C C . SER C 1 260 ? 41.82100 96.66200 50.59500 1.000 19.78000 260 SER C C 1
ATOM 6494 O O . SER C 1 260 ? 40.80200 96.59200 49.91000 1.000 23.29000 260 SER C O 1
ATOM 6497 N N . LYS C 1 261 ? 41.80200 97.03000 51.86500 1.000 14.56000 261 LYS C N 1
ATOM 6498 C CA . LYS C 1 261 ? 40.53700 97.31700 52.53700 1.000 16.49000 261 LYS C CA 1
ATOM 6499 C C . LYS C 1 261 ? 40.23700 98.80800 52.44200 1.000 16.87000 261 LYS C C 1
ATOM 6500 O O . LYS C 1 261 ? 40.92500 99.62100 53.05900 1.000 16.20000 261 LYS C O 1
ATOM 6506 N N . ALA C 1 262 ? 39.20800 99.16700 51.67300 1.000 14.01000 262 ALA C N 1
ATOM 6507 C CA . ALA C 1 262 ? 38.83100 100.57200 51.51300 1.000 15.04000 262 ALA C CA 1
ATOM 6508 C C . ALA C 1 262 ? 38.26800 101.12500 52.82700 1.000 18.19000 262 ALA C C 1
ATOM 6509 O O . ALA C 1 262 ? 37.30200 100.57900 53.37700 1.000 18.60000 262 ALA C O 1
ATOM 6511 N N . VAL C 1 263 ? 38.88400 102.18600 53.34800 1.000 13.61000 263 VAL C N 1
ATOM 6512 C CA . VAL C 1 263 ? 38.41900 102.83700 54.57200 1.000 12.72000 263 VAL C CA 1
ATOM 6513 C C . VAL C 1 263 ? 38.09400 104.30800 54.36600 1.000 14.70000 263 VAL C C 1
ATOM 6514 O O . VAL C 1 263 ? 37.57100 104.95500 55.29400 1.000 14.69000 263 VAL C O 1
ATOM 6518 N N . GLY C 1 264 ? 38.42200 104.87800 53.22000 1.000 13.64000 264 GLY C N 1
ATOM 6519 C CA . GLY C 1 264 ? 37.99400 106.22700 52.92500 1.000 15.67000 264 GLY C CA 1
ATOM 6520 C C . GLY C 1 264 ? 37.57700 106.35500 51.47700 1.000 14.50000 264 GLY C C 1
ATOM 6521 O O . GLY C 1 264 ? 38.18700 105.75300 50.58700 1.000 14.62000 264 GLY C O 1
ATOM 6522 N N . LEU C 1 265 ? 36.52600 107.13000 51.23300 1.000 13.99000 265 LEU C N 1
ATOM 6523 C CA . LEU C 1 265 ? 36.13000 107.51400 49.88500 1.000 13.08000 265 LEU C CA 1
ATOM 6524 C C . LEU C 1 265 ? 35.65400 108.95700 49.92900 1.000 16.04000 265 LEU C C 1
ATOM 6525 O O . LEU C 1 265 ? 34.70500 109.27100 50.65900 1.000 17.78000 265 LEU C O 1
ATOM 6530 N N . THR C 1 266 ? 36.29700 109.83100 49.15500 1.000 13.96000 266 THR C N 1
ATOM 6531 C CA . THR C 1 266 ? 35.83200 111.19800 48.97800 1.000 15.43000 266 THR C CA 1
ATOM 6532 C C . THR C 1 266 ? 35.39500 111.37000 47.53200 1.000 13.11000 266 THR C C 1
ATOM 6533 O O . THR C 1 266 ? 36.08600 110.91200 46.61500 1.000 15.56000 266 THR C O 1
ATOM 6537 N N . ILE C 1 267 ? 34.24600 112.02100 47.32400 1.000 13.49000 267 ILE C N 1
ATOM 6538 C CA . ILE C 1 267 ? 33.81000 112.45600 45.99600 1.000 13.14000 267 ILE C CA 1
ATOM 6539 C C . ILE C 1 267 ? 33.82800 113.97600 46.00900 1.000 15.97000 267 ILE C C 1
ATOM 6540 O O . ILE C 1 267 ? 33.03100 114.60000 46.71800 1.000 15.24000 267 ILE C O 1
ATOM 6545 N N . ALA C 1 268 ? 34.73600 114.57600 45.24300 1.000 14.86000 268 ALA C N 1
ATOM 6546 C CA . ALA C 1 268 ? 34.96800 116.01400 45.29700 1.000 15.16000 268 ALA C CA 1
ATOM 6547 C C . ALA C 1 268 ? 34.77000 116.67000 43.93600 1.000 15.24000 268 ALA C C 1
ATOM 6548 O O . ALA C 1 268 ? 34.83400 116.01900 42.88700 1.000 14.54000 268 ALA C O 1
ATOM 6550 N N . GLU C 1 269 ? 34.51300 117.97900 44.00100 1.000 14.40000 269 GLU C N 1
ATOM 6551 C CA . GLU C 1 269 ? 34.53400 118.92300 42.88300 1.000 14.98000 269 GLU C CA 1
ATOM 6552 C C . GLU C 1 269 ? 33.33800 118.79100 41.94200 1.000 16.20000 269 GLU C C 1
ATOM 6553 O O . GLU C 1 269 ? 33.42600 119.20600 40.77400 1.000 15.35000 269 GLU C O 1
ATOM 6559 N N . HIS C 1 270 ? 32.21400 118.25900 42.42400 1.000 16.11000 270 HIS C N 1
ATOM 6560 C CA . HIS C 1 270 ? 30.97800 118.26000 41.64500 1.000 15.66000 270 HIS C CA 1
ATOM 6561 C C . HIS C 1 270 ? 30.52100 119.69500 41.39900 1.000 16.26000 270 HIS C C 1
ATOM 6562 O O . HIS C 1 270 ? 30.33600 120.46700 42.34600 1.000 17.30000 270 HIS C O 1
ATOM 6569 N N . LEU C 1 271 ? 30.34600 120.05100 40.13000 1.000 16.79000 271 LEU C N 1
ATOM 6570 C CA . LEU C 1 271 ? 29.92300 121.39000 39.71700 1.000 14.72000 271 LEU C CA 1
ATOM 6571 C C . LEU C 1 271 ? 28.78300 121.22800 38.71900 1.000 14.98000 271 LEU C C 1
ATOM 6572 O O . LEU C 1 271 ? 28.99800 121.20800 37.49800 1.000 15.74000 271 LEU C O 1
ATOM 6577 N N . PRO C 1 272 ? 27.55900 121.06500 39.20400 1.000 17.37000 272 PRO C N 1
ATOM 6578 C CA . PRO C 1 272 ? 26.42000 120.72600 38.31700 1.000 15.68000 272 PRO C CA 1
ATOM 6579 C C . PRO C 1 272 ? 25.81300 121.95700 37.64600 1.000 18.88000 272 PRO C C 1
ATOM 6580 O O . PRO C 1 272 ? 24.80900 122.52000 38.07600 1.000 18.24000 272 PRO C O 1
ATOM 6584 N N . TRP C 1 273 ? 26.44700 122.37900 36.54900 1.000 20.47000 273 TRP C N 1
ATOM 6585 C CA . TRP C 1 273 ? 26.05100 123.62500 35.88500 1.000 18.39000 273 TRP C CA 1
ATOM 6586 C C . TRP C 1 273 ? 24.58700 123.61200 35.46400 1.000 17.80000 273 TRP C C 1
ATOM 6587 O O . TRP C 1 273 ? 23.87200 124.61000 35.64400 1.000 19.09000 273 TRP C O 1
ATOM 6598 N N . ASP C 1 274 ? 24.13400 122.51900 34.84400 1.000 16.41000 274 ASP C N 1
ATOM 6599 C CA . ASP C 1 274 ? 22.74900 122.46500 34.38300 1.000 17.56000 274 ASP C CA 1
ATOM 6600 C C . ASP C 1 274 ? 21.78500 122.56800 35.55300 1.000 19.48000 274 ASP C C 1
ATOM 6601 O O . ASP C 1 274 ? 20.76600 123.26300 35.47000 1.000 18.41000 274 ASP C O 1
ATOM 6606 N N . ALA C 1 275 ? 22.06400 121.84700 36.63900 1.000 17.50000 275 ALA C N 1
ATOM 6607 C CA . ALA C 1 275 ? 21.19200 121.92500 37.80500 1.000 18.65000 275 ALA C CA 1
ATOM 6608 C C . ALA C 1 275 ? 21.15300 123.33900 38.37900 1.000 19.12000 275 ALA C C 1
ATOM 6609 O O . ALA C 1 275 ? 20.08700 123.82700 38.77300 1.000 17.19000 275 ALA C O 1
ATOM 6611 N N . LEU C 1 276 ? 22.31100 124.00200 38.45400 1.000 16.11000 276 LEU C N 1
ATOM 6612 C CA . LEU C 1 276 ? 22.37100 125.38400 38.92600 1.000 15.78000 276 LEU C CA 1
ATOM 6613 C C . LEU C 1 276 ? 21.56500 126.30700 38.01900 1.000 19.62000 276 LEU C C 1
ATOM 6614 O O . LEU C 1 276 ? 20.79100 127.15300 38.49000 1.000 19.39000 276 LEU C O 1
ATOM 6619 N N . ASN C 1 277 ? 21.75300 126.17200 36.70700 1.000 16.74000 277 ASN C N 1
ATOM 6620 C CA . ASN C 1 277 ? 21.05800 127.07000 35.79200 1.000 17.59000 277 ASN C CA 1
ATOM 6621 C C . ASN C 1 277 ? 19.55800 126.80100 35.78900 1.000 17.92000 277 ASN C C 1
ATOM 6622 O O . ASN C 1 277 ? 18.76100 127.74200 35.68400 1.000 17.52000 277 ASN C O 1
ATOM 6627 N N . LEU C 1 278 ? 19.15400 125.53400 35.93700 1.000 17.66000 278 LEU C N 1
ATOM 6628 C CA . LEU C 1 278 ? 17.73400 125.21400 36.05100 1.000 17.04000 278 LEU C CA 1
ATOM 6629 C C . LEU C 1 278 ? 17.14200 125.78000 37.33700 1.000 20.29000 278 LEU C C 1
ATOM 6630 O O . LEU C 1 278 ? 16.05100 126.36600 37.32600 1.000 19.23000 278 LEU C O 1
ATOM 6635 N N . LYS C 1 279 ? 17.84100 125.59400 38.46000 1.000 16.48000 279 LYS C N 1
ATOM 6636 C CA . LYS C 1 279 ? 17.37800 126.14800 39.73200 1.000 18.39000 279 LYS C CA 1
ATOM 6637 C C . LYS C 1 279 ? 17.12200 127.64500 39.60600 1.000 20.29000 279 LYS C C 1
ATOM 6638 O O . LYS C 1 279 ? 16.07300 128.15200 40.02500 1.000 19.19000 279 LYS C O 1
ATOM 6644 N N . ASN C 1 280 ? 18.05500 128.36200 38.97700 1.000 16.59000 280 ASN C N 1
ATOM 6645 C CA . ASN C 1 280 ? 17.90400 129.80900 38.85900 1.000 20.70000 280 ASN C CA 1
ATOM 6646 C C . ASN C 1 280 ? 16.76500 130.16900 37.91000 1.000 21.20000 280 ASN C C 1
ATOM 6647 O O . ASN C 1 280 ? 16.03100 131.13600 38.15000 1.000 21.21000 280 ASN C O 1
ATOM 6652 N N . MET C 1 281 ? 16.59000 129.38400 36.84800 1.000 17.19000 281 MET C N 1
ATOM 6653 C CA . MET C 1 281 ? 15.49600 129.62700 35.90600 1.000 18.72000 281 MET C CA 1
ATOM 6654 C C . MET C 1 281 ? 14.14700 129.53400 36.60000 1.000 18.50000 281 MET C C 1
ATOM 6655 O O . MET C 1 281 ? 13.26400 130.38000 36.38700 1.000 19.61000 281 MET C O 1
ATOM 6660 N N . LEU C 1 282 ? 13.97600 128.52200 37.45500 1.000 19.68000 282 LEU C N 1
ATOM 6661 C CA . LEU C 1 282 ? 12.68900 128.31300 38.10600 1.000 18.67000 282 LEU C CA 1
ATOM 6662 C C . LEU C 1 282 ? 12.36400 129.43900 39.07300 1.000 21.36000 282 LEU C C 1
ATOM 6663 O O . LEU C 1 282 ? 11.19600 129.83200 39.19300 1.000 20.07000 282 LEU C O 1
ATOM 6668 N N . GLU C 1 283 ? 13.38000 129.99100 39.74600 1.000 19.37000 283 GLU C N 1
ATOM 6669 C CA . GLU C 1 283 ? 13.14000 131.11600 40.64000 1.000 20.86000 283 GLU C CA 1
ATOM 6670 C C . GLU C 1 283 ? 12.63600 132.34500 39.89600 1.000 21.55000 283 GLU C C 1
ATOM 6671 O O . GLU C 1 283 ? 12.00500 133.21000 40.51200 1.000 22.51000 283 GLU C O 1
ATOM 6677 N N . GLU C 1 284 ? 12.91500 132.44700 38.59600 1.000 18.53000 284 GLU C N 1
ATOM 6678 C CA . GLU C 1 284 ? 12.58000 133.62200 37.79900 1.000 19.36000 284 GLU C CA 1
ATOM 6679 C C . GLU C 1 284 ? 11.32300 133.45700 36.95500 1.000 20.34000 284 GLU C C 1
ATOM 6680 O O . GLU C 1 284 ? 10.91000 134.42000 36.30100 1.000 19.88000 284 GLU C O 1
ATOM 6686 N N . LEU C 1 285 ? 10.71700 132.28400 36.93600 1.000 19.48000 285 LEU C N 1
ATOM 6687 C CA . LEU C 1 285 ? 9.56200 132.06500 36.07300 1.000 17.85000 285 LEU C CA 1
ATOM 6688 C C . LEU C 1 285 ? 8.26200 132.44400 36.77300 1.000 20.76000 285 LEU C C 1
ATOM 6689 O O . LEU C 1 285 ? 8.17600 132.44200 38.00600 1.000 21.91000 285 LEU C O 1
ATOM 6694 N N . PRO C 1 286 ? 7.21100 132.74200 36.00300 1.000 19.68000 286 PRO C N 1
ATOM 6695 C CA . PRO C 1 286 ? 5.89400 132.98900 36.60900 1.000 22.65000 286 PRO C CA 1
ATOM 6696 C C . PRO C 1 286 ? 5.35100 131.76800 37.34400 1.000 21.24000 286 PRO C C 1
ATOM 6697 O O . PRO C 1 286 ? 5.69900 130.62500 37.03200 1.000 20.41000 286 PRO C O 1
ATOM 6701 N N . LEU C 1 287 ? 4.49000 132.03200 38.33700 1.000 20.90000 287 LEU C N 1
ATOM 6702 C CA . LEU C 1 287 ? 3.70300 131.01800 39.04700 1.000 22.26000 287 LEU C CA 1
ATOM 6703 C C . LEU C 1 287 ? 4.53300 130.18500 40.01700 1.000 22.42000 287 LEU C C 1
ATOM 6704 O O . LEU C 1 287 ? 4.18700 130.05100 41.19700 1.000 24.45000 287 LEU C O 1
ATOM 6709 N N . ILE C 1 288 ? 5.61700 129.58700 39.52500 1.000 21.55000 288 ILE C N 1
ATOM 6710 C CA . ILE C 1 288 ? 6.49900 128.82200 40.39600 1.000 24.50000 288 ILE C CA 1
ATOM 6711 C C . ILE C 1 288 ? 7.50800 129.73800 41.09800 1.000 23.03000 288 ILE C C 1
ATOM 6712 O O . ILE C 1 288 ? 7.92200 129.45900 42.22200 1.000 29.08000 288 ILE C O 1
ATOM 6717 N N . GLY C 1 289 ? 7.91000 130.83500 40.46400 1.000 25.71000 289 GLY C N 1
ATOM 6718 C CA . GLY C 1 289 ? 8.97900 131.68100 40.97700 1.000 24.87000 289 GLY C CA 1
ATOM 6719 C C . GLY C 1 289 ? 8.49900 133.02500 41.49200 1.000 32.75000 289 GLY C C 1
ATOM 6720 O O . GLY C 1 289 ? 7.33000 133.17200 41.85600 1.000 37.00000 289 GLY C O 1
ATOM 6721 N N . ILE D 1 4 ? 39.34700 82.66100 -37.52700 1.000 48.51000 4 ILE D N 1
ATOM 6722 C CA . ILE D 1 4 ? 39.66700 82.21600 -36.17400 1.000 49.31000 4 ILE D CA 1
ATOM 6723 C C . ILE D 1 4 ? 38.82700 82.96600 -35.14500 1.000 45.83000 4 ILE D C 1
ATOM 6724 O O . ILE D 1 4 ? 38.25900 84.02500 -35.43300 1.000 42.02000 4 ILE D O 1
ATOM 6729 N N . ASN D 1 5 ? 38.74800 82.39600 -33.94400 1.000 44.07000 5 ASN D N 1
ATOM 6730 C CA . ASN D 1 5 ? 38.00500 83.01700 -32.85600 1.000 41.58000 5 ASN D CA 1
ATOM 6731 C C . ASN D 1 5 ? 38.69800 84.29900 -32.42400 1.000 40.37000 5 ASN D C 1
ATOM 6732 O O . ASN D 1 5 ? 39.90800 84.31800 -32.18000 1.000 42.30000 5 ASN D O 1
ATOM 6737 N N . LYS D 1 6 ? 37.93100 85.37900 -32.34300 1.000 34.74000 6 LYS D N 1
ATOM 6738 C CA . LYS D 1 6 ? 38.47100 86.69000 -31.99100 1.000 31.60000 6 LYS D CA 1
ATOM 6739 C C . LYS D 1 6 ? 37.84700 87.13700 -30.68200 1.000 31.76000 6 LYS D C 1
ATOM 6740 O O . LYS D 1 6 ? 36.69600 87.60600 -30.67100 1.000 29.32000 6 LYS D O 1
ATOM 6746 N N . PRO D 1 7 ? 38.53200 86.99200 -29.55400 1.000 24.49000 7 PRO D N 1
ATOM 6747 C CA . PRO D 1 7 ? 37.96600 87.47800 -28.29700 1.000 27.16000 7 PRO D CA 1
ATOM 6748 C C . PRO D 1 7 ? 38.26400 88.95500 -28.10200 1.000 27.30000 7 PRO D C 1
ATOM 6749 O O . PRO D 1 7 ? 39.23100 89.50200 -28.64400 1.000 28.11000 7 PRO D O 1
ATOM 6753 N N . LEU D 1 8 ? 37.39200 89.60500 -27.33600 1.000 21.31000 8 LEU D N 1
ATOM 6754 C CA . LEU D 1 8 ? 37.58700 90.99200 -26.94100 1.000 20.43000 8 LEU D CA 1
ATOM 6755 C C . LEU D 1 8 ? 37.26300 91.14000 -25.45900 1.000 19.78000 8 LEU D C 1
ATOM 6756 O O . LEU D 1 8 ? 36.17900 90.74700 -25.01800 1.000 18.35000 8 LEU D O 1
ATOM 6761 N N . ARG D 1 9 ? 38.19400 91.71100 -24.69900 1.000 19.26000 9 ARG D N 1
ATOM 6762 C CA . ARG D 1 9 ? 37.93400 92.12700 -23.32500 1.000 17.89000 9 ARG D CA 1
ATOM 6763 C C . ARG D 1 9 ? 37.62400 93.61800 -23.34900 1.000 19.14000 9 ARG D C 1
ATOM 6764 O O . ARG D 1 9 ? 38.42700 94.41200 -23.85400 1.000 19.09000 9 ARG D O 1
ATOM 6772 N N . LEU D 1 10 ? 36.46200 93.99300 -22.82400 1.000 19.66000 10 LEU D N 1
ATOM 6773 C CA . LEU D 1 10 ? 36.01000 95.38000 -22.81100 1.000 17.30000 10 LEU D CA 1
ATOM 6774 C C . LEU D 1 10 ? 36.01100 95.84400 -21.36000 1.000 20.04000 10 LEU D C 1
ATOM 6775 O O . LEU D 1 10 ? 35.21900 95.35600 -20.55000 1.000 18.57000 10 LEU D O 1
ATOM 6780 N N . ILE D 1 11 ? 36.92600 96.75100 -21.01900 1.000 18.31000 11 ILE D N 1
ATOM 6781 C CA . ILE D 1 11 ? 36.90300 97.36900 -19.70000 1.000 16.59000 11 ILE D CA 1
ATOM 6782 C C . ILE D 1 11 ? 35.94200 98.54200 -19.77700 1.000 18.19000 11 ILE D C 1
ATOM 6783 O O . ILE D 1 11 ? 36.09800 99.42500 -20.62300 1.000 18.58000 11 ILE D O 1
ATOM 6788 N N . PHE D 1 12 ? 34.92300 98.53600 -18.92800 1.000 16.82000 12 PHE D N 1
ATOM 6789 C CA . PHE D 1 12 ? 33.78000 99.43900 -19.08500 1.000 14.89000 12 PHE D CA 1
ATOM 6790 C C . PHE D 1 12 ? 33.41300 100.01500 -17.72900 1.000 14.92000 12 PHE D C 1
ATOM 6791 O O . PHE D 1 12 ? 32.47900 99.54900 -17.06200 1.000 15.96000 12 PHE D O 1
ATOM 6799 N N . PRO D 1 13 ? 34.13100 101.06800 -17.29000 1.000 16.32000 13 PRO D N 1
ATOM 6800 C CA . PRO D 1 13 ? 33.96400 101.58200 -15.92200 1.000 15.20000 13 PRO D CA 1
ATOM 6801 C C . PRO D 1 13 ? 32.77100 102.51600 -15.75400 1.000 15.24000 13 PRO D C 1
ATOM 6802 O O . PRO D 1 13 ? 32.85400 103.54400 -15.07400 1.000 16.02000 13 PRO D O 1
ATOM 6806 N N . GLN D 1 14 ? 31.65500 102.15100 -16.37100 1.000 16.36000 14 GLN D N 1
ATOM 6807 C CA . GLN D 1 14 ? 30.43200 102.94000 -16.28800 1.000 15.98000 14 GLN D CA 1
ATOM 6808 C C . GLN D 1 14 ? 29.87300 102.93300 -14.87400 1.000 16.09000 14 GLN D C 1
ATOM 6809 O O . GLN D 1 14 ? 29.69700 101.87100 -14.26800 1.000 17.31000 14 GLN D O 1
ATOM 6815 N N . TRP D 1 15 ? 29.55500 104.11900 -14.36400 1.000 16.60000 15 TRP D N 1
ATOM 6816 C CA . TRP D 1 15 ? 29.00400 104.27200 -13.02900 1.000 16.43000 15 TRP D CA 1
ATOM 6817 C C . TRP D 1 15 ? 27.67900 105.02400 -13.02400 1.000 18.54000 15 TRP D C 1
ATOM 6818 O O . TRP D 1 15 ? 27.01400 105.07800 -11.97700 1.000 16.94000 15 TRP D O 1
ATOM 6829 N N . GLN D 1 16 ? 27.27400 105.60400 -14.15900 1.000 17.46000 16 GLN D N 1
ATOM 6830 C CA . GLN D 1 16 ? 26.07700 106.43700 -14.19600 1.000 17.83000 16 GLN D CA 1
ATOM 6831 C C . GLN D 1 16 ? 24.79400 105.62500 -14.28500 1.000 22.21000 16 GLN D C 1
ATOM 6832 O O . GLN D 1 16 ? 23.72800 106.13500 -13.90900 1.000 20.48000 16 GLN D O 1
ATOM 6838 N N . GLY D 1 17 ? 24.86500 104.38500 -14.77600 1.000 16.44000 17 GLY D N 1
ATOM 6839 C CA . GLY D 1 17 ? 23.66800 103.56200 -14.85200 1.000 17.99000 17 GLY D CA 1
ATOM 6840 C C . GLY D 1 17 ? 23.12500 103.22100 -13.48000 1.000 18.63000 17 GLY D C 1
ATOM 6841 O O . GLY D 1 17 ? 21.91000 103.11300 -13.29900 1.000 21.15000 17 GLY D O 1
ATOM 6842 N N . GLY D 1 18 ? 24.00500 103.07200 -12.49700 1.000 20.28000 18 GLY D N 1
ATOM 6843 C CA . GLY D 1 18 ? 23.60500 102.89100 -11.11900 1.000 17.76000 18 GLY D CA 1
ATOM 6844 C C . GLY D 1 18 ? 23.78100 104.12700 -10.26900 1.000 22.32000 18 GLY D C 1
ATOM 6845 O O . GLY D 1 18 ? 23.61200 104.04700 -9.04600 1.000 19.55000 18 GLY D O 1
ATOM 6846 N N . ASP D 1 19 ? 24.11500 105.26000 -10.88300 1.000 20.15000 19 ASP D N 1
ATOM 6847 C CA . ASP D 1 19 ? 24.33900 106.53800 -10.20900 1.000 21.61000 19 ASP D CA 1
ATOM 6848 C C . ASP D 1 19 ? 25.13900 106.35800 -8.92200 1.000 22.06000 19 ASP D C 1
ATOM 6849 O O . ASP D 1 19 ? 24.70900 106.72100 -7.82800 1.000 22.70000 19 ASP D O 1
ATOM 6854 N N . ASN D 1 20 ? 26.32800 105.78500 -9.06300 1.000 22.37000 20 ASN D N 1
ATOM 6855 C CA . ASN D 1 20 ? 27.15700 105.47000 -7.89900 1.000 21.95000 20 ASN D CA 1
ATOM 6856 C C . ASN D 1 20 ? 28.62500 105.52900 -8.29500 1.000 21.70000 20 ASN D C 1
ATOM 6857 O O . ASN D 1 20 ? 29.16200 104.58000 -8.88600 1.000 18.77000 20 ASN D O 1
ATOM 6862 N N . PRO D 1 21 ? 29.31500 106.61900 -7.96100 1.000 20.67000 21 PRO D N 1
ATOM 6863 C CA . PRO D 1 21 ? 30.72300 106.82000 -8.39500 1.000 19.87000 21 PRO D CA 1
ATOM 6864 C C . PRO D 1 21 ? 31.64800 105.63300 -8.16000 1.000 18.41000 21 PRO D C 1
ATOM 6865 O O . PRO D 1 21 ? 32.50900 105.37300 -9.01300 1.000 18.13000 21 PRO D O 1
ATOM 6869 N N . PRO D 1 22 ? 31.55300 104.90100 -7.04100 1.000 18.31000 22 PRO D N 1
ATOM 6870 C CA . PRO D 1 22 ? 32.53100 103.82100 -6.79800 1.000 17.42000 22 PRO D CA 1
ATOM 6871 C C . PRO D 1 22 ? 32.53400 102.69500 -7.83400 1.000 17.34000 22 PRO D C 1
ATOM 6872 O O . PRO D 1 22 ? 33.46600 101.88000 -7.80500 1.000 17.09000 22 PRO D O 1
ATOM 6876 N N . TYR D 1 23 ? 31.54100 102.61200 -8.72800 1.000 18.03000 23 TYR D N 1
ATOM 6877 C CA . TYR D 1 23 ? 31.60700 101.61300 -9.79400 1.000 15.40000 23 TYR D CA 1
ATOM 6878 C C . TYR D 1 23 ? 32.82400 101.82500 -10.68200 1.000 15.58000 23 TYR D C 1
ATOM 6879 O O . TYR D 1 23 ? 33.35600 100.86600 -11.24800 1.000 16.91000 23 TYR D O 1
ATOM 6888 N N . TYR D 1 24 ? 33.26200 103.07700 -10.85000 1.000 15.56000 24 TYR D N 1
ATOM 6889 C CA . TYR D 1 24 ? 34.43400 103.33600 -11.68100 1.000 17.00000 24 TYR D CA 1
ATOM 6890 C C . TYR D 1 24 ? 35.67100 102.63200 -11.11900 1.000 18.43000 24 TYR D C 1
ATOM 6891 O O . TYR D 1 24 ? 36.33400 101.86200 -11.82500 1.000 15.02000 24 TYR D O 1
ATOM 6900 N N . LEU D 1 25 ? 35.98700 102.87100 -9.83800 1.000 16.53000 25 LEU D N 1
ATOM 6901 C CA . LEU D 1 25 ? 37.08200 102.14100 -9.19800 1.000 17.53000 25 LEU D CA 1
ATOM 6902 C C . LEU D 1 25 ? 36.84400 100.63900 -9.23900 1.000 17.02000 25 LEU D C 1
ATOM 6903 O O . LEU D 1 25 ? 37.78700 99.85600 -9.42000 1.000 17.19000 25 LEU D O 1
ATOM 6908 N N . GLY D 1 26 ? 35.58800 100.22200 -9.04700 1.000 17.79000 26 GLY D N 1
ATOM 6909 C CA . GLY D 1 26 ? 35.25600 98.80400 -9.09700 1.000 16.63000 26 GLY D CA 1
ATOM 6910 C C . GLY D 1 26 ? 35.64700 98.14500 -10.40500 1.000 17.24000 26 GLY D C 1
ATOM 6911 O O . GLY D 1 26 ? 36.12700 97.00600 -10.41800 1.000 15.87000 26 GLY D O 1
ATOM 6912 N N . SER D 1 27 ? 35.42700 98.84100 -11.52500 1.000 15.46000 27 SER D N 1
ATOM 6913 C CA . SER D 1 27 ? 35.80000 98.29700 -12.82900 1.000 13.75000 27 SER D CA 1
ATOM 6914 C C . SER D 1 27 ? 37.31700 98.25100 -12.99500 1.000 17.66000 27 SER D C 1
ATOM 6915 O O . SER D 1 27 ? 37.87300 97.22900 -13.40900 1.000 15.18000 27 SER D O 1
ATOM 6918 N N . GLN D 1 28 ? 38.01100 99.34000 -12.65200 1.000 17.00000 28 GLN D N 1
ATOM 6919 C CA . GLN D 1 28 ? 39.46900 99.35100 -12.75300 1.000 19.29000 28 GLN D CA 1
ATOM 6920 C C . GLN D 1 28 ? 40.09400 98.26200 -11.88700 1.000 15.91000 28 GLN D C 1
ATOM 6921 O O . GLN D 1 28 ? 41.04200 97.59000 -12.30600 1.000 17.53000 28 GLN D O 1
ATOM 6927 N N . LEU D 1 29 ? 39.57000 98.07300 -10.67500 1.000 17.13000 29 LEU D N 1
ATOM 6928 C CA . LEU D 1 29 ? 40.09700 97.04100 -9.78600 1.000 17.05000 29 LEU D CA 1
ATOM 6929 C C . LEU D 1 29 ? 39.82900 95.64400 -10.34700 1.000 16.44000 29 LEU D C 1
ATOM 6930 O O . LEU D 1 29 ? 40.70600 94.77500 -10.31900 1.000 17.71000 29 LEU D O 1
ATOM 6935 N N . LEU D 1 30 ? 38.63000 95.42000 -10.88100 1.000 17.87000 30 LEU D N 1
ATOM 6936 C CA . LEU D 1 30 ? 38.33600 94.15000 -11.53300 1.000 16.81000 30 LEU D CA 1
ATOM 6937 C C . LEU D 1 30 ? 39.31300 93.86400 -12.66900 1.000 15.79000 30 LEU D C 1
ATOM 6938 O O . LEU D 1 30 ? 39.81900 92.74400 -12.79500 1.000 17.79000 30 LEU D O 1
ATOM 6943 N N . ALA D 1 31 ? 39.60300 94.86800 -13.50100 1.000 16.84000 31 ALA D N 1
ATOM 6944 C CA . ALA D 1 31 ? 40.58500 94.69200 -14.57200 1.000 18.06000 31 ALA D CA 1
ATOM 6945 C C . ALA D 1 31 ? 41.95100 94.30100 -14.01900 1.000 18.10000 31 ALA D C 1
ATOM 6946 O O . ALA D 1 31 ? 42.64000 93.44700 -14.58700 1.000 21.11000 31 ALA D O 1
ATOM 6948 N N . TRP D 1 32 ? 42.35000 94.90300 -12.90000 1.000 15.04000 32 TRP D N 1
ATOM 6949 C CA . TRP D 1 32 ? 43.64900 94.58600 -12.31700 1.000 19.13000 32 TRP D CA 1
ATOM 6950 C C . TRP D 1 32 ? 43.67200 93.18400 -11.71600 1.000 18.23000 32 TRP D C 1
ATOM 6951 O O . TRP D 1 32 ? 44.70500 92.49800 -11.77700 1.000 20.70000 32 TRP D O 1
ATOM 6962 N N . LEU D 1 33 ? 42.54400 92.73400 -11.14900 1.000 16.09000 33 LEU D N 1
ATOM 6963 C CA . LEU D 1 33 ? 42.47200 91.42200 -10.51200 1.000 17.53000 33 LEU D CA 1
ATOM 6964 C C . LEU D 1 33 ? 42.31600 90.28600 -11.51500 1.000 20.66000 33 LEU D C 1
ATOM 6965 O O . LEU D 1 33 ? 42.56900 89.12800 -11.16700 1.000 22.08000 33 LEU D O 1
ATOM 6970 N N . SER D 1 34 ? 41.91300 90.58800 -12.74300 1.000 20.69000 34 SER D N 1
ATOM 6971 C CA . SER D 1 34 ? 41.58400 89.54000 -13.69800 1.000 18.64000 34 SER D CA 1
ATOM 6972 C C . SER D 1 34 ? 42.85200 88.85400 -14.20700 1.000 22.47000 34 SER D C 1
ATOM 6973 O O . SER D 1 34 ? 43.93100 89.45200 -14.21600 1.000 20.19000 34 SER D O 1
ATOM 6976 N N . PRO D 1 35 ? 42.74500 87.60800 -14.65900 1.000 20.02000 35 PRO D N 1
ATOM 6977 C CA . PRO D 1 35 ? 43.88000 86.98800 -15.35300 1.000 21.04000 35 PRO D CA 1
ATOM 6978 C C . PRO D 1 35 ? 44.21300 87.75100 -16.62900 1.000 23.30000 35 PRO D C 1
ATOM 6979 O O . PRO D 1 35 ? 43.43400 88.57400 -17.10700 1.000 20.81000 35 PRO D O 1
ATOM 6983 N N . ASP D 1 36 ? 45.40200 87.49000 -17.16700 1.000 26.63000 36 ASP D N 1
ATOM 6984 C CA . ASP D 1 36 ? 45.83500 88.18400 -18.37300 1.000 29.81000 36 ASP D CA 1
ATOM 6985 C C . ASP D 1 36 ? 44.87300 87.90000 -19.52400 1.000 23.82000 36 ASP D C 1
ATOM 6986 O O . ASP D 1 36 ? 44.37800 86.77600 -19.65800 1.000 28.12000 36 ASP D O 1
ATOM 6991 N N . PRO D 1 37 ? 44.58900 88.88800 -20.37300 1.000 26.22000 37 PRO D N 1
ATOM 6992 C CA . PRO D 1 37 ? 43.65900 88.66000 -21.48400 1.000 27.27000 37 PRO D CA 1
ATOM 6993 C C . PRO D 1 37 ? 44.26700 87.81500 -22.59800 1.000 27.85000 37 PRO D C 1
ATOM 6994 O O . PRO D 1 37 ? 45.47200 87.84000 -22.85000 1.000 36.38000 37 PRO D O 1
ATOM 6998 N N . LYS D 1 38 ? 43.38700 87.07900 -23.27400 1.000 31.51000 38 LYS D N 1
ATOM 6999 C CA . LYS D 1 38 ? 43.76600 86.14100 -24.33000 1.000 35.57000 38 LYS D CA 1
ATOM 7000 C C . LYS D 1 38 ? 43.86300 86.82500 -25.66500 1.000 33.18000 38 LYS D C 1
ATOM 7001 O O . LYS D 1 38 ? 44.62200 86.38100 -26.53200 1.000 34.14000 38 LYS D O 1
ATOM 7007 N N . GLY D 1 39 ? 43.06200 87.86100 -25.86200 1.000 29.77000 39 GLY D N 1
ATOM 7008 C CA . GLY D 1 39 ? 43.02100 88.53600 -27.13200 1.000 31.36000 39 GLY D CA 1
ATOM 7009 C C . GLY D 1 39 ? 43.07800 90.03700 -26.98800 1.000 26.16000 39 GLY D C 1
ATOM 7010 O O . GLY D 1 39 ? 43.91900 90.57300 -26.26500 1.000 26.30000 39 GLY D O 1
ATOM 7011 N N . ALA D 1 40 ? 42.17400 90.72500 -27.66600 1.000 25.26000 40 ALA D N 1
ATOM 7012 C CA . ALA D 1 40 ? 42.21300 92.17600 -27.68400 1.000 25.00000 40 ALA D CA 1
ATOM 7013 C C . ALA D 1 40 ? 41.60800 92.74600 -26.40300 1.000 22.94000 40 ALA D C 1
ATOM 7014 O O . ALA D 1 40 ? 40.83100 92.09200 -25.70500 1.000 21.59000 40 ALA D O 1
ATOM 7016 N N . VAL D 1 41 ? 42.01600 93.97700 -26.07800 1.000 23.62000 41 VAL D N 1
ATOM 7017 C CA . VAL D 1 41 ? 41.49900 94.70900 -24.92500 1.000 19.36000 41 VAL D CA 1
ATOM 7018 C C . VAL D 1 41 ? 41.19400 96.12800 -25.36900 1.000 21.05000 41 VAL D C 1
ATOM 7019 O O . VAL D 1 41 ? 42.05500 96.80000 -25.94800 1.000 21.88000 41 VAL D O 1
ATOM 7023 N N . GLU D 1 42 ? 39.98000 96.57900 -25.10300 1.000 20.10000 42 GLU D N 1
ATOM 7024 C CA . GLU D 1 42 ? 39.62000 97.97700 -25.26500 1.000 19.80000 42 GLU D CA 1
ATOM 7025 C C . GLU D 1 42 ? 39.00600 98.46500 -23.96200 1.000 19.42000 42 GLU D C 1
ATOM 7026 O O . GLU D 1 42 ? 38.41400 97.68300 -23.21500 1.000 21.48000 42 GLU D O 1
ATOM 7032 N N . GLU D 1 43 ? 39.15400 99.76000 -23.69100 1.000 20.46000 43 GLU D N 1
ATOM 7033 C CA . GLU D 1 43 ? 38.51500 100.40600 -22.55000 1.000 19.78000 43 GLU D CA 1
ATOM 7034 C C . GLU D 1 43 ? 37.57300 101.48900 -23.06200 1.000 20.46000 43 GLU D C 1
ATOM 7035 O O . GLU D 1 43 ? 37.97900 102.34800 -23.84900 1.000 19.88000 43 GLU D O 1
ATOM 7041 N N . VAL D 1 44 ? 36.32100 101.43400 -22.63000 1.000 17.94000 44 VAL D N 1
ATOM 7042 C CA . VAL D 1 44 ? 35.36000 102.48000 -23.00700 1.000 21.79000 44 VAL D CA 1
ATOM 7043 C C . VAL D 1 44 ? 35.70000 103.75800 -22.25300 1.000 23.94000 44 VAL D C 1
ATOM 7044 O O . VAL D 1 44 ? 35.80700 103.72400 -21.01200 1.000 18.97000 44 VAL D O 1
ATOM 7048 N N . PRO D 1 45 ? 35.86900 104.89300 -22.93200 1.000 20.37000 45 PRO D N 1
ATOM 7049 C CA . PRO D 1 45 ? 36.06600 106.15900 -22.20900 1.000 24.31000 45 PRO D CA 1
ATOM 7050 C C . PRO D 1 45 ? 34.82500 106.50800 -21.40500 1.000 24.68000 45 PRO D C 1
ATOM 7051 O O . PRO D 1 45 ? 33.71300 106.61300 -21.94000 1.000 25.560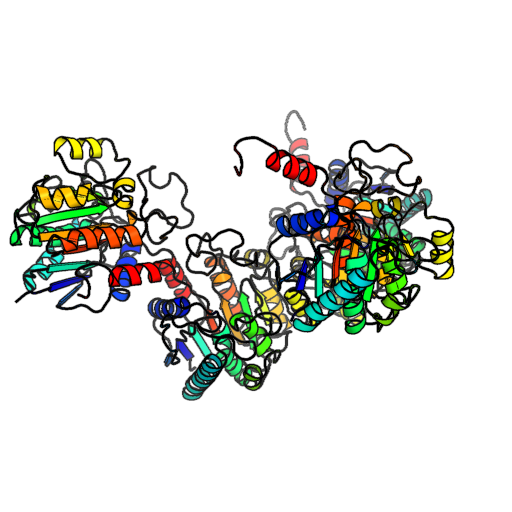00 45 PRO D O 1
ATOM 7055 N N . VAL D 1 46 ? 35.02000 106.65200 -20.10300 1.000 21.09000 46 VAL D N 1
ATOM 7056 C CA . VAL D 1 46 ? 33.97800 107.05100 -19.16400 1.000 21.40000 46 VAL D CA 1
ATOM 7057 C C . VAL D 1 46 ? 34.54100 108.21000 -18.35500 1.000 22.03000 46 VAL D C 1
ATOM 7058 O O . VAL D 1 46 ? 35.63200 108.07600 -17.77300 1.000 22.96000 46 VAL D O 1
ATOM 7062 N N . PRO D 1 47 ? 33.85600 109.34600 -18.27200 1.000 23.19000 47 PRO D N 1
ATOM 7063 C CA . PRO D 1 47 ? 34.35900 110.42700 -17.41400 1.000 26.54000 47 PRO D CA 1
ATOM 7064 C C . PRO D 1 47 ? 34.40900 109.97800 -15.96200 1.000 25.34000 47 PRO D C 1
ATOM 7065 O O . PRO D 1 47 ? 33.47600 109.35200 -15.45400 1.000 24.48000 47 PRO D O 1
ATOM 7069 N N . LYS D 1 48 ? 35.51800 110.28600 -15.29800 1.000 25.17000 48 LYS D N 1
ATOM 7070 C CA . LYS D 1 48 ? 35.62600 109.98500 -13.88300 1.000 27.24000 48 LYS D CA 1
ATOM 7071 C C . LYS D 1 48 ? 34.58300 110.78200 -13.10000 1.000 29.69000 48 LYS D C 1
ATOM 7072 O O . LYS D 1 48 ? 34.22400 111.90100 -13.48300 1.000 31.90000 48 LYS D O 1
ATOM 7078 N N . PRO D 1 49 ? 34.05600 110.22100 -12.01800 1.000 26.59000 49 PRO D N 1
ATOM 7079 C CA . PRO D 1 49 ? 33.12000 110.98800 -11.18600 1.000 29.00000 49 PRO D CA 1
ATOM 7080 C C . PRO D 1 49 ? 33.82600 112.19600 -10.59400 1.000 31.82000 49 PRO D C 1
ATOM 7081 O O . PRO D 1 49 ? 34.94700 112.09800 -10.09700 1.000 33.22000 49 PRO D O 1
ATOM 7085 N N . THR D 1 50 ? 33.16400 113.34300 -10.66900 1.000 34.80000 50 THR D N 1
ATOM 7086 C CA . THR D 1 50 ? 33.73900 114.59700 -10.20300 1.000 38.08000 50 THR D CA 1
ATOM 7087 C C . THR D 1 50 ? 33.06500 115.12000 -8.95000 1.000 41.45000 50 THR D C 1
ATOM 7088 O O . THR D 1 50 ? 33.47000 116.17000 -8.43800 1.000 44.28000 50 THR D O 1
ATOM 7092 N N . GLY D 1 51 ? 32.05300 114.42300 -8.44000 1.000 35.71000 51 GLY D N 1
ATOM 7093 C CA . GLY D 1 51 ? 31.24800 114.92800 -7.35900 1.000 40.90000 51 GLY D CA 1
ATOM 7094 C C . GLY D 1 51 ? 30.10100 115.80900 -7.79900 1.000 39.10000 51 GLY D C 1
ATOM 7095 O O . GLY D 1 51 ? 29.20200 116.07700 -6.99600 1.000 40.71000 51 GLY D O 1
ATOM 7096 N N . GLU D 1 52 ? 30.11400 116.27600 -9.04000 1.000 39.32000 52 GLU D N 1
ATOM 7097 C CA . GLU D 1 52 ? 28.96300 116.97400 -9.59700 1.000 38.62000 52 GLU D CA 1
ATOM 7098 C C . GLU D 1 52 ? 27.83800 115.96800 -9.79000 1.000 38.26000 52 GLU D C 1
ATOM 7099 O O . GLU D 1 52 ? 28.02300 114.98300 -10.51700 1.000 39.73000 52 GLU D O 1
ATOM 7105 N N . PRO D 1 53 ? 26.67600 116.16100 -9.16900 1.000 35.40000 53 PRO D N 1
ATOM 7106 C CA . PRO D 1 53 ? 25.62900 115.13300 -9.23100 1.000 34.61000 53 PRO D CA 1
ATOM 7107 C C . PRO D 1 53 ? 25.05200 114.98400 -10.63100 1.000 32.86000 53 PRO D C 1
ATOM 7108 O O . PRO D 1 53 ? 24.87000 115.95900 -11.36200 1.000 30.92000 53 PRO D O 1
ATOM 7112 N N . LEU D 1 54 ? 24.77100 113.74000 -11.00200 1.000 29.74000 54 LEU D N 1
ATOM 7113 C CA . LEU D 1 54 ? 24.05000 113.48700 -12.23600 1.000 28.31000 54 LEU D CA 1
ATOM 7114 C C . LEU D 1 54 ? 22.60000 113.93400 -12.09400 1.000 28.91000 54 LEU D C 1
ATOM 7115 O O . LEU D 1 54 ? 22.05600 114.03400 -10.99200 1.000 28.69000 54 LEU D O 1
ATOM 7120 N N . GLN D 1 55 ? 21.97100 114.19400 -13.23200 1.000 28.58000 55 GLN D N 1
ATOM 7121 C CA . GLN D 1 55 ? 20.59800 114.66200 -13.25800 1.000 28.43000 55 GLN D CA 1
ATOM 7122 C C . GLN D 1 55 ? 19.71400 113.64400 -13.95300 1.000 26.80000 55 GLN D C 1
ATOM 7123 O O . GLN D 1 55 ? 20.16000 112.91400 -14.83800 1.000 24.89000 55 GLN D O 1
ATOM 7129 N N . GLU D 1 56 ? 18.44900 113.61800 -13.54700 1.000 26.32000 56 GLU D N 1
ATOM 7130 C CA . GLU D 1 56 ? 17.44100 112.84700 -14.25700 1.000 27.46000 56 GLU D CA 1
ATOM 7131 C C . GLU D 1 56 ? 17.08800 113.55800 -15.56000 1.000 29.36000 56 GLU D C 1
ATOM 7132 O O . GLU D 1 56 ? 16.77900 114.75500 -15.55900 1.000 29.14000 56 GLU D O 1
ATOM 7138 N N . GLU D 1 57 ? 17.16000 112.82600 -16.67400 1.000 22.16000 57 GLU D N 1
ATOM 7139 C CA . GLU D 1 57 ? 16.92000 113.37600 -18.00700 1.000 23.18000 57 GLU D CA 1
ATOM 7140 C C . GLU D 1 57 ? 15.82100 112.55000 -18.66300 1.000 25.18000 57 GLU D C 1
ATOM 7141 O O . GLU D 1 57 ? 16.08100 111.44600 -19.15800 1.000 22.81000 57 GLU D O 1
ATOM 7147 N N . ASN D 1 58 ? 14.60000 113.09000 -18.67600 1.000 24.60000 58 ASN D N 1
ATOM 7148 C CA . ASN D 1 58 ? 13.43300 112.38900 -19.21700 1.000 26.01000 58 ASN D CA 1
ATOM 7149 C C . ASN D 1 58 ? 13.30100 110.98800 -18.61800 1.000 26.37000 58 ASN D C 1
ATOM 7150 O O . ASN D 1 58 ? 13.12200 109.98800 -19.32200 1.000 25.58000 58 ASN D O 1
ATOM 7155 N N . GLY D 1 59 ? 13.39800 110.92200 -17.29400 1.000 25.00000 59 GLY D N 1
ATOM 7156 C CA . GLY D 1 59 ? 13.17000 109.69700 -16.56700 1.000 26.58000 59 GLY D CA 1
ATOM 7157 C C . GLY D 1 59 ? 14.38800 108.82700 -16.34100 1.000 23.08000 59 GLY D C 1
ATOM 7158 O O . GLY D 1 59 ? 14.27900 107.82700 -15.61800 1.000 24.60000 59 GLY D O 1
ATOM 7159 N N . ILE D 1 60 ? 15.53600 109.15500 -16.93800 1.000 20.82000 60 ILE D N 1
ATOM 7160 C CA . ILE D 1 60 ? 16.75100 108.35300 -16.77500 1.000 15.45000 60 ILE D CA 1
ATOM 7161 C C . ILE D 1 60 ? 17.87600 109.24300 -16.25800 1.000 23.07000 60 ILE D C 1
ATOM 7162 O O . ILE D 1 60 ? 18.22300 110.25000 -16.88700 1.000 23.04000 60 ILE D O 1
ATOM 7167 N N . VAL D 1 61 ? 18.46000 108.85900 -15.12600 1.000 21.37000 61 VAL D N 1
ATOM 7168 C CA . VAL D 1 61 ? 19.61400 109.58300 -14.60100 1.000 21.03000 61 VAL D CA 1
ATOM 7169 C C . VAL D 1 61 ? 20.78800 109.40800 -15.55200 1.000 21.82000 61 VAL D C 1
ATOM 7170 O O . VAL D 1 61 ? 21.12600 108.28600 -15.93700 1.000 20.42000 61 VAL D O 1
ATOM 7174 N N . GLY D 1 62 ? 21.39200 110.52200 -15.96500 1.000 22.13000 62 GLY D N 1
ATOM 7175 C CA . GLY D 1 62 ? 22.55400 110.46400 -16.83400 1.000 21.90000 62 GLY D CA 1
ATOM 7176 C C . GLY D 1 62 ? 22.27400 109.95200 -18.22600 1.000 20.77000 62 GLY D C 1
ATOM 7177 O O . GLY D 1 62 ? 23.15700 109.35700 -18.84700 1.000 22.27000 62 GLY D O 1
ATOM 7178 N N . ARG D 1 63 ? 21.06800 110.19900 -18.74700 1.000 18.76000 63 ARG D N 1
ATOM 7179 C CA . ARG D 1 63 ? 20.64900 109.60600 -20.01300 1.000 20.24000 63 ARG D CA 1
ATOM 7180 C C . ARG D 1 63 ? 21.64700 109.86800 -21.13700 1.000 19.68000 63 ARG D C 1
ATOM 7181 O O . ARG D 1 63 ? 22.04100 108.94400 -21.85800 1.000 20.93000 63 ARG D O 1
ATOM 7189 N N . SER D 1 64 ? 22.04100 111.13000 -21.33500 1.000 22.23000 64 SER D N 1
ATOM 7190 C CA . SER D 1 64 ? 22.82200 111.43900 -22.53000 1.000 21.21000 64 SER D CA 1
ATOM 7191 C C . SER D 1 64 ? 24.21000 110.80500 -22.48500 1.000 21.33000 64 SER D C 1
ATOM 7192 O O . SER D 1 64 ? 24.68900 110.29000 -23.50300 1.000 20.41000 64 SER D O 1
ATOM 7195 N N . ILE D 1 65 ? 24.86900 110.81400 -21.32100 1.000 20.82000 65 ILE D N 1
ATOM 7196 C CA . ILE D 1 65 ? 26.20000 110.21400 -21.27000 1.000 20.91000 65 ILE D CA 1
ATOM 7197 C C . ILE D 1 65 ? 26.10700 108.69300 -21.39100 1.000 21.64000 65 ILE D C 1
ATOM 7198 O O . ILE D 1 65 ? 27.01700 108.05300 -21.93800 1.000 20.02000 65 ILE D O 1
ATOM 7203 N N . LEU D 1 66 ? 25.01200 108.08800 -20.91100 1.000 17.02000 66 LEU D N 1
ATOM 7204 C CA . LEU D 1 66 ? 24.84000 106.64800 -21.09200 1.000 18.47000 66 LEU D CA 1
ATOM 7205 C C . LEU D 1 66 ? 24.65500 106.29900 -22.56300 1.000 20.50000 66 LEU D C 1
ATOM 7206 O O . LEU D 1 66 ? 25.17200 105.27900 -23.03700 1.000 19.55000 66 LEU D O 1
ATOM 7211 N N . ILE D 1 67 ? 23.90800 107.12800 -23.30200 1.000 17.47000 67 ILE D N 1
ATOM 7212 C CA . ILE D 1 67 ? 23.75800 106.91000 -24.73700 1.000 21.60000 67 ILE D CA 1
ATOM 7213 C C . ILE D 1 67 ? 25.10200 107.04700 -25.43900 1.000 18.52000 67 ILE D C 1
ATOM 7214 O O . ILE D 1 67 ? 25.42500 106.27300 -26.35200 1.000 20.19000 67 ILE D O 1
ATOM 7219 N N . ASP D 1 68 ? 25.90100 108.04100 -25.03600 1.000 21.28000 68 ASP D N 1
ATOM 7220 C CA . ASP D 1 68 ? 27.19700 108.23900 -25.67700 1.000 21.85000 68 ASP D CA 1
ATOM 7221 C C . ASP D 1 68 ? 28.12200 107.06600 -25.39100 1.000 18.11000 68 ASP D C 1
ATOM 7222 O O . ASP D 1 68 ? 28.82700 106.58900 -26.28900 1.000 19.09000 68 ASP D O 1
ATOM 7227 N N . GLN D 1 69 ? 28.11000 106.57200 -24.15200 1.000 19.24000 69 GLN D N 1
ATOM 7228 C CA . GLN D 1 69 ? 28.97000 105.44800 -23.79300 1.000 19.47000 69 GLN D CA 1
ATOM 7229 C C . GLN D 1 69 ? 28.52700 104.16800 -24.48900 1.000 20.99000 69 GLN D C 1
ATOM 7230 O O . GLN D 1 69 ? 29.37000 103.37300 -24.92000 1.000 19.22000 69 GLN D O 1
ATOM 7236 N N . LEU D 1 70 ? 27.21600 103.96100 -24.61000 1.000 18.49000 70 LEU D N 1
ATOM 7237 C CA . LEU D 1 70 ? 26.69400 102.84300 -25.39100 1.000 18.16000 70 LEU D CA 1
ATOM 7238 C C . LEU D 1 70 ? 27.18200 102.90700 -26.83300 1.000 20.97000 70 LEU D C 1
ATOM 7239 O O . LEU D 1 70 ? 27.64700 101.90900 -27.39100 1.000 21.92000 70 LEU D O 1
ATOM 7244 N N . SER D 1 71 ? 27.08000 104.08200 -27.45600 1.000 18.80000 71 SER D N 1
ATOM 7245 C CA . SER D 1 71 ? 27.51800 104.22000 -28.83900 1.000 22.23000 71 SER D CA 1
ATOM 7246 C C . SER D 1 71 ? 29.00600 103.92400 -28.97400 1.000 20.37000 71 SER D C 1
ATOM 7247 O O . SER D 1 71 ? 29.42000 103.19900 -29.88300 1.000 20.26000 71 SER D O 1
ATOM 7250 N N . GLU D 1 72 ? 29.82400 104.45100 -28.05500 1.000 20.71000 72 GLU D N 1
ATOM 7251 C CA . GLU D 1 72 ? 31.26300 104.21600 -28.12400 1.000 21.07000 72 GLU D CA 1
ATOM 7252 C C . GLU D 1 72 ? 31.60700 102.75400 -27.85400 1.000 22.16000 72 GLU D C 1
ATOM 7253 O O . GLU D 1 72 ? 32.50200 102.19600 -28.50400 1.000 20.43000 72 GLU D O 1
ATOM 7259 N N . ALA D 1 73 ? 30.91500 102.11600 -26.90400 1.000 18.46000 73 ALA D N 1
ATOM 7260 C CA . ALA D 1 73 ? 31.16100 100.69900 -26.65300 1.000 17.16000 73 ALA D CA 1
ATOM 7261 C C . ALA D 1 73 ? 30.83500 99.87300 -27.88800 1.000 20.34000 73 ALA D C 1
ATOM 7262 O O . ALA D 1 73 ? 31.58800 98.96300 -28.25700 1.000 19.68000 73 ALA D O 1
ATOM 7264 N N . ARG D 1 74 ? 29.70600 100.17800 -28.53600 1.000 20.69000 74 ARG D N 1
ATOM 7265 C CA . ARG D 1 74 ? 29.35000 99.51200 -29.78200 1.000 20.82000 74 ARG D CA 1
ATOM 7266 C C . ARG D 1 74 ? 30.44700 99.69300 -30.83100 1.000 22.85000 74 ARG D C 1
ATOM 7267 O O . ARG D 1 74 ? 30.80900 98.73600 -31.52800 1.000 21.95000 74 ARG D O 1
ATOM 7275 N N . GLN D 1 75 ? 30.98300 100.91100 -30.96000 1.000 20.78000 75 GLN D N 1
ATOM 7276 C CA . GLN D 1 75 ? 32.03300 101.15300 -31.94800 1.000 22.35000 75 GLN D CA 1
ATOM 7277 C C . GLN D 1 75 ? 33.25700 100.29700 -31.65800 1.000 20.70000 75 GLN D C 1
ATOM 7278 O O . GLN D 1 75 ? 33.83900 99.69800 -32.57300 1.000 22.83000 75 GLN D O 1
ATOM 7284 N N . LEU D 1 76 ? 33.65400 100.21300 -30.38500 1.000 21.34000 76 LEU D N 1
ATOM 7285 C CA . LEU D 1 76 ? 34.83500 99.43200 -30.03600 1.000 20.75000 76 LEU D CA 1
ATOM 7286 C C . LEU D 1 76 ? 34.62200 97.95200 -30.30400 1.000 19.50000 76 LEU D C 1
ATOM 7287 O O . LEU D 1 76 ? 35.57000 97.24800 -30.66700 1.000 22.36000 76 LEU D O 1
ATOM 7292 N N . ILE D 1 77 ? 33.39500 97.46900 -30.12100 1.000 20.05000 77 ILE D N 1
ATOM 7293 C CA . ILE D 1 77 ? 33.08900 96.06900 -30.40000 1.000 19.33000 77 ILE D CA 1
ATOM 7294 C C . ILE D 1 77 ? 33.14200 95.80700 -31.89900 1.000 21.96000 77 ILE D C 1
ATOM 7295 O O . ILE D 1 77 ? 33.76500 94.84300 -32.35900 1.000 23.19000 77 ILE D O 1
ATOM 7300 N N . GLU D 1 78 ? 32.51700 96.67900 -32.68600 1.000 22.20000 78 GLU D N 1
ATOM 7301 C CA . GLU D 1 78 ? 32.46900 96.44600 -34.12500 1.000 24.47000 78 GLU D CA 1
ATOM 7302 C C . GLU D 1 78 ? 33.83500 96.61000 -34.77300 1.000 25.46000 78 GLU D C 1
ATOM 7303 O O . GLU D 1 78 ? 34.06800 96.06100 -35.85500 1.000 26.59000 78 GLU D O 1
ATOM 7309 N N . LYS D 1 79 ? 34.74500 97.32600 -34.11900 1.000 23.83000 79 LYS D N 1
ATOM 7310 C CA . LYS D 1 79 ? 36.11500 97.42500 -34.60400 1.000 25.00000 79 LYS D CA 1
ATOM 7311 C C . LYS D 1 79 ? 36.79600 96.06100 -34.62800 1.000 25.81000 79 LYS D C 1
ATOM 7312 O O . LYS D 1 79 ? 37.60600 95.78900 -35.52200 1.000 26.23000 79 LYS D O 1
ATOM 7318 N N . HIS D 1 80 ? 36.45600 95.18200 -33.68300 1.000 22.63000 80 HIS D N 1
ATOM 7319 C CA . HIS D 1 80 ? 37.09000 93.87600 -33.56300 1.000 22.11000 80 HIS D CA 1
ATOM 7320 C C . HIS D 1 80 ? 36.24200 92.72500 -34.08300 1.000 25.93000 80 HIS D C 1
ATOM 7321 O O . HIS D 1 80 ? 36.75800 91.60300 -34.17600 1.000 25.98000 80 HIS D O 1
ATOM 7328 N N . THR D 1 81 ? 34.96600 92.97600 -34.42600 1.000 25.29000 81 THR D N 1
ATOM 7329 C CA . THR D 1 81 ? 33.93200 91.98900 -34.74600 1.000 23.77000 81 THR D CA 1
ATOM 7330 C C . THR D 1 81 ? 34.17000 90.67900 -33.99600 1.000 26.07000 81 THR D C 1
ATOM 7331 O O . THR D 1 81 ? 34.33900 89.62000 -34.61600 1.000 24.21000 81 THR D O 1
ATOM 7335 N N . PRO D 1 82 ? 34.17400 90.71200 -32.66400 1.000 25.11000 82 PRO D N 1
ATOM 7336 C CA . PRO D 1 82 ? 34.60800 89.54600 -31.89200 1.000 23.32000 82 PRO D CA 1
ATOM 7337 C C . PRO D 1 82 ? 33.57700 88.42900 -31.85200 1.000 22.60000 82 PRO D C 1
ATOM 7338 O O . PRO D 1 82 ? 32.36800 88.64600 -31.92900 1.000 23.53000 82 PRO D O 1
ATOM 7342 N N . ASP D 1 83 ? 34.08200 87.21000 -31.71700 1.000 20.57000 83 ASP D N 1
ATOM 7343 C CA . ASP D 1 83 ? 33.22600 86.04600 -31.54300 1.000 20.83000 83 ASP D CA 1
ATOM 7344 C C . ASP D 1 83 ? 32.89800 85.77500 -30.08500 1.000 21.72000 83 ASP D C 1
ATOM 7345 O O . ASP D 1 83 ? 31.95500 85.03000 -29.79900 1.000 17.87000 83 ASP D O 1
ATOM 7350 N N . SER D 1 84 ? 33.64800 86.37400 -29.16500 1.000 17.17000 84 SER D N 1
ATOM 7351 C CA . SER D 1 84 ? 33.34600 86.26400 -27.74600 1.000 19.37000 84 SER D CA 1
ATOM 7352 C C . SER D 1 84 ? 33.75800 87.56300 -27.07100 1.000 19.49000 84 SER D C 1
ATOM 7353 O O . SER D 1 84 ? 34.61100 88.29900 -27.57600 1.000 19.89000 84 SER D O 1
ATOM 7356 N N . LEU D 1 85 ? 33.13800 87.83600 -25.92100 1.000 17.20000 85 LEU D N 1
ATOM 7357 C CA . LEU D 1 85 ? 33.28400 89.10700 -25.21900 1.000 16.92000 85 LEU D CA 1
ATOM 7358 C C . LEU D 1 85 ? 33.35600 88.87200 -23.72000 1.000 17.79000 85 LEU D C 1
ATOM 7359 O O . LEU D 1 85 ? 32.49800 88.19000 -23.15600 1.000 18.02000 85 LEU D O 1
ATOM 7364 N N . VAL D 1 86 ? 34.35600 89.46000 -23.07400 1.000 15.66000 86 VAL D N 1
ATOM 7365 C CA . VAL D 1 86 ? 34.43700 89.52300 -21.61900 1.000 15.44000 86 VAL D CA 1
ATOM 7366 C C . VAL D 1 86 ? 34.32400 90.99400 -21.26200 1.000 16.46000 86 VAL D C 1
ATOM 7367 O O . VAL D 1 86 ? 35.09700 91.81700 -21.76700 1.000 18.01000 86 VAL D O 1
ATOM 7371 N N . VAL D 1 87 ? 33.34700 91.33800 -20.42300 1.000 13.81000 87 VAL D N 1
ATOM 7372 C CA . VAL D 1 87 ? 33.03900 92.73200 -20.11500 1.000 15.23000 87 VAL D CA 1
ATOM 7373 C C . VAL D 1 87 ? 33.26700 92.95100 -18.62600 1.000 14.14000 87 VAL D C 1
ATOM 7374 O O . VAL D 1 87 ? 32.60500 92.32300 -17.79200 1.000 15.51000 87 VAL D O 1
ATOM 7378 N N . LEU D 1 88 ? 34.21300 93.82500 -18.28900 1.000 14.03000 88 LEU D N 1
ATOM 7379 C CA . LEU D 1 88 ? 34.51800 94.12200 -16.89400 1.000 16.11000 88 LEU D CA 1
ATOM 7380 C C . LEU D 1 88 ? 33.87700 95.46600 -16.56800 1.000 16.75000 88 LEU D C 1
ATOM 7381 O O . LEU D 1 88 ? 34.44900 96.53200 -16.81600 1.000 15.21000 88 LEU D O 1
ATOM 7386 N N . GLY D 1 89 ? 32.66800 95.41200 -16.01900 1.000 14.36000 89 GLY D N 1
ATOM 7387 C CA . GLY D 1 89 ? 31.95400 96.60700 -15.61800 1.000 14.86000 89 GLY D CA 1
ATOM 7388 C C . GLY D 1 89 ? 32.38100 97.05600 -14.23200 1.000 15.89000 89 GLY D C 1
ATOM 7389 O O . GLY D 1 89 ? 33.26700 96.47100 -13.61700 1.000 14.45000 89 GLY D O 1
ATOM 7390 N N . GLY D 1 90 ? 31.72800 98.10300 -13.72600 1.000 15.35000 90 GLY D N 1
ATOM 7391 C CA . GLY D 1 90 ? 30.65000 98.80600 -14.41000 1.000 14.83000 90 GLY D CA 1
ATOM 7392 C C . GLY D 1 90 ? 29.29200 98.33100 -13.91600 1.000 17.07000 90 GLY D C 1
ATOM 7393 O O . GLY D 1 90 ? 29.15500 97.16800 -13.54000 1.000 16.77000 90 GLY D O 1
ATOM 7394 N N . ASP D 1 91 ? 28.28900 99.20900 -13.92700 1.000 15.61000 91 ASP D N 1
ATOM 7395 C CA . ASP D 1 91 ? 26.93800 98.79000 -13.56900 1.000 16.61000 91 ASP D CA 1
ATOM 7396 C C . ASP D 1 91 ? 26.35200 97.86600 -14.64800 1.000 17.37000 91 ASP D C 1
ATOM 7397 O O . ASP D 1 91 ? 26.91400 97.69600 -15.73300 1.000 15.40000 91 ASP D O 1
ATOM 7402 N N . CYS D 1 92 ? 25.18500 97.27000 -14.34900 1.000 17.25000 92 CYS D N 1
ATOM 7403 C CA . CYS D 1 92 ? 24.66700 96.19600 -15.20500 1.000 16.81000 92 CYS D CA 1
ATOM 7404 C C . CYS D 1 92 ? 24.39100 96.64800 -16.63100 1.000 18.28000 92 CYS D C 1
ATOM 7405 O O . CYS D 1 92 ? 24.38400 95.81700 -17.54600 1.000 15.45000 92 CYS D O 1
ATOM 7408 N N . LEU D 1 93 ? 24.12400 97.93700 -16.84700 1.000 16.03000 93 LEU D N 1
ATOM 7409 C CA . LEU D 1 93 ? 23.84500 98.39800 -18.19900 1.000 16.83000 93 LEU D CA 1
ATOM 7410 C C . LEU D 1 93 ? 25.02400 98.21200 -19.14800 1.000 16.89000 93 LEU D C 1
ATOM 7411 O O . LEU D 1 93 ? 24.82700 98.29800 -20.36900 1.000 15.65000 93 LEU D O 1
ATOM 7416 N N . VAL D 1 94 ? 26.23300 97.92900 -18.64400 1.000 16.22000 94 VAL D N 1
ATOM 7417 C CA . VAL D 1 94 ? 27.34000 97.70400 -19.57000 1.000 15.94000 94 VAL D CA 1
ATOM 7418 C C . VAL D 1 94 ? 27.10100 96.50000 -20.47300 1.000 15.03000 94 VAL D C 1
ATOM 7419 O O . VAL D 1 94 ? 27.72400 96.39600 -21.53400 1.000 16.80000 94 VAL D O 1
ATOM 7423 N N . SER D 1 95 ? 26.19800 95.59400 -20.11000 1.000 15.11000 95 SER D N 1
ATOM 7424 C CA . SER D 1 95 ? 25.99400 94.43800 -20.97800 1.000 16.58000 95 SER D CA 1
ATOM 7425 C C . SER D 1 95 ? 25.15500 94.72900 -22.22600 1.000 15.23000 95 SER D C 1
ATOM 7426 O O . SER D 1 95 ? 25.04300 93.84000 -23.08200 1.000 16.89000 95 SER D O 1
ATOM 7429 N N . LEU D 1 96 ? 24.59200 95.93300 -22.38500 1.000 13.88000 96 LEU D N 1
ATOM 7430 C CA . LEU D 1 96 ? 23.64300 96.16500 -23.47900 1.000 17.17000 96 LEU D CA 1
ATOM 7431 C C . LEU D 1 96 ? 24.29500 96.00400 -24.85600 1.000 16.83000 96 LEU D C 1
ATOM 7432 O O . LEU D 1 96 ? 23.83900 95.20100 -25.68000 1.000 16.92000 96 LEU D O 1
ATOM 7437 N N . ALA D 1 97 ? 25.36700 96.75500 -25.13900 1.000 14.61000 97 ALA D N 1
ATOM 7438 C CA . ALA D 1 97 ? 25.99200 96.61700 -26.45700 1.000 17.56000 97 ALA D CA 1
ATOM 7439 C C . ALA D 1 97 ? 26.67500 95.25700 -26.63300 1.000 19.30000 97 ALA D C 1
ATOM 7440 O O . ALA D 1 97 ? 26.50800 94.62700 -27.68900 1.000 17.35000 97 ALA D O 1
ATOM 7442 N N . PRO D 1 98 ? 27.42200 94.74700 -25.64100 1.000 16.43000 98 PRO D N 1
ATOM 7443 C CA . PRO D 1 98 ? 28.04100 93.41700 -25.83000 1.000 14.97000 98 PRO D CA 1
ATOM 7444 C C . PRO D 1 98 ? 27.03300 92.30700 -26.07600 1.000 17.06000 98 PRO D C 1
ATOM 7445 O O . PRO D 1 98 ? 27.22700 91.49400 -26.98400 1.000 16.93000 98 PRO D O 1
ATOM 7449 N N . PHE D 1 99 ? 25.95400 92.24800 -25.30200 1.000 15.03000 99 PHE D N 1
ATOM 7450 C CA . PHE D 1 99 ? 25.01200 91.15200 -25.51200 1.000 15.86000 99 PHE D CA 1
ATOM 7451 C C . PHE D 1 99 ? 24.18100 91.37400 -26.77300 1.000 16.62000 99 PHE D C 1
ATOM 7452 O O . PHE D 1 99 ? 23.76700 90.40200 -27.42300 1.000 16.53000 99 PHE D O 1
ATOM 7460 N N . SER D 1 100 ? 23.94300 92.63500 -27.15300 1.000 15.97000 100 SER D N 1
ATOM 7461 C CA . SER D 1 100 ? 23.25900 92.89500 -28.42300 1.000 17.78000 100 SER D CA 1
ATOM 7462 C C . SER D 1 100 ? 24.09500 92.41500 -29.59600 1.000 19.67000 100 SER D C 1
ATOM 7463 O O . SER D 1 100 ? 23.56300 91.87200 -30.57500 1.000 16.26000 100 SER D O 1
ATOM 7466 N N . TRP D 1 101 ? 25.40700 92.63800 -29.52700 1.000 19.05000 101 TRP D N 1
ATOM 7467 C CA . TRP D 1 101 ? 26.29400 92.13200 -30.56700 1.000 20.37000 101 TRP D CA 1
ATOM 7468 C C . TRP D 1 101 ? 26.24300 90.61200 -30.62600 1.000 19.83000 101 TRP D C 1
ATOM 7469 O O . TRP D 1 101 ? 26.11500 90.01800 -31.70400 1.000 18.90000 101 TRP D O 1
ATOM 7480 N N . LEU D 1 102 ? 26.35400 89.96100 -29.46500 1.000 17.82000 102 LEU D N 1
ATOM 7481 C CA . LEU D 1 102 ? 26.29400 88.50600 -29.43700 1.000 18.24000 102 LEU D CA 1
ATOM 7482 C C . LEU D 1 102 ? 24.97000 87.99700 -29.99100 1.000 19.22000 102 LEU D C 1
ATOM 7483 O O . LEU D 1 102 ? 24.93100 86.95700 -30.65300 1.000 18.00000 102 LEU D O 1
ATOM 7488 N N . LEU D 1 103 ? 23.87400 88.71800 -29.72500 1.000 15.20000 103 LEU D N 1
ATOM 7489 C CA . LEU D 1 103 ? 22.58200 88.34400 -30.28700 1.000 17.73000 103 LEU D CA 1
ATOM 7490 C C . LEU D 1 103 ? 22.56800 88.51700 -31.80200 1.000 20.04000 103 LEU D C 1
ATOM 7491 O O . LEU D 1 103 ? 21.96600 87.70700 -32.51500 1.000 22.31000 103 LEU D O 1
ATOM 7496 N N . GLU D 1 104 ? 23.20000 89.57600 -32.31400 1.000 20.58000 104 GLU D N 1
ATOM 7497 C CA . GLU D 1 104 ? 23.27000 89.72300 -33.76700 1.000 23.60000 104 GLU D CA 1
ATOM 7498 C C . GLU D 1 104 ? 24.05500 88.57900 -34.39600 1.000 25.70000 104 GLU D C 1
ATOM 7499 O O . GLU D 1 104 ? 23.72900 88.11800 -35.49700 1.000 25.36000 104 GLU D O 1
ATOM 7505 N N . LYS D 1 105 ? 25.09800 88.11300 -33.71000 1.000 20.41000 105 LYS D N 1
ATOM 7506 C CA . LYS D 1 105 ? 25.98300 87.09700 -34.26600 1.000 21.05000 105 LYS D CA 1
ATOM 7507 C C . LYS D 1 105 ? 25.38500 85.69900 -34.14600 1.000 21.56000 105 LYS D C 1
ATOM 7508 O O . LYS D 1 105 ? 25.37000 84.93000 -35.11600 1.000 24.29000 105 LYS D O 1
ATOM 7514 N N . TYR D 1 106 ? 24.88200 85.35000 -32.97000 1.000 19.61000 106 TYR D N 1
ATOM 7515 C CA . TYR D 1 106 ? 24.44700 83.99000 -32.69800 1.000 19.28000 106 TYR D CA 1
ATOM 7516 C C . TYR D 1 106 ? 22.93400 83.81900 -32.75500 1.000 21.05000 106 TYR D C 1
ATOM 7517 O O . TYR D 1 106 ? 22.46000 82.67700 -32.77200 1.000 21.63000 106 TYR D O 1
ATOM 7526 N N . LYS D 1 107 ? 22.17600 84.91800 -32.77200 1.000 22.13000 107 LYS D N 1
ATOM 7527 C CA . LYS D 1 107 ? 20.72200 84.94300 -33.03300 1.000 22.55000 107 LYS D CA 1
ATOM 7528 C C . LYS D 1 107 ? 20.00400 84.03900 -32.03200 1.000 22.80000 107 LYS D C 1
ATOM 7529 O O . LYS D 1 107 ? 20.25200 84.15300 -30.82500 1.000 20.67000 107 LYS D O 1
ATOM 7535 N N . ASP D 1 108 ? 19.10900 83.14700 -32.47200 1.000 20.95000 108 ASP D N 1
ATOM 7536 C CA . ASP D 1 108 ? 18.30300 82.38500 -31.53100 1.000 21.15000 108 ASP D CA 1
ATOM 7537 C C . ASP D 1 108 ? 19.02100 81.15000 -30.99300 1.000 21.17000 108 ASP D C 1
ATOM 7538 O O . ASP D 1 108 ? 18.41700 80.39300 -30.22600 1.000 23.36000 108 ASP D O 1
ATOM 7543 N N . LYS D 1 109 ? 20.29200 80.94400 -31.35800 1.000 18.35000 109 LYS D N 1
ATOM 7544 C CA . LYS D 1 109 ? 21.10700 79.90500 -30.74800 1.000 21.93000 109 LYS D CA 1
ATOM 7545 C C . LYS D 1 109 ? 21.70200 80.35200 -29.41900 1.000 20.19000 109 LYS D C 1
ATOM 7546 O O . LYS D 1 109 ? 22.24700 79.51900 -28.69000 1.000 21.11000 109 LYS D O 1
ATOM 7552 N N . LEU D 1 110 ? 21.59300 81.63800 -29.09700 1.000 20.86000 110 LEU D N 1
ATOM 7553 C CA . LEU D 1 110 ? 22.16100 82.21000 -27.88000 1.000 18.07000 110 LEU D CA 1
ATOM 7554 C C . LEU D 1 110 ? 21.15900 82.14400 -26.73800 1.000 17.69000 110 LEU D C 1
ATOM 7555 O O . LEU D 1 110 ? 19.98100 82.45300 -26.92400 1.000 19.86000 110 LEU D O 1
ATOM 7560 N N . GLY D 1 111 ? 21.62500 81.72900 -25.56200 1.000 18.92000 111 GLY D N 1
ATOM 7561 C CA . GLY D 1 111 ? 20.88400 81.89700 -24.32400 1.000 16.58000 111 GLY D CA 1
ATOM 7562 C C . GLY D 1 111 ? 21.59400 82.91600 -23.45000 1.000 17.73000 111 GLY D C 1
ATOM 7563 O O . GLY D 1 111 ? 22.82300 83.02200 -23.47800 1.000 17.98000 111 GLY D O 1
ATOM 7564 N N . ILE D 1 112 ? 20.80800 83.67800 -22.68300 1.000 15.42000 112 ILE D N 1
ATOM 7565 C CA . ILE D 1 112 ? 21.33000 84.65600 -21.73700 1.000 14.70000 112 ILE D CA 1
ATOM 7566 C C . ILE D 1 112 ? 21.06400 84.13500 -20.33000 1.000 16.56000 112 ILE D C 1
ATOM 7567 O O . ILE D 1 112 ? 19.91000 84.02400 -19.89400 1.000 16.23000 112 ILE D O 1
ATOM 7572 N N . LEU D 1 113 ? 22.14100 83.81900 -19.61300 1.000 14.55000 113 LEU D N 1
ATOM 7573 C CA . LEU D 1 113 ? 22.06000 83.40000 -18.22300 1.000 13.27000 113 LEU D CA 1
ATOM 7574 C C . LEU D 1 113 ? 22.34900 84.63300 -17.36800 1.000 16.35000 113 LEU D C 1
ATOM 7575 O O . LEU D 1 113 ? 23.50000 85.07300 -17.27900 1.000 16.95000 113 LEU D O 1
ATOM 7580 N N . TRP D 1 114 ? 21.30300 85.18400 -16.75700 1.000 15.25000 114 TRP D N 1
ATOM 7581 C CA . TRP D 1 114 ? 21.36100 86.45200 -16.02700 1.000 15.86000 114 TRP D CA 1
ATOM 7582 C C . TRP D 1 114 ? 21.45100 86.11800 -14.54400 1.000 17.07000 114 TRP D C 1
ATOM 7583 O O . TRP D 1 114 ? 20.45000 85.76900 -13.91600 1.000 17.30000 114 TRP D O 1
ATOM 7594 N N . ILE D 1 115 ? 22.64900 86.23800 -13.97600 1.000 15.16000 115 ILE D N 1
ATOM 7595 C CA . ILE D 1 115 ? 22.88600 85.87600 -12.58400 1.000 14.02000 115 ILE D CA 1
ATOM 7596 C C . ILE D 1 115 ? 22.81600 87.14800 -11.74500 1.000 16.25000 115 ILE D C 1
ATOM 7597 O O . ILE D 1 115 ? 23.69700 88.00900 -11.82000 1.000 18.04000 115 ILE D O 1
ATOM 7602 N N . ASP D 1 116 ? 21.77000 87.27100 -10.94000 1.000 17.22000 116 ASP D N 1
ATOM 7603 C CA . ASP D 1 116 ? 21.43400 88.56700 -10.36500 1.000 18.74000 116 ASP D CA 1
ATOM 7604 C C . ASP D 1 116 ? 20.40600 88.33500 -9.27100 1.000 18.84000 116 ASP D C 1
ATOM 7605 O O . ASP D 1 116 ? 19.58800 87.41600 -9.37000 1.000 18.36000 116 ASP D O 1
ATOM 7610 N N . SER D 1 117 ? 20.45000 89.17600 -8.23300 1.000 18.44000 117 SER D N 1
ATOM 7611 C CA . SER D 1 117 ? 19.35400 89.20100 -7.27500 1.000 17.86000 117 SER D CA 1
ATOM 7612 C C . SER D 1 117 ? 18.09200 89.79000 -7.88200 1.000 20.25000 117 SER D C 1
ATOM 7613 O O . SER D 1 117 ? 17.00100 89.54000 -7.36400 1.000 19.55000 117 SER D O 1
ATOM 7616 N N . HIS D 1 118 ? 18.22200 90.55700 -8.95500 1.000 18.66000 118 HIS D N 1
ATOM 7617 C CA . HIS D 1 118 ? 17.13500 91.31300 -9.55400 1.000 21.80000 118 HIS D CA 1
ATOM 7618 C C . HIS D 1 118 ? 17.05600 91.02200 -11.03900 1.000 19.89000 118 HIS D C 1
ATOM 7619 O O . HIS D 1 118 ? 18.05900 90.67200 -11.66500 1.000 19.77000 118 HIS D O 1
ATOM 7626 N N . PRO D 1 119 ? 15.87200 91.17000 -11.64200 1.000 20.07000 119 PRO D N 1
ATOM 7627 C CA . PRO D 1 119 ? 15.71500 90.82200 -13.06200 1.000 18.24000 119 PRO D CA 1
ATOM 7628 C C . PRO D 1 119 ? 16.11900 91.90400 -14.05500 1.000 20.80000 119 PRO D C 1
ATOM 7629 O O . PRO D 1 119 ? 16.26300 91.58400 -15.24300 1.000 21.02000 119 PRO D O 1
ATOM 7633 N N . ASP D 1 120 ? 16.29000 93.15800 -13.62200 1.000 19.35000 120 ASP D N 1
ATOM 7634 C CA . ASP D 1 120 ? 16.67000 94.27200 -14.50500 1.000 20.06000 120 ASP D CA 1
ATOM 7635 C C . ASP D 1 120 ? 15.73900 94.39200 -15.71000 1.000 19.00000 120 ASP D C 1
ATOM 7636 O O . ASP D 1 120 ? 16.17600 94.54400 -16.85700 1.000 17.65000 120 ASP D O 1
ATOM 7641 N N . VAL D 1 121 ? 14.42900 94.34200 -15.44200 1.000 19.84000 121 VAL D N 1
ATOM 7642 C CA . VAL D 1 121 ? 13.42800 94.48300 -16.49100 1.000 18.13000 121 VAL D CA 1
ATOM 7643 C C . VAL D 1 121 ? 12.55300 95.71300 -16.28300 1.000 21.51000 121 VAL D C 1
ATOM 7644 O O . VAL D 1 121 ? 11.56100 95.89300 -17.00200 1.000 21.77000 121 VAL D O 1
ATOM 7648 N N . GLN D 1 122 ? 12.89500 96.56200 -15.31600 1.000 20.21000 122 GLN D N 1
ATOM 7649 C CA . GLN D 1 122 ? 12.17600 97.81600 -15.14700 1.000 22.46000 122 GLN D CA 1
ATOM 7650 C C . GLN D 1 122 ? 12.43800 98.75600 -16.32700 1.000 22.88000 122 GLN D C 1
ATOM 7651 O O . GLN D 1 122 ? 13.35400 98.55700 -17.13700 1.000 19.81000 122 GLN D O 1
ATOM 7657 N N . THR D 1 123 ? 11.58200 99.77900 -16.43700 1.000 20.85000 123 THR D N 1
ATOM 7658 C CA . THR D 1 123 ? 11.68400 100.84300 -17.43200 1.000 20.97000 123 THR D CA 1
ATOM 7659 C C . THR D 1 123 ? 11.74700 102.16100 -16.66900 1.000 21.16000 123 THR D C 1
ATOM 7660 O O . THR D 1 123 ? 11.59300 102.15400 -15.44100 1.000 19.74000 123 THR D O 1
ATOM 7664 N N . PRO D 1 124 ? 11.96700 103.30400 -17.32600 1.000 22.86000 124 PRO D N 1
ATOM 7665 C CA . PRO D 1 124 ? 11.99000 104.56600 -16.56900 1.000 22.48000 124 PRO D CA 1
ATOM 7666 C C . PRO D 1 124 ? 10.69500 104.85000 -15.83100 1.000 23.61000 124 PRO D C 1
ATOM 7667 O O . PRO D 1 124 ? 10.70600 105.63500 -14.87100 1.000 27.38000 124 PRO D O 1
ATOM 7671 N N . LYS D 1 125 ? 9.58200 104.23700 -16.24000 1.000 28.28000 125 LYS D N 1
ATOM 7672 C CA . LYS D 1 125 ? 8.33800 104.41400 -15.49900 1.000 27.03000 125 LYS D CA 1
ATOM 7673 C C . LYS D 1 125 ? 8.45100 103.87400 -14.07900 1.000 28.39000 125 LYS D C 1
ATOM 7674 O O . LYS D 1 125 ? 7.82600 104.41200 -13.15500 1.000 31.37000 125 LYS D O 1
ATOM 7680 N N . GLU D 1 126 ? 9.25800 102.83400 -13.87300 1.000 22.25000 126 GLU D N 1
ATOM 7681 C CA . GLU D 1 126 ? 9.38200 102.22000 -12.55700 1.000 24.44000 126 GLU D CA 1
ATOM 7682 C C . GLU D 1 126 ? 10.58500 102.72200 -11.76500 1.000 25.16000 126 GLU D C 1
ATOM 7683 O O . GLU D 1 126 ? 10.52400 102.76800 -10.53100 1.000 25.13000 126 GLU D O 1
ATOM 7689 N N . TYR D 1 127 ? 11.67000 103.10100 -12.44000 1.000 24.99000 127 TYR D N 1
ATOM 7690 C CA . TYR D 1 127 ? 12.93900 103.35000 -11.76600 1.000 24.96000 127 TYR D CA 1
ATOM 7691 C C . TYR D 1 127 ? 13.83500 104.20400 -12.65600 1.000 22.26000 127 TYR D C 1
ATOM 7692 O O . TYR D 1 127 ? 13.99600 103.89700 -13.84200 1.000 20.88000 127 TYR D O 1
ATOM 7701 N N . LYS D 1 128 ? 14.45800 105.23300 -12.07200 1.000 22.87000 128 LYS D N 1
ATOM 7702 C CA . LYS D 1 128 ? 15.20300 106.21600 -12.85400 1.000 24.91000 128 LYS D CA 1
ATOM 7703 C C . LYS D 1 128 ? 16.66200 105.84000 -13.10800 1.000 21.49000 128 LYS D C 1
ATOM 7704 O O . LYS D 1 128 ? 17.32200 106.52000 -13.90300 1.000 21.24000 128 LYS D O 1
ATOM 7710 N N . ASN D 1 129 ? 17.18800 104.79000 -12.47200 1.000 23.49000 129 ASN D N 1
ATOM 7711 C CA . ASN D 1 129 ? 18.57000 104.36500 -12.68300 1.000 20.40000 129 ASN D CA 1
ATOM 7712 C C . ASN D 1 129 ? 18.58500 103.23800 -13.70900 1.000 20.04000 129 ASN D C 1
ATOM 7713 O O . ASN D 1 129 ? 18.03400 102.15700 -13.46200 1.000 20.11000 129 ASN D O 1
ATOM 7718 N N . ALA D 1 130 ? 19.23200 103.48800 -14.84700 1.000 19.20000 130 ALA D N 1
ATOM 7719 C CA . ALA D 1 130 ? 19.12700 102.62400 -16.01900 1.000 19.10000 130 ALA D CA 1
ATOM 7720 C C . ALA D 1 130 ? 19.76200 101.24500 -15.84500 1.000 19.31000 130 ALA D C 1
ATOM 7721 O O . ALA D 1 130 ? 19.51100 100.37400 -16.68800 1.000 19.06000 130 ALA D O 1
ATOM 7723 N N . HIS D 1 131 ? 20.56800 101.00600 -14.80600 1.000 17.37000 131 HIS D N 1
ATOM 7724 C CA . HIS D 1 131 ? 21.07900 99.64500 -14.64100 1.000 17.99000 131 HIS D CA 1
ATOM 7725 C C . HIS D 1 131 ? 19.97200 98.63400 -14.32800 1.000 19.66000 131 HIS D C 1
ATOM 7726 O O . HIS D 1 131 ? 20.19500 97.43200 -14.49200 1.000 19.04000 131 HIS D O 1
ATOM 7733 N N . ALA D 1 132 ? 18.77600 99.09000 -13.94900 1.000 19.73000 132 ALA D N 1
ATOM 7734 C CA . ALA D 1 132 ? 17.63400 98.21800 -13.71500 1.000 20.85000 132 ALA D CA 1
ATOM 7735 C C . ALA D 1 132 ? 16.81700 97.96100 -14.97800 1.000 19.52000 132 ALA D C 1
ATOM 7736 O O . ALA D 1 132 ? 15.76700 97.31200 -14.90100 1.000 20.57000 132 ALA D O 1
ATOM 7738 N N . HIS D 1 133 ? 17.27700 98.45200 -16.13500 1.000 19.66000 133 HIS D N 1
ATOM 7739 C CA . HIS D 1 133 ? 16.52100 98.39300 -17.38200 1.000 18.36000 133 HIS D CA 1
ATOM 7740 C C . HIS D 1 133 ? 17.08900 97.41500 -18.40500 1.000 17.60000 133 HIS D C 1
ATOM 7741 O O . HIS D 1 133 ? 16.40300 97.10800 -19.38200 1.000 18.19000 133 HIS D O 1
ATOM 7748 N N . VAL D 1 134 ? 18.31400 96.91700 -18.21200 1.000 16.51000 134 VAL D N 1
ATOM 7749 C CA . VAL D 1 134 ? 19.11400 96.43000 -19.33900 1.000 15.45000 134 VAL D CA 1
ATOM 7750 C C . VAL D 1 134 ? 18.58500 95.10400 -19.88000 1.000 16.24000 134 VAL D C 1
ATOM 7751 O O . VAL D 1 134 ? 18.57100 94.88500 -21.09800 1.000 18.41000 134 VAL D O 1
ATOM 7755 N N . LEU D 1 135 ? 18.16900 94.17700 -19.00400 1.000 16.63000 135 LEU D N 1
ATOM 7756 C CA . LEU D 1 135 ? 17.69900 92.89600 -19.53700 1.000 16.65000 135 LEU D CA 1
ATOM 7757 C C . LEU D 1 135 ? 16.40300 93.06900 -20.32300 1.000 19.58000 135 LEU D C 1
ATOM 7758 O O . LEU D 1 135 ? 16.22600 92.44500 -21.37600 1.000 17.26000 135 LEU D O 1
ATOM 7763 N N . GLY D 1 136 ? 15.49500 93.92100 -19.83900 1.000 18.59000 136 GLY D N 1
ATOM 7764 C CA . GLY D 1 136 ? 14.29800 94.22500 -20.61000 1.000 19.35000 136 GLY D CA 1
ATOM 7765 C C . GLY D 1 136 ? 14.61100 94.84300 -21.96000 1.000 21.75000 136 GLY D C 1
ATOM 7766 O O . GLY D 1 136 ? 13.96700 94.52900 -22.97100 1.000 19.39000 136 GLY D O 1
ATOM 7767 N N . GLU D 1 137 ? 15.60900 95.72300 -21.99900 1.000 17.41000 137 GLU D N 1
ATOM 7768 C CA . GLU D 1 137 ? 16.00400 96.33100 -23.26200 1.000 17.04000 137 GLU D CA 1
ATOM 7769 C C . GLU D 1 137 ? 16.60300 95.30300 -24.21900 1.000 17.74000 137 GLU D C 1
ATOM 7770 O O . GLU D 1 137 ? 16.43500 95.41900 -25.43600 1.000 18.06000 137 GLU D O 1
ATOM 7776 N N . LEU D 1 138 ? 17.29200 94.28500 -23.69400 1.000 17.59000 138 LEU D N 1
ATOM 7777 C CA . LEU D 1 138 ? 17.80200 93.23000 -24.56300 1.000 17.09000 138 LEU D CA 1
ATOM 7778 C C . LEU D 1 138 ? 16.67300 92.41500 -25.17700 1.000 21.32000 138 LEU D C 1
ATOM 7779 O O . LEU D 1 138 ? 16.86400 91.79400 -26.22900 1.000 19.87000 138 LEU D O 1
ATOM 7784 N N . MET D 1 139 ? 15.50800 92.38900 -24.52600 1.000 19.16000 139 MET D N 1
ATOM 7785 C CA . MET D 1 139 ? 14.29000 91.79800 -25.07300 1.000 21.27000 139 MET D CA 1
ATOM 7786 C C . MET D 1 139 ? 13.56700 92.71400 -26.04200 1.000 20.28000 139 MET D C 1
ATOM 7787 O O . MET D 1 139 ? 12.52000 92.31700 -26.57900 1.000 22.13000 139 MET D O 1
ATOM 7792 N N . GLY D 1 140 ? 14.06100 93.93000 -26.24800 1.000 21.96000 140 GLY D N 1
ATOM 7793 C CA . GLY D 1 140 ? 13.36100 94.89700 -27.07300 1.000 20.54000 140 GLY D CA 1
ATOM 7794 C C . GLY D 1 140 ? 12.30900 95.70800 -26.35500 1.000 23.40000 140 GLY D C 1
ATOM 7795 O O . GLY D 1 140 ? 11.53400 96.41400 -27.01800 1.000 27.92000 140 GLY D O 1
ATOM 7796 N N . ASN D 1 141 ? 12.26200 95.64500 -25.02800 1.000 21.43000 141 ASN D N 1
ATOM 7797 C CA . ASN D 1 141 ? 11.25300 96.32900 -24.23200 1.000 22.19000 141 ASN D CA 1
ATOM 7798 C C . ASN D 1 141 ? 11.83600 97.57500 -23.57900 1.000 24.38000 141 ASN D C 1
ATOM 7799 O O . ASN D 1 141 ? 12.98600 97.58000 -23.13300 1.000 25.10000 141 ASN D O 1
ATOM 7804 N N . GLY D 1 142 ? 11.03000 98.62500 -23.49700 1.000 25.32000 142 GLY D N 1
ATOM 7805 C CA . GLY D 1 142 ? 11.45400 99.75900 -22.70500 1.000 23.45000 142 GLY D CA 1
ATOM 7806 C C . GLY D 1 142 ? 11.83000 100.97300 -23.52200 1.000 23.46000 142 GLY D C 1
ATOM 7807 O O . GLY D 1 142 ? 11.27600 101.21600 -24.59900 1.000 26.17000 142 GLY D O 1
ATOM 7808 N N . ASP D 1 143 ? 12.78500 101.73700 -23.01100 1.000 21.35000 143 ASP D N 1
ATOM 7809 C CA . ASP D 1 143 ? 13.06100 103.06200 -23.54500 1.000 24.43000 143 ASP D CA 1
ATOM 7810 C C . ASP D 1 143 ? 13.69300 102.99300 -24.93100 1.000 21.16000 143 ASP D C 1
ATOM 7811 O O . ASP D 1 143 ? 14.70000 102.31000 -25.14300 1.000 22.24000 143 ASP D O 1
ATOM 7816 N N . SER D 1 144 ? 13.12600 103.76200 -25.86300 1.000 22.85000 144 SER D N 1
ATOM 7817 C CA . SER D 1 144 ? 13.49900 103.64600 -27.26600 1.000 23.81000 144 SER D CA 1
ATOM 7818 C C . SER D 1 144 ? 14.94000 104.07900 -27.54100 1.000 20.41000 144 SER D C 1
ATOM 7819 O O . SER D 1 144 ? 15.54000 103.61100 -28.51400 1.000 26.41000 144 SER D O 1
ATOM 7822 N N . ASP D 1 145 ? 15.51500 104.97800 -26.73700 1.000 23.16000 145 ASP D N 1
ATOM 7823 C CA . ASP D 1 145 ? 16.90600 105.34700 -26.99000 1.000 21.89000 145 ASP D CA 1
ATOM 7824 C C . ASP D 1 145 ? 17.82300 104.14400 -26.86000 1.000 23.81000 145 ASP D C 1
ATOM 7825 O O . ASP D 1 145 ? 18.89500 104.10200 -27.47400 1.000 23.66000 145 ASP D O 1
ATOM 7830 N N . PHE D 1 146 ? 17.43300 103.17200 -26.04700 1.000 20.46000 146 PHE D N 1
ATOM 7831 C CA . PHE D 1 146 ? 18.25400 101.99200 -25.82700 1.000 21.30000 146 PHE D CA 1
ATOM 7832 C C . PHE D 1 146 ? 17.79600 100.79700 -26.65700 1.000 22.81000 146 PHE D C 1
ATOM 7833 O O . PHE D 1 146 ? 18.62900 100.12500 -27.26800 1.000 23.85000 146 PHE D O 1
ATOM 7841 N N . THR D 1 147 ? 16.48800 100.55000 -26.74700 1.000 22.48000 147 THR D N 1
ATOM 7842 C CA . THR D 1 147 ? 16.00000 99.41900 -27.53800 1.000 22.03000 147 THR D CA 1
ATOM 7843 C C . THR D 1 147 ? 16.28200 99.58700 -29.02500 1.000 23.73000 147 THR D C 1
ATOM 7844 O O . THR D 1 147 ? 16.40200 98.58600 -29.74300 1.000 22.65000 147 THR D O 1
ATOM 7848 N N . ARG D 1 148 ? 16.37000 100.82900 -29.51800 1.000 22.82000 148 ARG D N 1
ATOM 7849 C CA . ARG D 1 148 ? 16.62700 101.02600 -30.94400 1.000 23.08000 148 ARG D CA 1
ATOM 7850 C C . ARG D 1 148 ? 17.97300 100.45800 -31.37400 1.000 24.98000 148 ARG D C 1
ATOM 7851 O O . ARG D 1 148 ? 18.17300 100.21100 -32.57000 1.000 23.40000 148 ARG D O 1
ATOM 7859 N N . THR D 1 149 ? 18.89600 100.23600 -30.43200 1.000 21.65000 149 THR D N 1
ATOM 7860 C CA . THR D 1 149 ? 20.21000 99.69600 -30.75100 1.000 22.75000 149 THR D CA 1
ATOM 7861 C C . THR D 1 149 ? 20.24200 98.16400 -30.75300 1.000 24.65000 149 THR D C 1
ATOM 7862 O O . THR D 1 149 ? 21.28300 97.58900 -31.08000 1.000 24.30000 149 THR D O 1
ATOM 7866 N N . VAL D 1 150 ? 19.12800 97.50400 -30.43400 1.000 23.77000 150 VAL D N 1
ATOM 7867 C CA . VAL D 1 150 ? 19.08700 96.04700 -30.25900 1.000 21.81000 150 VAL D CA 1
ATOM 7868 C C . VAL D 1 150 ? 18.47200 95.46100 -31.52800 1.000 21.54000 150 VAL D C 1
ATOM 7869 O O . VAL D 1 150 ? 17.25000 95.33200 -31.65900 1.000 25.15000 150 VAL D O 1
ATOM 7873 N N . LYS D 1 151 ? 19.34100 95.07900 -32.47000 1.000 22.02000 151 LYS D N 1
ATOM 7874 C CA . LYS D 1 151 ? 18.88300 94.64500 -33.78700 1.000 23.86000 151 LYS D CA 1
ATOM 7875 C C . LYS D 1 151 ? 18.19000 93.29100 -33.72600 1.000 24.57000 151 LYS D C 1
ATOM 7876 O O . LYS D 1 151 ? 17.25400 93.03300 -34.50400 1.000 24.65000 151 LYS D O 1
ATOM 7882 N N . HIS D 1 152 ? 18.63000 92.40700 -32.82900 1.000 21.08000 152 HIS D N 1
ATOM 7883 C CA . HIS D 1 152 ? 18.03300 91.08300 -32.68300 1.000 20.70000 152 HIS D CA 1
ATOM 7884 C C . HIS D 1 152 ? 17.68000 90.88300 -31.22100 1.000 21.06000 152 HIS D C 1
ATOM 7885 O O . HIS D 1 152 ? 18.48400 90.34500 -30.44500 1.000 20.21000 152 HIS D O 1
ATOM 7892 N N . PRO D 1 153 ? 16.49100 91.30600 -30.80500 1.000 20.80000 153 PRO D N 1
ATOM 7893 C CA . PRO D 1 153 ? 16.09300 91.12300 -29.40500 1.000 20.23000 153 PRO D CA 1
ATOM 7894 C C . PRO D 1 153 ? 16.01500 89.64900 -29.02700 1.000 22.41000 153 PRO D C 1
ATOM 7895 O O . PRO D 1 153 ? 15.59100 88.80100 -29.81500 1.000 22.67000 153 PRO D O 1
ATOM 7899 N N . VAL D 1 154 ? 16.44100 89.34200 -27.80500 1.000 19.76000 154 VAL D N 1
ATOM 7900 C CA . VAL D 1 154 ? 16.37300 87.96700 -27.33500 1.000 22.38000 154 VAL D CA 1
ATOM 7901 C C . VAL D 1 154 ? 14.92100 87.60500 -27.04600 1.000 22.02000 154 VAL D C 1
ATOM 7902 O O . VAL D 1 154 ? 14.16100 88.40200 -26.48000 1.000 23.95000 154 VAL D O 1
ATOM 7906 N N . SER D 1 155 ? 14.50700 86.41800 -27.48100 1.000 19.91000 155 SER D N 1
ATOM 7907 C CA . SER D 1 155 ? 13.19300 85.94900 -27.08700 1.000 21.23000 155 SER D CA 1
ATOM 7908 C C . SER D 1 155 ? 13.22400 85.56100 -25.61500 1.000 20.67000 155 SER D C 1
ATOM 7909 O O . SER D 1 155 ? 14.24700 85.08400 -25.10700 1.000 20.65000 155 SER D O 1
ATOM 7912 N N . PRO D 1 156 ? 12.12700 85.78100 -24.89400 1.000 20.24000 156 PRO D N 1
ATOM 7913 C CA . PRO D 1 156 ? 12.15500 85.53600 -23.44400 1.000 20.81000 156 PRO D CA 1
ATOM 7914 C C . PRO D 1 156 ? 12.40100 84.08600 -23.07000 1.000 21.13000 156 PRO D C 1
ATOM 7915 O O . PRO D 1 156 ? 12.89700 83.83600 -21.96900 1.000 21.96000 156 PRO D O 1
ATOM 7919 N N . GLN D 1 157 ? 12.08400 83.12100 -23.94200 1.000 20.34000 157 GLN D N 1
ATOM 7920 C CA . GLN D 1 157 ? 12.37600 81.73400 -23.59700 1.000 21.56000 157 GLN D CA 1
ATOM 7921 C C . GLN D 1 157 ? 13.87200 81.43700 -23.61100 1.000 20.78000 157 GLN D C 1
ATOM 7922 O O . GLN D 1 157 ? 14.28300 80.40600 -23.07200 1.000 21.19000 157 GLN D O 1
ATOM 7928 N N . LYS D 1 158 ? 14.69400 82.31000 -24.20400 1.000 19.50000 158 LYS D N 1
ATOM 7929 C CA . LYS D 1 158 ? 16.14300 82.14300 -24.20100 1.000 19.01000 158 LYS D CA 1
ATOM 7930 C C . LYS D 1 158 ? 16.81400 82.93000 -23.07800 1.000 17.93000 158 LYS D C 1
ATOM 7931 O O . LYS D 1 158 ? 18.01500 83.19800 -23.15800 1.000 19.19000 158 LYS D O 1
ATOM 7937 N N . ILE D 1 159 ? 16.05700 83.30100 -22.04300 1.000 17.00000 159 ILE D N 1
ATOM 7938 C CA . ILE D 1 159 ? 16.57400 83.96300 -20.84600 1.000 18.22000 159 ILE D CA 1
ATOM 7939 C C . ILE D 1 159 ? 16.40100 83.02200 -19.66200 1.000 21.18000 159 ILE D C 1
ATOM 7940 O O . ILE D 1 159 ? 15.37100 82.35300 -19.53600 1.000 20.22000 159 ILE D O 1
ATOM 7945 N N . MET D 1 160 ? 17.39900 82.98200 -18.77900 1.000 14.76000 160 MET D N 1
ATOM 7946 C CA . MET D 1 160 ? 17.25900 82.32400 -17.48800 1.000 16.03000 160 MET D CA 1
ATOM 7947 C C . MET D 1 160 ? 17.83100 83.26500 -16.44300 1.000 20.09000 160 MET D C 1
ATOM 7948 O O . MET D 1 160 ? 19.00200 83.64700 -16.53600 1.000 16.89000 160 MET D O 1
ATOM 7953 N N . ILE D 1 161 ? 17.00800 83.65200 -15.47200 1.000 17.11000 161 ILE D N 1
ATOM 7954 C CA . ILE D 1 161 ? 17.44500 84.53000 -14.39100 1.000 15.76000 161 ILE D CA 1
ATOM 7955 C C . ILE D 1 161 ? 17.69100 83.67100 -13.15900 1.000 15.01000 161 ILE D C 1
ATOM 7956 O O . ILE D 1 161 ? 16.75400 83.07200 -12.61900 1.000 19.41000 161 ILE D O 1
ATOM 7961 N N . ALA D 1 162 ? 18.94600 83.61300 -12.71000 1.000 15.42000 162 ALA D N 1
ATOM 7962 C CA . ALA D 1 162 ? 19.35400 82.73100 -11.62000 1.000 16.00000 162 ALA D CA 1
ATOM 7963 C C . ALA D 1 162 ? 19.86700 83.55000 -10.44500 1.000 17.67000 162 ALA D C 1
ATOM 7964 O O . ALA D 1 162 ? 20.64800 84.49000 -10.63000 1.000 19.10000 162 ALA D O 1
ATOM 7966 N N . GLY D 1 163 ? 19.43000 83.18400 -9.23900 1.000 17.70000 163 GLY D N 1
ATOM 7967 C CA . GLY D 1 163 ? 19.73700 83.93100 -8.03700 1.000 18.23000 163 GLY D CA 1
ATOM 7968 C C . GLY D 1 163 ? 18.66700 84.91000 -7.61700 1.000 19.24000 163 GLY D C 1
ATOM 7969 O O . GLY D 1 163 ? 18.82400 85.56900 -6.58300 1.000 19.51000 163 GLY D O 1
ATOM 7970 N N . ILE D 1 164 ? 17.58800 85.01800 -8.38400 1.000 18.41000 164 ILE D N 1
ATOM 7971 C CA . ILE D 1 164 ? 16.52600 85.98000 -8.12800 1.000 20.41000 164 ILE D CA 1
ATOM 7972 C C . ILE D 1 164 ? 15.58500 85.42900 -7.06800 1.000 21.45000 164 ILE D C 1
ATOM 7973 O O . ILE D 1 164 ? 15.32600 84.21800 -7.00000 1.000 21.00000 164 ILE D O 1
ATOM 7978 N N . HIS D 1 165 ? 15.08000 86.32200 -6.22500 1.000 20.84000 165 HIS D N 1
ATOM 7979 C CA . HIS D 1 165 ? 14.09500 85.96200 -5.21800 1.000 23.52000 165 HIS D CA 1
ATOM 7980 C C . HIS D 1 165 ? 13.38600 87.23900 -4.80100 1.000 24.62000 165 HIS D C 1
ATOM 7981 O O . HIS D 1 165 ? 13.90600 88.34000 -4.98700 1.000 26.27000 165 HIS D O 1
ATOM 7988 N N . ASP D 1 166 ? 12.19600 87.07800 -4.23000 1.000 26.59000 166 ASP D N 1
ATOM 7989 C CA . ASP D 1 166 ? 11.39400 88.19200 -3.73900 1.000 28.29000 166 ASP D CA 1
ATOM 7990 C C . ASP D 1 166 ? 11.31600 89.38200 -4.70100 1.000 26.81000 166 ASP D C 1
ATOM 7991 O O . ASP D 1 166 ? 11.64900 90.51100 -4.32600 1.000 26.97000 166 ASP D O 1
ATOM 7996 N N . PRO D 1 167 ? 10.86500 89.16800 -5.93500 1.000 26.87000 167 PRO D N 1
ATOM 7997 C CA . PRO D 1 167 ? 10.78000 90.28000 -6.88800 1.000 25.68000 167 PRO D CA 1
ATOM 7998 C C . PRO D 1 167 ? 9.67400 91.25600 -6.51400 1.000 27.51000 167 PRO D C 1
ATOM 7999 O O . PRO D 1 167 ? 8.72400 90.92600 -5.80100 1.000 28.17000 167 PRO D O 1
ATOM 8003 N N . LEU D 1 168 ? 9.80500 92.47600 -7.02600 1.000 27.33000 168 LEU D N 1
ATOM 8004 C CA . LEU D 1 168 ? 8.75500 93.46900 -6.87300 1.000 28.17000 168 LEU D CA 1
ATOM 8005 C C . LEU D 1 168 ? 7.52100 93.05000 -7.67600 1.000 29.69000 168 LEU D C 1
ATOM 8006 O O . LEU D 1 168 ? 7.61400 92.21400 -8.57700 1.000 27.96000 168 LEU D O 1
ATOM 8011 N N . PRO D 1 169 ? 6.34300 93.60200 -7.35100 1.000 31.18000 169 PRO D N 1
ATOM 8012 C CA . PRO D 1 169 ? 5.13100 93.20500 -8.09900 1.000 31.33000 169 PRO D CA 1
ATOM 8013 C C . PRO D 1 169 ? 5.21600 93.44400 -9.60100 1.000 29.36000 169 PRO D C 1
ATOM 8014 O O . PRO D 1 169 ? 4.81500 92.57000 -10.38100 1.000 28.29000 169 PRO D O 1
ATOM 8018 N N . TYR D 1 170 ? 5.71000 94.61000 -10.03600 1.000 28.51000 170 TYR D N 1
ATOM 8019 C CA . TYR D 1 170 ? 5.90100 94.84400 -11.46400 1.000 28.51000 170 TYR D CA 1
ATOM 8020 C C . TYR D 1 170 ? 6.74900 93.74300 -12.09500 1.000 28.57000 170 TYR D C 1
ATOM 8021 O O . TYR D 1 170 ? 6.45900 93.27400 -13.20300 1.000 25.99000 170 TYR D O 1
ATOM 8030 N N . GLU D 1 171 ? 7.81100 93.32600 -11.40200 1.000 27.27000 171 GLU D N 1
ATOM 8031 C CA . GLU D 1 171 ? 8.75100 92.36400 -11.96800 1.000 29.44000 171 GLU D CA 1
ATOM 8032 C C . GLU D 1 171 ? 8.15800 90.96500 -12.00900 1.000 25.16000 171 GLU D C 1
ATOM 8033 O O . GLU D 1 171 ? 8.38300 90.22000 -12.97200 1.000 26.12000 171 GLU D O 1
ATOM 8039 N N . ALA D 1 172 ? 7.44000 90.57300 -10.95200 1.000 26.29000 172 ALA D N 1
ATOM 8040 C CA . ALA D 1 172 ? 6.77200 89.27800 -10.95800 1.000 27.52000 172 ALA D CA 1
ATOM 8041 C C . ALA D 1 172 ? 5.78400 89.19300 -12.11000 1.000 28.43000 172 ALA D C 1
ATOM 8042 O O . ALA D 1 172 ? 5.71000 88.16800 -12.79600 1.000 27.13000 172 ALA D O 1
ATOM 8044 N N . ASN D 1 173 ? 5.04600 90.28000 -12.36500 1.000 28.59000 173 ASN D N 1
ATOM 8045 C CA . ASN D 1 173 ? 4.11500 90.30200 -13.49000 1.000 27.36000 173 ASN D CA 1
ATOM 8046 C C . ASN D 1 173 ? 4.85100 90.23300 -14.82200 1.000 28.33000 173 ASN D C 1
ATOM 8047 O O . ASN D 1 173 ? 4.42400 89.51800 -15.73600 1.000 27.78000 173 ASN D O 1
ATOM 8052 N N . PHE D 1 174 ? 5.94400 90.98700 -14.96100 1.000 25.79000 174 PHE D N 1
ATOM 8053 C CA . PHE D 1 174 ? 6.71000 90.95800 -16.20300 1.000 26.68000 174 PHE D CA 1
ATOM 8054 C C . PHE D 1 174 ? 7.21200 89.54900 -16.49600 1.000 23.57000 174 PHE D C 1
ATOM 8055 O O . PHE D 1 174 ? 7.06000 89.04000 -17.61400 1.000 24.27000 174 PHE D O 1
ATOM 8063 N N . ILE D 1 175 ? 7.81800 88.90800 -15.49400 1.000 23.75000 175 ILE D N 1
ATOM 8064 C CA . ILE D 1 175 ? 8.35800 87.56300 -15.66200 1.000 23.80000 175 ILE D CA 1
ATOM 8065 C C . ILE D 1 175 ? 7.24500 86.57800 -15.99200 1.000 25.59000 175 ILE D C 1
ATOM 8066 O O . ILE D 1 175 ? 7.37900 85.74600 -16.89800 1.000 26.52000 175 ILE D O 1
ATOM 8071 N N . SER D 1 176 ? 6.12000 86.67500 -15.28400 1.000 26.90000 176 SER D N 1
ATOM 8072 C CA . SER D 1 176 ? 4.98900 85.79300 -15.56300 1.000 29.24000 176 SER D CA 1
ATOM 8073 C C . SER D 1 176 ? 4.43400 86.02200 -16.96600 1.000 26.34000 176 SER D C 1
ATOM 8074 O O . SER D 1 176 ? 4.20900 85.06700 -17.72100 1.000 31.56000 176 SER D O 1
ATOM 8077 N N . GLU D 1 177 ? 4.20200 87.28400 -17.33800 1.000 26.08000 177 GLU D N 1
ATOM 8078 C CA . GLU D 1 177 ? 3.57300 87.56300 -18.62700 1.000 28.68000 177 GLU D CA 1
ATOM 8079 C C . GLU D 1 177 ? 4.44700 87.10400 -19.78900 1.000 28.17000 177 GLU D C 1
ATOM 8080 O O . GLU D 1 177 ? 3.93600 86.63500 -20.81400 1.000 30.67000 177 GLU D O 1
ATOM 8086 N N . HIS D 1 178 ? 5.76800 87.21200 -19.64900 1.000 25.97000 178 HIS D N 1
ATOM 8087 C CA . HIS D 1 178 ? 6.67200 86.82600 -20.72200 1.000 23.94000 178 HIS D CA 1
ATOM 8088 C C . HIS D 1 178 ? 7.20300 85.40400 -20.57300 1.000 23.91000 178 HIS D C 1
ATOM 8089 O O . HIS D 1 178 ? 7.97200 84.95400 -21.42800 1.000 26.41000 178 HIS D O 1
ATOM 8096 N N . LYS D 1 179 ? 6.78300 84.68700 -19.53200 1.000 24.00000 179 LYS D N 1
ATOM 8097 C CA . LYS D 1 179 ? 7.19500 83.30600 -19.28400 1.000 28.47000 179 LYS D CA 1
ATOM 8098 C C . LYS D 1 179 ? 8.71700 83.18100 -19.24000 1.000 25.38000 179 LYS D C 1
ATOM 8099 O O . LYS D 1 179 ? 9.30600 82.27700 -19.83700 1.000 28.08000 179 LYS D O 1
ATOM 8105 N N . ILE D 1 180 ? 9.36000 84.11100 -18.53500 1.000 25.14000 180 ILE D N 1
ATOM 8106 C CA . ILE D 1 180 ? 10.80800 84.05600 -18.35500 1.000 22.13000 180 ILE D CA 1
ATOM 8107 C C . ILE D 1 180 ? 11.13700 83.04500 -17.27100 1.000 21.85000 180 ILE D C 1
ATOM 8108 O O . ILE D 1 180 ? 10.59600 83.10300 -16.16100 1.000 24.90000 180 ILE D O 1
ATOM 8113 N N . GLN D 1 181 ? 12.04200 82.12500 -17.58600 1.000 24.02000 181 GLN D N 1
ATOM 8114 C CA . GLN D 1 181 ? 12.43900 81.11700 -16.61800 1.000 24.55000 181 GLN D CA 1
ATOM 8115 C C . GLN D 1 181 ? 13.34600 81.72200 -15.55000 1.000 24.07000 181 GLN D C 1
ATOM 8116 O O . GLN D 1 181 ? 14.15500 82.61700 -15.82600 1.000 20.30000 181 GLN D O 1
ATOM 8122 N N . THR D 1 182 ? 13.20000 81.23200 -14.31800 1.000 21.07000 182 THR D N 1
ATOM 8123 C CA . THR D 1 182 ? 14.00600 81.68600 -13.19100 1.000 20.85000 182 THR D CA 1
ATOM 8124 C C . THR D 1 182 ? 14.55400 80.49300 -12.42000 1.000 20.92000 182 THR D C 1
ATOM 8125 O O . THR D 1 182 ? 14.09500 79.35500 -12.57100 1.000 21.33000 182 THR D O 1
ATOM 8129 N N . CYS D 1 183 ? 15.54500 80.77400 -11.57200 1.000 18.25000 183 CYS D N 1
ATOM 8130 C CA . CYS D 1 183 ? 16.15000 79.77900 -10.69000 1.000 18.64000 183 CYS D CA 1
ATOM 8131 C C . CYS D 1 183 ? 16.50500 80.46900 -9.38200 1.000 20.91000 183 CYS D C 1
ATOM 8132 O O . CYS D 1 183 ? 17.27900 81.42500 -9.39000 1.000 19.66000 183 CYS D O 1
ATOM 8135 N N . SER D 1 184 ? 15.93200 80.01000 -8.26800 1.000 17.99000 184 SER D N 1
ATOM 8136 C CA . SER D 1 184 ? 16.12100 80.68400 -6.98600 1.000 22.59000 184 SER D CA 1
ATOM 8137 C C . SER D 1 184 ? 17.49200 80.36800 -6.39600 1.000 19.49000 184 SER D C 1
ATOM 8138 O O . SER D 1 184 ? 18.13700 79.39400 -6.78900 1.000 19.35000 184 SER D O 1
ATOM 8141 N N . PRO D 1 185 ? 17.97100 81.18200 -5.44400 1.000 20.27000 185 PRO D N 1
ATOM 8142 C CA . PRO D 1 185 ? 19.25000 80.84700 -4.79700 1.000 19.04000 185 PRO D CA 1
ATOM 8143 C C . PRO D 1 185 ? 19.27200 79.43900 -4.24100 1.000 20.93000 185 PRO D C 1
ATOM 8144 O O . PRO D 1 185 ? 20.27600 78.72800 -4.38600 1.000 18.56000 185 PRO D O 1
ATOM 8148 N N . GLU D 1 186 ? 18.17000 79.02500 -3.60100 1.000 21.56000 186 GLU D N 1
ATOM 8149 C CA . GLU D 1 186 ? 18.06200 77.67600 -3.05400 1.000 22.15000 186 GLU D CA 1
ATOM 8150 C C . GLU D 1 186 ? 18.20300 76.62800 -4.15500 1.000 21.58000 186 GLU D C 1
ATOM 8151 O O . GLU D 1 186 ? 18.89900 75.61300 -3.98200 1.000 21.85000 186 GLU D O 1
ATOM 8157 N N . GLN D 1 187 ? 17.56800 76.87100 -5.30500 1.000 18.58000 187 GLN D N 1
ATOM 8158 C CA . GLN D 1 187 ? 17.68300 75.94100 -6.42800 1.000 21.10000 187 GLN D CA 1
ATOM 8159 C C . GLN D 1 187 ? 19.09700 75.91600 -6.99800 1.000 20.78000 187 GLN D C 1
ATOM 8160 O O . GLN D 1 187 ? 19.56700 74.85600 -7.43600 1.000 20.23000 187 GLN D O 1
ATOM 8166 N N . VAL D 1 188 ? 19.79300 77.05400 -6.99300 1.000 18.25000 188 VAL D N 1
ATOM 8167 C CA . VAL D 1 188 ? 21.19800 77.05900 -7.40400 1.000 17.19000 188 VAL D CA 1
ATOM 8168 C C . VAL D 1 188 ? 22.01300 76.16500 -6.48100 1.000 20.92000 188 VAL D C 1
ATOM 8169 O O . VAL D 1 188 ? 22.78700 75.31100 -6.93200 1.000 19.94000 188 VAL D O 1
ATOM 8173 N N . ARG D 1 189 ? 21.83700 76.34100 -5.16900 1.000 20.54000 189 ARG D N 1
ATOM 8174 C CA . ARG D 1 189 ? 22.63000 75.58200 -4.20900 1.000 23.10000 189 ARG D CA 1
ATOM 8175 C C . ARG D 1 189 ? 22.34000 74.08800 -4.27600 1.000 24.02000 189 ARG D C 1
ATOM 8176 O O . ARG D 1 189 ? 23.21800 73.28100 -3.95700 1.000 25.04000 189 ARG D O 1
ATOM 8184 N N . SER D 1 190 ? 21.13600 73.69500 -4.68400 1.000 22.83000 190 SER D N 1
ATOM 8185 C CA . SER D 1 190 ? 20.79700 72.27800 -4.76100 1.000 25.65000 190 SER D CA 1
ATOM 8186 C C . SER D 1 190 ? 21.13700 71.65200 -6.11300 1.000 28.19000 190 SER D C 1
ATOM 8187 O O . SER D 1 190 ? 20.67900 70.53900 -6.39700 1.000 25.94000 190 SER D O 1
ATOM 8190 N N . GLY D 1 191 ? 21.91900 72.33000 -6.95100 1.000 20.75000 191 GLY D N 1
ATOM 8191 C CA . GLY D 1 191 ? 22.36600 71.75600 -8.21300 1.000 21.15000 191 GLY D CA 1
ATOM 8192 C C . GLY D 1 191 ? 21.97100 72.53400 -9.45100 1.000 20.08000 191 GLY D C 1
ATOM 8193 O O . GLY D 1 191 ? 22.33500 72.11700 -10.56000 1.000 21.06000 191 GLY D O 1
ATOM 8194 N N . ALA D 1 192 ? 21.22100 73.63300 -9.32300 1.000 18.15000 192 ALA D N 1
ATOM 8195 C CA . ALA D 1 192 ? 20.85800 74.47100 -10.46100 1.000 18.56000 192 ALA D CA 1
ATOM 8196 C C . ALA D 1 192 ? 20.09500 73.68600 -11.51900 1.000 21.18000 192 ALA D C 1
ATOM 8197 O O . ALA D 1 192 ? 20.25500 73.91900 -12.72000 1.000 17.76000 192 ALA D O 1
ATOM 8199 N N . GLN D 1 193 ? 19.26800 72.74300 -11.08100 1.000 18.17000 193 GLN D N 1
ATOM 8200 C CA . GLN D 1 193 ? 18.49900 71.94400 -12.02600 1.000 18.50000 193 GLN D CA 1
ATOM 8201 C C . GLN D 1 193 ? 17.67800 72.79000 -13.00300 1.000 18.70000 193 GLN D C 1
ATOM 8202 O O . GLN D 1 193 ? 17.65900 72.44800 -14.19400 1.000 18.71000 193 GLN D O 1
ATOM 8208 N N . PRO D 1 194 ? 17.03800 73.89900 -12.61000 1.000 18.50000 194 PRO D N 1
ATOM 8209 C CA . PRO D 1 194 ? 16.32100 74.70000 -13.62000 1.000 18.95000 194 PRO D CA 1
ATOM 8210 C C . PRO D 1 194 ? 17.21700 75.21700 -14.73100 1.000 17.54000 194 PRO D C 1
ATOM 8211 O O . PRO D 1 194 ? 16.78300 75.29500 -15.88800 1.000 18.15000 194 PRO D O 1
ATOM 8215 N N . VAL D 1 195 ? 18.47200 75.55500 -14.42300 1.000 18.61000 195 VAL D N 1
ATOM 8216 C CA . VAL D 1 195 ? 19.35200 76.09900 -15.44800 1.000 17.50000 195 VAL D CA 1
ATOM 8217 C C . VAL D 1 195 ? 19.76700 75.00900 -16.41800 1.000 13.81000 195 VAL D C 1
ATOM 8218 O O . VAL D 1 195 ? 19.77200 75.20900 -17.63400 1.000 16.17000 195 VAL D O 1
ATOM 8222 N N . LEU D 1 196 ? 20.16700 73.85100 -15.88700 1.000 17.45000 196 LEU D N 1
ATOM 8223 C CA . LEU D 1 196 ? 20.54800 72.73600 -16.74100 1.000 16.45000 196 LEU D CA 1
ATOM 8224 C C . LEU D 1 196 ? 19.38100 72.26400 -17.60100 1.000 16.99000 196 LEU D C 1
ATOM 8225 O O . LEU D 1 196 ? 19.56500 71.95700 -18.78400 1.000 17.55000 196 LEU D O 1
ATOM 8230 N N . ASP D 1 197 ? 18.18300 72.18400 -17.01600 1.000 19.02000 197 ASP D N 1
ATOM 8231 C CA . ASP D 1 197 ? 16.99200 71.81000 -17.77800 1.000 15.74000 197 ASP D CA 1
ATOM 8232 C C . ASP D 1 197 ? 16.73400 72.79700 -18.90700 1.000 17.23000 197 ASP D C 1
ATOM 8233 O O . ASP D 1 197 ? 16.34800 72.40600 -20.01900 1.000 18.21000 197 ASP D O 1
ATOM 8238 N N . TRP D 1 198 ? 16.93000 74.08600 -18.63300 1.000 17.42000 198 TRP D N 1
ATOM 8239 C CA . TRP D 1 198 ? 16.66400 75.11000 -19.63400 1.000 16.57000 198 TRP D CA 1
ATOM 8240 C C . TRP D 1 198 ? 17.64400 75.00100 -20.79400 1.000 17.20000 198 TRP D C 1
ATOM 8241 O O . TRP D 1 198 ? 17.23400 75.05100 -21.95800 1.000 17.95000 198 TRP D O 1
ATOM 8252 N N . ILE D 1 199 ? 18.93700 74.79900 -20.50400 1.000 15.09000 199 ILE D N 1
ATOM 8253 C CA . ILE D 1 199 ? 19.91300 74.60600 -21.57600 1.000 17.46000 199 ILE D CA 1
ATOM 8254 C C . ILE D 1 199 ? 19.53000 73.40900 -22.43000 1.000 17.85000 199 ILE D C 1
ATOM 8255 O O . ILE D 1 199 ? 19.60800 73.45800 -23.66200 1.000 17.66000 199 ILE D O 1
ATOM 8260 N N . LYS D 1 200 ? 19.11700 72.31900 -21.78600 1.000 17.61000 200 LYS D N 1
ATOM 8261 C CA . LYS D 1 200 ? 18.80500 71.09600 -22.51800 1.000 16.28000 200 LYS D CA 1
ATOM 8262 C C . LYS D 1 200 ? 17.52100 71.24900 -23.32000 1.000 18.86000 200 LYS D C 1
ATOM 8263 O O . LYS D 1 200 ? 17.46400 70.85900 -24.49100 1.000 20.46000 200 LYS D O 1
ATOM 8269 N N . ASN D 1 201 ? 16.49100 71.83000 -22.70900 1.000 17.88000 201 ASN D N 1
ATOM 8270 C CA . ASN D 1 201 ? 15.17100 71.88800 -23.33300 1.000 19.16000 201 ASN D CA 1
ATOM 8271 C C . ASN D 1 201 ? 15.08900 72.94600 -24.42800 1.000 22.82000 201 ASN D C 1
ATOM 8272 O O . ASN D 1 201 ? 14.41500 72.74100 -25.44900 1.000 22.10000 201 ASN D O 1
ATOM 8277 N N . GLU D 1 202 ? 15.71800 74.09900 -24.22300 1.000 19.50000 202 GLU D N 1
ATOM 8278 C CA . GLU D 1 202 ? 15.74400 75.14300 -25.23900 1.000 21.48000 202 GLU D CA 1
ATOM 8279 C C . GLU D 1 202 ? 16.86300 74.95000 -26.23800 1.000 22.42000 202 GLU D C 1
ATOM 8280 O O . GLU D 1 202 ? 16.98300 75.74600 -27.18100 1.000 22.62000 202 GLU D O 1
ATOM 8286 N N . LYS D 1 203 ? 17.68100 73.90900 -26.05800 1.000 19.95000 203 LYS D N 1
ATOM 8287 C CA . LYS D 1 203 ? 18.77800 73.61100 -26.96500 1.000 19.28000 203 LYS D CA 1
ATOM 8288 C C . LYS D 1 203 ? 19.67500 74.84000 -27.12700 1.000 23.26000 203 LYS D C 1
ATOM 8289 O O . LYS D 1 203 ? 20.01800 75.26900 -28.23100 1.000 27.01000 203 LYS D O 1
ATOM 8295 N N . ILE D 1 204 ? 20.04600 75.41500 -25.98300 1.000 19.05000 204 ILE D N 1
ATOM 8296 C CA . ILE D 1 204 ? 20.92400 76.58300 -25.94000 1.000 21.54000 204 ILE D CA 1
ATOM 8297 C C . ILE D 1 204 ? 22.31100 76.14600 -26.41200 1.000 20.18000 204 ILE D C 1
ATOM 8298 O O . ILE D 1 204 ? 22.97800 75.35100 -25.74100 1.000 22.75000 204 ILE D O 1
ATOM 8303 N N . GLU D 1 205 ? 22.75000 76.66200 -27.56100 1.000 16.38000 205 GLU D N 1
ATOM 8304 C CA . GLU D 1 205 ? 24.03700 76.26100 -28.11700 1.000 18.26000 205 GLU D CA 1
ATOM 8305 C C . GLU D 1 205 ? 25.18300 77.17200 -27.67600 1.000 17.89000 205 GLU D C 1
ATOM 8306 O O . GLU D 1 205 ? 26.28500 76.68700 -27.38000 1.000 18.65000 205 GLU D O 1
ATOM 8312 N N . TYR D 1 206 ? 24.93900 78.47900 -27.63500 1.000 16.41000 206 TYR D N 1
ATOM 8313 C CA . TYR D 1 206 ? 25.89500 79.48300 -27.19100 1.000 16.65000 206 TYR D CA 1
ATOM 8314 C C . TYR D 1 206 ? 25.32900 80.21700 -25.98300 1.000 17.55000 206 TYR D C 1
ATOM 8315 O O . TYR D 1 206 ? 24.11500 80.39400 -25.85800 1.000 17.29000 206 TYR D O 1
ATOM 8324 N N . LEU D 1 207 ? 26.21800 80.66600 -25.10000 1.000 17.14000 207 LEU D N 1
ATOM 8325 C CA . LEU D 1 207 ? 25.81000 81.19300 -23.80400 1.000 16.49000 207 LEU D CA 1
ATOM 8326 C C . LEU D 1 207 ? 26.48700 82.52300 -23.50700 1.000 16.37000 207 LEU D C 1
ATOM 8327 O O . LEU D 1 207 ? 27.71600 82.61800 -23.54200 1.000 16.18000 207 LEU D O 1
ATOM 8332 N N . ALA D 1 208 ? 25.68100 83.53800 -23.19400 1.000 17.70000 208 ALA D N 1
ATOM 8333 C CA . ALA D 1 208 ? 26.15400 84.80100 -22.62900 1.000 16.16000 208 ALA D CA 1
ATOM 8334 C C . ALA D 1 208 ? 25.78100 84.83500 -21.14600 1.000 14.70000 208 ALA D C 1
ATOM 8335 O O . ALA D 1 208 ? 24.60000 84.71200 -20.79100 1.000 16.64000 208 ALA D O 1
ATOM 8337 N N . ILE D 1 209 ? 26.78000 84.98700 -20.28100 1.000 14.31000 209 ILE D N 1
ATOM 8338 C CA . ILE D 1 209 ? 26.59800 84.94400 -18.83000 1.000 12.44000 209 ILE D CA 1
ATOM 8339 C C . ILE D 1 209 ? 26.81700 86.34700 -18.27600 1.000 15.96000 209 ILE D C 1
ATOM 8340 O O . ILE D 1 209 ? 27.89300 86.92500 -18.45300 1.000 17.01000 209 ILE D O 1
ATOM 8345 N N . HIS D 1 210 ? 25.80300 86.89800 -17.62400 1.000 14.56000 210 HIS D N 1
ATOM 8346 C CA . HIS D 1 210 ? 25.91400 88.17400 -16.92300 1.000 14.36000 210 HIS D CA 1
ATOM 8347 C C . HIS D 1 210 ? 25.95900 87.88700 -15.42800 1.000 16.26000 210 HIS D C 1
ATOM 8348 O O . HIS D 1 210 ? 25.04700 87.25800 -14.88700 1.000 16.07000 210 HIS D O 1
ATOM 8355 N N . ILE D 1 211 ? 27.01600 88.32900 -14.75500 1.000 14.80000 211 ILE D N 1
ATOM 8356 C CA . ILE D 1 211 ? 27.10700 88.15700 -13.30900 1.000 14.91000 211 ILE D CA 1
ATOM 8357 C C . ILE D 1 211 ? 27.00800 89.53500 -12.67700 1.000 15.98000 211 ILE D C 1
ATOM 8358 O O . ILE D 1 211 ? 27.93800 90.34500 -12.77000 1.000 17.61000 211 ILE D O 1
ATOM 8363 N N . ASP D 1 212 ? 25.85900 89.81400 -12.07200 1.000 15.55000 212 ASP D N 1
ATOM 8364 C CA . ASP D 1 212 ? 25.71100 90.97200 -11.20200 1.000 19.44000 212 ASP D CA 1
ATOM 8365 C C . ASP D 1 212 ? 26.19300 90.53400 -9.82600 1.000 16.61000 212 ASP D C 1
ATOM 8366 O O . ASP D 1 212 ? 25.58200 89.67200 -9.19100 1.000 15.22000 212 ASP D O 1
ATOM 8371 N N . LEU D 1 213 ? 27.28900 91.12900 -9.35200 1.000 17.71000 213 LEU D N 1
ATOM 8372 C CA . LEU D 1 213 ? 27.86200 90.67300 -8.09700 1.000 16.93000 213 LEU D CA 1
ATOM 8373 C C . LEU D 1 213 ? 26.90400 90.81600 -6.91700 1.000 17.97000 213 LEU D C 1
ATOM 8374 O O . LEU D 1 213 ? 27.13500 90.17700 -5.88600 1.000 17.32000 213 LEU D O 1
ATOM 8379 N N . ASP D 1 214 ? 25.82900 91.60900 -7.03300 1.000 16.53000 214 ASP D N 1
ATOM 8380 C CA . ASP D 1 214 ? 24.90600 91.71400 -5.89900 1.000 17.87000 214 ASP D CA 1
ATOM 8381 C C . ASP D 1 214 ? 23.99700 90.49700 -5.77700 1.000 18.64000 214 ASP D C 1
ATOM 8382 O O . ASP D 1 214 ? 23.13300 90.46000 -4.89500 1.000 19.28000 214 ASP D O 1
ATOM 8387 N N . VAL D 1 215 ? 24.20800 89.48300 -6.61500 1.000 17.47000 215 VAL D N 1
ATOM 8388 C CA . VAL D 1 215 ? 23.65600 88.16800 -6.33000 1.000 18.17000 215 VAL D CA 1
ATOM 8389 C C . VAL D 1 215 ? 24.32200 87.56200 -5.09900 1.000 20.11000 215 VAL D C 1
ATOM 8390 O O . VAL D 1 215 ? 23.80600 86.59900 -4.51700 1.000 17.76000 215 VAL D O 1
ATOM 8394 N N . LEU D 1 216 ? 25.47000 88.10300 -4.68200 1.000 17.64000 216 LEU D N 1
ATOM 8395 C CA . LEU D 1 216 ? 26.22200 87.56000 -3.56700 1.000 17.87000 216 LEU D CA 1
ATOM 8396 C C . LEU D 1 216 ? 25.71900 88.09500 -2.23000 1.000 18.95000 216 LEU D C 1
ATOM 8397 O O . LEU D 1 216 ? 25.42500 89.28600 -2.09200 1.000 18.92000 216 LEU D O 1
ATOM 8402 N N . ASP D 1 217 ? 25.65300 87.20400 -1.24400 1.000 17.46000 217 ASP D N 1
ATOM 8403 C CA . ASP D 1 217 ? 25.29000 87.56000 0.11700 1.000 19.62000 217 ASP D CA 1
ATOM 8404 C C . ASP D 1 217 ? 26.27500 88.59800 0.64200 1.000 17.42000 217 ASP D C 1
ATOM 8405 O O . ASP D 1 217 ? 27.47400 88.31400 0.71200 1.000 19.36000 217 ASP D O 1
ATOM 8410 N N . PRO D 1 218 ? 25.82100 89.80100 0.99500 1.000 19.07000 218 PRO D N 1
ATOM 8411 C CA . PRO D 1 218 ? 26.75300 90.84100 1.46500 1.000 18.98000 218 PRO D CA 1
ATOM 8412 C C . PRO D 1 218 ? 27.41000 90.51500 2.79900 1.000 22.01000 218 PRO D C 1
ATOM 8413 O O . PRO D 1 218 ? 28.39400 91.18300 3.16600 1.000 22.93000 218 PRO D O 1
ATOM 8417 N N . HIS D 1 219 ? 26.90900 89.51300 3.53200 1.000 23.01000 219 HIS D N 1
ATOM 8418 C CA . HIS D 1 219 ? 27.58800 89.08600 4.75300 1.000 23.82000 219 HIS D CA 1
ATOM 8419 C C . HIS D 1 219 ? 28.92500 88.42800 4.45500 1.000 25.26000 219 HIS D C 1
ATOM 8420 O O . HIS D 1 219 ? 29.83200 88.45700 5.30000 1.000 26.69000 219 HIS D O 1
ATOM 8427 N N . ASN D 1 220 ? 29.07100 87.82400 3.27300 1.000 23.42000 220 ASN D N 1
ATOM 8428 C CA . ASN D 1 220 ? 30.28700 87.09900 2.93200 1.000 24.51000 220 ASN D CA 1
ATOM 8429 C C . ASN D 1 220 ? 31.12400 87.73600 1.82700 1.000 22.36000 220 ASN D C 1
ATOM 8430 O O . ASN D 1 220 ? 32.29100 87.36600 1.67700 1.000 23.08000 220 ASN D O 1
ATOM 8435 N N . PHE D 1 221 ? 30.55500 88.64400 1.03500 1.000 19.31000 221 PHE D N 1
ATOM 8436 C CA . PHE D 1 221 ? 31.29500 89.39200 0.01700 1.000 18.48000 221 PHE D CA 1
ATOM 8437 C C . PHE D 1 221 ? 30.91400 90.85400 0.18500 1.000 20.31000 221 PHE D C 1
ATOM 8438 O O . PHE D 1 221 ? 29.76100 91.22700 -0.03600 1.000 18.00000 221 PHE D O 1
ATOM 8446 N N . ARG D 1 222 ? 31.87300 91.68600 0.59200 1.000 16.46000 222 ARG D N 1
ATOM 8447 C CA . ARG D 1 222 ? 31.55800 93.00600 1.11700 1.000 18.28000 222 ARG D CA 1
ATOM 8448 C C . ARG D 1 222 ? 31.78800 94.12200 0.10000 1.000 19.37000 222 ARG D C 1
ATOM 8449 O O . ARG D 1 222 ? 31.93400 95.28600 0.48900 1.000 21.52000 222 ARG D O 1
ATOM 8457 N N . SER D 1 223 ? 31.85500 93.78700 -1.18900 1.000 17.24000 223 SER D N 1
ATOM 8458 C CA . SER D 1 223 ? 32.08700 94.78300 -2.22900 1.000 16.30000 223 SER D CA 1
ATOM 8459 C C . SER D 1 223 ? 30.89100 94.86800 -3.17600 1.000 15.79000 223 SER D C 1
ATOM 8460 O O . SER D 1 223 ? 31.04400 94.88900 -4.40600 1.000 17.61000 223 SER D O 1
ATOM 8463 N N . VAL D 1 224 ? 29.69900 94.93600 -2.59800 1.000 19.47000 224 VAL D N 1
ATOM 8464 C CA . VAL D 1 224 ? 28.46200 95.15500 -3.33200 1.000 16.67000 224 VAL D CA 1
ATOM 8465 C C . VAL D 1 224 ? 27.68000 96.24900 -2.61200 1.000 18.12000 224 VAL D C 1
ATOM 8466 O O . VAL D 1 224 ? 27.96500 96.60000 -1.46500 1.000 19.85000 224 VAL D O 1
ATOM 8470 N N . LEU D 1 225 ? 26.65600 96.76400 -3.29800 1.000 18.07000 225 LEU D N 1
ATOM 8471 C CA . LEU D 1 225 ? 25.84900 97.86200 -2.76100 1.000 19.77000 225 LEU D CA 1
ATOM 8472 C C . LEU D 1 225 ? 25.34100 97.56300 -1.35400 1.000 18.80000 225 LEU D C 1
ATOM 8473 O O . LEU D 1 225 ? 25.38300 98.42500 -0.46300 1.000 19.37000 225 LEU D O 1
ATOM 8478 N N . PHE D 1 226 ? 24.86100 96.35100 -1.13200 1.000 20.27000 226 PHE D N 1
ATOM 8479 C CA . PHE D 1 226 ? 24.22100 95.98500 0.12300 1.000 20.18000 226 PHE D CA 1
ATOM 8480 C C . PHE D 1 226 ? 25.20700 95.70800 1.25500 1.000 21.21000 226 PHE D C 1
ATOM 8481 O O . PHE D 1 226 ? 24.77200 95.40000 2.37200 1.000 21.06000 226 PHE D O 1
ATOM 8489 N N . ALA D 1 227 ? 26.51200 95.81600 1.00400 1.000 19.67000 227 ALA D N 1
ATOM 8490 C CA . ALA D 1 227 ? 27.51500 95.75500 2.06000 1.000 16.58000 227 ALA D CA 1
ATOM 8491 C C . ALA D 1 227 ? 28.12900 97.12000 2.35600 1.000 20.89000 227 ALA D C 1
ATOM 8492 O O . ALA D 1 227 ? 29.20600 97.19000 2.96000 1.000 21.09000 227 ALA D O 1
ATOM 8494 N N . LYS D 1 228 ? 27.47900 98.20400 1.94500 1.000 19.27000 228 LYS D N 1
ATOM 8495 C CA . LYS D 1 228 ? 28.02400 99.53500 2.20200 1.000 20.23000 228 LYS D CA 1
ATOM 8496 C C . LYS D 1 228 ? 28.21400 99.74000 3.70300 1.000 22.24000 228 LYS D C 1
ATOM 8497 O O . LYS D 1 228 ? 27.28600 99.47800 4.48000 1.000 20.53000 228 LYS D O 1
ATOM 8503 N N . PRO D 1 229 ? 29.39900 100.16000 4.15900 1.000 20.81000 229 PRO D N 1
ATOM 8504 C CA . PRO D 1 229 ? 29.59700 100.31300 5.60500 1.000 22.97000 229 PRO D CA 1
ATOM 8505 C C . PRO D 1 229 ? 28.60300 101.30900 6.18700 1.000 21.68000 229 PRO D C 1
ATOM 8506 O O . PRO D 1 229 ? 28.30200 102.34300 5.58400 1.000 24.10000 229 PRO D O 1
ATOM 8510 N N . GLY D 1 230 ? 28.06200 100.96100 7.35300 1.000 27.65000 230 GLY D N 1
ATOM 8511 C CA . GLY D 1 230 ? 27.16000 101.83800 8.07100 1.000 27.97000 230 GLY D CA 1
ATOM 8512 C C . GLY D 1 230 ? 25.72700 101.83600 7.59700 1.000 31.65000 230 GLY D C 1
ATOM 8513 O O . GLY D 1 230 ? 24.92700 102.63700 8.09400 1.000 33.95000 230 GLY D O 1
ATOM 8514 N N . ARG D 1 231 ? 25.37300 100.97700 6.64700 1.000 30.10000 231 ARG D N 1
ATOM 8515 C CA . ARG D 1 231 ? 24.00500 100.95700 6.14700 1.000 28.49000 231 ARG D CA 1
ATOM 8516 C C . ARG D 1 231 ? 23.03000 100.57900 7.25800 1.000 32.99000 231 ARG D C 1
ATOM 8517 O O . ARG D 1 231 ? 23.38600 99.92500 8.24100 1.000 30.75000 231 ARG D O 1
ATOM 8525 N N . GLY D 1 232 ? 21.77300 100.98900 7.08100 1.000 35.16000 232 GLY D N 1
ATOM 8526 C CA . GLY D 1 232 ? 20.68000 100.48300 7.87700 1.000 34.40000 232 GLY D CA 1
ATOM 8527 C C . GLY D 1 232 ? 19.91400 99.39700 7.13000 1.000 38.23000 232 GLY D C 1
ATOM 8528 O O . GLY D 1 232 ? 20.19800 99.07100 5.98000 1.000 33.38000 232 GLY D O 1
ATOM 8529 N N . GLN D 1 233 ? 18.90600 98.84800 7.81200 1.000 37.90000 233 GLN D N 1
ATOM 8530 C CA . GLN D 1 233 ? 18.14200 97.74600 7.23100 1.000 40.49000 233 GLN D CA 1
ATOM 8531 C C . GLN D 1 233 ? 17.33900 98.19300 6.01200 1.000 39.84000 233 GLN D C 1
ATOM 8532 O O . GLN D 1 233 ? 17.23600 97.45200 5.02700 1.000 35.51000 233 GLN D O 1
ATOM 8538 N N . HIS D 1 234 ? 16.77200 99.39900 6.04600 1.000 35.59000 234 HIS D N 1
ATOM 8539 C CA . HIS D 1 234 ? 15.80200 99.81500 5.03900 1.000 40.08000 234 HIS D CA 1
ATOM 8540 C C . HIS D 1 234 ? 16.35100 100.84000 4.05500 1.000 36.23000 234 HIS D C 1
ATOM 8541 O O . HIS D 1 234 ? 15.57500 101.42600 3.29200 1.000 37.84000 234 HIS D O 1
ATOM 8548 N N . ASP D 1 235 ? 17.67300 101.03900 4.02400 1.000 36.19000 235 ASP D N 1
ATOM 8549 C CA . ASP D 1 235 ? 18.28500 102.03500 3.14700 1.000 34.50000 235 ASP D CA 1
ATOM 8550 C C . ASP D 1 235 ? 18.02300 101.77600 1.67500 1.000 35.26000 235 ASP D C 1
ATOM 8551 O O . ASP D 1 235 ? 18.12600 102.70600 0.86600 1.000 35.57000 235 ASP D O 1
ATOM 8556 N N . PHE D 1 236 ? 17.72800 100.53400 1.29900 1.000 32.01000 236 PHE D N 1
ATOM 8557 C CA . PHE D 1 236 ? 17.57000 100.18100 -0.10500 1.000 33.90000 236 PHE D CA 1
ATOM 8558 C C . PHE D 1 236 ? 16.13800 99.78800 -0.43700 1.000 33.95000 236 PHE D C 1
ATOM 8559 O O . PHE D 1 236 ? 15.90500 99.07500 -1.41900 1.000 31.90000 236 PHE D O 1
ATOM 8567 N N . GLY D 1 237 ? 15.17700 100.24400 0.36600 1.000 32.72000 237 GLY D N 1
ATOM 8568 C CA . GLY D 1 237 ? 13.77500 99.99000 0.09700 1.000 36.76000 237 GLY D CA 1
ATOM 8569 C C . GLY D 1 237 ? 13.32100 98.57700 0.36900 1.000 37.52000 237 GLY D C 1
ATOM 8570 O O . GLY D 1 237 ? 12.23300 98.19800 -0.07400 1.000 36.75000 237 GLY D O 1
ATOM 8571 N N . ASP D 1 238 ? 14.12500 97.78900 1.08500 1.000 33.63000 238 ASP D N 1
ATOM 8572 C CA . ASP D 1 238 ? 13.83800 96.38200 1.36000 1.000 36.53000 238 ASP D CA 1
ATOM 8573 C C . ASP D 1 238 ? 13.75800 95.56000 0.07700 1.000 29.29000 238 ASP D C 1
ATOM 8574 O O . ASP D 1 238 ? 13.07800 94.53400 0.02700 1.000 30.25000 238 ASP D O 1
ATOM 8579 N N . VAL D 1 239 ? 14.45300 96.01100 -0.97300 1.000 27.38000 239 VAL D N 1
ATOM 8580 C CA . VAL D 1 239 ? 14.62100 95.18200 -2.15900 1.000 25.95000 239 VAL D CA 1
ATOM 8581 C C . VAL D 1 239 ? 15.39600 93.91200 -1.79100 1.000 25.32000 239 VAL D C 1
ATOM 8582 O O . VAL D 1 239 ? 16.12800 93.86000 -0.79300 1.000 28.47000 239 VAL D O 1
ATOM 8586 N N . ALA D 1 240 ? 15.21800 92.87500 -2.60800 1.000 24.47000 240 ALA D N 1
ATOM 8587 C CA . ALA D 1 240 ? 15.94800 91.62900 -2.41900 1.000 23.30000 240 ALA D CA 1
ATOM 8588 C C . ALA D 1 240 ? 17.45200 91.88100 -2.38900 1.000 22.40000 240 ALA D C 1
ATOM 8589 O O . ALA D 1 240 ? 17.98200 92.67800 -3.17300 1.000 23.02000 240 ALA D O 1
ATOM 8591 N N . GLU D 1 241 ? 18.14100 91.19200 -1.48300 1.000 22.43000 241 GLU D N 1
ATOM 8592 C CA . GLU D 1 241 ? 19.59500 91.22600 -1.41200 1.000 21.39000 241 GLU D CA 1
ATOM 8593 C C . GLU D 1 241 ? 20.15400 89.84600 -1.73400 1.000 20.87000 241 GLU D C 1
ATOM 8594 O O . GLU D 1 241 ? 19.43100 88.84900 -1.78400 1.000 21.52000 241 GLU D O 1
ATOM 8600 N N . GLY D 1 242 ? 21.46200 89.80200 -1.96400 1.000 18.96000 242 GLY D N 1
ATOM 8601 C CA . GLY D 1 242 ? 22.08600 88.57900 -2.42600 1.000 17.04000 242 GLY D CA 1
ATOM 8602 C C . GLY D 1 242 ? 22.03300 87.46700 -1.39700 1.000 19.30000 242 GLY D C 1
ATOM 8603 O O . GLY D 1 242 ? 22.10600 87.69100 -0.18700 1.000 20.58000 242 GLY D O 1
ATOM 8604 N N . LYS D 1 243 ? 21.91400 86.22900 -1.90200 1.000 20.46000 243 LYS D N 1
ATOM 8605 C CA . LYS D 1 243 ? 21.90800 85.04800 -1.05400 1.000 20.41000 243 LYS D CA 1
ATOM 8606 C C . LYS D 1 243 ? 22.95800 84.01000 -1.42500 1.000 25.25000 243 LYS D C 1
ATOM 8607 O O . LYS D 1 243 ? 23.16200 83.06600 -0.65300 1.000 27.80000 243 LYS D O 1
ATOM 8613 N N . LEU D 1 244 ? 23.63700 84.15400 -2.56100 1.000 20.18000 244 LEU D N 1
ATOM 8614 C CA . LEU D 1 244 ? 24.62300 83.16600 -2.97700 1.000 20.17000 244 LEU D CA 1
ATOM 8615 C C . LEU D 1 244 ? 26.01400 83.54600 -2.47500 1.000 22.81000 244 LEU D C 1
ATOM 8616 O O . LEU D 1 244 ? 26.27100 84.68700 -2.08500 1.000 20.65000 244 LEU D O 1
ATOM 8621 N N . ASN D 1 245 ? 26.91800 82.56900 -2.48400 1.000 20.25000 245 ASN D N 1
ATOM 8622 C CA . ASN D 1 245 ? 28.33100 82.83300 -2.23200 1.000 20.82000 245 ASN D CA 1
ATOM 8623 C C . ASN D 1 245 ? 29.14400 82.60800 -3.50400 1.000 19.97000 245 ASN D C 1
ATOM 8624 O O . ASN D 1 245 ? 28.66200 82.04700 -4.49100 1.000 20.15000 245 ASN D O 1
ATOM 8629 N N . ILE D 1 246 ? 30.38800 83.09300 -3.48700 1.000 21.49000 246 ILE D N 1
ATOM 8630 C CA . ILE D 1 246 ? 31.22600 83.01300 -4.68800 1.000 19.35000 246 ILE D CA 1
ATOM 8631 C C . ILE D 1 246 ? 31.36500 81.58400 -5.19300 1.000 19.57000 246 ILE D C 1
ATOM 8632 O O . ILE D 1 246 ? 31.23100 81.36800 -6.40900 1.000 19.40000 246 ILE D O 1
ATOM 8637 N N . PRO D 1 247 ? 31.58100 80.56300 -4.35500 1.000 21.85000 247 PRO D N 1
ATOM 8638 C CA . PRO D 1 247 ? 31.65300 79.20000 -4.90800 1.000 21.86000 247 PRO D CA 1
ATOM 8639 C C . PRO D 1 247 ? 30.38000 78.75800 -5.61200 1.000 17.50000 247 PRO D C 1
ATOM 8640 O O . PRO D 1 247 ? 30.46300 77.99600 -6.58100 1.000 17.90000 247 PRO D O 1
ATOM 8644 N N . ASP D 1 248 ? 29.20500 79.20900 -5.15600 1.000 19.93000 248 ASP D N 1
ATOM 8645 C CA . ASP D 1 248 ? 27.95700 78.87200 -5.84200 1.000 19.47000 248 ASP D CA 1
ATOM 8646 C C . ASP D 1 248 ? 27.92200 79.44500 -7.25000 1.000 18.73000 248 ASP D C 1
ATOM 8647 O O . ASP D 1 248 ? 27.41600 78.80500 -8.18300 1.000 16.40000 248 ASP D O 1
ATOM 8652 N N . VAL D 1 249 ? 28.39800 80.67800 -7.41200 1.000 16.21000 249 VAL D N 1
ATOM 8653 C CA . VAL D 1 249 ? 28.35800 81.32500 -8.72000 1.000 16.62000 249 VAL D CA 1
ATOM 8654 C C . VAL D 1 249 ? 29.36800 80.69000 -9.66300 1.000 18.24000 249 VAL D C 1
ATOM 8655 O O . VAL D 1 249 ? 29.08200 80.46800 -10.84900 1.000 17.81000 249 VAL D O 1
ATOM 8659 N N . VAL D 1 250 ? 30.56800 80.40500 -9.16100 1.000 16.60000 250 VAL D N 1
ATOM 8660 C CA . VAL D 1 250 ? 31.58400 79.74500 -9.97700 1.000 17.10000 250 VAL D CA 1
ATOM 8661 C C . VAL D 1 250 ? 31.07400 78.39000 -10.45600 1.000 16.69000 250 VAL D C 1
ATOM 8662 O O . VAL D 1 250 ? 31.22900 78.03200 -11.62700 1.000 17.69000 250 VAL D O 1
ATOM 8666 N N . LYS D 1 251 ? 30.45900 77.61600 -9.55900 1.000 17.95000 251 LYS D N 1
ATOM 8667 C CA . LYS D 1 251 ? 29.95100 76.30800 -9.95400 1.000 17.54000 251 LYS D CA 1
ATOM 8668 C C . LYS D 1 251 ? 28.84300 76.45400 -10.98900 1.000 16.87000 251 LYS D C 1
ATOM 8669 O O . LYS D 1 251 ? 28.85800 75.78800 -12.03000 1.000 17.84000 251 LYS D O 1
ATOM 8675 N N . LEU D 1 252 ? 27.90300 77.36300 -10.73700 1.000 16.82000 252 LEU D N 1
ATOM 8676 C CA . LEU D 1 252 ? 26.80000 77.59100 -11.66500 1.000 15.57000 252 LEU D CA 1
ATOM 8677 C C . LEU D 1 252 ? 27.31100 77.94500 -13.06100 1.000 15.53000 252 LEU D C 1
ATOM 8678 O O . LEU D 1 252 ? 26.89300 77.35300 -14.06100 1.000 15.39000 252 LEU D O 1
ATOM 8683 N N . ALA D 1 253 ? 28.22300 78.90900 -13.15000 1.000 14.84000 253 ALA D N 1
ATOM 8684 C CA . ALA D 1 253 ? 28.72000 79.32100 -14.46000 1.000 15.07000 253 ALA D CA 1
ATOM 8685 C C . ALA D 1 253 ? 29.40400 78.17300 -15.18400 1.000 16.09000 253 ALA D C 1
ATOM 8686 O O . ALA D 1 253 ? 29.25000 78.01800 -16.40200 1.000 17.98000 253 ALA D O 1
ATOM 8688 N N . ASN D 1 254 ? 30.14600 77.34900 -14.44700 1.000 16.87000 254 ASN D N 1
ATOM 8689 C CA . ASN D 1 254 ? 30.88200 76.24800 -15.04700 1.000 15.66000 254 ASN D CA 1
ATOM 8690 C C . ASN D 1 254 ? 29.98000 75.07400 -15.39600 1.000 15.00000 254 ASN D C 1
ATOM 8691 O O . ASN D 1 254 ? 30.23200 74.39900 -16.40000 1.000 18.65000 254 ASN D O 1
ATOM 8696 N N . GLN D 1 255 ? 28.93800 74.82600 -14.59800 1.000 15.09000 255 GLN D N 1
ATOM 8697 C CA . GLN D 1 255 ? 27.90500 73.87100 -14.99400 1.000 16.01000 255 GLN D CA 1
ATOM 8698 C C . GLN D 1 255 ? 27.31200 74.25000 -16.34600 1.000 17.12000 255 GLN D C 1
ATOM 8699 O O . GLN D 1 255 ? 27.25600 73.43800 -17.27800 1.000 18.35000 255 GLN D O 1
ATOM 8705 N N . ALA D 1 256 ? 26.84800 75.48600 -16.46000 1.000 16.58000 256 ALA D N 1
ATOM 8706 C CA . ALA D 1 256 ? 26.21400 75.92200 -17.69600 1.000 16.32000 256 ALA D CA 1
ATOM 8707 C C . ALA D 1 256 ? 27.18800 75.87300 -18.86700 1.000 17.05000 256 ALA D C 1
ATOM 8708 O O . ALA D 1 256 ? 26.83200 75.41700 -19.95900 1.000 19.02000 256 ALA D O 1
ATOM 8710 N N . ALA D 1 257 ? 28.42700 76.33500 -18.66200 1.000 18.94000 257 ALA D N 1
ATOM 8711 C CA . ALA D 1 257 ? 29.40800 76.35500 -19.74300 1.000 17.17000 257 ALA D CA 1
ATOM 8712 C C . ALA D 1 257 ? 29.94300 74.97200 -20.08000 1.000 18.73000 257 ALA D C 1
ATOM 8713 O O . ALA D 1 257 ? 30.68000 74.83400 -21.05700 1.000 18.28000 257 ALA D O 1
ATOM 8715 N N . SER D 1 258 ? 29.61600 73.95600 -19.28600 1.000 18.09000 258 SER D N 1
ATOM 8716 C CA . SER D 1 258 ? 29.99900 72.59600 -19.62200 1.000 17.33000 258 SER D CA 1
ATOM 8717 C C . SER D 1 258 ? 29.10700 71.97200 -20.68000 1.000 16.94000 258 SER D C 1
ATOM 8718 O O . SER D 1 258 ? 29.50300 70.96700 -21.26900 1.000 18.69000 258 SER D O 1
ATOM 8721 N N . ILE D 1 259 ? 27.91700 72.52700 -20.92700 1.000 17.14000 259 ILE D N 1
ATOM 8722 C CA . ILE D 1 259 ? 26.97500 71.90200 -21.85800 1.000 17.94000 259 ILE D CA 1
ATOM 8723 C C . ILE D 1 259 ? 26.46200 72.94700 -22.84100 1.000 19.64000 259 ILE D C 1
ATOM 8724 O O . ILE D 1 259 ? 25.43800 72.74700 -23.51000 1.000 17.83000 259 ILE D O 1
ATOM 8729 N N . SER D 1 260 ? 27.17000 74.06900 -22.91800 1.000 17.10000 260 SER D N 1
ATOM 8730 C CA . SER D 1 260 ? 26.89500 75.09600 -23.91100 1.000 17.55000 260 SER D CA 1
ATOM 8731 C C . SER D 1 260 ? 28.18700 75.86900 -24.10100 1.000 19.78000 260 SER D C 1
ATOM 8732 O O . SER D 1 260 ? 29.07200 75.83700 -23.24300 1.000 22.59000 260 SER D O 1
ATOM 8735 N N . LYS D 1 261 ? 28.29700 76.54500 -25.23900 1.000 16.30000 261 LYS D N 1
ATOM 8736 C CA . LYS D 1 261 ? 29.53800 77.21800 -25.61800 1.000 18.71000 261 LYS D CA 1
ATOM 8737 C C . LYS D 1 261 ? 29.50000 78.65500 -25.11200 1.000 19.83000 261 LYS D C 1
ATOM 8738 O O . LYS D 1 261 ? 28.75600 79.48400 -25.64100 1.000 18.84000 261 LYS D O 1
ATOM 8744 N N . ALA D 1 262 ? 30.30000 78.95500 -24.09000 1.000 18.42000 262 ALA D N 1
ATOM 8745 C CA . ALA D 1 262 ? 30.30900 80.30000 -23.52700 1.000 18.73000 262 ALA D CA 1
ATOM 8746 C C . ALA D 1 262 ? 30.92900 81.28000 -24.51800 1.000 17.82000 262 ALA D C 1
ATOM 8747 O O . ALA D 1 262 ? 32.04700 81.06300 -24.99100 1.000 19.93000 262 ALA D O 1
ATOM 8749 N N . VAL D 1 263 ? 30.20000 82.35900 -24.83400 1.000 16.74000 263 VAL D N 1
ATOM 8750 C CA . VAL D 1 263 ? 30.69600 83.38200 -25.75000 1.000 17.44000 263 VAL D CA 1
ATOM 8751 C C . VAL D 1 263 ? 30.60400 84.77400 -25.12800 1.000 15.10000 263 VAL D C 1
ATOM 8752 O O . VAL D 1 263 ? 31.09200 85.75200 -25.70300 1.000 18.19000 263 VAL D O 1
ATOM 8756 N N . GLY D 1 264 ? 29.96700 84.88600 -23.97300 1.000 14.67000 264 GLY D N 1
ATOM 8757 C CA . GLY D 1 264 ? 29.94500 86.16400 -23.28400 1.000 16.55000 264 GLY D CA 1
ATOM 8758 C C . GLY D 1 264 ? 30.02200 86.02400 -21.78200 1.000 15.78000 264 GLY D C 1
ATOM 8759 O O . GLY D 1 264 ? 29.42900 85.10300 -21.21800 1.000 14.39000 264 GLY D O 1
ATOM 8760 N N . LEU D 1 265 ? 30.76100 86.92400 -21.13100 1.000 14.76000 265 LEU D N 1
ATOM 8761 C CA . LEU D 1 265 ? 30.82400 86.97500 -19.67300 1.000 13.80000 265 LEU D CA 1
ATOM 8762 C C . LEU D 1 265 ? 30.93500 88.43400 -19.26600 1.000 15.84000 265 LEU D C 1
ATOM 8763 O O . LEU D 1 265 ? 31.88500 89.10900 -19.67900 1.000 17.49000 265 LEU D O 1
ATOM 8768 N N . THR D 1 266 ? 29.98300 88.91400 -18.46600 1.000 15.07000 266 THR D N 1
ATOM 8769 C CA . THR D 1 266 ? 30.05200 90.24500 -17.87600 1.000 14.27000 266 THR D CA 1
ATOM 8770 C C . THR D 1 266 ? 30.15500 90.09500 -16.36700 1.000 15.99000 266 THR D C 1
ATOM 8771 O O . THR D 1 266 ? 29.42300 89.30700 -15.76700 1.000 16.01000 266 THR D O 1
ATOM 8775 N N . ILE D 1 267 ? 31.05500 90.85800 -15.75300 1.000 15.12000 267 ILE D N 1
ATOM 8776 C CA . ILE D 1 267 ? 31.11100 90.97600 -14.30000 1.000 13.65000 267 ILE D CA 1
ATOM 8777 C C . ILE D 1 267 ? 30.71700 92.40700 -13.96900 1.000 16.89000 267 ILE D C 1
ATOM 8778 O O . ILE D 1 267 ? 31.44800 93.34400 -14.31300 1.000 16.91000 267 ILE D O 1
ATOM 8783 N N . ALA D 1 268 ? 29.58500 92.59000 -13.29300 1.000 14.39000 268 ALA D N 1
ATOM 8784 C CA . ALA D 1 268 ? 29.03900 93.92700 -13.07400 1.000 16.62000 268 ALA D CA 1
ATOM 8785 C C . ALA D 1 268 ? 28.75400 94.19900 -11.60200 1.000 14.30000 268 ALA D C 1
ATOM 8786 O O . ALA D 1 268 ? 28.61900 93.28400 -10.78800 1.000 15.75000 268 ALA D O 1
ATOM 8788 N N . GLU D 1 269 ? 28.65300 95.49500 -11.29200 1.000 15.63000 269 GLU D N 1
ATOM 8789 C CA . GLU D 1 269 ? 28.19000 96.06400 -10.02500 1.000 13.82000 269 GLU D CA 1
ATOM 8790 C C . GLU D 1 269 ? 29.19700 95.91400 -8.88100 1.000 17.48000 269 GLU D C 1
ATOM 8791 O O . GLU D 1 269 ? 28.81400 95.96600 -7.70300 1.000 16.50000 269 GLU D O 1
ATOM 8797 N N . HIS D 1 270 ? 30.47600 95.77500 -9.20000 1.000 16.70000 270 HIS D N 1
ATOM 8798 C CA . HIS D 1 270 ? 31.52300 95.79900 -8.18000 1.000 16.05000 270 HIS D CA 1
ATOM 8799 C C . HIS D 1 270 ? 31.56800 97.17300 -7.51600 1.000 16.57000 270 HIS D C 1
ATOM 8800 O O . HIS D 1 270 ? 31.76900 98.18700 -8.19300 1.000 18.60000 270 HIS D O 1
ATOM 8807 N N . LEU D 1 271 ? 31.38500 97.20800 -6.19200 1.000 15.88000 271 LEU D N 1
ATOM 8808 C CA . LEU D 1 271 ? 31.45900 98.44000 -5.40000 1.000 13.61000 271 LEU D CA 1
ATOM 8809 C C . LEU D 1 271 ? 32.43400 98.19700 -4.25000 1.000 17.77000 271 LEU D C 1
ATOM 8810 O O . LEU D 1 271 ? 32.02900 97.83100 -3.14100 1.000 16.69000 271 LEU D O 1
ATOM 8815 N N . PRO D 1 272 ? 33.73300 98.37500 -4.48800 1.000 18.11000 272 PRO D N 1
ATOM 8816 C CA . PRO D 1 272 ? 34.77100 98.01900 -3.49100 1.000 16.64000 272 PRO D CA 1
ATOM 8817 C C . PRO D 1 272 ? 34.96500 99.08800 -2.42100 1.000 18.78000 272 PRO D C 1
ATOM 8818 O O . PRO D 1 272 ? 35.88500 99.89600 -2.45700 1.000 16.93000 272 PRO D O 1
ATOM 8822 N N . TRP D 1 273 ? 34.07100 99.07400 -1.42900 1.000 18.15000 273 TRP D N 1
ATOM 8823 C CA . TRP D 1 273 ? 34.06600 100.11500 -0.40100 1.000 18.69000 273 TRP D CA 1
ATOM 8824 C C . TRP D 1 273 ? 35.41200 100.21100 0.31600 1.000 18.91000 273 TRP D C 1
ATOM 8825 O O . TRP D 1 273 ? 35.93500 101.31500 0.53400 1.000 17.51000 273 TRP D O 1
ATOM 8836 N N . ASP D 1 274 ? 35.99000 99.06900 0.69700 1.000 17.86000 274 ASP D N 1
ATOM 8837 C CA . ASP D 1 274 ? 37.27300 99.09600 1.40700 1.000 17.56000 274 ASP D CA 1
ATOM 8838 C C . ASP D 1 274 ? 38.37900 99.67300 0.53700 1.000 18.25000 274 ASP D C 1
ATOM 8839 O O . ASP D 1 274 ? 39.22100 100.44700 1.01800 1.000 17.75000 274 ASP D O 1
ATOM 8844 N N . ALA D 1 275 ? 38.43700 99.26800 -0.73200 1.000 18.15000 275 ALA D N 1
ATOM 8845 C CA . ALA D 1 275 ? 39.47100 99.80200 -1.61300 1.000 17.96000 275 ALA D CA 1
ATOM 8846 C C . ALA D 1 275 ? 39.32600 101.30800 -1.78100 1.000 17.37000 275 ALA D C 1
ATOM 8847 O O . ALA D 1 275 ? 40.32300 102.03700 -1.79600 1.000 18.76000 275 ALA D O 1
ATOM 8849 N N . LEU D 1 276 ? 38.09200 101.79400 -1.91200 1.000 15.77000 276 LEU D N 1
ATOM 8850 C CA . LEU D 1 276 ? 37.88300 103.22700 -2.05300 1.000 18.13000 276 LEU D CA 1
ATOM 8851 C C . LEU D 1 276 ? 38.29700 103.95700 -0.78200 1.000 17.86000 276 LEU D C 1
ATOM 8852 O O . LEU D 1 276 ? 38.97100 104.99300 -0.83700 1.000 17.90000 276 LEU D O 1
ATOM 8857 N N . ASN D 1 277 ? 37.90200 103.42500 0.37000 1.000 17.37000 277 ASN D N 1
ATOM 8858 C CA . ASN D 1 277 ? 38.22600 104.09200 1.62300 1.000 18.67000 277 ASN D CA 1
ATOM 8859 C C . ASN D 1 277 ? 39.72700 104.07400 1.87100 1.000 17.66000 277 ASN D C 1
ATOM 8860 O O . ASN D 1 277 ? 40.28300 105.05300 2.37800 1.000 17.81000 277 ASN D O 1
ATOM 8865 N N . LEU D 1 278 ? 40.40600 102.98800 1.48800 1.000 16.69000 278 LEU D N 1
ATOM 8866 C CA . LEU D 1 278 ? 41.85800 102.92800 1.65200 1.000 17.31000 278 LEU D CA 1
ATOM 8867 C C . LEU D 1 278 ? 42.55500 103.88400 0.69400 1.000 17.45000 278 LEU D C 1
ATOM 8868 O O . LEU D 1 278 ? 43.49900 104.58000 1.08400 1.000 18.14000 278 LEU D O 1
ATOM 8873 N N . LYS D 1 279 ? 42.09800 103.93600 -0.56300 1.000 15.74000 279 LYS D N 1
ATOM 8874 C CA . LYS D 1 279 ? 42.64300 104.88200 -1.53600 1.000 16.35000 279 LYS D CA 1
ATOM 8875 C C . LYS D 1 279 ? 42.58300 106.31300 -1.01100 1.000 18.45000 279 LYS D C 1
ATOM 8876 O O . LYS D 1 279 ? 43.58200 107.04100 -1.03600 1.000 18.46000 279 LYS D O 1
ATOM 8882 N N . ASN D 1 280 ? 41.42500 106.71400 -0.48000 1.000 18.96000 280 ASN D N 1
ATOM 8883 C CA . ASN D 1 280 ? 41.28200 108.06200 0.06500 1.000 18.70000 280 ASN D CA 1
ATOM 8884 C C . ASN D 1 280 ? 42.14500 108.25900 1.30700 1.000 20.40000 280 ASN D C 1
ATOM 8885 O O . ASN D 1 280 ? 42.72700 109.33500 1.49600 1.000 20.42000 280 ASN D O 1
ATOM 8890 N N . MET D 1 281 ? 42.24000 107.23700 2.16400 1.000 16.61000 281 MET D N 1
ATOM 8891 C CA . MET D 1 281 ? 43.12100 107.32300 3.32700 1.000 19.22000 281 MET D CA 1
ATOM 8892 C C . MET D 1 281 ? 44.55000 107.62400 2.90900 1.000 18.78000 281 MET D C 1
ATOM 8893 O O . MET D 1 281 ? 45.19400 108.52200 3.46200 1.000 18.16000 281 MET D O 1
ATOM 8898 N N . LEU D 1 282 ? 45.06100 106.88300 1.91900 1.000 16.52000 282 LEU D N 1
ATOM 8899 C CA . LEU D 1 282 ? 46.45300 107.05500 1.52000 1.000 18.01000 282 LEU D CA 1
ATOM 8900 C C . LEU D 1 282 ? 46.69100 108.44100 0.94400 1.000 20.76000 282 LEU D C 1
ATOM 8901 O O . LEU D 1 282 ? 47.76000 109.02400 1.15300 1.000 20.53000 282 LEU D O 1
ATOM 8906 N N . GLU D 1 283 ? 45.69600 108.99900 0.24000 1.000 19.17000 283 GLU D N 1
ATOM 8907 C CA . GLU D 1 283 ? 45.85000 110.34800 -0.29400 1.000 19.52000 283 GLU D CA 1
ATOM 8908 C C . GLU D 1 283 ? 45.97300 111.37600 0.81900 1.000 19.98000 283 GLU D C 1
ATOM 8909 O O . GLU D 1 283 ? 46.58900 112.43100 0.62900 1.000 22.53000 283 GLU D O 1
ATOM 8915 N N . GLU D 1 284 ? 45.42500 111.07800 1.99600 1.000 17.30000 284 GLU D N 1
ATOM 8916 C CA . GLU D 1 284 ? 45.37500 112.04600 3.08200 1.000 17.60000 284 GLU D CA 1
ATOM 8917 C C . GLU D 1 284 ? 46.48600 111.87800 4.11600 1.000 16.87000 284 GLU D C 1
ATOM 8918 O O . GLU D 1 284 ? 46.62900 112.75200 4.98000 1.000 19.22000 284 GLU D O 1
ATOM 8924 N N . LEU D 1 285 ? 47.27400 110.79400 4.05700 1.000 17.46000 285 LEU D N 1
ATOM 8925 C CA . LEU D 1 285 ? 48.26800 110.52700 5.09200 1.000 17.23000 285 LEU D CA 1
ATOM 8926 C C . LEU D 1 285 ? 49.56200 111.30700 4.84300 1.000 17.41000 285 LEU D C 1
ATOM 8927 O O . LEU D 1 285 ? 49.88000 111.66000 3.70500 1.000 18.18000 285 LEU D O 1
ATOM 8932 N N . PRO D 1 286 ? 50.33400 111.57900 5.90300 1.000 19.76000 286 PRO D N 1
ATOM 8933 C CA . PRO D 1 286 ? 51.66700 112.17300 5.72200 1.000 21.78000 286 PRO D CA 1
ATOM 8934 C C . PRO D 1 286 ? 52.56600 111.31600 4.84100 1.000 19.50000 286 PRO D C 1
ATOM 8935 O O . PRO D 1 286 ? 52.40100 110.09700 4.75600 1.000 15.75000 286 PRO D O 1
ATOM 8939 N N . LEU D 1 287 ? 53.53500 111.97400 4.18900 1.000 17.39000 287 LEU D N 1
ATOM 8940 C CA . LEU D 1 287 ? 54.63800 111.33000 3.47700 1.000 20.97000 287 LEU D CA 1
ATOM 8941 C C . LEU D 1 287 ? 54.20800 110.68200 2.16900 1.000 19.96000 287 LEU D C 1
ATOM 8942 O O . LEU D 1 287 ? 54.83000 110.90800 1.12200 1.000 22.90000 287 LEU D O 1
ATOM 8947 N N . ILE D 1 288 ? 53.16000 109.86100 2.21500 1.000 20.54000 288 ILE D N 1
ATOM 8948 C CA . ILE D 1 288 ? 52.64200 109.22500 1.00900 1.000 25.14000 288 ILE D CA 1
ATOM 8949 C C . ILE D 1 288 ? 51.56300 110.08200 0.33300 1.000 24.77000 288 ILE D C 1
ATOM 8950 O O . ILE D 1 288 ? 51.43200 110.05500 -0.89400 1.000 34.50000 288 ILE D O 1
ATOM 8955 N N . GLY D 1 289 ? 50.83900 110.89700 1.09900 1.000 25.97000 289 GLY D N 1
ATOM 8956 C CA . GLY D 1 289 ? 49.75100 111.71100 0.57100 1.000 25.04000 289 GLY D CA 1
ATOM 8957 C C . GLY D 1 289 ? 50.15500 113.12600 0.20200 1.000 35.43000 289 GLY D C 1
ATOM 8958 O O . GLY D 1 289 ? 51.28800 113.55400 0.45700 1.000 38.85000 289 GLY D O 1
#

Sequence (1145 aa):
NKPLRLIFPQWQGGDNPPYYLGSQLLAWLSPDPKGAVEEVPVPKPTGEPLQEENGIVGRSILIDQLSEARQLIEKHTPDSLVVLGGDCLVSLAPFSWLLEKYKDKLGILWIDSHPDVQTPKEYKNAHAHVLGELMGNGDSDFTRTVKHPVSPQKIMIAGIHDPLPYEANFISEHKIQTCSPEQVRSGAQPVLDWIKNEKIEYLAIHIDLDVLDPHNFRSVLFAKPGRGQHDFGDVAEGKLNIPDVVKLANQAASISKAVGLTIAEHLPWDALNLKNMLEELPLIGKSSINKPLRLIFPQWQGGDNPPYYLGSQLLAWLSPDPKGAVEEVPVPKPTGEPLQEENGIVGRSILIDQLSEARQLIEKHTPDSLVVLGGDCLVSLAPFSWLLEKYKDKLGILWIDSHPDVQTPKEYKNAHAHVLGELMGNGDSDFTRTVKHPVSPQKIMIAGIHDPLPYEANFISEHKIQTCSPEQVRSGAQPVLDWIKNEKIEYLAIHIDLDVLDPHNFRSVLFAKPGRGQHDFGDVAEGKLNIPDVVKLANQAASISKAVGLTIAEHLPWDALNLKNMLEELPLIGKKPLRLIFPQWQGGDNPPYYLGSQLLAWLSPDPKGAVEEVPVPKPTGEPLQEENGIVGRSILIDQLSEARQLIEKHTPDSLVVLGGDCLVSLAPFSWLLEKYKDKLGILWIDSHPDVQTPKEYKNAHAHVLGELMGNGDSDFTRTVKHPVSPQKIMIAGIHDPLPYEANFISEHKIQTCSPEQVRSGAQPVLDWIKNEKIEYLAIHIDLDVLDPHNFRSVLFAKPGRGQHDFGDVAEGKLNIPDVVKLANQAASISKAVGLTIAEHLPWDALNLKNMLEELPLIGINKPLRLIFPQWQGGDNPPYYLGSQLLAWLSPDPKGAVEEVPVPKPTGEPLQEENGIVGRSILIDQLSEARQLIEKHTPDSLVVLGGDCLVSLAPFSWLLEKYKDKLGILWIDSHPDVQTPKEYKNAHAHVLGELMGNGDSDFTRTVKHPVSPQKIMIAGIHDPLPYEANFISEHKIQTCSPEQVRSGAQPVLDWIKNEKIEYLAIHIDLDVLDPHNFRSVLFAKPGRGQHDFGDVAEGKLNIPDVVKLANQAASISKAVGLTIAEHLPWDALNLKNMLEELPLIG

InterPro domains:
  IPR006035 Ureohydrolase [PF00491] (74-220)
  IPR006035 Ureohydrolase [PS51409] (1-290)
  IPR006035 Ureohydrolase [PTHR43782] (78-273)
  IPR023696 Ureohydrolase domain superfamily [SSF52768] (9-278)